Protein AF-0000000067830741 (afdb_homodimer)

Nearest PDB structures (foldseek):
  4xsu-assembly1_B  TM=7.182E-01  e=9.480E-18  Nostoc sp. PCC 7120 = FACHB-418
  4xsu-assembly1_A  TM=7.164E-01  e=3.977E-17  Nostoc sp. PCC 7120 = FACHB-418
  4n9w-assembly1_A  TM=6.947E-01  e=3.136E-16  Mycolicibacterium smegmatis MC2 155
  4nc9-assembly5_A  TM=6.246E-01  e=2.452E-14  Mycolicibacterium smegmatis MC2 155
  4nc9-assembly6_D  TM=6.320E-01  e=2.750E-14  Mycolicibacterium smegmatis MC2 155

pLDDT: mean 93.04, std 8.58, range [45.75, 98.88]

Structure (mmCIF, N/CA/C/O backbone):
data_AF-0000000067830741-model_v1
#
loop_
_entity.id
_entity.type
_entity.pdbx_description
1 polymer 'Glycosyl transferase'
#
loop_
_atom_site.group_PDB
_atom_site.id
_atom_site.type_symbol
_atom_site.label_atom_id
_atom_site.label_alt_id
_atom_site.label_comp_id
_atom_site.label_asym_id
_atom_site.label_entity_id
_atom_site.label_seq_id
_atom_site.pdbx_PDB_ins_code
_atom_site.Cartn_x
_atom_site.Cartn_y
_atom_site.Cartn_z
_atom_site.occupancy
_atom_site.B_iso_or_equiv
_atom_site.auth_seq_id
_atom_site.auth_comp_id
_atom_site.auth_asym_id
_atom_site.auth_atom_id
_atom_site.pdbx_PDB_model_num
ATOM 1 N N . MET A 1 1 ? 17.953 15.766 -2.246 1 97.19 1 MET A N 1
ATOM 2 C CA . MET A 1 1 ? 16.781 15.031 -1.8 1 97.19 1 MET A CA 1
ATOM 3 C C . MET A 1 1 ? 15.539 15.477 -2.564 1 97.19 1 MET A C 1
ATOM 5 O O . MET A 1 1 ? 15.352 16.672 -2.807 1 97.19 1 MET A O 1
ATOM 9 N N . ARG A 1 2 ? 14.703 14.609 -3.111 1 98.44 2 ARG A N 1
ATOM 10 C CA . ARG A 1 2 ? 13.484 14.906 -3.852 1 98.44 2 ARG A CA 1
ATOM 11 C C . ARG A 1 2 ? 12.25 14.727 -2.971 1 98.44 2 ARG A C 1
ATOM 13 O O . ARG A 1 2 ? 12.023 13.641 -2.438 1 98.44 2 ARG A O 1
ATOM 20 N N . VAL A 1 3 ? 11.469 15.812 -2.801 1 98.75 3 VAL A N 1
ATOM 21 C CA . VAL A 1 3 ? 10.336 15.805 -1.879 1 98.75 3 VAL A CA 1
ATOM 22 C C . VAL A 1 3 ? 9.047 16.109 -2.641 1 98.75 3 VAL A C 1
ATOM 24 O O . VAL A 1 3 ? 8.93 17.141 -3.299 1 98.75 3 VAL A O 1
ATOM 27 N N . LEU A 1 4 ? 8.094 15.148 -2.633 1 98.75 4 LEU A N 1
ATOM 28 C CA . LEU A 1 4 ? 6.746 15.383 -3.148 1 98.75 4 LEU A CA 1
ATOM 29 C C . LEU A 1 4 ? 5.793 15.766 -2.025 1 98.75 4 LEU A C 1
ATOM 31 O O . LEU A 1 4 ? 5.566 14.984 -1.102 1 98.75 4 LEU A O 1
ATOM 35 N N . ILE A 1 5 ? 5.258 16.953 -2.082 1 98.62 5 ILE A N 1
ATOM 36 C CA . ILE A 1 5 ? 4.297 17.422 -1.091 1 98.62 5 ILE A CA 1
ATOM 37 C C . ILE A 1 5 ? 2.875 17.156 -1.583 1 98.62 5 ILE A C 1
ATOM 39 O O . ILE A 1 5 ? 2.531 17.5 -2.717 1 98.62 5 ILE A O 1
ATOM 43 N N . VAL A 1 6 ? 2.07 16.469 -0.781 1 97.69 6 VAL A N 1
ATOM 44 C CA . VAL A 1 6 ? 0.674 16.188 -1.095 1 97.69 6 VAL A CA 1
ATOM 45 C C . VAL A 1 6 ? -0.236 17.016 -0.188 1 97.69 6 VAL A C 1
ATOM 47 O O . VAL A 1 6 ? -0.125 16.938 1.039 1 97.69 6 VAL A O 1
ATOM 50 N N . HIS A 1 7 ? -1.131 17.766 -0.813 1 95.56 7 HIS A N 1
ATOM 51 C CA . HIS A 1 7 ? -1.962 18.672 -0.025 1 95.56 7 HIS A CA 1
ATOM 52 C C . HIS A 1 7 ? -3.334 18.859 -0.666 1 95.56 7 HIS A C 1
ATOM 54 O O . HIS A 1 7 ? -3.432 19.266 -1.826 1 95.56 7 HIS A O 1
ATOM 60 N N . ASN A 1 8 ? -4.336 18.516 0.114 1 90.62 8 ASN A N 1
ATOM 61 C CA . ASN A 1 8 ? -5.707 18.844 -0.256 1 90.62 8 ASN A CA 1
ATOM 62 C C . ASN A 1 8 ? -6.113 20.219 0.255 1 90.62 8 ASN A C 1
ATOM 64 O O . ASN A 1 8 ? -6.316 20.406 1.456 1 90.62 8 ASN A O 1
ATOM 68 N N . HIS A 1 9 ? -6.289 21.125 -0.65 1 86.25 9 HIS A N 1
ATOM 69 C CA . HIS A 1 9 ? -6.605 22.5 -0.288 1 86.25 9 HIS A CA 1
ATOM 70 C C . HIS A 1 9 ? -8.008 22.609 0.301 1 86.25 9 HIS A C 1
ATOM 72 O O . HIS A 1 9 ? -8.906 21.859 -0.085 1 86.25 9 HIS A O 1
ATOM 78 N N . TYR A 1 10 ? -8.086 23.5 1.146 1 75.44 10 TYR A N 1
ATOM 79 C CA . TYR A 1 10 ? -9.391 23.812 1.719 1 75.44 10 TYR A CA 1
ATOM 80 C C . TYR A 1 10 ? -10.18 24.734 0.8 1 75.44 10 TYR A C 1
ATOM 82 O O . TYR A 1 10 ? -9.609 25.375 -0.086 1 75.44 10 TYR A O 1
ATOM 90 N N . GLN A 1 11 ? -11.438 24.703 0.893 1 67.69 11 GLN A N 1
ATOM 91 C CA . GLN A 1 11 ? -12.273 25.578 0.087 1 67.69 11 GLN A CA 1
ATOM 92 C C . GLN A 1 11 ? -11.945 27.047 0.351 1 67.69 11 GLN A C 1
ATOM 94 O O . GLN A 1 11 ? -11.844 27.844 -0.584 1 67.69 11 GLN A O 1
ATOM 99 N N . ILE A 1 12 ? -11.742 27.359 1.613 1 61.41 12 ILE A N 1
ATOM 100 C CA . ILE A 1 12 ? -11.305 28.688 2.023 1 61.41 12 ILE A CA 1
ATOM 101 C C . ILE A 1 12 ? -9.852 28.625 2.488 1 61.41 12 ILE A C 1
ATOM 103 O O . ILE A 1 12 ? -9.523 27.906 3.438 1 61.41 12 ILE A O 1
ATOM 107 N N . ARG A 1 13 ? -9.07 29.359 1.607 1 68.69 13 ARG A N 1
ATOM 108 C CA . ARG A 1 13 ? -7.648 29.391 1.935 1 68.69 13 ARG A CA 1
ATOM 109 C C . ARG A 1 13 ? -7.43 29.75 3.398 1 68.69 13 ARG A C 1
ATOM 111 O O . ARG A 1 13 ? -8 30.719 3.893 1 68.69 13 ARG A O 1
ATOM 118 N N . GLY A 1 14 ? -6.719 28.891 4.035 1 71.56 14 GLY A N 1
ATOM 119 C CA . GLY A 1 14 ? -6.418 29.156 5.434 1 71.56 14 GLY A CA 1
ATOM 120 C C . GLY A 1 14 ? -4.938 29.078 5.75 1 71.56 14 GLY A C 1
ATOM 121 O O . GLY A 1 14 ? -4.102 29.219 4.859 1 71.56 14 GLY A O 1
ATOM 122 N N . GLY A 1 15 ? -4.648 29.156 6.984 1 77.94 15 GLY A N 1
ATOM 123 C CA . GLY A 1 15 ? -3.289 29.141 7.496 1 77.94 15 GLY A CA 1
ATOM 124 C C . GLY A 1 15 ? -2.494 27.938 7.055 1 77.94 15 GLY A C 1
ATOM 125 O O . GLY A 1 15 ? -1.302 28.031 6.758 1 77.94 15 GLY A O 1
ATOM 126 N N . GLU A 1 16 ? -3.209 26.828 6.82 1 84.75 16 GLU A N 1
ATOM 127 C CA . GLU A 1 16 ? -2.539 25.578 6.434 1 84.75 16 GLU A CA 1
ATOM 128 C C . GLU A 1 16 ? -2.01 25.672 5.004 1 84.75 16 GLU A C 1
ATOM 130 O O . GLU A 1 16 ? -0.914 25.188 4.715 1 84.75 16 GLU A O 1
ATOM 135 N N . ASP A 1 17 ? -2.711 26.266 4.105 1 88.06 17 ASP A N 1
ATOM 136 C CA . ASP A 1 17 ? -2.281 26.406 2.719 1 88.06 17 ASP A CA 1
ATOM 137 C C . ASP A 1 17 ? -1.026 27.281 2.623 1 88.06 17 ASP A C 1
ATOM 139 O O . ASP A 1 17 ? -0.1 26.953 1.875 1 88.06 17 ASP A O 1
ATOM 143 N N . ALA A 1 18 ? -1.051 28.375 3.443 1 86.62 18 ALA A N 1
ATOM 144 C CA . ALA A 1 18 ? 0.121 29.234 3.475 1 86.62 18 ALA A CA 1
ATOM 145 C C . ALA A 1 18 ? 1.342 28.5 4.012 1 86.62 18 ALA A C 1
ATOM 147 O O . ALA A 1 18 ? 2.453 28.672 3.508 1 86.62 18 ALA A O 1
ATOM 148 N N . VAL A 1 19 ? 1.108 27.703 4.973 1 91.94 19 VAL A N 1
ATOM 149 C CA . VAL A 1 19 ? 2.184 26.922 5.582 1 91.94 19 VAL A CA 1
ATOM 150 C C . VAL A 1 19 ? 2.803 25.984 4.539 1 91.94 19 VAL A C 1
ATOM 152 O O . VAL A 1 19 ? 4.027 25.891 4.434 1 91.94 19 VAL A O 1
ATOM 155 N N . VAL A 1 20 ? 1.99 25.312 3.76 1 94.69 20 VAL A N 1
ATOM 156 C CA . VAL A 1 20 ? 2.453 24.375 2.748 1 94.69 20 VAL A CA 1
ATOM 157 C C . VAL A 1 20 ? 3.291 25.109 1.702 1 94.69 20 VAL A C 1
ATOM 159 O O . VAL A 1 20 ? 4.359 24.625 1.311 1 94.69 20 VAL A O 1
ATOM 162 N N . GLU A 1 21 ? 2.832 26.266 1.314 1 91.94 21 GLU A N 1
ATOM 163 C CA . GLU A 1 21 ? 3.551 27.062 0.32 1 91.94 21 GLU A CA 1
ATOM 164 C C . GLU A 1 21 ? 4.91 27.5 0.846 1 91.94 21 GLU A C 1
ATOM 166 O O . GLU A 1 21 ? 5.922 27.375 0.152 1 91.94 21 GLU A O 1
ATOM 171 N N . HIS A 1 22 ? 4.922 27.984 2.027 1 91.81 22 HIS A N 1
ATOM 172 C CA . HIS A 1 22 ? 6.164 28.453 2.635 1 91.81 22 HIS A CA 1
ATOM 173 C C . HIS A 1 22 ? 7.141 27.297 2.838 1 91.81 22 HIS A C 1
ATOM 175 O O . HIS A 1 22 ? 8.344 27.453 2.619 1 91.81 22 HIS A O 1
ATOM 181 N N . GLU A 1 23 ? 6.594 26.234 3.238 1 96.25 23 GLU A N 1
ATOM 182 C CA . GLU A 1 23 ? 7.441 25.078 3.494 1 96.25 23 GLU A CA 1
ATOM 183 C C . GLU A 1 23 ? 8.055 24.547 2.201 1 96.25 23 GLU A C 1
ATOM 185 O O . GLU A 1 23 ? 9.227 24.188 2.17 1 96.25 23 GLU A O 1
ATOM 190 N N . ALA A 1 24 ? 7.254 24.469 1.151 1 96.88 24 ALA A N 1
ATOM 191 C CA . ALA A 1 24 ? 7.766 24.047 -0.149 1 96.88 24 ALA A CA 1
ATOM 192 C C . ALA A 1 24 ? 8.906 24.953 -0.611 1 96.88 24 ALA A C 1
ATOM 194 O O . ALA A 1 24 ? 9.953 24.469 -1.053 1 96.88 24 ALA A O 1
ATOM 195 N N . ALA A 1 25 ? 8.703 26.25 -0.475 1 95.94 25 ALA A N 1
ATOM 196 C CA . ALA A 1 25 ? 9.711 27.219 -0.885 1 95.94 25 ALA A CA 1
ATOM 197 C C . ALA A 1 25 ? 10.969 27.094 -0.036 1 95.94 25 ALA A C 1
ATOM 199 O O . ALA A 1 25 ? 12.086 27.172 -0.556 1 95.94 25 ALA A O 1
ATOM 200 N N . ALA A 1 26 ? 10.805 26.938 1.239 1 96.62 26 ALA A N 1
ATOM 201 C CA . ALA A 1 26 ? 11.938 26.828 2.156 1 96.62 26 ALA A CA 1
ATOM 202 C C . ALA A 1 26 ? 12.758 25.562 1.868 1 96.62 26 ALA A C 1
ATOM 204 O O . ALA A 1 26 ? 13.984 25.609 1.92 1 96.62 26 ALA A O 1
ATOM 205 N N . LEU A 1 27 ? 12.094 24.469 1.613 1 97.94 27 LEU A N 1
ATOM 206 C CA . LEU A 1 27 ? 12.781 23.219 1.269 1 97.94 27 LEU A CA 1
ATOM 207 C C . LEU A 1 27 ? 13.586 23.391 -0.013 1 97.94 27 LEU A C 1
ATOM 209 O O . LEU A 1 27 ? 14.727 22.922 -0.095 1 97.94 27 LEU A O 1
ATOM 213 N N . ALA A 1 28 ? 12.969 24.031 -1 1 97.62 28 ALA A N 1
ATOM 214 C CA . ALA A 1 28 ? 13.68 24.297 -2.248 1 97.62 28 ALA A CA 1
ATOM 215 C C . ALA A 1 28 ? 14.922 25.156 -2.008 1 97.62 28 ALA A C 1
ATOM 217 O O . ALA A 1 28 ? 15.992 24.875 -2.545 1 97.62 28 ALA A O 1
ATOM 218 N N . ALA A 1 29 ? 14.758 26.156 -1.202 1 96.38 29 ALA A N 1
ATOM 219 C CA . ALA A 1 29 ? 15.867 27.047 -0.875 1 96.38 29 ALA A CA 1
ATOM 220 C C . ALA A 1 29 ? 16.984 26.297 -0.148 1 96.38 29 ALA A C 1
ATOM 222 O O . ALA A 1 29 ? 18.156 26.656 -0.261 1 96.38 29 ALA A O 1
ATOM 223 N N . ALA A 1 30 ? 16.609 25.328 0.539 1 97.25 30 ALA A N 1
ATOM 224 C CA . ALA A 1 30 ? 17.578 24.531 1.297 1 97.25 30 ALA A CA 1
ATOM 225 C C . ALA A 1 30 ? 18.234 23.484 0.415 1 97.25 30 ALA A C 1
ATOM 227 O O . ALA A 1 30 ? 19.031 22.656 0.898 1 97.25 30 ALA A O 1
ATOM 228 N N . GLY A 1 31 ? 17.844 23.344 -0.854 1 97.69 31 GLY A N 1
ATOM 229 C CA . GLY A 1 31 ? 18.562 22.5 -1.789 1 97.69 31 GLY A CA 1
ATOM 230 C C . GLY A 1 31 ? 17.766 21.266 -2.205 1 97.69 31 GLY A C 1
ATOM 231 O O . GLY A 1 31 ? 18.266 20.422 -2.959 1 97.69 31 GLY A O 1
ATOM 232 N N . CYS A 1 32 ? 16.547 21.156 -1.765 1 98.31 32 CYS A N 1
ATOM 233 C CA . CYS A 1 32 ? 15.727 20.016 -2.168 1 98.31 32 CYS A CA 1
ATOM 234 C C . CYS A 1 32 ? 15.078 20.281 -3.521 1 98.31 32 CYS A C 1
ATOM 236 O O . CYS A 1 32 ? 14.828 21.422 -3.891 1 98.31 32 CYS A O 1
ATOM 238 N N . THR A 1 33 ? 14.867 19.203 -4.32 1 98.5 33 THR A N 1
ATOM 239 C CA . THR A 1 33 ? 13.953 19.25 -5.457 1 98.5 33 THR A CA 1
ATOM 240 C C . THR A 1 33 ? 12.516 18.984 -5.008 1 98.5 33 THR A C 1
ATOM 242 O O . THR A 1 33 ? 12.211 17.906 -4.512 1 98.5 33 THR A O 1
ATOM 245 N N . VAL A 1 34 ? 11.664 20.047 -5.18 1 98.5 34 VAL A N 1
ATOM 246 C CA . VAL A 1 34 ? 10.352 19.953 -4.551 1 98.5 34 VAL A CA 1
ATOM 247 C C . VAL A 1 34 ? 9.258 20.031 -5.613 1 98.5 34 VAL A C 1
ATOM 249 O O . VAL A 1 34 ? 9.344 20.844 -6.535 1 98.5 34 VAL A O 1
ATOM 252 N N . GLU A 1 35 ? 8.273 19.156 -5.59 1 98.06 35 GLU A N 1
ATOM 253 C CA . GLU A 1 35 ? 7.023 19.234 -6.332 1 98.06 35 GLU A CA 1
ATOM 254 C C . GLU A 1 35 ? 5.82 19.141 -5.398 1 98.06 35 GLU A C 1
ATOM 256 O O . GLU A 1 35 ? 5.871 18.453 -4.379 1 98.06 35 GLU A O 1
ATOM 261 N N . THR A 1 36 ? 4.777 19.906 -5.738 1 96.88 36 THR A N 1
ATOM 262 C CA . THR A 1 36 ? 3.553 19.859 -4.949 1 96.88 36 THR A CA 1
ATOM 263 C C . THR A 1 36 ? 2.41 19.25 -5.762 1 96.88 36 THR A C 1
ATOM 265 O O . THR A 1 36 ? 2.141 19.688 -6.883 1 96.88 36 THR A O 1
ATOM 268 N N . LEU A 1 37 ? 1.803 18.188 -5.25 1 96.12 37 LEU A N 1
ATOM 269 C CA . LEU A 1 37 ? 0.56 17.625 -5.777 1 96.12 37 LEU A CA 1
ATOM 270 C C . LEU A 1 37 ? -0.643 18.172 -5.008 1 96.12 37 LEU A C 1
ATOM 272 O O . LEU A 1 37 ? -0.917 17.719 -3.891 1 96.12 37 LEU A O 1
ATOM 276 N N . ALA A 1 38 ? -1.343 19.109 -5.605 1 93 38 ALA A N 1
ATOM 277 C CA . ALA A 1 38 ? -2.455 19.797 -4.953 1 93 38 ALA A CA 1
ATOM 278 C C . ALA A 1 38 ? -3.795 19.219 -5.414 1 93 38 ALA A C 1
ATOM 280 O O . ALA A 1 38 ? -3.967 18.906 -6.59 1 93 38 ALA A O 1
ATOM 281 N N . PHE A 1 39 ? -4.648 19.031 -4.434 1 88.56 39 PHE A N 1
ATOM 282 C CA . PHE A 1 39 ? -6.035 18.656 -4.695 1 88.56 39 PHE A CA 1
ATOM 283 C C . PHE A 1 39 ? -6.98 19.781 -4.297 1 88.56 39 PHE A C 1
ATOM 285 O O . PHE A 1 39 ? -6.73 20.5 -3.322 1 88.56 39 PHE A O 1
ATOM 292 N N . HIS A 1 40 ? -7.996 20.031 -5.035 1 82.69 40 HIS A N 1
ATOM 293 C CA . HIS A 1 40 ? -8.938 21.109 -4.758 1 82.69 40 HIS A CA 1
ATOM 294 C C . HIS A 1 40 ? -10.359 20.578 -4.621 1 82.69 40 HIS A C 1
ATOM 296 O O . HIS A 1 40 ? -10.828 19.828 -5.48 1 82.69 40 HIS A O 1
ATOM 302 N N . ASN A 1 41 ? -10.914 20.891 -3.568 1 68.69 41 ASN A N 1
ATOM 303 C CA . ASN A 1 41 ? -12.266 20.438 -3.24 1 68.69 41 ASN A CA 1
ATOM 304 C C . ASN A 1 41 ? -13.281 20.938 -4.266 1 68.69 41 ASN A C 1
ATOM 306 O O . ASN A 1 41 ? -14.414 20.438 -4.309 1 68.69 41 ASN A O 1
ATOM 310 N N . ASP A 1 42 ? -12.914 21.922 -4.922 1 61.97 42 ASP A N 1
ATOM 311 C CA . ASP A 1 42 ? -13.852 22.422 -5.922 1 61.97 42 ASP A CA 1
ATOM 312 C C . ASP A 1 42 ? -14.281 21.312 -6.879 1 61.97 42 ASP A C 1
ATOM 314 O O . ASP A 1 42 ? -15.266 21.453 -7.598 1 61.97 42 ASP A O 1
ATOM 318 N N . GLU A 1 43 ? -13.758 20.219 -6.688 1 60.03 43 GLU A N 1
ATOM 319 C CA . GLU A 1 43 ? -14.117 19.078 -7.531 1 60.03 43 GLU A CA 1
ATOM 320 C C . GLU A 1 43 ? -15.375 18.391 -7.023 1 60.03 43 GLU A C 1
ATOM 322 O O . GLU A 1 43 ? -16 17.625 -7.754 1 60.03 43 GLU A O 1
ATOM 327 N N . ILE A 1 44 ? -15.742 18.797 -5.711 1 66.88 44 ILE A N 1
ATOM 328 C CA . ILE A 1 44 ? -16.953 18.266 -5.105 1 66.88 44 ILE A CA 1
ATOM 329 C C . ILE A 1 44 ? -18.094 19.266 -5.258 1 66.88 44 ILE A C 1
ATOM 331 O O . ILE A 1 44 ? -18.203 20.219 -4.48 1 66.88 44 ILE A O 1
ATOM 335 N N . ARG A 1 45 ? -18.969 19.297 -6.273 1 64.12 45 ARG A N 1
ATOM 336 C CA . ARG A 1 45 ? -19.906 20.359 -6.633 1 64.12 45 ARG A CA 1
ATOM 337 C C . ARG A 1 45 ? -21.344 19.969 -6.336 1 64.12 45 ARG A C 1
ATOM 339 O O . ARG A 1 45 ? -22.156 20.812 -5.977 1 64.12 45 ARG A O 1
ATOM 346 N N . THR A 1 46 ? -21.547 18.75 -6.379 1 65.88 46 THR A N 1
ATOM 347 C CA . THR A 1 46 ? -22.938 18.312 -6.293 1 65.88 46 THR A CA 1
ATOM 348 C C . THR A 1 46 ? -23.156 17.453 -5.055 1 65.88 46 THR A C 1
ATOM 350 O O . THR A 1 46 ? -22.203 16.922 -4.484 1 65.88 46 THR A O 1
ATOM 353 N N . PRO A 1 47 ? -24.375 17.469 -4.613 1 68.12 47 PRO A N 1
ATOM 354 C CA . PRO A 1 47 ? -24.688 16.562 -3.514 1 68.12 47 PRO A CA 1
ATOM 355 C C . PRO A 1 47 ? -24.266 15.125 -3.801 1 68.12 47 PRO A C 1
ATOM 357 O O . PRO A 1 47 ? -23.844 14.406 -2.887 1 68.12 47 PRO A O 1
ATOM 360 N N . LEU A 1 48 ? -24.406 14.797 -4.988 1 65.69 48 LEU A N 1
ATOM 361 C CA . LEU A 1 48 ? -23.984 13.453 -5.363 1 65.69 48 LEU A CA 1
ATOM 362 C C . LEU A 1 48 ? -22.469 13.297 -5.223 1 65.69 48 LEU A C 1
ATOM 364 O O . LEU A 1 48 ? -21.984 12.234 -4.812 1 65.69 48 LEU A O 1
ATOM 368 N N . ASP A 1 49 ? -21.75 14.383 -5.527 1 67.88 49 ASP A N 1
ATOM 369 C CA . ASP A 1 49 ? -20.297 14.359 -5.355 1 67.88 49 ASP A CA 1
ATOM 370 C C . ASP A 1 49 ? -19.922 14.203 -3.881 1 67.88 49 ASP A C 1
ATOM 372 O O . ASP A 1 49 ? -19 13.469 -3.545 1 67.88 49 ASP A O 1
ATOM 376 N N . ARG A 1 50 ? -20.734 14.859 -3.162 1 71.38 50 ARG A N 1
ATOM 377 C CA . ARG A 1 50 ? -20.469 14.836 -1.726 1 71.38 50 ARG A CA 1
ATOM 378 C C . ARG A 1 50 ? -20.703 13.438 -1.156 1 71.38 50 ARG A C 1
ATOM 380 O O . ARG A 1 50 ? -19.906 12.945 -0.358 1 71.38 50 ARG A O 1
ATOM 387 N N . LEU A 1 51 ? -21.781 12.898 -1.622 1 67.62 51 LEU A N 1
ATOM 388 C CA . LEU A 1 51 ? -22.109 11.539 -1.181 1 67.62 51 LEU A CA 1
ATOM 389 C C . LEU A 1 51 ? -21.047 10.555 -1.64 1 67.62 51 LEU A C 1
ATOM 391 O O . LEU A 1 51 ? -20.609 9.703 -0.863 1 67.62 51 LEU A O 1
ATOM 395 N N . ARG A 1 52 ? -20.641 10.719 -2.822 1 70.31 52 ARG A N 1
ATOM 396 C CA . ARG A 1 52 ? -19.609 9.836 -3.375 1 70.31 52 ARG A CA 1
ATOM 397 C C . ARG A 1 52 ? -18.297 9.984 -2.631 1 70.31 52 ARG A C 1
ATOM 399 O O . ARG A 1 52 ? -17.656 8.992 -2.273 1 70.31 52 ARG A O 1
ATOM 406 N N . THR A 1 53 ? -17.969 11.195 -2.465 1 71.38 53 THR A N 1
ATOM 407 C CA . THR A 1 53 ? -16.719 11.461 -1.774 1 71.38 53 THR A CA 1
ATOM 408 C C . THR A 1 53 ? -16.75 10.891 -0.358 1 71.38 53 THR A C 1
ATOM 410 O O . THR A 1 53 ? -15.766 10.305 0.101 1 71.38 53 THR A O 1
ATOM 413 N N . ALA A 1 54 ? -17.891 11.031 0.21 1 72.19 54 ALA A N 1
ATOM 414 C CA . ALA A 1 54 ? -18.047 10.539 1.576 1 72.19 54 ALA A CA 1
ATOM 415 C C . ALA A 1 54 ? -17.844 9.023 1.639 1 72.19 54 ALA A C 1
ATOM 417 O O . ALA A 1 54 ? -17.203 8.523 2.564 1 72.19 54 ALA A O 1
ATOM 418 N N . PHE A 1 55 ? -18.281 8.383 0.611 1 72.31 55 PHE A N 1
ATOM 419 C CA . PHE A 1 55 ? -18.203 6.926 0.622 1 72.31 55 PHE A CA 1
ATOM 420 C C . PHE A 1 55 ? -16.844 6.453 0.143 1 72.31 55 PHE A C 1
ATOM 422 O O . PHE A 1 55 ? -16.375 5.375 0.527 1 72.31 55 PHE A O 1
ATOM 429 N N . GLU A 1 56 ? -16.234 7.363 -0.574 1 75.12 56 GLU A N 1
ATOM 430 C CA . GLU A 1 56 ? -14.945 6.965 -1.137 1 75.12 56 GLU A CA 1
ATOM 431 C C . GLU A 1 56 ? -13.789 7.477 -0.284 1 75.12 56 GLU A C 1
ATOM 433 O O . GLU A 1 56 ? -12.648 7.066 -0.473 1 75.12 56 GLU A O 1
ATOM 438 N N . ALA A 1 57 ? -14.133 8.234 0.676 1 72.56 57 ALA A N 1
ATOM 439 C CA . ALA A 1 57 ? -13.141 8.984 1.443 1 72.56 57 ALA A CA 1
ATOM 440 C C . ALA A 1 57 ? -12.102 8.055 2.049 1 72.56 57 ALA A C 1
ATOM 442 O O . ALA A 1 57 ? -10.906 8.352 2.027 1 72.56 57 ALA A O 1
ATOM 443 N N . PRO A 1 58 ? -12.484 6.84 2.459 1 74.75 58 PRO A N 1
ATOM 444 C CA . PRO A 1 58 ? -11.461 6.031 3.129 1 74.75 58 PRO A CA 1
ATOM 445 C C . PRO A 1 58 ? -10.336 5.602 2.186 1 74.75 58 PRO A C 1
ATOM 447 O O . PRO A 1 58 ? -9.195 5.422 2.619 1 74.75 58 PRO A O 1
ATOM 450 N N . HIS A 1 59 ? -10.625 5.523 0.935 1 81.62 59 HIS A N 1
ATOM 451 C CA . HIS A 1 59 ? -9.602 5 0.038 1 81.62 59 HIS A CA 1
ATOM 452 C C . HIS A 1 59 ? -9.352 5.945 -1.132 1 81.62 59 HIS A C 1
ATOM 454 O O . HIS A 1 59 ? -8.281 5.934 -1.731 1 81.62 59 HIS A O 1
ATOM 460 N N . ALA A 1 60 ? -10.367 6.805 -1.482 1 83.88 60 ALA A N 1
ATOM 461 C CA . ALA A 1 60 ? -10.281 7.836 -2.514 1 83.88 60 ALA A CA 1
ATOM 462 C C . ALA A 1 60 ? -9.438 7.363 -3.695 1 83.88 60 ALA A C 1
ATOM 464 O O . ALA A 1 60 ? -8.406 7.961 -4.004 1 83.88 60 ALA A O 1
ATOM 465 N N . PRO A 1 61 ? -9.883 6.324 -4.43 1 83.19 61 PRO A N 1
ATOM 466 C CA . PRO A 1 61 ? -9.047 5.688 -5.453 1 83.19 61 PRO A CA 1
ATOM 467 C C . PRO A 1 61 ? -8.578 6.672 -6.523 1 83.19 61 PRO A C 1
ATOM 469 O O . PRO A 1 61 ? -7.465 6.535 -7.039 1 83.19 61 PRO A O 1
ATOM 472 N N . ARG A 1 62 ? -9.398 7.668 -6.914 1 85.31 62 ARG A N 1
ATOM 473 C CA . ARG A 1 62 ? -8.969 8.656 -7.898 1 85.31 62 ARG A CA 1
ATOM 474 C C . ARG A 1 62 ? -7.793 9.477 -7.375 1 85.31 62 ARG A C 1
ATOM 476 O O . ARG A 1 62 ? -6.824 9.719 -8.102 1 85.31 62 ARG A O 1
ATOM 483 N N . GLY A 1 63 ? -7.945 9.953 -6.105 1 91.56 63 GLY A N 1
ATOM 484 C CA . GLY A 1 63 ? -6.836 10.664 -5.492 1 91.56 63 GLY A CA 1
ATOM 485 C C . GLY A 1 63 ? -5.578 9.82 -5.379 1 91.56 63 GLY A C 1
ATOM 486 O O . GLY A 1 63 ? -4.473 10.305 -5.637 1 91.56 63 GLY A O 1
ATOM 487 N N . ILE A 1 64 ? -5.777 8.555 -5.07 1 92.81 64 ILE A N 1
ATOM 488 C CA . ILE A 1 64 ? -4.656 7.637 -4.922 1 92.81 64 ILE A CA 1
ATOM 489 C C . ILE A 1 64 ? -3.98 7.422 -6.273 1 92.81 64 ILE A C 1
ATOM 491 O O . ILE A 1 64 ? -2.752 7.383 -6.363 1 92.81 64 ILE A O 1
ATOM 495 N N . ALA A 1 65 ? -4.746 7.266 -7.324 1 89.38 65 ALA A N 1
ATOM 496 C CA . ALA A 1 65 ? -4.191 7.094 -8.664 1 89.38 65 ALA A CA 1
ATOM 497 C C . ALA A 1 65 ? -3.309 8.281 -9.047 1 89.38 65 ALA A C 1
ATOM 499 O O . ALA A 1 65 ? -2.26 8.102 -9.672 1 89.38 65 ALA A O 1
ATOM 500 N N . ARG A 1 66 ? -3.742 9.453 -8.719 1 92.06 66 ARG A N 1
ATOM 501 C CA . ARG A 1 66 ? -2.951 10.648 -9 1 92.06 66 ARG A CA 1
ATOM 502 C C . ARG A 1 66 ? -1.645 10.641 -8.211 1 92.06 66 ARG A C 1
ATOM 504 O O . ARG A 1 66 ? -0.606 11.07 -8.711 1 92.06 66 ARG A O 1
ATOM 511 N N . VAL A 1 67 ? -1.711 10.18 -6.973 1 95.44 67 VAL A N 1
ATOM 512 C CA . VAL A 1 67 ? -0.505 10.078 -6.16 1 95.44 67 VAL A CA 1
ATOM 513 C C . VAL A 1 67 ? 0.466 9.086 -6.797 1 95.44 67 VAL A C 1
ATOM 515 O O . VAL A 1 67 ? 1.662 9.367 -6.914 1 95.44 67 VAL A O 1
ATOM 518 N N . VAL A 1 68 ? -0.047 7.93 -7.25 1 93.12 68 VAL A N 1
ATOM 519 C CA . VAL A 1 68 ? 0.776 6.906 -7.883 1 93.12 68 VAL A CA 1
ATOM 520 C C . VAL A 1 68 ? 1.457 7.488 -9.125 1 93.12 68 VAL A C 1
ATOM 522 O O . VAL A 1 68 ? 2.66 7.301 -9.32 1 93.12 68 VAL A O 1
ATOM 525 N N . ALA A 1 69 ? 0.688 8.203 -9.906 1 90.81 69 ALA A N 1
ATOM 526 C CA . ALA A 1 69 ? 1.228 8.812 -11.125 1 90.81 69 ALA A CA 1
ATOM 527 C C . ALA A 1 69 ? 2.32 9.82 -10.789 1 90.81 69 ALA A C 1
ATOM 529 O O . ALA A 1 69 ? 3.342 9.891 -11.477 1 90.81 69 ALA A O 1
ATOM 530 N N . ALA A 1 70 ? 2.119 10.617 -9.82 1 94.94 70 ALA A N 1
ATOM 531 C CA . ALA A 1 70 ? 3.094 11.625 -9.414 1 94.94 70 ALA A CA 1
ATOM 532 C C . ALA A 1 70 ? 4.379 10.977 -8.906 1 94.94 70 ALA A C 1
ATOM 534 O O . ALA A 1 70 ? 5.48 11.453 -9.203 1 94.94 70 ALA A O 1
ATOM 535 N N . VAL A 1 71 ? 4.254 9.93 -8.102 1 94.75 71 VAL A N 1
ATOM 536 C CA . VAL A 1 71 ? 5.414 9.219 -7.566 1 94.75 71 VAL A CA 1
ATOM 537 C C . VAL A 1 71 ? 6.223 8.617 -8.719 1 94.75 71 VAL A C 1
ATOM 539 O O . VAL A 1 71 ? 7.453 8.656 -8.703 1 94.75 71 VAL A O 1
ATOM 542 N N . GLU A 1 72 ? 5.531 8.109 -9.68 1 87.94 72 GLU A N 1
ATOM 543 C CA . GLU A 1 72 ? 6.188 7.523 -10.844 1 87.94 72 GLU A CA 1
ATOM 544 C C . GLU A 1 72 ? 6.98 8.578 -11.617 1 87.94 72 GLU A C 1
ATOM 546 O O . GLU A 1 72 ? 8.133 8.336 -11.992 1 87.94 72 GLU A O 1
ATOM 551 N N . ARG A 1 73 ? 6.359 9.695 -11.852 1 90.62 73 ARG A N 1
ATOM 552 C CA . ARG A 1 73 ? 6.941 10.75 -12.672 1 90.62 73 ARG A CA 1
ATOM 553 C C . ARG A 1 73 ? 8.078 11.461 -11.938 1 90.62 73 ARG A C 1
ATOM 555 O O . ARG A 1 73 ? 9.148 11.672 -12.5 1 90.62 73 ARG A O 1
ATOM 562 N N . PHE A 1 74 ? 7.91 11.734 -10.68 1 96 74 PHE A N 1
ATOM 563 C CA . PHE A 1 74 ? 8.805 12.617 -9.938 1 96 74 PHE A CA 1
ATOM 564 C C . PHE A 1 74 ? 9.891 11.812 -9.234 1 96 74 PHE A C 1
ATOM 566 O O . PHE A 1 74 ? 10.969 12.336 -8.938 1 96 74 PHE A O 1
ATOM 573 N N . ARG A 1 75 ? 9.594 10.531 -8.891 1 92.94 75 ARG A N 1
ATOM 574 C CA . ARG A 1 75 ? 10.5 9.617 -8.195 1 92.94 75 ARG A CA 1
ATOM 575 C C . ARG A 1 75 ? 11.031 10.242 -6.914 1 92.94 75 ARG A C 1
ATOM 577 O O . ARG A 1 75 ? 12.25 10.352 -6.727 1 92.94 75 ARG A O 1
ATOM 584 N N . PRO A 1 76 ? 10.164 10.586 -6.004 1 97.69 76 PRO A N 1
ATOM 585 C CA . PRO A 1 76 ? 10.578 11.242 -4.762 1 97.69 76 PRO A CA 1
ATOM 586 C C . PRO A 1 76 ? 11.273 10.281 -3.793 1 97.69 76 PRO A C 1
ATOM 588 O O . PRO A 1 76 ? 11.031 9.07 -3.84 1 97.69 76 PRO A O 1
ATOM 591 N N . ASP A 1 77 ? 12.148 10.859 -2.934 1 97.19 77 ASP A N 1
ATOM 592 C CA . ASP A 1 77 ? 12.656 10.141 -1.768 1 97.19 77 ASP A CA 1
ATOM 593 C C . ASP A 1 77 ? 11.633 10.148 -0.631 1 97.19 77 ASP A C 1
ATOM 595 O O . ASP A 1 77 ? 11.5 9.156 0.093 1 97.19 77 ASP A O 1
ATOM 599 N N . VAL A 1 78 ? 10.984 11.305 -0.524 1 98.5 78 VAL A N 1
ATOM 600 C CA . VAL A 1 78 ? 10.039 11.539 0.56 1 98.5 78 VAL A CA 1
ATOM 601 C C . VAL A 1 78 ? 8.719 12.055 -0.01 1 98.5 78 VAL A C 1
ATOM 603 O O . VAL A 1 78 ? 8.711 12.945 -0.868 1 98.5 78 VAL A O 1
ATOM 606 N N . VAL A 1 79 ? 7.637 11.445 0.335 1 98.62 79 VAL A N 1
ATOM 607 C CA . VAL A 1 79 ? 6.312 12.016 0.127 1 98.62 79 VAL A CA 1
ATOM 608 C C . VAL A 1 79 ? 5.785 12.594 1.439 1 98.62 79 VAL A C 1
ATOM 610 O O . VAL A 1 79 ? 5.605 11.859 2.418 1 98.62 79 VAL A O 1
ATOM 613 N N . HIS A 1 80 ? 5.594 13.906 1.468 1 98.75 80 HIS A N 1
ATOM 614 C CA . HIS A 1 80 ? 5.156 14.617 2.666 1 98.75 80 HIS A CA 1
ATOM 615 C C . HIS A 1 80 ? 3.711 15.078 2.535 1 98.75 80 HIS A C 1
ATOM 617 O O . HIS A 1 80 ? 3.414 15.992 1.761 1 98.75 80 HIS A O 1
ATOM 623 N N . ALA A 1 81 ? 2.863 14.453 3.344 1 98 81 ALA A N 1
ATOM 624 C CA . ALA A 1 81 ? 1.439 14.773 3.309 1 98 81 ALA A CA 1
ATOM 625 C C . ALA A 1 81 ? 1.083 15.812 4.367 1 98 81 ALA A C 1
ATOM 627 O O . ALA A 1 81 ? 1.534 15.719 5.512 1 98 81 ALA A O 1
ATOM 628 N N . HIS A 1 82 ? 0.325 16.797 4 1 96.5 82 HIS A N 1
ATOM 629 C CA . HIS A 1 82 ? -0.249 17.75 4.934 1 96.5 82 HIS A CA 1
ATOM 630 C C . HIS A 1 82 ? -1.728 17.469 5.176 1 96.5 82 HIS A C 1
ATOM 632 O O . HIS A 1 82 ? -2.092 16.875 6.191 1 96.5 82 HIS A O 1
ATOM 638 N N . ASN A 1 83 ? -2.533 17.797 4.281 1 92.44 83 ASN A N 1
ATOM 639 C CA . ASN A 1 83 ? -3.955 17.469 4.316 1 92.44 83 ASN A CA 1
ATOM 640 C C . ASN A 1 83 ? -4.328 16.469 3.227 1 92.44 83 ASN A C 1
ATOM 642 O O . ASN A 1 83 ? -4.145 16.734 2.039 1 92.44 83 ASN A O 1
ATOM 646 N N . THR A 1 84 ? -4.902 15.273 3.666 1 91.38 84 THR A N 1
ATOM 647 C CA . THR A 1 84 ? -5.25 14.258 2.682 1 91.38 84 THR A CA 1
ATOM 648 C C . THR A 1 84 ? -6.762 14.086 2.586 1 91.38 84 THR A C 1
ATOM 650 O O . THR A 1 84 ? -7.246 13.148 1.945 1 91.38 84 THR A O 1
ATOM 653 N N . PHE A 1 85 ? -7.461 14.867 3.283 1 89.88 85 PHE A N 1
ATOM 654 C CA . PHE A 1 85 ? -8.914 14.781 3.355 1 89.88 85 PHE A CA 1
ATOM 655 C C . PHE A 1 85 ? -9.562 15.914 2.574 1 89.88 85 PHE A C 1
ATOM 657 O O . PHE A 1 85 ? -9.148 17.078 2.689 1 89.88 85 PHE A O 1
ATOM 664 N N . PRO A 1 86 ? -10.5 15.625 1.752 1 86.94 86 PRO A N 1
ATOM 665 C CA . PRO A 1 86 ? -11.188 14.344 1.551 1 86.94 86 PRO A CA 1
ATOM 666 C C . PRO A 1 86 ? -10.773 13.648 0.253 1 86.94 86 PRO A C 1
ATOM 668 O O . PRO A 1 86 ? -11.164 12.508 0.011 1 86.94 86 PRO A O 1
ATOM 671 N N . LEU A 1 87 ? -9.961 14.211 -0.556 1 87.44 87 LEU A N 1
ATOM 672 C CA . LEU A 1 87 ? -9.867 13.758 -1.939 1 87.44 87 LEU A CA 1
ATOM 673 C C . LEU A 1 87 ? -8.734 12.75 -2.109 1 87.44 87 LEU A C 1
ATOM 675 O O . LEU A 1 87 ? -8.641 12.078 -3.139 1 87.44 87 LEU A O 1
ATOM 679 N N . VAL A 1 88 ? -7.855 12.547 -1.245 1 90.88 88 VAL A N 1
ATOM 680 C CA . VAL A 1 88 ? -6.719 11.641 -1.396 1 90.88 88 VAL A CA 1
ATOM 681 C C . VAL A 1 88 ? -6.945 10.383 -0.558 1 90.88 88 VAL A C 1
ATOM 683 O O . VAL A 1 88 ? -7.016 9.281 -1.096 1 90.88 88 VAL A O 1
ATOM 686 N N . SER A 1 89 ? -7.156 10.484 0.831 1 92.38 89 SER A N 1
ATOM 687 C CA . SER A 1 89 ? -7.359 9.406 1.795 1 92.38 89 SER A CA 1
ATOM 688 C C . SER A 1 89 ? -6.07 9.078 2.537 1 92.38 89 SER A C 1
ATOM 690 O O . SER A 1 89 ? -4.977 9.211 1.979 1 92.38 89 SER A O 1
ATOM 692 N N . PRO A 1 90 ? -6.207 8.656 3.771 1 95 90 PRO A N 1
ATOM 693 C CA . PRO A 1 90 ? -5.031 8.18 4.5 1 95 90 PRO A CA 1
ATOM 694 C C . PRO A 1 90 ? -4.395 6.949 3.857 1 95 90 PRO A C 1
ATOM 696 O O . PRO A 1 90 ? -3.232 6.641 4.125 1 95 90 PRO A O 1
ATOM 699 N N . ALA A 1 91 ? -5.086 6.25 2.953 1 94 91 ALA A N 1
ATOM 700 C CA . ALA A 1 91 ? -4.574 5.055 2.287 1 94 91 ALA A CA 1
ATOM 701 C C . ALA A 1 91 ? -3.334 5.379 1.457 1 94 91 ALA A C 1
ATOM 703 O O . ALA A 1 91 ? -2.562 4.484 1.107 1 94 91 ALA A O 1
ATOM 704 N N . MET A 1 92 ? -3.172 6.664 1.147 1 94.56 92 MET A N 1
ATOM 705 C CA . MET A 1 92 ? -2.035 7.07 0.327 1 94.56 92 MET A CA 1
ATOM 706 C C . MET A 1 92 ? -0.718 6.684 0.99 1 94.56 92 MET A C 1
ATOM 708 O O . MET A 1 92 ? 0.262 6.383 0.305 1 94.56 92 MET A O 1
ATOM 712 N N . HIS A 1 93 ? -0.706 6.617 2.318 1 96.62 93 HIS A N 1
ATOM 713 C CA . HIS A 1 93 ? 0.526 6.293 3.027 1 96.62 93 HIS A CA 1
ATOM 714 C C . HIS A 1 93 ? 0.977 4.867 2.723 1 96.62 93 HIS A C 1
ATOM 716 O O . HIS A 1 93 ? 2.154 4.629 2.447 1 96.62 93 HIS A O 1
ATOM 722 N N . GLY A 1 94 ? 0.007 3.934 2.807 1 94.06 94 GLY A N 1
ATOM 723 C CA . GLY A 1 94 ? 0.331 2.559 2.461 1 94.06 94 GLY A CA 1
ATOM 724 C C . GLY A 1 94 ? 0.736 2.389 1.009 1 94.06 94 GLY A C 1
ATOM 725 O O . GLY A 1 94 ? 1.636 1.604 0.697 1 94.06 94 GLY A O 1
ATOM 726 N N . VAL A 1 95 ? 0.083 3.1 0.12 1 94 95 VAL A N 1
ATOM 727 C CA . VAL A 1 95 ? 0.365 3.037 -1.31 1 94 95 VAL A CA 1
ATOM 728 C C . VAL A 1 95 ? 1.772 3.562 -1.583 1 94 95 VAL A C 1
ATOM 730 O O . VAL A 1 95 ? 2.559 2.916 -2.279 1 94 95 VAL A O 1
ATOM 733 N N . VAL A 1 96 ? 2.092 4.691 -1.022 1 95.12 96 VAL A N 1
ATOM 734 C CA . VAL A 1 96 ? 3.4 5.312 -1.211 1 95.12 96 VAL A CA 1
ATOM 735 C C . VAL A 1 96 ? 4.492 4.387 -0.674 1 95.12 96 VAL A C 1
ATOM 737 O O . VAL A 1 96 ? 5.508 4.168 -1.337 1 95.12 96 VAL A O 1
ATOM 740 N N . ARG A 1 97 ? 4.262 3.877 0.457 1 93.19 97 ARG A N 1
ATOM 741 C CA . ARG A 1 97 ? 5.227 2.955 1.054 1 93.19 97 ARG A CA 1
ATOM 742 C C . ARG A 1 97 ? 5.492 1.769 0.133 1 93.19 97 ARG A C 1
ATOM 744 O O . ARG A 1 97 ? 6.641 1.373 -0.062 1 93.19 97 ARG A O 1
ATOM 751 N N . ALA A 1 98 ? 4.438 1.236 -0.369 1 91.06 98 ALA A N 1
ATOM 752 C CA . ALA A 1 98 ? 4.559 0.08 -1.254 1 91.06 98 ALA A CA 1
ATOM 753 C C . ALA A 1 98 ? 5.371 0.425 -2.5 1 91.06 98 ALA A C 1
ATOM 755 O O . ALA A 1 98 ? 6.031 -0.441 -3.076 1 91.06 98 ALA A O 1
ATOM 756 N N . LEU A 1 99 ? 5.379 1.674 -2.895 1 91.81 99 LEU A N 1
ATOM 757 C CA . LEU A 1 99 ? 6.066 2.119 -4.102 1 91.81 99 LEU A CA 1
ATOM 758 C C . LEU A 1 99 ? 7.523 2.463 -3.803 1 91.81 99 LEU A C 1
ATOM 760 O O . LEU A 1 99 ? 8.312 2.699 -4.723 1 91.81 99 LEU A O 1
ATOM 764 N N . GLY A 1 100 ? 7.895 2.621 -2.451 1 89.44 100 GLY A N 1
ATOM 765 C CA . GLY A 1 100 ? 9.312 2.748 -2.146 1 89.44 100 GLY A CA 1
ATOM 766 C C . GLY A 1 100 ? 9.633 3.975 -1.314 1 89.44 100 GLY A C 1
ATOM 767 O O . GLY A 1 100 ? 10.367 3.883 -0.326 1 89.44 100 GLY A O 1
ATOM 768 N N . PRO A 1 101 ? 9.062 5.137 -1.608 1 94.38 101 PRO A N 1
ATOM 769 C CA . PRO A 1 101 ? 9.398 6.34 -0.843 1 94.38 101 PRO A CA 1
ATOM 770 C C . PRO A 1 101 ? 8.969 6.246 0.62 1 94.38 101 PRO A C 1
ATOM 772 O O . PRO A 1 101 ? 8.094 5.453 0.961 1 94.38 101 PRO A O 1
ATOM 775 N N . VAL A 1 102 ? 9.656 7.059 1.467 1 96.31 102 VAL A N 1
ATOM 776 C CA . VAL A 1 102 ? 9.148 7.199 2.828 1 96.31 102 VAL A CA 1
ATOM 777 C C . VAL A 1 102 ? 8 8.203 2.854 1 96.31 102 VAL A C 1
ATOM 779 O O . VAL A 1 102 ? 7.953 9.117 2.033 1 96.31 102 VAL A O 1
ATOM 782 N N . THR A 1 103 ? 7.078 8.008 3.701 1 97.31 103 THR A N 1
ATOM 783 C CA . THR A 1 103 ? 5.93 8.906 3.814 1 97.31 103 THR A CA 1
ATOM 784 C C . THR A 1 103 ? 5.934 9.617 5.164 1 97.31 103 THR A C 1
ATOM 786 O O . THR A 1 103 ? 6.148 8.992 6.203 1 97.31 103 THR A O 1
ATOM 789 N N . VAL A 1 104 ? 5.82 10.93 5.184 1 98.62 104 VAL A N 1
ATOM 790 C CA . VAL A 1 104 ? 5.758 11.805 6.352 1 98.62 104 VAL A CA 1
ATOM 791 C C . VAL A 1 104 ? 4.438 12.57 6.352 1 98.62 104 VAL A C 1
ATOM 793 O O . VAL A 1 104 ? 3.941 12.969 5.293 1 98.62 104 VAL A O 1
ATOM 796 N N . GLN A 1 105 ? 3.85 12.75 7.52 1 98.62 105 GLN A N 1
ATOM 797 C CA . GLN A 1 105 ? 2.615 13.516 7.613 1 98.62 105 GLN A CA 1
ATOM 798 C C . GLN A 1 105 ? 2.721 14.602 8.688 1 98.62 105 GLN A C 1
ATOM 800 O O . GLN A 1 105 ? 3.08 14.312 9.828 1 98.62 105 GLN A O 1
ATOM 805 N N . THR A 1 106 ? 2.498 15.812 8.234 1 98.31 106 THR A N 1
ATOM 806 C CA . THR A 1 106 ? 2.307 16.859 9.227 1 98.31 106 THR A CA 1
ATOM 807 C C . THR A 1 106 ? 0.875 16.859 9.758 1 98.31 106 THR A C 1
ATOM 809 O O . THR A 1 106 ? -0.078 16.812 8.977 1 98.31 106 THR A O 1
ATOM 812 N N . LEU A 1 107 ? 0.757 16.906 11.031 1 97.69 107 LEU A N 1
ATOM 813 C CA . LEU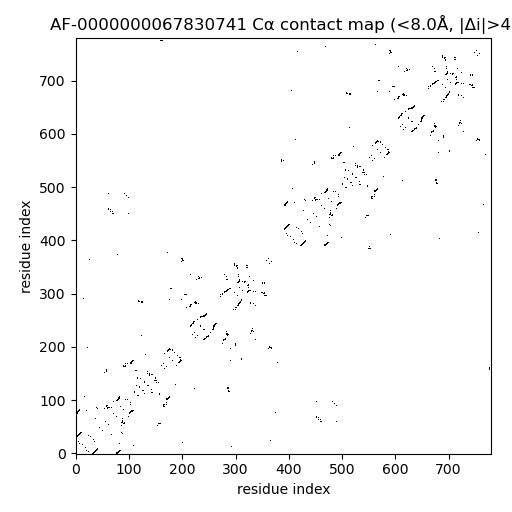 A 1 107 ? -0.535 16.844 11.703 1 97.69 107 LEU A CA 1
ATOM 814 C C . LEU A 1 107 ? -1.032 18.25 12.055 1 97.69 107 LEU A C 1
ATOM 816 O O . LEU A 1 107 ? -0.758 18.766 13.141 1 97.69 107 LEU A O 1
ATOM 820 N N . HIS A 1 108 ? -1.837 18.812 11.125 1 95.56 108 HIS A N 1
ATOM 821 C CA . HIS A 1 108 ? -2.293 20.188 11.266 1 95.56 108 HIS A CA 1
ATOM 822 C C . HIS A 1 108 ? -3.525 20.266 12.156 1 95.56 108 HIS A C 1
ATOM 824 O O . HIS A 1 108 ? -3.84 21.344 12.688 1 95.56 108 HIS A O 1
ATOM 830 N N . ASN A 1 109 ? -4.262 19.25 12.227 1 94.12 109 ASN A N 1
ATOM 831 C CA . ASN A 1 109 ? -5.469 19.141 13.039 1 94.12 109 ASN A CA 1
ATOM 832 C C . ASN A 1 109 ? -5.672 17.719 13.57 1 94.12 109 ASN A C 1
ATOM 834 O O . ASN A 1 109 ? -4.77 16.891 13.477 1 94.12 109 ASN A O 1
ATOM 838 N N . PHE A 1 110 ? -6.809 17.453 14.164 1 96.81 110 PHE A N 1
ATOM 839 C CA . PHE A 1 110 ? -6.984 16.188 14.859 1 96.81 110 PHE A CA 1
ATOM 840 C C . PHE A 1 110 ? -7.941 15.281 14.094 1 96.81 110 PHE A C 1
ATOM 842 O O . PHE A 1 110 ? -8.633 14.453 14.695 1 96.81 110 PHE A O 1
ATOM 849 N N . ARG A 1 111 ? -7.98 15.461 12.812 1 94.5 111 ARG A N 1
ATOM 850 C CA . ARG A 1 111 ? -8.914 14.727 11.969 1 94.5 111 ARG A CA 1
ATOM 851 C C . ARG A 1 111 ? -8.695 13.227 12.086 1 94.5 111 ARG A C 1
ATOM 853 O O . ARG A 1 111 ? -9.641 12.445 11.961 1 94.5 111 ARG A O 1
ATOM 860 N N . LEU A 1 112 ? -7.527 12.797 12.391 1 94.88 112 LEU A N 1
ATOM 861 C CA . LEU A 1 112 ? -7.203 11.383 12.445 1 94.88 112 LEU A CA 1
ATOM 862 C C . LEU A 1 112 ? -7.93 10.695 13.602 1 94.88 112 LEU A C 1
ATOM 864 O O . LEU A 1 112 ? -8.008 9.469 13.648 1 94.88 112 LEU A O 1
ATOM 868 N N . ALA A 1 113 ? -8.461 11.547 14.562 1 96.25 113 ALA A N 1
ATOM 869 C CA . ALA A 1 113 ? -9.062 10.945 15.75 1 96.25 113 ALA A CA 1
ATOM 870 C C . ALA A 1 113 ? -10.422 11.57 16.047 1 96.25 113 ALA A C 1
ATOM 872 O O . ALA A 1 113 ? -11.148 11.109 16.938 1 96.25 113 ALA A O 1
ATOM 873 N N . CYS A 1 114 ? -10.688 12.602 15.328 1 97 114 CYS A N 1
ATOM 874 C CA . CYS A 1 114 ? -11.891 13.391 15.602 1 97 114 CYS A CA 1
ATOM 875 C C . CYS A 1 114 ? -12.578 13.797 14.305 1 97 114 CYS A C 1
ATOM 877 O O . CYS A 1 114 ? -12 14.523 13.492 1 97 114 CYS A O 1
ATOM 879 N N . ALA A 1 115 ? -13.836 13.414 14.203 1 95.31 115 ALA A N 1
ATOM 880 C CA . ALA A 1 115 ? -14.57 13.734 12.977 1 95.31 115 ALA A CA 1
ATOM 881 C C . ALA A 1 115 ? -14.648 15.242 12.766 1 95.31 115 ALA A C 1
ATOM 883 O O . ALA A 1 115 ? -14.633 15.719 11.625 1 95.31 115 ALA A O 1
ATOM 884 N N . GLY A 1 116 ? -14.641 15.969 13.812 1 94.19 116 GLY A N 1
ATOM 885 C CA . GLY A 1 116 ? -14.688 17.422 13.727 1 94.19 116 GLY A CA 1
ATOM 886 C C . GLY A 1 116 ? -13.32 18.047 13.555 1 94.19 116 GLY A C 1
ATOM 887 O O . GLY A 1 116 ? -13.211 19.25 13.281 1 94.19 116 GLY A O 1
ATOM 888 N N . ALA A 1 117 ? -12.281 17.359 13.805 1 95 117 ALA A N 1
ATOM 889 C CA . ALA A 1 117 ? -10.883 17.703 13.562 1 95 117 ALA A CA 1
ATOM 890 C C . ALA A 1 117 ? -10.367 18.703 14.602 1 95 117 ALA A C 1
ATOM 892 O O . ALA A 1 117 ? -9.203 19.094 14.57 1 95 117 ALA A O 1
ATOM 893 N N . MET A 1 118 ? -11.188 19.125 15.562 1 95.31 118 MET A N 1
ATOM 894 C CA . MET A 1 118 ? -10.812 20.234 16.438 1 95.31 118 MET A CA 1
ATOM 895 C C . MET A 1 118 ? -10.75 19.797 17.891 1 95.31 118 MET A C 1
ATOM 897 O O . MET A 1 118 ? -10.391 20.578 18.766 1 95.31 118 MET A O 1
ATOM 901 N N . LEU A 1 119 ? -11.18 18.531 18.188 1 96.88 119 LEU A N 1
ATOM 902 C CA . LEU A 1 119 ? -11.344 18.078 19.562 1 96.88 119 LEU A CA 1
ATOM 903 C C . LEU A 1 119 ? -12.141 19.094 20.375 1 96.88 119 LEU A C 1
ATOM 905 O O . LEU A 1 119 ? -11.703 19.5 21.453 1 96.88 119 LEU A O 1
ATOM 909 N N . MET A 1 120 ? -13.219 19.438 19.797 1 96.31 120 MET A N 1
ATOM 910 C CA . MET A 1 120 ? -14.109 20.422 20.422 1 96.31 120 MET A CA 1
ATOM 911 C C . MET A 1 120 ? -15.57 20.062 20.156 1 96.31 120 MET A C 1
ATOM 913 O O . MET A 1 120 ? -15.922 19.656 19.047 1 96.31 120 MET A O 1
ATOM 917 N N . ARG A 1 121 ? -16.328 20.125 21.188 1 94.5 121 ARG A N 1
ATOM 918 C CA . ARG A 1 121 ? -17.781 19.953 21.078 1 94.5 121 ARG A CA 1
ATOM 919 C C . ARG A 1 121 ? -18.516 20.906 22.016 1 94.5 121 ARG A C 1
ATOM 921 O O . ARG A 1 121 ? -18.141 21.031 23.188 1 94.5 121 ARG A O 1
ATOM 928 N N . ASP A 1 122 ? -19.484 21.516 21.547 1 91.69 122 ASP A N 1
ATOM 929 C CA . ASP A 1 122 ? -20.344 22.406 22.344 1 91.69 122 ASP A CA 1
ATOM 930 C C . ASP A 1 122 ? -19.516 23.484 23.031 1 91.69 122 ASP A C 1
ATOM 932 O O . ASP A 1 122 ? -19.688 23.734 24.234 1 91.69 122 ASP A O 1
ATOM 936 N N . GLY A 1 123 ? -18.547 24 22.344 1 90.44 123 GLY A N 1
ATOM 937 C CA . GLY A 1 123 ? -17.797 25.172 22.781 1 90.44 123 GLY A CA 1
ATOM 938 C C . GLY A 1 123 ? -16.703 24.844 23.766 1 90.44 123 GLY A C 1
ATOM 939 O O . GLY A 1 123 ? -16.109 25.75 24.375 1 90.44 123 GLY A O 1
ATOM 940 N N . ALA A 1 124 ? -16.469 23.609 23.953 1 93.06 124 ALA A N 1
ATOM 941 C CA . ALA A 1 124 ? -15.453 23.172 24.906 1 93.06 124 ALA A CA 1
ATOM 942 C C . ALA A 1 124 ? -14.625 22.031 24.344 1 93.06 124 ALA A C 1
ATOM 944 O O . ALA A 1 124 ? -15.07 21.328 23.422 1 93.06 124 ALA A O 1
ATOM 945 N N . PRO A 1 125 ? -13.422 21.875 24.891 1 95.69 125 PRO A N 1
ATOM 946 C CA . PRO A 1 125 ? -12.617 20.734 24.453 1 95.69 125 PRO A CA 1
ATOM 947 C C . PRO A 1 125 ? -13.328 19.406 24.656 1 95.69 125 PRO A C 1
ATOM 949 O O . PRO A 1 125 ? -14.047 19.219 25.641 1 95.69 125 PRO A O 1
ATOM 952 N N . CYS A 1 126 ? -13.164 18.516 23.703 1 97 126 CYS A N 1
ATOM 953 C CA . CYS A 1 126 ? -13.758 17.188 23.75 1 97 126 CYS A CA 1
ATOM 954 C C . CYS A 1 126 ? -12.766 16.125 23.297 1 97 126 CYS A C 1
ATOM 956 O O . CYS A 1 126 ? -12.133 16.25 22.25 1 97 126 CYS A O 1
ATOM 958 N N . GLU A 1 127 ? -12.555 15.078 24.078 1 96.94 127 GLU A N 1
ATOM 959 C CA . GLU A 1 127 ? -11.602 14.031 23.734 1 96.94 127 GLU A CA 1
ATOM 960 C C . GLU A 1 127 ? -12.273 12.656 23.719 1 96.94 127 GLU A C 1
ATOM 962 O O . GLU A 1 127 ? -11.602 11.641 23.891 1 96.94 127 GLU A O 1
ATOM 967 N N . THR A 1 128 ? -13.594 12.641 23.547 1 96.5 128 THR A N 1
ATOM 968 C CA . THR A 1 128 ? -14.383 11.414 23.594 1 96.5 128 THR A CA 1
ATOM 969 C C . THR A 1 128 ? -13.883 10.406 22.562 1 96.5 128 THR A C 1
ATOM 971 O O . THR A 1 128 ? -13.664 9.234 22.891 1 96.5 128 THR A O 1
ATOM 974 N N . CYS A 1 129 ? -13.648 10.875 21.359 1 96.69 129 CYS A N 1
ATOM 975 C CA . CYS A 1 129 ? -13.297 9.961 20.281 1 96.69 129 CYS A CA 1
ATOM 976 C C . CYS A 1 129 ? -11.797 9.711 20.234 1 96.69 129 CYS A C 1
ATOM 978 O O . CYS A 1 129 ? -11.336 8.797 19.547 1 96.69 129 CYS A O 1
ATOM 980 N N . LEU A 1 130 ? -11.047 10.508 20.969 1 95 130 LEU A N 1
ATOM 981 C CA . LEU A 1 130 ? -9.594 10.375 20.969 1 95 130 LEU A CA 1
ATOM 982 C C . LEU A 1 130 ? -9.172 9 21.469 1 95 130 LEU A C 1
ATOM 984 O O . LEU A 1 130 ? -8.273 8.375 20.891 1 95 130 LEU A O 1
ATOM 988 N N . THR A 1 131 ? -9.789 8.578 22.547 1 89.5 131 THR A N 1
ATOM 989 C CA . THR A 1 131 ? -9.438 7.281 23.109 1 89.5 131 THR A CA 1
ATOM 990 C C . THR A 1 131 ? -10.578 6.289 22.938 1 89.5 131 THR A C 1
ATOM 992 O O . THR A 1 131 ? -10.5 5.152 23.406 1 89.5 131 THR A O 1
ATOM 995 N N . GLY A 1 132 ? -11.641 6.742 22.359 1 93.38 132 GLY A N 1
ATOM 996 C CA . GLY A 1 132 ? -12.805 5.895 22.188 1 93.38 132 GLY A CA 1
ATOM 997 C C . GLY A 1 132 ? -13.18 5.68 20.734 1 93.38 132 GLY A C 1
ATOM 998 O O . GLY A 1 132 ? -12.336 5.844 19.844 1 93.38 132 GLY A O 1
ATOM 999 N N . SER A 1 133 ? -14.414 5.277 20.594 1 95.81 133 SER A N 1
ATOM 1000 C CA . SER A 1 133 ? -14.906 4.988 19.25 1 95.81 133 SER A CA 1
ATOM 1001 C C . SER A 1 133 ? -15.18 6.273 18.484 1 95.81 133 SER A C 1
ATOM 1003 O O . SER A 1 133 ? -15.789 7.203 19 1 95.81 133 SER A O 1
ATOM 1005 N N . SER A 1 134 ? -14.688 6.324 17.25 1 96.25 134 SER A N 1
ATOM 1006 C CA . SER A 1 134 ? -14.953 7.477 16.406 1 96.25 134 SER A CA 1
ATOM 1007 C C . SER A 1 134 ? -16.453 7.641 16.141 1 96.25 134 SER A C 1
ATOM 1009 O O . SER A 1 134 ? -16.906 8.727 15.789 1 96.25 134 SER A O 1
ATOM 1011 N N . TYR A 1 135 ? -17.203 6.566 16.328 1 97 135 TYR A N 1
ATOM 1012 C CA . TYR A 1 135 ? -18.625 6.59 16.016 1 97 135 TYR A CA 1
ATOM 1013 C C . TYR A 1 135 ? -19.406 7.391 17.062 1 97 135 TYR A C 1
ATOM 1015 O O . TYR A 1 135 ? -20.562 7.746 16.844 1 97 135 TYR A O 1
ATOM 1023 N N . ALA A 1 136 ? -18.781 7.629 18.172 1 97.25 136 ALA A N 1
ATOM 1024 C CA . ALA A 1 136 ? -19.422 8.484 19.172 1 97.25 136 ALA A CA 1
ATOM 1025 C C . ALA A 1 136 ? -19.75 9.859 18.578 1 97.25 136 ALA A C 1
ATOM 1027 O O . ALA A 1 136 ? -20.703 10.508 19 1 97.25 136 ALA A O 1
ATOM 1028 N N . ALA A 1 137 ? -19.078 10.289 17.578 1 97.12 137 ALA A N 1
ATOM 1029 C CA . ALA A 1 137 ? -19.234 11.594 16.938 1 97.12 137 ALA A CA 1
ATOM 1030 C C . ALA A 1 137 ? -20.562 11.664 16.172 1 97.12 137 ALA A C 1
ATOM 1032 O O . ALA A 1 137 ? -21.078 12.758 15.914 1 97.12 137 ALA A O 1
ATOM 1033 N N . VAL A 1 138 ? -21.078 10.484 15.797 1 97.06 138 VAL A N 1
ATOM 1034 C CA . VAL A 1 138 ? -22.219 10.438 14.891 1 97.06 138 VAL A CA 1
ATOM 1035 C C . VAL A 1 138 ? -23.438 11.047 15.562 1 97.06 138 VAL A C 1
ATOM 1037 O O . VAL A 1 138 ? -24.156 11.836 14.953 1 97.06 138 VAL A O 1
ATOM 1040 N N . ARG A 1 139 ? -23.562 10.727 16.797 1 96.12 139 ARG A N 1
ATOM 1041 C CA . ARG A 1 139 ? -24.719 11.211 17.547 1 96.12 139 ARG A CA 1
ATOM 1042 C C . ARG A 1 139 ? -24.75 12.734 17.562 1 96.12 139 ARG A C 1
ATOM 1044 O O . ARG A 1 139 ? -25.828 13.336 17.625 1 96.12 139 ARG A O 1
ATOM 1051 N N . HIS A 1 140 ? -23.656 13.383 17.484 1 95.94 140 HIS A N 1
ATOM 1052 C CA . HIS A 1 140 ? -23.562 14.82 17.688 1 95.94 140 HIS A CA 1
ATOM 1053 C C . HIS A 1 140 ? -23.375 15.555 16.375 1 95.94 140 HIS A C 1
ATOM 1055 O O . HIS A 1 140 ? -23.312 16.781 16.344 1 95.94 140 HIS A O 1
ATOM 1061 N N . GLY A 1 141 ? -23.25 14.836 15.258 1 96.38 141 GLY A N 1
ATOM 1062 C CA . GLY A 1 141 ? -23.031 15.461 13.969 1 96.38 141 GLY A CA 1
ATOM 1063 C C . GLY A 1 141 ? -21.766 16.312 13.922 1 96.38 141 GLY A C 1
ATOM 1064 O O . GLY A 1 141 ? -21.797 17.438 13.438 1 96.38 141 GLY A O 1
ATOM 1065 N N . CYS A 1 142 ? -20.688 15.781 14.398 1 96.12 142 CYS A N 1
ATOM 1066 C CA . CYS A 1 142 ? -19.469 16.547 14.664 1 96.12 142 CYS A CA 1
ATOM 1067 C C . CYS A 1 142 ? -18.828 17.031 13.367 1 96.12 142 CYS A C 1
ATOM 1069 O O . CYS A 1 142 ? -18 17.938 13.383 1 96.12 142 CYS A O 1
ATOM 1071 N N . TYR A 1 143 ? -19.156 16.406 12.305 1 93.31 143 TYR A N 1
ATOM 1072 C CA . TYR A 1 143 ? -18.656 16.875 11.016 1 93.31 143 TYR A CA 1
ATOM 1073 C C . TYR A 1 143 ? -19.703 17.75 10.312 1 93.31 143 TYR A C 1
ATOM 1075 O O . TYR A 1 143 ? -20.609 17.234 9.664 1 93.31 143 TYR A O 1
ATOM 1083 N N . ARG A 1 144 ? -19.578 18.969 10.367 1 88.31 144 ARG A N 1
ATOM 1084 C CA . ARG A 1 144 ? -20.375 19.984 9.672 1 88.31 144 ARG A CA 1
ATOM 1085 C C . ARG A 1 144 ? -21.844 19.875 10.07 1 88.31 144 ARG A C 1
ATOM 1087 O O . ARG A 1 144 ? -22.719 20.156 9.258 1 88.31 144 ARG A O 1
ATOM 1094 N N . GLY A 1 145 ? -22.094 19.281 11.172 1 91 145 GLY A N 1
ATOM 1095 C CA . GLY A 1 145 ? -23.438 19.219 11.695 1 91 145 GLY A CA 1
ATOM 1096 C C . GLY A 1 145 ? -24.281 18.141 11.047 1 91 145 GLY A C 1
ATOM 1097 O O . GLY A 1 145 ? -25.5 18.078 11.25 1 91 145 GLY A O 1
ATOM 1098 N N . SER A 1 146 ? -23.656 17.25 10.258 1 91.94 146 SER A N 1
ATOM 1099 C CA . SER A 1 146 ? -24.359 16.203 9.523 1 91.94 146 SER A CA 1
ATOM 1100 C C . SER A 1 146 ? -24.078 14.828 10.117 1 91.94 146 SER A C 1
ATOM 1102 O O . SER A 1 146 ? -22.922 14.391 10.164 1 91.94 146 SER A O 1
ATOM 1104 N N . ARG A 1 147 ? -25.125 14.188 10.523 1 93.81 147 ARG A N 1
ATOM 1105 C CA . ARG A 1 147 ? -24.938 12.852 11.086 1 93.81 147 ARG A CA 1
ATOM 1106 C C . ARG A 1 147 ? -24.406 11.883 10.047 1 93.81 147 ARG A C 1
ATOM 1108 O O . ARG A 1 147 ? -23.531 11.055 10.344 1 93.81 147 ARG A O 1
ATOM 1115 N N . LEU A 1 148 ? -24.938 12.016 8.844 1 90.94 148 LEU A N 1
ATOM 1116 C CA . LEU A 1 148 ? -24.484 11.133 7.777 1 90.94 148 LEU A CA 1
ATOM 1117 C C . LEU A 1 148 ? -23.031 11.422 7.41 1 90.94 148 LEU A C 1
ATOM 1119 O O . LEU A 1 148 ? -22.234 10.5 7.215 1 90.94 148 LEU A O 1
ATOM 1123 N N . GLY A 1 149 ? -22.734 12.734 7.25 1 91.62 149 GLY A N 1
ATOM 1124 C CA . GLY A 1 149 ? -21.359 13.109 6.984 1 91.62 149 GLY A CA 1
ATOM 1125 C C . GLY A 1 149 ? -20.406 12.672 8.078 1 91.62 149 GLY A C 1
ATOM 1126 O O . GLY A 1 149 ? -19.297 12.203 7.797 1 91.62 149 GLY A O 1
ATOM 1127 N N . THR A 1 150 ? -20.953 12.789 9.305 1 94.81 150 THR A N 1
ATOM 1128 C CA . THR A 1 150 ? -20.141 12.375 10.445 1 94.81 150 THR A CA 1
ATOM 1129 C C . THR A 1 150 ? -19.906 10.867 10.422 1 94.81 150 THR A C 1
ATOM 1131 O O . THR A 1 150 ? -18.812 10.398 10.742 1 94.81 150 THR A O 1
ATOM 1134 N N . PHE A 1 151 ? -20.906 10.102 10.047 1 94.62 151 PHE A N 1
ATOM 1135 C CA . PHE A 1 151 ? -20.781 8.648 9.961 1 94.62 151 PHE A CA 1
ATOM 1136 C C . PHE A 1 151 ? -19.688 8.266 8.953 1 94.62 151 PHE A C 1
ATOM 1138 O O . PHE A 1 151 ? -18.875 7.395 9.227 1 94.62 151 PHE A O 1
ATOM 1145 N N . ALA A 1 152 ? -19.703 8.984 7.855 1 92.19 152 ALA A N 1
ATOM 1146 C CA . ALA A 1 152 ? -18.719 8.695 6.809 1 92.19 152 ALA A CA 1
ATOM 1147 C C . ALA A 1 152 ? -17.297 8.945 7.305 1 92.19 152 ALA A C 1
ATOM 1149 O O . ALA A 1 152 ? -16.406 8.133 7.086 1 92.19 152 ALA A O 1
ATOM 1150 N N . VAL A 1 153 ? -17.078 10.055 7.996 1 94.38 153 VAL A N 1
ATOM 1151 C CA . VAL A 1 153 ? -15.758 10.398 8.492 1 94.38 153 VAL A CA 1
ATOM 1152 C C . VAL A 1 153 ? -15.359 9.453 9.617 1 94.38 153 VAL A C 1
ATOM 1154 O O . VAL A 1 153 ? -14.211 9 9.68 1 94.38 153 VAL A O 1
ATOM 1157 N N . ALA A 1 154 ? -16.328 9.148 10.484 1 95.94 154 ALA A N 1
ATOM 1158 C CA . ALA A 1 154 ? -16.078 8.211 11.578 1 95.94 154 ALA A CA 1
ATOM 1159 C C . ALA A 1 154 ? -15.672 6.84 11.047 1 95.94 154 ALA A C 1
ATOM 1161 O O . ALA A 1 154 ? -14.766 6.199 11.586 1 95.94 154 ALA A O 1
ATOM 1162 N N . ARG A 1 155 ? -16.344 6.422 10.047 1 93.62 155 ARG A N 1
ATOM 1163 C CA . ARG A 1 155 ? -16.031 5.145 9.422 1 93.62 155 ARG A CA 1
ATOM 1164 C C . ARG A 1 155 ? -14.617 5.148 8.852 1 93.62 155 ARG A C 1
ATOM 1166 O O . ARG A 1 155 ? -13.891 4.16 8.969 1 93.62 155 ARG A O 1
ATOM 1173 N N . MET A 1 156 ? -14.273 6.199 8.172 1 93.44 156 MET A N 1
ATOM 1174 C CA . MET A 1 156 ? -12.922 6.336 7.633 1 93.44 156 MET A CA 1
ATOM 1175 C C . MET A 1 156 ? -11.883 6.227 8.742 1 93.44 156 MET A C 1
ATOM 1177 O O . MET A 1 156 ? -10.914 5.465 8.625 1 93.44 156 MET A O 1
ATOM 1181 N N . ILE A 1 157 ? -12.109 6.961 9.852 1 95.56 157 ILE A N 1
ATOM 1182 C CA . ILE A 1 157 ? -11.188 6.953 10.977 1 95.56 157 ILE A CA 1
ATOM 1183 C C . ILE A 1 157 ? -11.07 5.543 11.547 1 95.56 157 ILE A C 1
ATOM 1185 O O . ILE A 1 157 ? -9.969 5.027 11.742 1 95.56 157 ILE A O 1
ATOM 1189 N N . ASP A 1 158 ? -12.18 4.941 11.781 1 93.75 158 ASP A N 1
ATOM 1190 C CA . ASP A 1 158 ? -12.219 3.598 12.352 1 93.75 158 ASP A CA 1
ATOM 1191 C C . ASP A 1 158 ? -11.484 2.602 11.461 1 93.75 158 ASP A C 1
ATOM 1193 O O . ASP A 1 158 ? -10.68 1.804 11.953 1 93.75 158 ASP A O 1
ATOM 1197 N N . ARG A 1 159 ? -11.781 2.686 10.211 1 90.5 159 ARG A N 1
ATOM 1198 C CA . ARG A 1 159 ? -11.164 1.766 9.266 1 90.5 159 ARG A CA 1
ATOM 1199 C C . ARG A 1 159 ? -9.641 1.896 9.281 1 90.5 159 ARG A C 1
ATOM 1201 O O . ARG A 1 159 ? -8.93 0.894 9.352 1 90.5 159 ARG A O 1
ATOM 1208 N N . HIS A 1 160 ? -9.094 3.043 9.203 1 93.62 160 HIS A N 1
ATOM 1209 C CA . HIS A 1 160 ? -7.656 3.258 9.109 1 93.62 160 HIS A CA 1
ATOM 1210 C C . HIS A 1 160 ? -6.977 2.994 10.453 1 93.62 160 HIS A C 1
ATOM 1212 O O . HIS A 1 160 ? -5.812 2.59 10.492 1 93.62 160 HIS A O 1
ATOM 1218 N N . ARG A 1 161 ? -7.734 3.18 11.539 1 92.56 161 ARG A N 1
ATOM 1219 C CA . ARG A 1 161 ? -7.219 2.734 12.828 1 92.56 161 ARG A CA 1
ATOM 1220 C C . ARG A 1 161 ? -7.074 1.216 12.867 1 92.56 161 ARG A C 1
ATOM 1222 O O . ARG A 1 161 ? -6.023 0.694 13.234 1 92.56 161 ARG A O 1
ATOM 1229 N N . ARG A 1 162 ? -8.078 0.562 12.414 1 87.75 162 ARG A N 1
ATOM 1230 C CA . ARG A 1 162 ? -8.125 -0.895 12.492 1 87.75 162 ARG A CA 1
ATOM 1231 C C . ARG A 1 162 ? -7.105 -1.523 11.539 1 87.75 162 ARG A C 1
ATOM 1233 O O . ARG A 1 162 ? -6.527 -2.568 11.844 1 87.75 162 ARG A O 1
ATOM 1240 N N . THR A 1 163 ? -6.938 -0.886 10.383 1 86.19 163 THR A N 1
ATOM 1241 C CA . THR A 1 163 ? -6.031 -1.448 9.383 1 86.19 163 THR A CA 1
ATOM 1242 C C . THR A 1 163 ? -4.586 -1.075 9.695 1 86.19 163 THR A C 1
ATOM 1244 O O . THR A 1 163 ? -3.656 -1.595 9.078 1 86.19 163 THR A O 1
ATOM 1247 N N . GLY A 1 164 ? -4.402 -0.149 10.594 1 89.81 164 GLY A N 1
ATOM 1248 C CA . GLY A 1 164 ? -3.061 0.235 11.008 1 89.81 164 GLY A CA 1
ATOM 1249 C C . GLY A 1 164 ? -2.406 1.221 10.055 1 89.81 164 GLY A C 1
ATOM 1250 O O . GLY A 1 164 ? -1.178 1.307 9.992 1 89.81 164 GLY A O 1
ATOM 1251 N N . THR A 1 165 ? -3.15 1.922 9.281 1 92.69 165 THR A N 1
ATOM 1252 C CA . THR A 1 165 ? -2.631 2.881 8.312 1 92.69 165 THR A CA 1
ATOM 1253 C C . THR A 1 165 ? -1.638 3.834 8.977 1 92.69 165 THR A C 1
ATOM 1255 O O . THR A 1 165 ? -0.509 3.988 8.5 1 92.69 165 THR A O 1
ATOM 1258 N N . TRP A 1 166 ? -1.994 4.379 10.078 1 95.56 166 TRP A N 1
ATOM 1259 C CA . TRP A 1 166 ? -1.181 5.41 10.711 1 95.56 166 TRP A CA 1
ATOM 1260 C C . TRP A 1 166 ? -0.09 4.793 11.578 1 95.56 166 TRP A C 1
ATOM 1262 O O . TRP A 1 166 ? 0.981 5.375 11.75 1 95.56 166 TRP A O 1
ATOM 1272 N N . THR A 1 167 ? -0.271 3.582 12.055 1 93.81 167 THR A N 1
ATOM 1273 C CA . THR A 1 167 ? 0.706 2.973 12.953 1 93.81 167 THR A CA 1
ATOM 1274 C C . THR A 1 167 ? 1.706 2.129 12.164 1 93.81 167 THR A C 1
ATOM 1276 O O . THR A 1 167 ? 2.84 1.93 12.602 1 93.81 167 THR A O 1
ATOM 1279 N N . ARG A 1 168 ? 1.319 1.741 11.008 1 90.94 168 ARG A N 1
ATOM 1280 C CA . ARG A 1 168 ? 2.174 0.821 10.266 1 90.94 168 ARG A CA 1
ATOM 1281 C C . ARG A 1 168 ? 2.793 1.509 9.055 1 90.94 168 ARG A C 1
ATOM 1283 O O . ARG A 1 168 ? 3.955 1.264 8.719 1 90.94 168 ARG A O 1
ATOM 1290 N N . ASP A 1 169 ? 2.035 2.369 8.414 1 94.19 169 ASP A N 1
ATOM 1291 C CA . ASP A 1 169 ? 2.416 2.764 7.059 1 94.19 169 ASP A CA 1
ATOM 1292 C C . ASP A 1 169 ? 3.121 4.117 7.059 1 94.19 169 ASP A C 1
ATOM 1294 O O . ASP A 1 169 ? 3.877 4.43 6.137 1 94.19 169 ASP A O 1
ATOM 1298 N N . VAL A 1 170 ? 2.922 4.949 8.07 1 97.56 170 VAL A N 1
ATOM 1299 C CA . VAL A 1 170 ? 3.535 6.273 8.117 1 97.56 170 VAL A CA 1
ATOM 1300 C C . VAL A 1 170 ? 4.914 6.18 8.766 1 97.56 170 VAL A C 1
ATOM 1302 O O . VAL A 1 170 ? 5.059 5.637 9.867 1 97.56 170 VAL A O 1
ATOM 1305 N N . ASP A 1 171 ? 5.938 6.723 8.109 1 97.44 171 ASP A N 1
ATOM 1306 C CA . ASP A 1 171 ? 7.309 6.602 8.602 1 97.44 171 ASP A CA 1
ATOM 1307 C C . ASP A 1 171 ? 7.598 7.637 9.688 1 97.44 171 ASP A C 1
ATOM 1309 O O . ASP A 1 171 ? 8.414 7.395 10.578 1 97.44 171 ASP A O 1
ATOM 1313 N N . ALA A 1 172 ? 6.973 8.789 9.578 1 98.69 172 ALA A N 1
ATOM 1314 C CA . ALA A 1 172 ? 7.156 9.828 10.586 1 98.69 172 ALA A CA 1
ATOM 1315 C C . ALA A 1 172 ? 5.988 10.812 10.586 1 98.69 172 ALA A C 1
ATOM 1317 O O . ALA A 1 172 ? 5.391 11.07 9.531 1 98.69 172 ALA A O 1
ATOM 1318 N N . PHE A 1 173 ? 5.711 11.32 11.719 1 98.75 173 PHE A N 1
ATOM 1319 C CA . PHE A 1 173 ? 4.734 12.383 11.906 1 98.75 173 PHE A CA 1
ATOM 1320 C C . PHE A 1 173 ? 5.41 13.656 12.398 1 98.75 173 PHE A C 1
ATOM 1322 O O . PHE A 1 173 ? 6.402 13.602 13.125 1 98.75 173 PHE A O 1
ATOM 1329 N N . VAL A 1 174 ? 4.863 14.773 11.938 1 98.75 174 VAL A N 1
ATOM 1330 C CA . VAL A 1 174 ? 5.262 16.078 12.461 1 98.75 174 VAL A CA 1
ATOM 1331 C C . VAL A 1 174 ? 4.098 16.703 13.234 1 98.75 174 VAL A C 1
ATOM 1333 O O . VAL A 1 174 ? 3.07 17.047 12.648 1 98.75 174 VAL A O 1
ATOM 1336 N N . ALA A 1 175 ? 4.238 16.781 14.531 1 98.44 175 ALA A N 1
ATOM 1337 C CA . ALA A 1 175 ? 3.318 17.562 15.352 1 98.44 175 ALA A CA 1
ATOM 1338 C C . ALA A 1 175 ? 3.816 19 15.516 1 98.44 175 ALA A C 1
ATOM 1340 O O . ALA A 1 175 ? 5.02 19.234 15.656 1 98.44 175 ALA A O 1
ATOM 1341 N N . LEU A 1 176 ? 2.932 19.906 15.602 1 97.44 176 LEU A N 1
ATOM 1342 C CA . LEU A 1 176 ? 3.32 21.312 15.625 1 97.44 176 LEU A CA 1
ATOM 1343 C C . LEU A 1 176 ? 3.68 21.75 17.031 1 97.44 176 LEU A C 1
ATOM 1345 O O . LEU A 1 176 ? 4.379 22.75 17.219 1 97.44 176 LEU A O 1
ATOM 1349 N N . THR A 1 177 ? 3.15 21.078 18.078 1 97.25 177 THR A N 1
ATOM 1350 C CA . THR A 1 177 ? 3.408 21.406 19.469 1 97.25 177 THR A CA 1
ATOM 1351 C C . THR A 1 177 ? 3.551 20.141 20.297 1 97.25 177 THR A C 1
ATOM 1353 O O . THR A 1 177 ? 3.119 19.062 19.891 1 97.25 177 THR A O 1
ATOM 1356 N N . GLU A 1 178 ? 4.172 20.312 21.469 1 97.25 178 GLU A N 1
ATOM 1357 C CA . GLU A 1 178 ? 4.273 19.188 22.406 1 97.25 178 GLU A CA 1
ATOM 1358 C C . GLU A 1 178 ? 2.896 18.734 22.875 1 97.25 178 GLU A C 1
ATOM 1360 O O . GLU A 1 178 ? 2.66 17.547 23.078 1 97.25 178 GLU A O 1
ATOM 1365 N N . PHE A 1 179 ? 2.043 19.656 23.094 1 97.81 179 PHE A N 1
ATOM 1366 C CA . PHE A 1 179 ? 0.683 19.312 23.5 1 97.81 179 PHE A CA 1
ATOM 1367 C C . PHE A 1 179 ? 0.027 18.406 22.469 1 97.81 179 PHE A C 1
ATOM 1369 O O . PHE A 1 179 ? -0.523 17.359 22.812 1 97.81 179 PHE A O 1
ATOM 1376 N N . ALA A 1 180 ? 0.053 18.828 21.188 1 97.94 180 ALA A N 1
ATOM 1377 C CA . ALA A 1 180 ? -0.544 18.031 20.109 1 97.94 180 ALA A CA 1
ATOM 1378 C C . ALA A 1 180 ? 0.088 16.641 20.047 1 97.94 180 ALA A C 1
ATOM 1380 O O . ALA A 1 180 ? -0.611 15.641 19.859 1 97.94 180 ALA A O 1
ATOM 1381 N N . ARG A 1 181 ? 1.423 16.609 20.172 1 98.31 181 ARG A N 1
ATOM 1382 C CA . ARG A 1 181 ? 2.1 15.312 20.219 1 98.31 181 ARG A CA 1
ATOM 1383 C C . ARG A 1 181 ? 1.479 14.398 21.266 1 98.31 181 ARG A C 1
ATOM 1385 O O . ARG A 1 181 ? 1.191 13.227 20.984 1 98.31 181 ARG A O 1
ATOM 1392 N N . GLY A 1 182 ? 1.302 14.977 22.422 1 98 182 GLY A N 1
ATOM 1393 C CA . GLY A 1 182 ? 0.7 14.195 23.484 1 98 182 GLY A CA 1
ATOM 1394 C C . GLY A 1 182 ? -0.672 13.656 23.125 1 98 182 GLY A C 1
ATOM 1395 O O . GLY A 1 182 ? -0.989 12.5 23.438 1 98 182 GLY A O 1
ATOM 1396 N N . ARG A 1 183 ? -1.526 14.445 22.5 1 97.69 183 ARG A N 1
ATOM 1397 C CA . ARG A 1 183 ? -2.871 14.016 22.125 1 97.69 183 ARG A CA 1
ATOM 1398 C C . ARG A 1 183 ? -2.822 12.938 21.047 1 97.69 183 ARG A C 1
ATOM 1400 O O . ARG A 1 183 ? -3.615 11.992 21.078 1 97.69 183 ARG A O 1
ATOM 1407 N N . PHE A 1 184 ? -1.892 13.047 20.141 1 98.06 184 PHE A N 1
ATOM 1408 C CA . PHE A 1 184 ? -1.795 12.062 19.062 1 98.06 184 PHE A CA 1
ATOM 1409 C C . PHE A 1 184 ? -1.277 10.734 19.609 1 98.06 184 PHE A C 1
ATOM 1411 O O . PHE A 1 184 ? -1.69 9.664 19.156 1 98.06 184 PHE A O 1
ATOM 1418 N N . ILE A 1 185 ? -0.356 10.805 20.609 1 98 185 ILE A N 1
ATOM 1419 C CA . ILE A 1 185 ? 0.083 9.586 21.266 1 98 185 ILE A CA 1
ATOM 1420 C C . ILE A 1 185 ? -1.104 8.93 21.969 1 98 185 ILE A C 1
ATOM 1422 O O . ILE A 1 185 ? -1.297 7.711 21.859 1 98 185 ILE A O 1
ATOM 1426 N N . ALA A 1 186 ? -1.883 9.766 22.594 1 97 186 ALA A N 1
ATOM 1427 C CA . ALA A 1 186 ? -3.078 9.258 23.266 1 97 186 ALA A CA 1
ATOM 1428 C C . ALA A 1 186 ? -4.031 8.609 22.266 1 97 186 ALA A C 1
ATOM 1430 O O . ALA A 1 186 ? -4.742 7.664 22.594 1 97 186 ALA A O 1
ATOM 1431 N N . ALA A 1 187 ? -4.039 9.125 21.062 1 96.5 187 ALA A N 1
ATOM 1432 C CA . ALA A 1 187 ? -4.91 8.609 20.016 1 96.5 187 ALA A CA 1
ATOM 1433 C C . ALA A 1 187 ? -4.363 7.305 19.438 1 96.5 187 ALA A C 1
ATOM 1435 O O . ALA A 1 187 ? -5 6.684 18.594 1 96.5 187 ALA A O 1
ATOM 1436 N N . GLY A 1 188 ? -3.166 6.918 19.828 1 95.56 188 GLY A N 1
ATOM 1437 C CA . GLY A 1 188 ? -2.656 5.613 19.453 1 95.56 188 GLY A CA 1
ATOM 1438 C C . GLY A 1 188 ? -1.514 5.684 18.453 1 95.56 188 GLY A C 1
ATOM 1439 O O . GLY A 1 188 ? -1.016 4.652 18 1 95.56 188 GLY A O 1
ATOM 1440 N N . LEU A 1 189 ? -1.057 6.863 18.078 1 97.31 189 LEU A N 1
ATOM 1441 C CA . LEU A 1 189 ? 0.078 6.961 17.156 1 97.31 189 LEU A CA 1
ATOM 1442 C C . LEU A 1 189 ? 1.375 6.574 17.859 1 97.31 189 LEU A C 1
ATOM 1444 O O . LEU A 1 189 ? 1.519 6.785 19.062 1 97.31 189 LEU A O 1
ATOM 1448 N N . PRO A 1 190 ? 2.297 6.012 17.188 1 97.5 190 PRO A N 1
ATOM 1449 C CA . PRO A 1 190 ? 3.562 5.605 17.797 1 97.5 190 PRO A CA 1
ATOM 1450 C C . PRO A 1 190 ? 4.418 6.797 18.234 1 97.5 190 PRO A C 1
ATOM 1452 O O . PRO A 1 190 ? 4.91 7.543 17.375 1 97.5 190 PRO A O 1
ATOM 1455 N N . ALA A 1 191 ? 4.73 6.883 19.469 1 98.06 191 ALA A N 1
ATOM 1456 C CA . ALA A 1 191 ? 5.414 8.023 20.078 1 98.06 191 ALA A CA 1
ATOM 1457 C C . ALA A 1 191 ? 6.777 8.25 19.422 1 98.06 191 ALA A C 1
ATOM 1459 O O . ALA A 1 191 ? 7.168 9.391 19.172 1 98.06 191 ALA A O 1
ATOM 1460 N N . GLN A 1 192 ? 7.449 7.227 19.062 1 97.25 192 GLN A N 1
ATOM 1461 C CA . GLN A 1 192 ? 8.828 7.312 18.594 1 97.25 192 GLN A CA 1
ATOM 1462 C C . GLN A 1 192 ? 8.891 7.879 17.188 1 97.25 192 GLN A C 1
ATOM 1464 O O . GLN A 1 192 ? 9.969 8.242 16.703 1 97.25 192 GLN A O 1
ATOM 1469 N N . ARG A 1 193 ? 7.746 7.98 16.531 1 98.06 193 ARG A N 1
ATOM 1470 C CA . ARG A 1 193 ? 7.742 8.469 15.156 1 98.06 193 ARG A CA 1
ATOM 1471 C C . ARG A 1 193 ? 7.117 9.859 15.062 1 98.06 193 ARG A C 1
ATOM 1473 O O . ARG A 1 193 ? 6.895 10.375 13.969 1 98.06 193 ARG A O 1
ATOM 1480 N N . ILE A 1 194 ? 6.77 10.484 16.219 1 98.69 194 ILE A N 1
ATOM 1481 C CA . ILE A 1 194 ? 6.203 11.828 16.219 1 98.69 194 ILE A CA 1
ATOM 1482 C C . ILE A 1 194 ? 7.27 12.844 16.609 1 98.69 194 ILE A C 1
ATOM 1484 O O . ILE A 1 194 ? 7.781 12.805 17.734 1 98.69 194 ILE A O 1
ATOM 1488 N N . PHE A 1 195 ? 7.602 13.664 15.719 1 98.69 195 PHE A N 1
ATOM 1489 C CA . PHE A 1 195 ? 8.555 14.742 15.938 1 98.69 195 PHE A CA 1
ATOM 1490 C C . PHE A 1 195 ? 7.844 16.078 16.062 1 98.69 195 PHE A C 1
ATOM 1492 O O . PHE A 1 195 ? 6.887 16.359 15.328 1 98.69 195 PHE A O 1
ATOM 1499 N N . VAL A 1 196 ? 8.328 16.906 16.938 1 98.12 196 VAL A N 1
ATOM 1500 C CA . VAL A 1 196 ? 7.723 18.219 17.094 1 98.12 196 VAL A CA 1
ATOM 1501 C C . VAL A 1 196 ? 8.484 19.25 16.25 1 98.12 196 VAL A C 1
ATOM 1503 O O . VAL A 1 196 ? 9.703 19.375 16.375 1 98.12 196 VAL A O 1
ATOM 1506 N N . LYS A 1 197 ? 7.824 19.859 15.406 1 97.62 197 LYS A N 1
ATOM 1507 C CA . LYS A 1 197 ? 8.328 20.938 14.562 1 97.62 197 LYS A CA 1
ATOM 1508 C C . LYS A 1 197 ? 7.258 21.984 14.312 1 97.62 197 LYS A C 1
ATOM 1510 O O . LYS A 1 197 ? 6.277 21.734 13.617 1 97.62 197 LYS A O 1
ATOM 1515 N N . PRO A 1 198 ? 7.449 23.156 14.828 1 96.12 198 PRO A N 1
ATOM 1516 C CA . PRO A 1 198 ? 6.484 24.219 14.531 1 96.12 198 PRO A CA 1
ATOM 1517 C C . PRO A 1 198 ? 6.496 24.641 13.062 1 96.12 198 PRO A C 1
ATOM 1519 O O . PRO A 1 198 ? 7.387 24.234 12.312 1 96.12 198 PRO A O 1
ATOM 1522 N N . ASN A 1 199 ? 5.414 25.375 12.703 1 94.62 199 ASN A N 1
ATOM 1523 C CA . ASN A 1 199 ? 5.414 25.969 11.367 1 94.62 199 ASN A CA 1
ATOM 1524 C C . ASN A 1 199 ? 6.41 27.125 11.273 1 94.62 199 ASN A C 1
ATOM 1526 O O . ASN A 1 199 ? 6.551 27.906 12.219 1 94.62 199 ASN A O 1
ATOM 1530 N N . GLY A 1 200 ? 7.086 27.172 10.156 1 93.19 200 GLY A N 1
ATOM 1531 C CA . GLY A 1 200 ? 8.023 28.25 9.945 1 93.19 200 GLY A CA 1
ATOM 1532 C C . GLY A 1 200 ? 7.379 29.5 9.367 1 93.19 200 GLY A C 1
ATOM 1533 O O . GLY A 1 200 ? 6.363 29.422 8.68 1 93.19 200 GLY A O 1
ATOM 1534 N N . LEU A 1 201 ? 7.949 30.562 9.719 1 93.06 201 LEU A N 1
ATOM 1535 C CA . LEU A 1 201 ? 7.543 31.859 9.203 1 93.06 201 LEU A CA 1
ATOM 1536 C C . LEU A 1 201 ? 8.758 32.688 8.758 1 93.06 201 LEU A C 1
ATOM 1538 O O . LEU A 1 201 ? 9.742 32.781 9.492 1 93.06 201 LEU A O 1
ATOM 1542 N N . PRO A 1 202 ? 8.656 33.219 7.555 1 91.56 202 PRO A N 1
ATOM 1543 C CA . PRO A 1 202 ? 9.758 34.094 7.152 1 91.56 202 PRO A CA 1
ATOM 1544 C C . PRO A 1 202 ? 9.938 35.281 8.086 1 91.56 202 PRO A C 1
ATOM 1546 O O . PRO A 1 202 ? 8.945 35.844 8.562 1 91.56 202 PRO A O 1
ATOM 1549 N N . ASP A 1 203 ? 11.148 35.625 8.32 1 93.62 203 ASP A N 1
ATOM 1550 C CA . ASP A 1 203 ? 11.438 36.75 9.172 1 93.62 203 ASP A CA 1
ATOM 1551 C C . ASP A 1 203 ? 11.031 38.062 8.484 1 93.62 203 ASP A C 1
ATOM 1553 O O . ASP A 1 203 ? 11.57 38.406 7.438 1 93.62 203 ASP A O 1
ATOM 1557 N N . PRO A 1 204 ? 10.133 38.781 9.078 1 92.06 204 PRO A N 1
ATOM 1558 C CA . PRO A 1 204 ? 9.703 40.031 8.461 1 92.06 204 PRO A CA 1
ATOM 1559 C C . PRO A 1 204 ? 10.695 41.156 8.68 1 92.06 204 PRO A C 1
ATOM 1561 O O . PRO A 1 204 ? 10.508 42.281 8.156 1 92.06 204 PRO A O 1
ATOM 1564 N N . GLY A 1 205 ? 11.711 40.906 9.352 1 91.44 205 GLY A N 1
ATOM 1565 C CA . GLY A 1 205 ? 12.656 41.969 9.727 1 91.44 205 GLY A CA 1
ATOM 1566 C C . GLY A 1 205 ? 12.523 42.406 11.172 1 91.44 205 GLY A C 1
ATOM 1567 O O . GLY A 1 205 ? 11.633 41.938 11.883 1 91.44 205 GLY A O 1
ATOM 1568 N N . PRO A 1 206 ? 13.414 43.281 11.617 1 92.06 206 PRO A N 1
ATOM 1569 C CA . PRO A 1 206 ? 13.398 43.719 13.016 1 92.06 206 PRO A CA 1
ATOM 1570 C C . PRO A 1 206 ? 12.117 44.469 13.383 1 92.06 206 PRO A C 1
ATOM 1572 O O . PRO A 1 206 ? 11.586 45.219 12.57 1 92.06 206 PRO A O 1
ATOM 1575 N N . PRO A 1 207 ? 11.695 44.188 14.617 1 91.5 207 PRO A N 1
ATOM 1576 C CA . PRO A 1 207 ? 10.5 44.906 15.07 1 91.5 207 PRO A CA 1
ATOM 1577 C C . PRO A 1 207 ? 10.695 46.438 15.125 1 91.5 207 PRO A C 1
ATOM 1579 O O . PRO A 1 207 ? 11.82 46.906 15.289 1 91.5 207 PRO A O 1
ATOM 1582 N N . SER A 1 208 ? 9.578 47.062 14.992 1 83.38 208 SER A N 1
ATOM 1583 C CA . SER A 1 208 ? 9.617 48.531 15.086 1 83.38 208 SER A CA 1
ATOM 1584 C C . SER A 1 208 ? 9.953 48.969 16.5 1 83.38 208 SER A C 1
ATOM 1586 O O . SER A 1 208 ? 9.531 48.344 17.484 1 83.38 208 SER A O 1
ATOM 1588 N N . GLU A 1 209 ? 10.781 50.062 16.625 1 80.75 209 GLU A N 1
ATOM 1589 C CA . GLU A 1 209 ? 11.172 50.625 17.922 1 80.75 209 GLU A CA 1
ATOM 1590 C C . GLU A 1 209 ? 10.195 51.688 18.391 1 80.75 209 GLU A C 1
ATOM 1592 O O . GLU A 1 209 ? 10.289 52.188 19.516 1 80.75 209 GLU A O 1
ATOM 1597 N N . GLY A 1 210 ? 9.281 52 17.672 1 81.44 210 GLY A N 1
ATOM 1598 C CA . GLY A 1 210 ? 8.352 53.062 18.016 1 81.44 210 GLY A CA 1
ATOM 1599 C C . GLY A 1 210 ? 7.352 52.656 19.094 1 81.44 210 GLY A C 1
ATOM 1600 O O . GLY A 1 210 ? 7.34 51.5 19.531 1 81.44 210 GLY A O 1
ATOM 1601 N N . PRO A 1 211 ? 6.691 53.688 19.625 1 87.06 211 PRO A N 1
ATOM 1602 C CA . PRO A 1 211 ? 5.664 53.406 20.625 1 87.06 211 PRO A CA 1
ATOM 1603 C C . PRO A 1 211 ? 4.562 52.5 20.094 1 87.06 211 PRO A C 1
ATOM 1605 O O . PRO A 1 211 ? 4.176 52.594 18.922 1 87.06 211 PRO A O 1
ATOM 1608 N N . ARG A 1 212 ? 4.188 51.531 20.891 1 92.75 212 ARG A N 1
ATOM 1609 C CA . ARG A 1 212 ? 3.107 50.625 20.547 1 92.75 212 ARG A CA 1
ATOM 1610 C C . ARG A 1 212 ? 1.781 51.094 21.141 1 92.75 212 ARG A C 1
ATOM 1612 O O . ARG A 1 212 ? 1.75 51.688 22.219 1 92.75 212 ARG A O 1
ATOM 1619 N N . GLU A 1 213 ? 0.788 50.938 20.328 1 92 213 GLU A N 1
ATOM 1620 C CA . GLU A 1 213 ? -0.539 51.344 20.781 1 92 213 GLU A CA 1
ATOM 1621 C C . GLU A 1 213 ? -1.613 50.375 20.266 1 92 213 GLU A C 1
ATOM 1623 O O . GLU A 1 213 ? -1.511 49.875 19.156 1 92 213 GLU A O 1
ATOM 1628 N N . GLY A 1 214 ? -2.531 50.188 21.172 1 95 214 GLY A N 1
ATOM 1629 C CA . GLY A 1 214 ? -3.699 49.438 20.766 1 95 214 GLY A CA 1
ATOM 1630 C C . GLY A 1 214 ? -3.564 47.938 21.031 1 95 214 GLY A C 1
ATOM 1631 O O . GLY A 1 214 ? -2.477 47.469 21.359 1 95 214 GLY A O 1
ATOM 1632 N N . ILE A 1 215 ? -4.691 47.281 21.031 1 98 215 ILE A N 1
ATOM 1633 C CA . ILE A 1 215 ? -4.832 45.844 21.172 1 98 215 ILE A CA 1
ATOM 1634 C C . ILE A 1 215 ? -5.453 45.25 19.922 1 98 215 ILE A C 1
ATOM 1636 O O . ILE A 1 215 ? -6.395 45.844 19.359 1 98 215 ILE A O 1
ATOM 1640 N N . LEU A 1 216 ? -4.844 44.125 19.469 1 98.44 216 LEU A N 1
ATOM 1641 C CA . LEU A 1 216 ? -5.266 43.562 18.172 1 98.44 216 LEU A CA 1
ATOM 1642 C C . LEU A 1 216 ? -5.746 42.125 18.328 1 98.44 216 LEU A C 1
ATOM 1644 O O . LEU A 1 216 ? -5.129 41.344 19.031 1 98.44 216 LEU A O 1
ATOM 1648 N N . PHE A 1 217 ? -6.91 41.844 17.812 1 98.44 217 PHE A N 1
ATOM 1649 C CA . PHE A 1 217 ? -7.324 40.5 17.469 1 98.44 217 PHE A CA 1
ATOM 1650 C C . PHE A 1 217 ? -7.227 40.25 15.969 1 98.44 217 PHE A C 1
ATOM 1652 O O . PHE A 1 217 ? -7.629 41.094 15.172 1 98.44 217 PHE A O 1
ATOM 1659 N N . ALA A 1 218 ? -6.66 39.125 15.578 1 97.12 218 ALA A N 1
ATOM 1660 C CA . ALA A 1 218 ? -6.547 38.75 14.164 1 97.12 218 ALA A CA 1
ATOM 1661 C C . ALA A 1 218 ? -6.91 37.281 13.945 1 97.12 218 ALA A C 1
ATOM 1663 O O . ALA A 1 218 ? -6.27 36.406 14.508 1 97.12 218 ALA A O 1
ATOM 1664 N N . GLY A 1 219 ? -7.926 37.031 13.156 1 94.31 219 GLY A N 1
ATOM 1665 C CA . GLY A 1 219 ? -8.32 35.656 12.852 1 94.31 219 GLY A CA 1
ATOM 1666 C C . GLY A 1 219 ? -9.766 35.562 12.406 1 94.31 219 GLY A C 1
ATOM 1667 O O . GLY A 1 219 ? -10.453 36.562 12.25 1 94.31 219 GLY A O 1
ATOM 1668 N N . ARG A 1 220 ? -10.133 34.312 12.102 1 93.25 220 ARG A N 1
ATOM 1669 C CA . ARG A 1 220 ? -11.516 34.031 11.719 1 93.25 220 ARG A CA 1
ATOM 1670 C C . ARG A 1 220 ? -12.477 34.344 12.859 1 93.25 220 ARG A C 1
ATOM 1672 O O . ARG A 1 220 ? -12.188 34.062 14.023 1 93.25 220 ARG A O 1
ATOM 1679 N N . LEU A 1 221 ? -13.578 35 12.469 1 96.5 221 LEU A N 1
ATOM 1680 C CA . LEU A 1 221 ? -14.594 35.344 13.461 1 96.5 221 LEU A CA 1
ATOM 1681 C C . LEU A 1 221 ? -15.562 34.156 13.656 1 96.5 221 LEU A C 1
ATOM 1683 O O . LEU A 1 221 ? -16.703 34.219 13.18 1 96.5 221 LEU A O 1
ATOM 1687 N N . SER A 1 222 ? -15.109 33.188 14.375 1 94.81 222 SER A N 1
ATOM 1688 C CA . SER A 1 222 ? -15.828 31.938 14.617 1 94.81 222 SER A CA 1
ATOM 1689 C C . SER A 1 222 ? -15.828 31.578 16.094 1 94.81 222 SER A C 1
ATOM 1691 O O . SER A 1 222 ? -15.023 32.094 16.875 1 94.81 222 SER A O 1
ATOM 1693 N N . PRO A 1 223 ? -16.734 30.75 16.516 1 94.56 223 PRO A N 1
ATOM 1694 C CA . PRO A 1 223 ? -16.906 30.453 17.938 1 94.56 223 PRO A CA 1
ATOM 1695 C C . PRO A 1 223 ? -15.633 29.922 18.594 1 94.56 223 PRO A C 1
ATOM 1697 O O . PRO A 1 223 ? -15.273 30.344 19.703 1 94.56 223 PRO A O 1
ATOM 1700 N N . GLU A 1 224 ? -14.914 29.047 17.875 1 95.12 224 GLU A N 1
ATOM 1701 C CA . GLU A 1 224 ? -13.758 28.391 18.484 1 95.12 224 GLU A CA 1
ATOM 1702 C C . GLU A 1 224 ? -12.617 29.375 18.703 1 95.12 224 GLU A C 1
ATOM 1704 O O . GLU A 1 224 ? -11.75 29.141 19.547 1 95.12 224 GLU A O 1
ATOM 1709 N N . LYS A 1 225 ? -12.656 30.516 18.016 1 96.5 225 LYS A N 1
ATOM 1710 C CA . LYS A 1 225 ? -11.609 31.516 18.156 1 96.5 225 LYS A CA 1
ATOM 1711 C C . LYS A 1 225 ? -11.906 32.469 19.312 1 96.5 225 LYS A C 1
ATOM 1713 O O . LYS A 1 225 ? -11.102 33.344 19.625 1 96.5 225 LYS A O 1
ATOM 1718 N N . GLY A 1 226 ? -13.031 32.344 19.953 1 97.12 226 GLY A N 1
ATOM 1719 C CA . GLY A 1 226 ? -13.328 33 21.203 1 97.12 226 GLY A CA 1
ATOM 1720 C C . GLY A 1 226 ? -13.766 34.438 21.016 1 97.12 226 GLY A C 1
ATOM 1721 O O . GLY A 1 226 ? -13.578 35.281 21.922 1 97.12 226 GLY A O 1
ATOM 1722 N N . VAL A 1 227 ? -14.383 34.719 19.922 1 97.19 227 VAL A N 1
ATOM 1723 C CA . VAL A 1 227 ? -14.734 36.125 19.641 1 97.19 227 VAL A CA 1
ATOM 1724 C C . VAL A 1 227 ? -15.883 36.562 20.531 1 97.19 227 VAL A C 1
ATOM 1726 O O . VAL A 1 227 ? -16.031 37.75 20.828 1 97.19 227 VAL A O 1
ATOM 1729 N N . GLU A 1 228 ? -16.703 35.656 21.016 1 97 228 GLU A N 1
ATOM 1730 C CA . GLU A 1 228 ? -17.75 36 21.969 1 97 228 GLU A CA 1
ATOM 1731 C C . GLU A 1 228 ? -17.141 36.406 23.312 1 97 228 GLU A C 1
ATOM 1733 O O . GLU A 1 228 ? -17.656 37.312 23.984 1 97 228 GLU A O 1
ATOM 1738 N N . ILE A 1 229 ? -16.125 35.75 23.688 1 97.62 229 ILE A N 1
ATOM 1739 C CA . ILE A 1 229 ? -15.398 36.094 24.906 1 97.62 229 ILE A CA 1
ATOM 1740 C C . ILE A 1 229 ? -14.781 37.5 24.734 1 97.62 229 ILE A C 1
ATOM 1742 O O . ILE A 1 229 ? -14.836 38.312 25.656 1 97.62 229 ILE A O 1
ATOM 1746 N N . LEU A 1 230 ? -14.211 37.75 23.562 1 98.31 230 LEU A N 1
ATOM 1747 C CA . LEU A 1 230 ? -13.641 39.031 23.234 1 98.31 230 LEU A CA 1
ATOM 1748 C C . LEU A 1 230 ? -14.703 40.125 23.328 1 98.31 230 LEU A C 1
ATOM 1750 O O . LEU A 1 230 ? -14.438 41.219 23.828 1 98.31 230 LEU A O 1
ATOM 1754 N N . LYS A 1 231 ? -15.852 39.844 22.797 1 98.25 231 LYS A N 1
ATOM 1755 C CA . LYS A 1 231 ? -16.969 40.781 22.875 1 98.25 231 LYS A CA 1
ATOM 1756 C C . LYS A 1 231 ? -17.297 41.094 24.328 1 98.25 231 LYS A C 1
ATOM 1758 O O . LYS A 1 231 ? -17.469 42.281 24.672 1 98.25 231 LYS A O 1
ATOM 1763 N N . GLY A 1 232 ? -17.438 40.094 25.125 1 98.19 232 GLY A N 1
ATOM 1764 C CA . GLY A 1 232 ? -17.688 40.312 26.547 1 98.19 232 GLY A CA 1
ATOM 1765 C C . GLY A 1 232 ? -16.609 41.125 27.203 1 98.19 232 GLY A C 1
ATOM 1766 O O . GLY A 1 232 ? -16.906 42 28.031 1 98.19 232 GLY A O 1
ATOM 1767 N N . ALA A 1 233 ? -15.352 40.875 26.906 1 98.56 233 ALA A N 1
ATOM 1768 C CA . ALA A 1 233 ? -14.234 41.625 27.469 1 98.56 233 ALA A CA 1
ATOM 1769 C C . ALA A 1 233 ? -14.273 43.094 27 1 98.56 233 ALA A C 1
ATOM 1771 O O . ALA A 1 233 ? -13.961 44 27.766 1 98.56 233 ALA A O 1
ATOM 1772 N N . GLY A 1 234 ? -14.594 43.281 25.719 1 98 234 GLY A N 1
ATOM 1773 C CA . GLY A 1 234 ? -14.664 44.625 25.141 1 98 234 GLY A CA 1
ATOM 1774 C C . GLY A 1 234 ? -15.523 45.594 25.938 1 98 234 GLY A C 1
ATOM 1775 O O . GLY A 1 234 ? -15.18 46.75 26.078 1 98 234 GLY A O 1
ATOM 1776 N N . ALA A 1 235 ? -16.562 45.094 26.469 1 97.19 235 ALA A N 1
ATOM 1777 C CA . ALA A 1 235 ? -17.516 45.906 27.219 1 97.19 235 ALA A CA 1
ATOM 1778 C C . ALA A 1 235 ? -16.891 46.406 28.516 1 97.19 235 ALA A C 1
ATOM 1780 O O . ALA A 1 235 ? -17.391 47.344 29.125 1 97.19 235 ALA A O 1
ATOM 1781 N N . LEU A 1 236 ? -15.844 45.844 28.906 1 97.88 236 LEU A N 1
ATOM 1782 C CA . LEU A 1 236 ? -15.227 46.156 30.188 1 97.88 236 LEU A CA 1
ATOM 1783 C C . LEU A 1 236 ? -13.977 47.031 29.984 1 97.88 236 LEU A C 1
ATOM 1785 O O . LEU A 1 236 ? -13.352 47.438 30.953 1 97.88 236 LEU A O 1
ATOM 1789 N N . LEU A 1 237 ? -13.633 47.312 28.766 1 97.81 237 LEU A N 1
ATOM 1790 C CA . LEU A 1 237 ? -12.359 47.938 28.453 1 97.81 237 LEU A CA 1
ATOM 1791 C C . LEU A 1 237 ? -12.508 49.438 28.391 1 97.81 237 LEU A C 1
ATOM 1793 O O . LEU A 1 237 ? -13.586 49.969 28.078 1 97.81 237 LEU A O 1
ATOM 1797 N N . THR A 1 238 ? -11.438 50.125 28.609 1 95.56 238 THR A N 1
ATOM 1798 C CA . THR A 1 238 ? -11.414 51.594 28.562 1 95.56 238 THR A CA 1
ATOM 1799 C C . THR A 1 238 ? -11.211 52.094 27.141 1 95.56 238 THR A C 1
ATOM 1801 O O . THR A 1 238 ? -11.523 53.25 26.828 1 95.56 238 THR A O 1
ATOM 1804 N N . ALA A 1 239 ? -10.617 51.281 26.297 1 95.62 239 ALA A N 1
ATOM 1805 C CA . ALA A 1 239 ? -10.406 51.594 24.875 1 95.62 239 ALA A CA 1
ATOM 1806 C C . ALA A 1 239 ? -10.695 50.375 24.016 1 95.62 239 ALA A C 1
ATOM 1808 O O . ALA A 1 239 ? -10.562 49.219 24.469 1 95.62 239 ALA A O 1
ATOM 1809 N N . PRO A 1 240 ? -10.953 50.594 22.828 1 96.62 240 PRO A N 1
ATOM 1810 C CA . PRO A 1 240 ? -11.406 49.469 21.984 1 96.62 240 PRO A CA 1
ATOM 1811 C C . PRO A 1 240 ? -10.266 48.562 21.547 1 96.62 240 PRO A C 1
ATOM 1813 O O . PRO A 1 240 ? -9.102 48.969 21.562 1 96.62 240 PRO A O 1
ATOM 1816 N N . VAL A 1 241 ? -10.633 47.344 21.281 1 98.06 241 VAL A N 1
ATOM 1817 C CA . VAL A 1 241 ? -9.766 46.375 20.641 1 98.06 241 VAL A CA 1
ATOM 1818 C C . VAL A 1 241 ? -10.016 46.344 19.141 1 98.06 241 VAL A C 1
ATOM 1820 O O . VAL A 1 241 ? -11.164 46.344 18.688 1 98.06 241 VAL A O 1
ATOM 1823 N N . ASP A 1 242 ? -8.938 46.438 18.328 1 98.25 242 ASP A N 1
ATOM 1824 C CA . ASP A 1 242 ? -9.055 46.281 16.891 1 98.25 242 ASP A CA 1
ATOM 1825 C C . ASP A 1 242 ? -9.242 44.812 16.531 1 98.25 242 ASP A C 1
ATOM 1827 O O . ASP A 1 242 ? -8.445 43.938 16.938 1 98.25 242 ASP A O 1
ATOM 1831 N N . VAL A 1 243 ? -10.32 44.5 15.82 1 98.44 243 VAL A N 1
ATOM 1832 C CA . VAL A 1 243 ? -10.648 43.125 15.445 1 98.44 243 VAL A CA 1
ATOM 1833 C C . VAL A 1 243 ? -10.531 42.969 13.93 1 98.44 243 VAL A C 1
ATOM 1835 O O . VAL A 1 243 ? -11.391 43.438 13.18 1 98.44 243 VAL A O 1
ATOM 1838 N N . ALA A 1 244 ? -9.492 42.281 13.531 1 97.81 244 ALA A N 1
ATOM 1839 C CA . ALA A 1 244 ? -9.266 42.062 12.109 1 97.81 244 ALA A CA 1
ATOM 1840 C C . ALA A 1 244 ? -9.672 40.625 11.719 1 97.81 244 ALA A C 1
ATOM 1842 O O . ALA A 1 244 ? -9.164 39.656 12.289 1 97.81 244 ALA A O 1
ATOM 1843 N N . GLY A 1 245 ? -10.578 40.469 10.797 1 95.38 245 GLY A N 1
ATOM 1844 C CA . GLY A 1 245 ? -11 39.188 10.32 1 95.38 245 GLY A CA 1
ATOM 1845 C C . GLY A 1 245 ? -12.453 39.156 9.883 1 95.38 245 GLY A C 1
ATOM 1846 O O . GLY A 1 245 ? -13.18 40.125 10.047 1 95.38 245 GLY A O 1
ATOM 1847 N N . GLU A 1 246 ? -12.766 38.094 9.258 1 94.69 246 GLU A N 1
ATOM 1848 C CA . GLU A 1 246 ? -14.133 37.781 8.844 1 94.69 246 GLU A CA 1
ATOM 1849 C C . GLU A 1 246 ? -14.578 36.438 9.344 1 94.69 246 GLU A C 1
ATOM 1851 O O . GLU A 1 246 ? -13.758 35.625 9.812 1 94.69 246 GLU A O 1
ATOM 1856 N N . GLY A 1 247 ? -15.898 36.156 9.273 1 94.06 247 GLY A N 1
ATOM 1857 C CA . GLY A 1 247 ? -16.406 34.844 9.703 1 94.06 247 GLY A CA 1
ATOM 1858 C C . GLY A 1 247 ? -17.891 34.875 10.062 1 94.06 247 GLY A C 1
ATOM 1859 O O . GLY A 1 247 ? -18.531 35.938 9.93 1 94.06 247 GLY A O 1
ATOM 1860 N N . PRO A 1 248 ? -18.344 33.781 10.461 1 93.56 248 PRO A N 1
ATOM 1861 C CA . PRO A 1 248 ? -19.797 33.625 10.672 1 93.56 248 PRO A CA 1
ATOM 1862 C C . PRO A 1 248 ? -20.312 34.5 11.82 1 93.56 248 PRO A C 1
ATOM 1864 O O . PRO A 1 248 ? -21.5 34.812 11.859 1 93.56 248 PRO A O 1
ATOM 1867 N N . LEU A 1 249 ? -19.453 34.969 12.719 1 96.06 249 LEU A N 1
ATOM 1868 C CA . LEU A 1 249 ? -19.938 35.688 13.883 1 96.06 249 LEU A CA 1
ATOM 1869 C C . LEU A 1 249 ? -19.734 37.188 13.711 1 96.06 249 LEU A C 1
ATOM 1871 O O . LEU A 1 249 ? -19.891 37.969 14.664 1 96.06 249 LEU A O 1
ATOM 1875 N N . ARG A 1 250 ? -19.391 37.594 12.5 1 96.5 250 ARG A N 1
ATOM 1876 C CA . ARG A 1 250 ? -19.141 39 12.242 1 96.5 250 ARG A CA 1
ATOM 1877 C C . ARG A 1 250 ? -20.344 39.844 12.641 1 96.5 250 ARG A C 1
ATOM 1879 O O . ARG A 1 250 ? -20.188 40.875 13.312 1 96.5 250 ARG A O 1
ATOM 1886 N N . GLU A 1 251 ? -21.531 39.5 12.258 1 96 251 GLU A N 1
ATOM 1887 C CA . GLU A 1 251 ? -22.75 40.25 12.516 1 96 251 GLU A CA 1
ATOM 1888 C C . GLU A 1 251 ? -22.984 40.438 14.008 1 96 251 GLU A C 1
ATOM 1890 O O . GLU A 1 251 ? -23.422 41.5 14.453 1 96 251 GLU A O 1
ATOM 1895 N N . MET A 1 252 ? -22.672 39.375 14.672 1 94.94 252 MET A N 1
ATOM 1896 C CA . MET A 1 252 ? -22.906 39.406 16.109 1 94.94 252 MET A CA 1
ATOM 1897 C C . MET A 1 252 ? -21.953 40.406 16.797 1 94.94 252 MET A C 1
ATOM 1899 O O . MET A 1 252 ? -22.266 40.906 17.875 1 94.94 252 MET A O 1
ATOM 1903 N N . LEU A 1 253 ? -20.859 40.688 16.234 1 96.88 253 LEU A N 1
ATOM 1904 C CA . LEU A 1 253 ? -19.844 41.562 16.812 1 96.88 253 LEU A CA 1
ATOM 1905 C C . LEU A 1 253 ? -20.094 43.031 16.438 1 96.88 253 LEU A C 1
ATOM 1907 O O . LEU A 1 253 ? -19.516 43.938 17.031 1 96.88 253 LEU A O 1
ATOM 1911 N N . GLU A 1 254 ? -20.891 43.219 15.43 1 95.5 254 GLU A N 1
ATOM 1912 C CA . GLU A 1 254 ? -21.172 44.562 14.969 1 95.5 254 GLU A CA 1
ATOM 1913 C C . GLU A 1 254 ? -21.781 45.406 16.078 1 95.5 254 GLU A C 1
ATOM 1915 O O . GLU A 1 254 ? -22.766 45 16.703 1 95.5 254 GLU A O 1
ATOM 1920 N N . GLY A 1 255 ? -21.188 46.594 16.297 1 93.06 255 GLY A N 1
ATOM 1921 C CA . GLY A 1 255 ? -21.719 47.531 17.281 1 93.06 255 GLY A CA 1
ATOM 1922 C C . GLY A 1 255 ? -21.391 47.125 18.703 1 93.06 255 GLY A C 1
ATOM 1923 O O . GLY A 1 255 ? -21.766 47.844 19.641 1 93.06 255 GLY A O 1
ATOM 1924 N N . ALA A 1 256 ? -20.719 46.062 18.875 1 95.5 256 ALA A N 1
ATOM 1925 C CA . ALA A 1 256 ? -20.344 45.656 20.219 1 95.5 256 ALA A CA 1
ATOM 1926 C C . ALA A 1 256 ? -19.422 46.688 20.859 1 95.5 256 ALA A C 1
ATOM 1928 O O . ALA A 1 256 ? -18.469 47.156 20.234 1 95.5 256 ALA A O 1
ATOM 1929 N N . PRO A 1 257 ? -19.766 47.062 22.094 1 96.5 257 PRO A N 1
ATOM 1930 C CA . PRO A 1 257 ? -18.891 48.031 22.75 1 96.5 257 PRO A CA 1
ATOM 1931 C C . PRO A 1 257 ? -17.453 47.562 22.891 1 96.5 257 PRO A C 1
ATOM 1933 O O . PRO A 1 257 ? -17.219 46.375 23.156 1 96.5 257 PRO A O 1
ATOM 1936 N N . GLY A 1 258 ? -16.547 48.5 22.672 1 97.06 258 GLY A N 1
ATOM 1937 C CA . GLY A 1 258 ? -15.148 48.219 22.922 1 97.06 258 GLY A CA 1
ATOM 1938 C C . GLY A 1 258 ? -14.477 47.438 21.812 1 97.06 258 GLY A C 1
ATOM 1939 O O . GLY A 1 258 ? -13.344 46.969 21.953 1 97.06 258 GLY A O 1
ATOM 1940 N N . LEU A 1 259 ? -15.141 47.188 20.734 1 98 259 LEU A N 1
ATOM 1941 C CA . LEU A 1 259 ? -14.547 46.5 19.594 1 98 259 LEU A CA 1
ATOM 1942 C C . LEU A 1 259 ? -14.57 47.406 18.359 1 98 259 LEU A C 1
ATOM 1944 O O . LEU A 1 259 ? -15.555 48.125 18.125 1 98 259 LEU A O 1
ATOM 1948 N N . ASN A 1 260 ? -13.516 47.531 17.688 1 97.81 260 ASN A N 1
ATOM 1949 C CA . ASN A 1 260 ? -13.422 48.156 16.359 1 97.81 260 ASN A CA 1
ATOM 1950 C C . ASN A 1 260 ? -13.211 47.125 15.266 1 97.81 260 ASN A C 1
ATOM 1952 O O . ASN A 1 260 ? -12.117 46.594 15.117 1 97.81 260 ASN A O 1
ATOM 1956 N N . LEU A 1 261 ? -14.227 46.844 14.5 1 98 261 LEU A N 1
ATOM 1957 C CA . LEU A 1 261 ? -14.164 45.812 13.461 1 98 261 LEU A CA 1
ATOM 1958 C C . LEU A 1 261 ? -13.492 46.375 12.203 1 98 261 LEU A C 1
ATOM 1960 O O . LEU A 1 261 ? -13.977 47.344 11.609 1 98 261 LEU A O 1
ATOM 1964 N N . LEU A 1 262 ? -12.414 45.688 11.797 1 97.25 262 LEU A N 1
ATOM 1965 C CA . LEU A 1 262 ? -11.617 46.188 10.688 1 97.25 262 LEU A CA 1
ATOM 1966 C C . LEU A 1 262 ? -11.914 45.406 9.406 1 97.25 262 LEU A C 1
ATOM 1968 O O . LEU A 1 262 ? -11.555 45.844 8.312 1 97.25 262 LEU A O 1
ATOM 1972 N N . GLY A 1 263 ? -12.625 44.25 9.578 1 95.94 263 GLY A N 1
ATOM 1973 C CA . GLY A 1 263 ? -12.805 43.375 8.43 1 95.94 263 GLY A CA 1
ATOM 1974 C C . GLY A 1 263 ? -11.531 42.656 8.047 1 95.94 263 GLY A C 1
ATOM 1975 O O . GLY A 1 263 ? -10.617 42.5 8.859 1 95.94 263 GLY A O 1
ATOM 1976 N N . ALA A 1 264 ? -11.578 42.062 6.867 1 94.06 264 ALA A N 1
ATOM 1977 C CA . ALA A 1 264 ? -10.383 41.375 6.348 1 94.06 264 ALA A CA 1
ATOM 1978 C C . ALA A 1 264 ? -9.328 42.406 5.922 1 94.06 264 ALA A C 1
ATOM 1980 O O . ALA A 1 264 ? -9.633 43.375 5.266 1 94.06 264 ALA A O 1
ATOM 1981 N N . LEU A 1 265 ? -8.141 42.156 6.34 1 95.06 265 LEU A N 1
ATOM 1982 C CA . LEU A 1 265 ? -7.039 43.062 5.984 1 95.06 265 LEU A CA 1
ATOM 1983 C C . LEU A 1 265 ? -6.035 42.344 5.082 1 95.06 265 LEU A C 1
ATOM 1985 O O . LEU A 1 265 ? -5.789 41.156 5.242 1 95.06 265 LEU A O 1
ATOM 1989 N N . PRO A 1 266 ? -5.488 43.125 4.219 1 92.62 266 PRO A N 1
ATOM 1990 C CA . PRO A 1 266 ? -4.367 42.562 3.479 1 92.62 266 PRO A CA 1
ATOM 1991 C C . PRO A 1 266 ? -3.193 42.188 4.383 1 92.62 266 PRO A C 1
ATOM 1993 O O . PRO A 1 266 ? -3.025 42.75 5.453 1 92.62 266 PRO A O 1
ATOM 1996 N N . ARG A 1 267 ? -2.438 41.219 3.949 1 86.94 267 ARG A N 1
ATOM 1997 C CA . ARG A 1 267 ? -1.333 40.656 4.723 1 86.94 267 ARG A CA 1
ATOM 1998 C C . ARG A 1 267 ? -0.39 41.75 5.199 1 86.94 267 ARG A C 1
ATOM 2000 O O . ARG A 1 267 ? 0.039 41.75 6.355 1 86.94 267 ARG A O 1
ATOM 2007 N N . ALA A 1 268 ? -0.087 42.719 4.328 1 90.88 268 ALA A N 1
ATOM 2008 C CA . ALA A 1 268 ? 0.843 43.781 4.656 1 90.88 268 ALA A CA 1
ATOM 2009 C C . ALA A 1 268 ? 0.274 44.688 5.746 1 90.88 268 ALA A C 1
ATOM 2011 O O . ALA A 1 268 ? 1 45.125 6.641 1 90.88 268 ALA A O 1
ATOM 2012 N N . GLU A 1 269 ? -0.921 44.969 5.625 1 93.94 269 GLU A N 1
ATOM 2013 C CA . GLU A 1 269 ? -1.576 45.812 6.625 1 93.94 269 GLU A CA 1
ATOM 2014 C C . GLU A 1 269 ? -1.673 45.094 7.969 1 93.94 269 GLU A C 1
ATOM 2016 O O . GLU A 1 269 ? -1.492 45.719 9.023 1 93.94 269 GLU A O 1
ATOM 2021 N N . MET A 1 270 ? -1.958 43.875 7.918 1 93.88 270 MET A N 1
ATOM 2022 C CA . MET A 1 270 ? -2.014 43.094 9.141 1 93.88 270 MET A CA 1
ATOM 2023 C C . MET A 1 270 ? -0.666 43.094 9.852 1 93.88 270 MET A C 1
ATOM 2025 O O . MET A 1 270 ? -0.601 43.281 11.07 1 93.88 270 MET A O 1
ATOM 2029 N N . ARG A 1 271 ? 0.356 42.906 9.102 1 92.38 271 ARG A N 1
ATOM 2030 C CA . ARG A 1 271 ? 1.704 42.906 9.664 1 92.38 271 ARG A CA 1
ATOM 2031 C C . ARG A 1 271 ? 2.043 44.25 10.32 1 92.38 271 ARG A C 1
ATOM 2033 O O . ARG A 1 271 ? 2.619 44.281 11.414 1 92.38 271 ARG A O 1
ATOM 2040 N N . ALA A 1 272 ? 1.686 45.25 9.625 1 92.69 272 ALA A N 1
ATOM 2041 C CA . ALA A 1 272 ? 1.962 46.594 10.148 1 92.69 272 ALA A CA 1
ATOM 2042 C C . ALA A 1 272 ? 1.204 46.812 11.445 1 92.69 272 ALA A C 1
ATOM 2044 O O . ALA A 1 272 ? 1.762 47.375 12.406 1 92.69 272 ALA A O 1
ATOM 2045 N N . ARG A 1 273 ? -0.019 46.438 11.453 1 94.44 273 ARG A N 1
ATOM 2046 C CA . ARG A 1 273 ? -0.841 46.625 12.641 1 94.44 273 ARG A CA 1
ATOM 2047 C C . ARG A 1 273 ? -0.328 45.781 13.797 1 94.44 273 ARG A C 1
ATOM 2049 O O . ARG A 1 273 ? -0.303 46.25 14.945 1 94.44 273 ARG A O 1
ATOM 2056 N N . MET A 1 274 ? 0.043 44.656 13.508 1 95.44 274 MET A N 1
ATOM 2057 C CA . MET A 1 274 ? 0.582 43.75 14.523 1 95.44 274 MET A CA 1
ATOM 2058 C C . MET A 1 274 ? 1.867 44.312 15.117 1 95.44 274 MET A C 1
ATOM 2060 O O . MET A 1 274 ? 2.078 44.25 16.328 1 95.44 274 MET A O 1
ATOM 2064 N N . GLY A 1 275 ? 2.676 44.875 14.289 1 94.81 275 GLY A N 1
ATOM 2065 C CA . GLY A 1 275 ? 3.939 45.469 14.727 1 94.81 275 GLY A CA 1
ATOM 2066 C C . GLY A 1 275 ? 3.768 46.688 15.594 1 94.81 275 GLY A C 1
ATOM 2067 O O . GLY A 1 275 ? 4.676 47.062 16.344 1 94.81 275 GLY A O 1
ATOM 2068 N N . ARG A 1 276 ? 2.607 47.281 15.531 1 93.94 276 ARG A N 1
ATOM 2069 C CA . ARG A 1 276 ? 2.367 48.5 16.281 1 93.94 276 ARG A CA 1
ATOM 2070 C C . ARG A 1 276 ? 1.482 48.25 17.5 1 93.94 276 ARG A C 1
ATOM 2072 O O . ARG A 1 276 ? 1.336 49.094 18.375 1 93.94 276 ARG A O 1
ATOM 2079 N N . ALA A 1 277 ? 0.999 47.094 17.625 1 96.62 277 ALA A N 1
ATOM 2080 C CA . ALA A 1 277 ? 0.066 46.781 18.703 1 96.62 277 ALA A CA 1
ATOM 2081 C C . ALA A 1 277 ? 0.808 46.531 20 1 96.62 277 ALA A C 1
ATOM 2083 O O . ALA A 1 277 ? 1.93 46 20 1 96.62 277 ALA A O 1
ATOM 2084 N N . VAL A 1 278 ? 0.138 46.875 21.078 1 97.25 278 VAL A N 1
ATOM 2085 C CA . VAL A 1 278 ? 0.655 46.562 22.406 1 97.25 278 VAL A CA 1
ATOM 2086 C C . VAL A 1 278 ? 0.63 45.062 22.641 1 97.25 278 VAL A C 1
ATOM 2088 O O . VAL A 1 278 ? 1.541 44.5 23.266 1 97.25 278 VAL A O 1
ATOM 2091 N N . ALA A 1 279 ? -0.341 44.469 22.172 1 98.31 279 ALA A N 1
ATOM 2092 C CA . ALA A 1 279 ? -0.49 43 22.328 1 98.31 279 ALA A CA 1
ATOM 2093 C C . ALA A 1 279 ? -1.476 42.438 21.297 1 98.31 279 ALA A C 1
ATOM 2095 O O . ALA A 1 279 ? -2.314 43.188 20.766 1 98.31 279 ALA A O 1
ATOM 2096 N N . LEU A 1 280 ? -1.295 41.219 20.969 1 98.69 280 LEU A N 1
ATOM 2097 C CA . LEU A 1 280 ? -2.27 40.438 20.219 1 98.69 280 LEU A CA 1
ATOM 2098 C C . LEU A 1 280 ? -3.105 39.562 21.172 1 98.69 280 LEU A C 1
ATOM 2100 O O . LEU A 1 280 ? -2.574 38.969 22.109 1 98.69 280 LEU A O 1
ATOM 2104 N N . VAL A 1 281 ? -4.402 39.531 20.922 1 98.75 281 VAL A N 1
ATOM 2105 C CA . VAL A 1 281 ? -5.273 38.719 21.766 1 98.75 281 VAL A CA 1
ATOM 2106 C C . VAL A 1 281 ? -5.699 37.438 21.016 1 98.75 281 VAL A C 1
ATOM 2108 O O . VAL A 1 281 ? -6.121 37.531 19.859 1 98.75 281 VAL A O 1
ATOM 2111 N N . VAL A 1 282 ? -5.547 36.281 21.641 1 98.62 282 VAL A N 1
ATOM 2112 C CA . VAL A 1 282 ? -5.941 34.969 21.109 1 98.62 282 VAL A CA 1
ATOM 2113 C C . VAL A 1 282 ? -6.793 34.219 22.125 1 98.62 282 VAL A C 1
ATOM 2115 O O . VAL A 1 282 ? -6.34 33.25 22.734 1 98.62 282 VAL A O 1
ATOM 2118 N N . PRO A 1 283 ? -8.008 34.562 22.234 1 98.31 283 PRO A N 1
ATOM 2119 C CA . PRO A 1 283 ? -8.875 34 23.266 1 98.31 283 PRO A CA 1
ATOM 2120 C C . PRO A 1 283 ? -9.562 32.719 22.812 1 98.31 283 PRO A C 1
ATOM 2122 O O . PRO A 1 283 ? -10.742 32.5 23.125 1 98.31 283 PRO A O 1
ATOM 2125 N N . SER A 1 284 ? -8.852 31.891 22.062 1 97.81 284 SER A N 1
ATOM 2126 C CA . SER A 1 284 ? -9.383 30.656 21.484 1 97.81 284 SER A CA 1
ATOM 2127 C C . SER A 1 284 ? -9.977 29.75 22.562 1 97.81 284 SER A C 1
ATOM 2129 O O . SER A 1 284 ? -9.508 29.75 23.703 1 97.81 284 SER A O 1
ATOM 2131 N N . LEU A 1 285 ? -11 29 22.234 1 97 285 LEU A N 1
ATOM 2132 C CA . LEU A 1 285 ? -11.695 28.125 23.172 1 97 285 LEU A CA 1
ATOM 2133 C C . LEU A 1 285 ? -11.414 26.656 22.828 1 97 285 LEU A C 1
ATOM 2135 O O . LEU A 1 285 ? -11.969 25.75 23.469 1 97 285 LEU A O 1
ATOM 2139 N N . TRP A 1 286 ? -10.617 26.328 21.812 1 94.88 286 TRP A N 1
ATOM 2140 C CA . TRP A 1 286 ? -10.297 24.969 21.359 1 94.88 286 TRP A CA 1
ATOM 2141 C C . TRP A 1 286 ? -8.789 24.734 21.375 1 94.88 286 TRP A C 1
ATOM 2143 O O . TRP A 1 286 ? -8.016 25.641 21.672 1 94.88 286 TRP A O 1
ATOM 2153 N N . TYR A 1 287 ? -8.406 23.5 21.172 1 95.62 287 TYR A N 1
ATOM 2154 C CA . TYR A 1 287 ? -6.992 23.156 21.062 1 95.62 287 TYR A CA 1
ATOM 2155 C C . TYR A 1 287 ? -6.426 23.609 19.719 1 95.62 287 TYR A C 1
ATOM 2157 O O . TYR A 1 287 ? -6.422 22.844 18.75 1 95.62 287 TYR A O 1
ATOM 2165 N N . GLU A 1 288 ? -5.949 24.812 19.75 1 92.75 288 GLU A N 1
ATOM 2166 C CA . GLU A 1 288 ? -5.262 25.266 18.547 1 92.75 288 GLU A CA 1
ATOM 2167 C C . GLU A 1 288 ? -4.105 24.344 18.188 1 92.75 288 GLU A C 1
ATOM 2169 O O . GLU A 1 288 ? -3.543 23.672 19.062 1 92.75 288 GLU A O 1
ATOM 2174 N N . GLY A 1 289 ? -3.824 24.203 16.922 1 91.38 289 GLY A N 1
ATOM 2175 C CA . GLY A 1 289 ? -2.521 23.672 16.562 1 91.38 289 GLY A CA 1
ATOM 2176 C C . GLY A 1 289 ? -1.38 24.609 16.859 1 91.38 289 GLY A C 1
ATOM 2177 O O . GLY A 1 289 ? -0.975 24.75 18.016 1 91.38 289 GLY A O 1
ATOM 2178 N N . LEU A 1 290 ? -0.93 25.25 15.938 1 91.69 290 LEU A N 1
ATOM 2179 C CA . LEU A 1 290 ? -0.057 26.422 16.031 1 91.69 290 LEU A CA 1
ATOM 2180 C C . LEU A 1 290 ? -0.611 27.578 15.203 1 91.69 290 LEU A C 1
ATOM 2182 O O . LEU A 1 290 ? -0.328 27.688 14.008 1 91.69 290 LEU A O 1
ATOM 2186 N N . PRO A 1 291 ? -1.4 28.297 15.883 1 91.56 291 PRO A N 1
ATOM 2187 C CA . PRO A 1 291 ? -1.947 29.422 15.117 1 91.56 291 PRO A CA 1
ATOM 2188 C C . PRO A 1 291 ? -0.863 30.344 14.57 1 91.56 291 PRO A C 1
ATOM 2190 O O . PRO A 1 291 ? -0.075 30.891 15.344 1 91.56 291 PRO A O 1
ATOM 2193 N N . MET A 1 292 ? -0.912 30.562 13.344 1 93.12 292 MET A N 1
ATOM 2194 C CA . MET A 1 292 ? 0.14 31.344 12.688 1 93.12 292 MET A CA 1
ATOM 2195 C C . MET A 1 292 ? 0.143 32.781 13.188 1 93.12 292 MET A C 1
ATOM 2197 O O . MET A 1 292 ? 1.186 33.438 13.195 1 93.12 292 MET A O 1
ATOM 2201 N N . VAL A 1 293 ? -0.96 33.281 13.664 1 94.94 293 VAL A N 1
ATOM 2202 C CA . VAL A 1 293 ? -1.043 34.656 14.156 1 94.94 293 VAL A CA 1
ATOM 2203 C C . VAL A 1 293 ? -0.131 34.844 15.367 1 94.94 293 VAL A C 1
ATOM 2205 O O . VAL A 1 293 ? 0.416 35.906 15.594 1 94.94 293 VAL A O 1
ATOM 2208 N N . VAL A 1 294 ? 0.001 33.781 16.125 1 96.5 294 VAL A N 1
ATOM 2209 C CA . VAL A 1 294 ? 0.918 33.844 17.266 1 96.5 294 VAL A CA 1
ATOM 2210 C C . VAL A 1 294 ? 2.355 33.969 16.766 1 96.5 294 VAL A C 1
ATOM 2212 O O . VAL A 1 294 ? 3.127 34.781 17.266 1 96.5 294 VAL A O 1
ATOM 2215 N N . ALA A 1 295 ? 2.672 33.156 15.766 1 95.12 295 ALA A N 1
ATOM 2216 C CA . ALA A 1 295 ? 4 33.25 15.164 1 95.12 295 ALA A CA 1
ATOM 2217 C C . ALA A 1 295 ? 4.246 34.625 14.578 1 95.12 295 ALA A C 1
ATOM 2219 O O . ALA A 1 295 ? 5.34 35.188 14.719 1 95.12 295 ALA A O 1
ATOM 2220 N N . GLU A 1 296 ? 3.303 35.125 13.953 1 95.62 296 GLU A N 1
ATOM 2221 C CA . GLU A 1 296 ? 3.4 36.469 13.359 1 95.62 296 GLU A CA 1
ATOM 2222 C C . GLU A 1 296 ? 3.6 37.531 14.422 1 95.62 296 GLU A C 1
ATOM 2224 O O . GLU A 1 296 ? 4.41 38.438 14.25 1 95.62 296 GLU A O 1
ATOM 2229 N N . ALA A 1 297 ? 2.871 37.438 15.453 1 97.44 297 ALA A N 1
ATOM 2230 C CA . ALA A 1 297 ? 3.012 38.375 16.562 1 97.44 297 ALA A CA 1
ATOM 2231 C C . ALA A 1 297 ? 4.414 38.312 17.156 1 97.44 297 ALA A C 1
ATOM 2233 O O . ALA A 1 297 ? 5.055 39.344 17.375 1 97.44 297 ALA A O 1
ATOM 2234 N N . TYR A 1 298 ? 4.867 37.094 17.422 1 97.5 298 TYR A N 1
ATOM 2235 C CA . TYR A 1 298 ? 6.207 36.906 17.969 1 97.5 298 TYR A CA 1
ATOM 2236 C C . TYR A 1 298 ? 7.262 37.5 17.031 1 97.5 298 TYR A C 1
ATOM 2238 O O . TYR A 1 298 ? 8.188 38.156 17.469 1 97.5 298 TYR A O 1
ATOM 2246 N N . ALA A 1 299 ? 7.07 37.25 15.758 1 96.88 299 ALA A N 1
ATOM 2247 C CA . ALA A 1 299 ? 8.008 37.781 14.773 1 96.88 299 ALA A CA 1
ATOM 2248 C C . ALA A 1 299 ? 8.047 39.281 14.812 1 96.88 299 ALA A C 1
ATOM 2250 O O . ALA A 1 299 ? 9.102 39.906 14.609 1 96.88 299 ALA A O 1
ATOM 2251 N N . ALA A 1 300 ? 6.969 39.875 15.062 1 96.56 300 ALA A N 1
ATOM 2252 C CA . ALA A 1 300 ? 6.84 41.344 15.078 1 96.56 300 ALA A CA 1
ATOM 2253 C C . ALA A 1 300 ? 7.234 41.906 16.438 1 96.56 300 ALA A C 1
ATOM 2255 O O . ALA A 1 300 ? 7.242 43.125 16.625 1 96.56 300 ALA A O 1
ATOM 2256 N N . GLY A 1 301 ? 7.527 41.031 17.359 1 97.12 301 GLY A N 1
ATOM 2257 C CA . GLY A 1 301 ? 7.852 41.469 18.703 1 97.12 301 GLY A CA 1
ATOM 2258 C C . GLY A 1 301 ? 6.633 41.938 19.484 1 97.12 301 GLY A C 1
ATOM 2259 O O . GLY A 1 301 ? 6.719 42.875 20.297 1 97.12 301 GLY A O 1
ATOM 2260 N N . THR A 1 302 ? 5.559 41.406 19.219 1 97.81 302 THR A N 1
ATOM 2261 C CA . THR A 1 302 ? 4.312 41.719 19.906 1 97.81 302 THR A CA 1
ATOM 2262 C C . THR A 1 302 ? 3.922 40.625 20.859 1 97.81 302 THR A C 1
ATOM 2264 O O . THR A 1 302 ? 3.787 39.469 20.453 1 97.81 302 THR A O 1
ATOM 2267 N N . PRO A 1 303 ? 3.791 40.906 22.188 1 98.19 303 PRO A N 1
ATOM 2268 C CA . PRO A 1 303 ? 3.348 39.875 23.109 1 98.19 303 PRO A CA 1
ATOM 2269 C C . PRO A 1 303 ? 1.921 39.406 22.844 1 98.19 303 PRO A C 1
ATOM 2271 O O . PRO A 1 303 ? 1.146 40.125 22.203 1 98.19 303 PRO A O 1
ATOM 2274 N N . VAL A 1 304 ? 1.588 38.219 23.359 1 98.81 304 VAL A N 1
ATOM 2275 C CA . VAL A 1 304 ? 0.294 37.594 23.062 1 98.81 304 VAL A CA 1
ATOM 2276 C C . VAL A 1 304 ? -0.466 37.375 24.359 1 98.81 304 VAL A C 1
ATOM 2278 O O . VAL A 1 304 ? 0.102 36.875 25.344 1 98.81 304 VAL A O 1
ATOM 2281 N N . ILE A 1 305 ? -1.667 37.844 24.406 1 98.88 305 ILE A N 1
ATOM 2282 C CA . ILE A 1 305 ? -2.598 37.438 25.469 1 98.88 305 ILE A CA 1
ATOM 2283 C C . ILE A 1 305 ? -3.477 36.281 24.984 1 98.88 305 ILE A C 1
ATOM 2285 O O . ILE A 1 305 ? -4.324 36.469 24.094 1 98.88 305 ILE A O 1
ATOM 2289 N N . ALA A 1 306 ? -3.279 35.125 25.547 1 98.81 306 ALA A N 1
ATOM 2290 C CA . ALA A 1 306 ? -3.936 33.938 25 1 98.81 306 ALA A CA 1
ATOM 2291 C C . ALA A 1 306 ? -4.652 33.188 26.094 1 98.81 306 ALA A C 1
ATOM 2293 O O . ALA A 1 306 ? -4.332 33.312 27.281 1 98.81 306 ALA A O 1
ATOM 2294 N N . SER A 1 307 ? -5.66 32.406 25.656 1 98.44 307 SER A N 1
ATOM 2295 C CA . SER A 1 307 ? -6.309 31.469 26.562 1 98.44 307 SER A CA 1
ATOM 2296 C C . SER A 1 307 ? -5.332 30.406 27.047 1 98.44 307 SER A C 1
ATOM 2298 O O . SER A 1 307 ? -4.523 29.891 26.266 1 98.44 307 SER A O 1
ATOM 2300 N N . ARG A 1 308 ? -5.352 30.094 28.359 1 98.12 308 ARG A N 1
ATOM 2301 C CA . ARG A 1 308 ? -4.586 28.984 28.906 1 98.12 308 ARG A CA 1
ATOM 2302 C C . ARG A 1 308 ? -5.211 27.641 28.531 1 98.12 308 ARG A C 1
ATOM 2304 O O . ARG A 1 308 ? -5.781 26.953 29.391 1 98.12 308 ARG A O 1
ATOM 2311 N N . ILE A 1 309 ? -4.973 27.234 27.297 1 97.44 309 ILE A N 1
ATOM 2312 C CA . ILE A 1 309 ? -5.652 26.047 26.797 1 97.44 309 ILE A CA 1
ATOM 2313 C C . ILE A 1 309 ? -4.773 25.344 25.75 1 97.44 309 ILE A C 1
ATOM 2315 O O . ILE A 1 309 ? -4.156 26 24.922 1 97.44 309 ILE A O 1
ATOM 2319 N N . GLY A 1 310 ? -4.68 24.062 25.906 1 96.62 310 GLY A N 1
ATOM 2320 C CA . GLY A 1 310 ? -4.012 23.266 24.891 1 96.62 310 GLY A CA 1
ATOM 2321 C C . GLY A 1 310 ? -2.623 23.766 24.547 1 96.62 310 GLY A C 1
ATOM 2322 O O . GLY A 1 310 ? -1.804 24 25.438 1 96.62 310 GLY A O 1
ATOM 2323 N N . ALA A 1 311 ? -2.35 23.891 23.25 1 96.62 311 ALA A N 1
ATOM 2324 C CA . ALA A 1 311 ? -1.047 24.297 22.734 1 96.62 311 ALA A CA 1
ATOM 2325 C C . ALA A 1 311 ? -0.706 25.719 23.156 1 96.62 311 ALA A C 1
ATOM 2327 O O . ALA A 1 311 ? 0.461 26.047 23.391 1 96.62 311 ALA A O 1
ATOM 2328 N N . LEU A 1 312 ? -1.701 26.562 23.25 1 97.62 312 LEU A N 1
ATOM 2329 C CA . LEU A 1 312 ? -1.476 27.969 23.609 1 97.62 312 LEU A CA 1
ATOM 2330 C C . LEU A 1 312 ? -0.802 28.078 24.969 1 97.62 312 LEU A C 1
ATOM 2332 O O . LEU A 1 312 ? 0.017 28.969 25.203 1 97.62 312 LEU A O 1
ATOM 2336 N N . ALA A 1 313 ? -1.14 27.141 25.859 1 97.06 313 ALA A N 1
ATOM 2337 C CA . ALA A 1 313 ? -0.585 27.156 27.203 1 97.06 313 ALA A CA 1
ATOM 2338 C C . ALA A 1 313 ? 0.921 26.906 27.188 1 97.06 313 ALA A C 1
ATOM 2340 O O . ALA A 1 313 ? 1.633 27.297 28.109 1 97.06 313 ALA A O 1
ATOM 2341 N N . GLY A 1 314 ? 1.35 26.266 26.141 1 95.56 314 GLY A N 1
ATOM 2342 C CA . GLY A 1 314 ? 2.773 26.016 26 1 95.56 314 GLY A CA 1
ATOM 2343 C C . GLY A 1 314 ? 3.465 27.016 25.078 1 95.56 314 GLY A C 1
ATOM 2344 O O . GLY A 1 314 ? 4.664 27.266 25.234 1 95.56 314 GLY A O 1
ATOM 2345 N N . LEU A 1 315 ? 2.744 27.578 24.156 1 96.5 315 LEU A N 1
ATOM 2346 C CA . LEU A 1 315 ? 3.309 28.484 23.172 1 96.5 315 LEU A CA 1
ATOM 2347 C C . LEU A 1 315 ? 3.578 29.859 23.781 1 96.5 315 LEU A C 1
ATOM 2349 O O . LEU A 1 315 ? 4.516 30.547 23.375 1 96.5 315 LEU A O 1
ATOM 2353 N N . VAL A 1 316 ? 2.701 30.266 24.688 1 98.12 316 VAL A N 1
ATOM 2354 C CA . VAL A 1 316 ? 2.85 31.547 25.375 1 98.12 316 VAL A CA 1
ATOM 2355 C C . VAL A 1 316 ? 3.389 31.312 26.781 1 98.12 316 VAL A C 1
ATOM 2357 O O . VAL A 1 316 ? 2.771 30.609 27.594 1 98.12 316 VAL A O 1
ATOM 2360 N N . GLU A 1 317 ? 4.574 31.828 27.047 1 98.06 317 GLU A N 1
ATOM 2361 C CA . GLU A 1 317 ? 5.105 31.797 28.391 1 98.06 317 GLU A CA 1
ATOM 2362 C C . GLU A 1 317 ? 4.543 32.938 29.234 1 98.06 317 GLU A C 1
ATOM 2364 O O . GLU A 1 317 ? 4.883 34.094 29.016 1 98.06 317 GLU A O 1
ATOM 2369 N N . ASP A 1 318 ? 3.777 32.531 30.203 1 98.5 318 ASP A N 1
ATOM 2370 C CA . ASP A 1 318 ? 3.027 33.5 31 1 98.5 318 ASP A CA 1
ATOM 2371 C C . ASP A 1 318 ? 3.963 34.5 31.703 1 98.5 318 ASP A C 1
ATOM 2373 O O . ASP A 1 318 ? 4.852 34.062 32.438 1 98.5 318 ASP A O 1
ATOM 2377 N N . GLY A 1 319 ? 3.801 35.719 31.422 1 98.19 319 GLY A N 1
ATOM 2378 C CA . GLY A 1 319 ? 4.605 36.75 32.031 1 98.19 319 GLY A CA 1
ATOM 2379 C C . GLY A 1 319 ? 5.934 36.969 31.328 1 98.19 319 GLY A C 1
ATOM 2380 O O . GLY A 1 319 ? 6.695 37.875 31.703 1 98.19 319 GLY A O 1
ATOM 2381 N N . VAL A 1 320 ? 6.176 36.281 30.328 1 98.44 320 VAL A N 1
ATOM 2382 C CA . VAL A 1 320 ? 7.469 36.344 29.672 1 98.44 320 VAL A CA 1
ATOM 2383 C C . VAL A 1 320 ? 7.273 36.75 28.203 1 98.44 320 VAL A C 1
ATOM 2385 O O . VAL A 1 320 ? 7.754 37.781 27.75 1 98.44 320 VAL A O 1
ATOM 2388 N N . THR A 1 321 ? 6.52 36.031 27.453 1 98.69 321 THR A N 1
ATOM 2389 C CA . THR A 1 321 ? 6.273 36.344 26.047 1 98.69 321 THR A CA 1
ATOM 2390 C C . THR A 1 321 ? 4.848 36.844 25.844 1 98.69 321 THR A C 1
ATOM 2392 O O . THR A 1 321 ? 4.465 37.219 24.734 1 98.69 321 THR A O 1
ATOM 2395 N N . GLY A 1 322 ? 4.105 36.812 26.859 1 98.62 322 GLY A N 1
ATOM 2396 C CA . GLY A 1 322 ? 2.715 37.25 26.875 1 98.62 322 GLY A CA 1
ATOM 2397 C C . GLY A 1 322 ? 2.01 36.906 28.172 1 98.62 322 GLY A C 1
ATOM 2398 O O . GLY A 1 322 ? 2.652 36.719 29.219 1 98.62 322 GLY A O 1
AT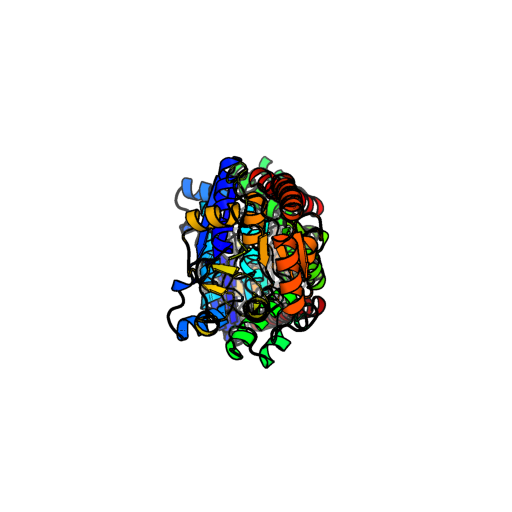OM 2399 N N . LEU A 1 323 ? 0.707 36.906 28.109 1 98.81 323 LEU A N 1
ATOM 2400 C CA . LEU A 1 323 ? -0.108 36.594 29.266 1 98.81 323 LEU A CA 1
ATOM 2401 C C . LEU A 1 323 ? -1.098 35.469 28.938 1 98.81 323 LEU A C 1
ATOM 2403 O O . LEU A 1 323 ? -1.632 35.438 27.828 1 98.81 323 LEU A O 1
ATOM 2407 N N . LEU A 1 324 ? -1.268 34.594 29.922 1 98.75 324 LEU A N 1
ATOM 2408 C CA . LEU A 1 324 ? -2.291 33.562 29.797 1 98.75 324 LEU A CA 1
ATOM 2409 C C . LEU A 1 324 ? -3.5 33.875 30.672 1 98.75 324 LEU A C 1
ATOM 2411 O O . LEU A 1 324 ? -3.348 34.375 31.797 1 98.75 324 LEU A O 1
ATOM 2415 N N . VAL A 1 325 ? -4.664 33.719 30.094 1 98.81 325 VAL A N 1
ATOM 2416 C CA . VAL A 1 325 ? -5.902 34 30.797 1 98.81 325 VAL A CA 1
ATOM 2417 C C . VAL A 1 325 ? -6.781 32.75 30.859 1 98.81 325 VAL A C 1
ATOM 2419 O O . VAL A 1 325 ? -6.555 31.797 30.109 1 98.81 325 VAL A O 1
ATOM 2422 N N . THR A 1 326 ? -7.75 32.75 31.797 1 98.31 326 THR A N 1
ATOM 2423 C CA . THR A 1 326 ? -8.695 31.656 31.906 1 98.31 326 THR A CA 1
ATOM 2424 C C . THR A 1 326 ? -9.562 31.547 30.641 1 98.31 326 THR A C 1
ATOM 2426 O O . THR A 1 326 ? -10.227 32.531 30.266 1 98.31 326 THR A O 1
ATOM 2429 N N . PRO A 1 327 ? -9.539 30.375 29.984 1 97.81 327 PRO A N 1
ATOM 2430 C CA . PRO A 1 327 ? -10.375 30.25 28.797 1 97.81 327 PRO A CA 1
ATOM 2431 C C . PRO A 1 327 ? -11.844 30.531 29.062 1 97.81 327 PRO A C 1
ATOM 2433 O O . PRO A 1 327 ? -12.398 30.062 30.062 1 97.81 327 PRO A O 1
ATOM 2436 N N . GLY A 1 328 ? -12.414 31.344 28.25 1 97.12 328 GLY A N 1
ATOM 2437 C CA . GLY A 1 328 ? -13.844 31.609 28.344 1 97.12 328 GLY A CA 1
ATOM 2438 C C . GLY A 1 328 ? -14.203 32.656 29.375 1 97.12 328 GLY A C 1
ATOM 2439 O O . GLY A 1 328 ? -15.375 32.844 29.688 1 97.12 328 GLY A O 1
ATOM 2440 N N . ASP A 1 329 ? -13.258 33.344 29.922 1 98.19 329 ASP A N 1
ATOM 2441 C CA . ASP A 1 329 ? -13.5 34.344 30.969 1 98.19 329 ASP A CA 1
ATOM 2442 C C . ASP A 1 329 ? -13.25 35.75 30.453 1 98.19 329 ASP A C 1
ATOM 2444 O O . ASP A 1 329 ? -12.125 36.25 30.484 1 98.19 329 ASP A O 1
ATOM 2448 N N . PRO A 1 330 ? -14.383 36.469 30.094 1 98.5 330 PRO A N 1
ATOM 2449 C CA . PRO A 1 330 ? -14.219 37.812 29.547 1 98.5 330 PRO A CA 1
ATOM 2450 C C . PRO A 1 330 ? -13.555 38.781 30.531 1 98.5 330 PRO A C 1
ATOM 2452 O O . PRO A 1 330 ? -12.773 39.656 30.141 1 98.5 330 PRO A O 1
ATOM 2455 N N . ALA A 1 331 ? -13.852 38.656 31.781 1 98.69 331 ALA A N 1
ATOM 2456 C CA . ALA A 1 331 ? -13.305 39.562 32.781 1 98.69 331 ALA A CA 1
ATOM 2457 C C . ALA A 1 331 ? -11.797 39.375 32.906 1 98.69 331 ALA A C 1
ATOM 2459 O O . ALA A 1 331 ? -11.055 40.344 33 1 98.69 331 ALA A O 1
ATOM 2460 N N . ASP A 1 332 ? -11.406 38.125 32.969 1 98.75 332 ASP A N 1
ATOM 2461 C CA . ASP A 1 332 ? -9.977 37.844 33.031 1 98.75 332 ASP A CA 1
ATOM 2462 C C . ASP A 1 332 ? -9.242 38.375 31.812 1 98.75 332 ASP A C 1
ATOM 2464 O O . ASP A 1 332 ? -8.148 38.938 31.922 1 98.75 332 ASP A O 1
ATOM 2468 N N . LEU A 1 333 ? -9.828 38.219 30.656 1 98.75 333 LEU A N 1
ATOM 2469 C CA . LEU A 1 333 ? -9.25 38.719 29.406 1 98.75 333 LEU A CA 1
ATOM 2470 C C . LEU A 1 333 ? -9.141 40.25 29.453 1 98.75 333 LEU A C 1
ATOM 2472 O O . LEU A 1 333 ? -8.102 40.812 29.094 1 98.75 333 LEU A O 1
ATOM 2476 N N . ALA A 1 334 ? -10.211 40.906 29.891 1 98.75 334 ALA A N 1
ATOM 2477 C CA . ALA A 1 334 ? -10.211 42.344 30 1 98.75 334 ALA A CA 1
ATOM 2478 C C . ALA A 1 334 ? -9.117 42.844 30.953 1 98.75 334 ALA A C 1
ATOM 2480 O O . ALA A 1 334 ? -8.43 43.812 30.656 1 98.75 334 ALA A O 1
ATOM 2481 N N . GLN A 1 335 ? -9.016 42.156 32.062 1 98.69 335 GLN A N 1
ATOM 2482 C CA . GLN A 1 335 ? -8 42.531 33.031 1 98.69 335 GLN A CA 1
ATOM 2483 C C . GLN A 1 335 ? -6.598 42.438 32.438 1 98.69 335 GLN A C 1
ATOM 2485 O O . GLN A 1 335 ? -5.758 43.281 32.656 1 98.69 335 GLN A O 1
ATOM 2490 N N . ALA A 1 336 ? -6.309 41.375 31.766 1 98.69 336 ALA A N 1
ATOM 2491 C CA . ALA A 1 336 ? -5.004 41.188 31.141 1 98.69 336 ALA A CA 1
ATOM 2492 C C . ALA A 1 336 ? -4.727 42.281 30.094 1 98.69 336 ALA A C 1
ATOM 2494 O O . ALA A 1 336 ? -3.609 42.781 30 1 98.69 336 ALA A O 1
ATOM 2495 N N . ILE A 1 337 ? -5.727 42.594 29.281 1 98.56 337 ILE A N 1
ATOM 2496 C CA . ILE A 1 337 ? -5.598 43.625 28.266 1 98.56 337 ILE A CA 1
ATOM 2497 C C . ILE A 1 337 ? -5.27 44.969 28.938 1 98.56 337 ILE A C 1
ATOM 2499 O O . ILE A 1 337 ? -4.32 45.656 28.547 1 98.56 337 ILE A O 1
ATOM 2503 N N . GLU A 1 338 ? -6.031 45.312 29.953 1 98.31 338 GLU A N 1
ATOM 2504 C CA . GLU A 1 338 ? -5.824 46.594 30.641 1 98.31 338 GLU A CA 1
ATOM 2505 C C . GLU A 1 338 ? -4.465 46.656 31.328 1 98.31 338 GLU A C 1
ATOM 2507 O O . GLU A 1 338 ? -3.838 47.688 31.406 1 98.31 338 GLU A O 1
ATOM 2512 N N . ARG A 1 339 ? -4.074 45.5 31.812 1 97.94 339 ARG A N 1
ATOM 2513 C CA . ARG A 1 339 ? -2.756 45.406 32.438 1 97.94 339 ARG A CA 1
ATOM 2514 C C . ARG A 1 339 ? -1.663 45.844 31.453 1 97.94 339 ARG A C 1
ATOM 2516 O O . ARG A 1 339 ? -0.835 46.688 31.766 1 97.94 339 ARG A O 1
ATOM 2523 N N . LEU A 1 340 ? -1.634 45.312 30.281 1 97.38 340 LEU A N 1
ATOM 2524 C CA . LEU A 1 340 ? -0.572 45.594 29.312 1 97.38 340 LEU A CA 1
ATOM 2525 C C . LEU A 1 340 ? -0.732 47 28.734 1 97.38 340 LEU A C 1
ATOM 2527 O O . LEU A 1 340 ? 0.258 47.656 28.406 1 97.38 340 LEU A O 1
ATOM 2531 N N . ARG A 1 341 ? -1.959 47.469 28.656 1 95.62 341 ARG A N 1
ATOM 2532 C CA . ARG A 1 341 ? -2.186 48.844 28.234 1 95.62 341 ARG A CA 1
ATOM 2533 C C . ARG A 1 341 ? -1.588 49.812 29.219 1 95.62 341 ARG A C 1
ATOM 2535 O O . ARG A 1 341 ? -1.039 50.844 28.828 1 95.62 341 ARG A O 1
ATOM 2542 N N . ALA A 1 342 ? -1.723 49.5 30.422 1 95.38 342 ALA A N 1
ATOM 2543 C CA . ALA A 1 342 ? -1.32 50.406 31.5 1 95.38 342 ALA A CA 1
ATOM 2544 C C . ALA A 1 342 ? 0.177 50.281 31.766 1 95.38 342 ALA A C 1
ATOM 2546 O O . ALA A 1 342 ? 0.759 51.156 32.406 1 95.38 342 ALA A O 1
ATOM 2547 N N . ARG A 1 343 ? 0.767 49.219 31.328 1 94.94 343 ARG A N 1
ATOM 2548 C CA . ARG A 1 343 ? 2.182 49 31.594 1 94.94 343 ARG A CA 1
ATOM 2549 C C . ARG A 1 343 ? 2.953 48.75 30.312 1 94.94 343 ARG A C 1
ATOM 2551 O O . ARG A 1 343 ? 3.451 47.656 30.078 1 94.94 343 ARG A O 1
ATOM 2558 N N . PRO A 1 344 ? 3.17 49.781 29.578 1 91.19 344 PRO A N 1
ATOM 2559 C CA . PRO A 1 344 ? 3.803 49.656 28.266 1 91.19 344 PRO A CA 1
ATOM 2560 C C . PRO A 1 344 ? 5.191 49.031 28.344 1 91.19 344 PRO A C 1
ATOM 2562 O O . PRO A 1 344 ? 5.609 48.312 27.422 1 91.19 344 PRO A O 1
ATOM 2565 N N . GLU A 1 345 ? 5.879 49.281 29.422 1 93.94 345 GLU A N 1
ATOM 2566 C CA . GLU A 1 345 ? 7.211 48.719 29.578 1 93.94 345 GLU A CA 1
ATOM 2567 C C . GLU A 1 345 ? 7.145 47.188 29.734 1 93.94 345 GLU A C 1
ATOM 2569 O O . GLU A 1 345 ? 8.016 46.469 29.234 1 93.94 345 GLU A O 1
ATOM 2574 N N . GLU A 1 346 ? 6.16 46.781 30.453 1 96.5 346 GLU A N 1
ATOM 2575 C CA . GLU A 1 346 ? 5.945 45.344 30.594 1 96.5 346 GLU A CA 1
ATOM 2576 C C . GLU A 1 346 ? 5.629 44.688 29.25 1 96.5 346 GLU A C 1
ATOM 2578 O O . GLU A 1 346 ? 6.164 43.625 28.922 1 96.5 346 GLU A O 1
ATOM 2583 N N . ALA A 1 347 ? 4.82 45.281 28.5 1 96.69 347 ALA A N 1
ATOM 2584 C CA . ALA A 1 347 ? 4.473 44.812 27.172 1 96.69 347 ALA A CA 1
ATOM 2585 C C . ALA A 1 347 ? 5.703 44.75 26.266 1 96.69 347 ALA A C 1
ATOM 2587 O O . ALA A 1 347 ? 5.887 43.781 25.5 1 96.69 347 ALA A O 1
ATOM 2588 N N . GLN A 1 348 ? 6.477 45.781 26.359 1 95.56 348 GLN A N 1
ATOM 2589 C CA . GLN A 1 348 ? 7.684 45.844 25.547 1 95.56 348 GLN A CA 1
ATOM 2590 C C . GLN A 1 348 ? 8.656 44.719 25.906 1 95.56 348 GLN A C 1
ATOM 2592 O O . GLN A 1 348 ? 9.25 44.094 25.031 1 95.56 348 GLN A O 1
ATOM 2597 N N . ARG A 1 349 ? 8.836 44.5 27.188 1 96.69 349 ARG A N 1
ATOM 2598 C CA . ARG A 1 349 ? 9.695 43.406 27.641 1 96.69 349 ARG A CA 1
ATOM 2599 C C . ARG A 1 349 ? 9.203 42.062 27.125 1 96.69 349 ARG A C 1
ATOM 2601 O O . ARG A 1 349 ? 10 41.25 26.672 1 96.69 349 ARG A O 1
ATOM 2608 N N . MET A 1 350 ? 7.965 41.875 27.219 1 98 350 MET A N 1
ATOM 2609 C CA . MET A 1 350 ? 7.383 40.625 26.719 1 98 350 MET A CA 1
ATOM 2610 C C . MET A 1 350 ? 7.551 40.5 25.203 1 98 350 MET A C 1
ATOM 2612 O O . MET A 1 350 ? 7.746 39.406 24.688 1 98 350 MET A O 1
ATOM 2616 N N . GLY A 1 351 ? 7.406 41.625 24.516 1 97.38 351 GLY A N 1
ATOM 2617 C CA . GLY A 1 351 ? 7.621 41.625 23.078 1 97.38 351 GLY A CA 1
ATOM 2618 C C . GLY A 1 351 ? 9.031 41.219 22.688 1 97.38 351 GLY A C 1
ATOM 2619 O O . GLY A 1 351 ? 9.219 40.5 21.719 1 97.38 351 GLY A O 1
ATOM 2620 N N . VAL A 1 352 ? 9.977 41.656 23.422 1 97.12 352 VAL A N 1
ATOM 2621 C CA . VAL A 1 352 ? 11.375 41.312 23.188 1 97.12 352 VAL A CA 1
ATOM 2622 C C . VAL A 1 352 ? 11.562 39.812 23.375 1 97.12 352 VAL A C 1
ATOM 2624 O O . VAL A 1 352 ? 12.234 39.156 22.578 1 97.12 352 VAL A O 1
ATOM 2627 N N . ALA A 1 353 ? 11 39.344 24.422 1 98.25 353 ALA A N 1
ATOM 2628 C CA . ALA A 1 353 ? 11.086 37.906 24.688 1 98.25 353 ALA A CA 1
ATOM 2629 C C . ALA A 1 353 ? 10.383 37.094 23.609 1 98.25 353 ALA A C 1
ATOM 2631 O O . ALA A 1 353 ? 10.867 36.031 23.203 1 98.25 353 ALA A O 1
ATOM 2632 N N . ALA A 1 354 ? 9.25 37.594 23.156 1 98.12 354 ALA A N 1
ATOM 2633 C CA . ALA A 1 354 ? 8.516 36.938 22.078 1 98.12 354 ALA A CA 1
ATOM 2634 C C . ALA A 1 354 ? 9.352 36.875 20.812 1 98.12 354 ALA A C 1
ATOM 2636 O O . ALA A 1 354 ? 9.43 35.844 20.156 1 98.12 354 ALA A O 1
ATOM 2637 N N . ARG A 1 355 ? 9.93 37.938 20.453 1 98.12 355 ARG A N 1
ATOM 2638 C CA . ARG A 1 355 ? 10.789 38 19.266 1 98.12 355 ARG A CA 1
ATOM 2639 C C . ARG A 1 355 ? 11.953 37.031 19.391 1 98.12 355 ARG A C 1
ATOM 2641 O O . ARG A 1 355 ? 12.305 36.375 18.422 1 98.12 355 ARG A O 1
ATOM 2648 N N . ALA A 1 356 ? 12.531 36.969 20.547 1 97.88 356 ALA A N 1
ATOM 2649 C CA . ALA A 1 356 ? 13.633 36.031 20.797 1 97.88 356 ALA A CA 1
ATOM 2650 C C . ALA A 1 356 ? 13.188 34.594 20.609 1 97.88 356 ALA A C 1
ATOM 2652 O O . ALA A 1 356 ? 13.922 33.781 20.047 1 97.88 356 ALA A O 1
ATOM 2653 N N . ALA A 1 357 ? 12.047 34.281 21.094 1 97.25 357 ALA A N 1
ATOM 2654 C CA . ALA A 1 357 ? 11.5 32.938 20.938 1 97.25 357 ALA A CA 1
ATOM 2655 C C . ALA A 1 357 ? 11.289 32.625 19.453 1 97.25 357 ALA A C 1
ATOM 2657 O O . ALA A 1 357 ? 11.578 31.516 19.016 1 97.25 357 ALA A O 1
ATOM 2658 N N . TYR A 1 358 ? 10.734 33.562 18.688 1 97.12 358 TYR A N 1
ATOM 2659 C CA . TYR A 1 358 ? 10.562 33.406 17.25 1 97.12 358 TYR A CA 1
ATOM 2660 C C . TYR A 1 358 ? 11.898 33.094 16.578 1 97.12 358 TYR A C 1
ATOM 2662 O O . TYR A 1 358 ? 12.008 32.156 15.805 1 97.12 358 TYR A O 1
ATOM 2670 N N . LEU A 1 359 ? 12.867 33.906 16.844 1 97.5 359 LEU A N 1
ATOM 2671 C CA . LEU A 1 359 ? 14.164 33.75 16.203 1 97.5 359 LEU A CA 1
ATOM 2672 C C . LEU A 1 359 ? 14.789 32.406 16.531 1 97.5 359 LEU A C 1
ATOM 2674 O O . LEU A 1 359 ? 15.5 31.828 15.695 1 97.5 359 LEU A O 1
ATOM 2678 N N . ARG A 1 360 ? 14.469 31.906 17.625 1 95.75 360 ARG A N 1
ATOM 2679 C CA . ARG A 1 360 ? 15.047 30.641 18.078 1 95.75 360 ARG A CA 1
ATOM 2680 C C . ARG A 1 360 ? 14.352 29.453 17.422 1 95.75 360 ARG A C 1
ATOM 2682 O O . ARG A 1 360 ? 15 28.516 16.969 1 95.75 360 ARG A O 1
ATOM 2689 N N . ASP A 1 361 ? 13.047 29.547 17.312 1 94.62 361 ASP A N 1
ATOM 2690 C CA . ASP A 1 361 ? 12.336 28.297 17.109 1 94.62 361 ASP A CA 1
ATOM 2691 C C . ASP A 1 361 ? 11.477 28.344 15.859 1 94.62 361 ASP A C 1
ATOM 2693 O O . ASP A 1 361 ? 11.086 27.312 15.32 1 94.62 361 ASP A O 1
ATOM 2697 N N . TRP A 1 362 ? 11.133 29.547 15.305 1 95.88 362 TRP A N 1
ATOM 2698 C CA . TRP A 1 362 ? 10.016 29.578 14.359 1 95.88 362 TRP A CA 1
ATOM 2699 C C . TRP A 1 362 ? 10.445 30.188 13.031 1 95.88 362 TRP A C 1
ATOM 2701 O O . TRP A 1 362 ? 9.625 30.375 12.133 1 95.88 362 TRP A O 1
ATOM 2711 N N . THR A 1 363 ? 11.742 30.453 12.891 1 96.38 363 THR A N 1
ATOM 2712 C CA . THR A 1 363 ? 12.211 30.922 11.594 1 96.38 363 THR A CA 1
ATOM 2713 C C . THR A 1 363 ? 12.141 29.812 10.555 1 96.38 363 THR A C 1
ATOM 2715 O O . THR A 1 363 ? 12.203 28.625 10.898 1 96.38 363 THR A O 1
ATOM 2718 N N . GLU A 1 364 ? 12.039 30.203 9.32 1 95.06 364 GLU A N 1
ATOM 2719 C CA . GLU A 1 364 ? 12.023 29.203 8.25 1 95.06 364 GLU A CA 1
ATOM 2720 C C . GLU A 1 364 ? 13.297 28.359 8.258 1 95.06 364 GLU A C 1
ATOM 2722 O O . GLU A 1 364 ? 13.25 27.156 8 1 95.06 364 GLU A O 1
ATOM 2727 N N . THR A 1 365 ? 14.375 29 8.531 1 95.44 365 THR A N 1
ATOM 2728 C CA . THR A 1 365 ? 15.656 28.297 8.57 1 95.44 365 THR A CA 1
ATOM 2729 C C . THR A 1 365 ? 15.648 27.234 9.648 1 95.44 365 THR A C 1
ATOM 2731 O O . THR A 1 365 ? 16 26.078 9.391 1 95.44 365 THR A O 1
ATOM 2734 N N . ALA A 1 366 ? 15.258 27.609 10.828 1 96.19 366 ALA A N 1
ATOM 2735 C CA . ALA A 1 366 ? 15.258 26.672 11.953 1 96.19 366 ALA A CA 1
ATOM 2736 C C . ALA A 1 366 ? 14.289 25.531 11.719 1 96.19 366 ALA A C 1
ATOM 2738 O O . ALA A 1 366 ? 14.617 24.359 11.953 1 96.19 366 ALA A O 1
ATOM 2739 N N . THR A 1 367 ? 13.133 25.828 11.273 1 97.56 367 THR A N 1
ATOM 2740 C CA . THR A 1 367 ? 12.109 24.797 11.117 1 97.56 367 THR A CA 1
ATOM 2741 C C . THR A 1 367 ? 12.43 23.891 9.938 1 97.56 367 THR A C 1
ATOM 2743 O O . THR A 1 367 ? 12.133 22.703 9.961 1 97.56 367 THR A O 1
ATOM 2746 N N . THR A 1 368 ? 13.039 24.469 8.859 1 98 368 THR A N 1
ATOM 2747 C CA . THR A 1 368 ? 13.445 23.656 7.719 1 98 368 THR A CA 1
ATOM 2748 C C . THR A 1 368 ? 14.547 22.672 8.125 1 98 368 THR A C 1
ATOM 2750 O O . THR A 1 368 ? 14.523 21.516 7.715 1 98 368 THR A O 1
ATOM 2753 N N . ALA A 1 369 ? 15.469 23.141 8.906 1 97.94 369 ALA A N 1
ATOM 2754 C CA . ALA A 1 369 ? 16.516 22.266 9.406 1 97.94 369 ALA A CA 1
ATOM 2755 C C . ALA A 1 369 ? 15.93 21.094 10.195 1 97.94 369 ALA A C 1
ATOM 2757 O O . ALA A 1 369 ? 16.359 19.953 10.039 1 97.94 369 ALA A O 1
ATOM 2758 N N . THR A 1 370 ? 14.984 21.422 11.023 1 98.25 370 THR A N 1
ATOM 2759 C CA . THR A 1 370 ? 14.312 20.391 11.805 1 98.25 370 THR A CA 1
ATOM 2760 C C . THR A 1 370 ? 13.578 19.406 10.898 1 98.25 370 THR A C 1
ATOM 2762 O O . THR A 1 370 ? 13.625 18.188 11.117 1 98.25 370 THR A O 1
ATOM 2765 N N . LEU A 1 371 ? 12.914 19.891 9.891 1 98.69 371 LEU A N 1
ATOM 2766 C CA . LEU A 1 371 ? 12.164 19.047 8.969 1 98.69 371 LEU A CA 1
ATOM 2767 C C . LEU A 1 371 ? 13.102 18.109 8.203 1 98.69 371 LEU A C 1
ATOM 2769 O O . LEU A 1 371 ? 12.797 16.922 8.031 1 98.69 371 LEU A O 1
ATOM 2773 N N . LEU A 1 372 ? 14.219 18.656 7.762 1 98.69 372 LEU A N 1
ATOM 2774 C CA . LEU A 1 372 ? 15.195 17.828 7.051 1 98.69 372 LEU A CA 1
ATOM 2775 C C . LEU A 1 372 ? 15.734 16.719 7.945 1 98.69 372 LEU A C 1
ATOM 2777 O O . LEU A 1 372 ? 16 15.617 7.477 1 98.69 372 LEU A O 1
ATOM 2781 N N . THR A 1 373 ? 15.875 17.062 9.234 1 98.56 373 THR A N 1
ATOM 2782 C CA . THR A 1 373 ? 16.281 16.031 10.188 1 98.56 373 THR A CA 1
ATOM 2783 C C . THR A 1 373 ? 15.234 14.93 10.289 1 98.56 373 THR A C 1
ATOM 2785 O O . THR A 1 373 ? 15.578 13.742 10.359 1 98.56 373 THR A O 1
ATOM 2788 N N . VAL A 1 374 ? 13.984 15.297 10.281 1 98.69 374 VAL A N 1
ATOM 2789 C CA . VAL A 1 374 ? 12.898 14.328 10.312 1 98.69 374 VAL A CA 1
ATOM 2790 C C . VAL A 1 374 ? 12.953 13.43 9.078 1 98.69 374 VAL A C 1
ATOM 2792 O O . VAL A 1 374 ? 12.836 12.211 9.18 1 98.69 374 VAL A O 1
ATOM 2795 N N . TYR A 1 375 ? 13.133 14.055 7.875 1 98.62 375 TYR A N 1
ATOM 2796 C CA . TYR A 1 375 ? 13.227 13.297 6.633 1 98.62 375 TYR A CA 1
ATOM 2797 C C . TYR A 1 375 ? 14.375 12.289 6.695 1 98.62 375 TYR A C 1
ATOM 2799 O O . TYR A 1 375 ? 14.188 11.109 6.367 1 98.62 375 TYR A O 1
ATOM 2807 N N . ARG A 1 376 ? 15.516 12.719 7.164 1 98.25 376 ARG A N 1
ATOM 2808 C CA . ARG A 1 376 ? 16.688 11.852 7.223 1 98.25 376 ARG A CA 1
ATOM 2809 C C . ARG A 1 376 ? 16.469 10.703 8.195 1 98.25 376 ARG A C 1
ATOM 2811 O O . ARG A 1 376 ? 16.891 9.57 7.941 1 98.25 376 ARG A O 1
ATOM 2818 N N . SER A 1 377 ? 15.836 11.047 9.305 1 97.69 377 SER A N 1
ATOM 2819 C CA . SER A 1 377 ? 15.531 10.016 10.289 1 97.69 377 SER A CA 1
ATOM 2820 C C . SER A 1 377 ? 14.602 8.953 9.695 1 97.69 377 SER A C 1
ATOM 2822 O O . SER A 1 377 ? 14.805 7.758 9.914 1 97.69 377 SER A O 1
ATOM 2824 N N . ALA A 1 378 ? 13.594 9.375 8.992 1 97.38 378 ALA A N 1
ATOM 2825 C CA . ALA A 1 378 ? 12.648 8.445 8.359 1 97.38 378 ALA A CA 1
ATOM 2826 C C . ALA A 1 378 ? 13.344 7.582 7.312 1 97.38 378 ALA A C 1
ATOM 2828 O O . ALA A 1 378 ? 13.117 6.375 7.25 1 97.38 378 ALA A O 1
ATOM 2829 N N . LEU A 1 379 ? 14.172 8.172 6.504 1 96.25 379 LEU A N 1
ATOM 2830 C CA . LEU A 1 379 ? 14.914 7.457 5.469 1 96.25 379 LEU A CA 1
ATOM 2831 C C . LEU A 1 379 ? 15.852 6.434 6.086 1 96.25 379 LEU A C 1
ATOM 2833 O O . LEU A 1 379 ? 15.945 5.297 5.613 1 96.25 379 LEU A O 1
ATOM 2837 N N . ALA A 1 380 ? 16.516 6.816 7.188 1 95.25 380 ALA A N 1
ATOM 2838 C CA . ALA A 1 380 ? 17.453 5.918 7.867 1 95.25 380 ALA A CA 1
ATOM 2839 C C . ALA A 1 380 ? 16.719 4.73 8.484 1 95.25 380 ALA A C 1
ATOM 2841 O O . ALA A 1 380 ? 17.203 3.6 8.438 1 95.25 380 ALA A O 1
ATOM 2842 N N . ALA A 1 381 ? 15.602 5.02 9.07 1 93.31 381 ALA A N 1
ATOM 2843 C CA . ALA A 1 381 ? 14.82 3.951 9.688 1 93.31 381 ALA A CA 1
ATOM 2844 C C . ALA A 1 381 ? 14.359 2.934 8.648 1 93.31 381 ALA A C 1
ATOM 2846 O O . ALA A 1 381 ? 14.375 1.728 8.906 1 93.31 381 ALA A O 1
ATOM 2847 N N . ARG A 1 382 ? 13.938 3.369 7.52 1 89.31 382 ARG A N 1
ATOM 2848 C CA . ARG A 1 382 ? 13.5 2.486 6.441 1 89.31 382 ARG A CA 1
ATOM 2849 C C . ARG A 1 382 ? 14.641 1.599 5.961 1 89.31 382 ARG A C 1
ATOM 2851 O O . ARG A 1 382 ? 14.438 0.422 5.656 1 89.31 382 ARG A O 1
ATOM 2858 N N . MET A 1 383 ? 15.758 2.119 5.848 1 84.25 383 MET A N 1
ATOM 2859 C CA . MET A 1 383 ? 16.938 1.364 5.414 1 84.25 383 MET A CA 1
ATOM 2860 C C . MET A 1 383 ? 17.281 0.279 6.43 1 84.25 383 MET A C 1
ATOM 2862 O O . MET A 1 383 ? 17.672 -0.827 6.051 1 84.25 383 MET A O 1
ATOM 2866 N N . ARG A 1 384 ? 17.078 0.575 7.668 1 82.56 384 ARG A N 1
ATOM 2867 C CA . ARG A 1 384 ? 17.359 -0.397 8.719 1 82.56 384 ARG A CA 1
ATOM 2868 C C . ARG A 1 384 ? 16.359 -1.544 8.695 1 82.56 384 ARG A C 1
ATOM 2870 O O . ARG A 1 384 ? 16.734 -2.701 8.906 1 82.56 384 ARG A O 1
ATOM 2877 N N . ASP A 1 385 ? 15.125 -1.229 8.484 1 76.75 385 ASP A N 1
ATOM 2878 C CA . ASP A 1 385 ? 14.078 -2.248 8.422 1 76.75 385 ASP A CA 1
ATOM 2879 C C . ASP A 1 385 ? 14.328 -3.221 7.27 1 76.75 385 ASP A C 1
ATOM 2881 O O . ASP A 1 385 ? 14.094 -4.422 7.402 1 76.75 385 ASP A O 1
ATOM 2885 N N . GLY A 1 386 ? 14.789 -2.742 6.215 1 64.88 386 GLY A N 1
ATOM 2886 C CA . GLY A 1 386 ? 15.117 -3.598 5.086 1 64.88 386 GLY A CA 1
ATOM 2887 C C . GLY A 1 386 ? 16.281 -4.523 5.355 1 64.88 386 GLY A C 1
ATOM 2888 O O . GLY A 1 386 ? 16.281 -5.676 4.914 1 64.88 386 GLY A O 1
ATOM 2889 N N . ARG A 1 387 ? 17.25 -4.062 6.207 1 55.16 387 ARG A N 1
ATOM 2890 C CA . ARG A 1 387 ? 18.422 -4.859 6.531 1 55.16 387 ARG A CA 1
ATOM 2891 C C . ARG A 1 387 ? 18.078 -5.949 7.543 1 55.16 387 ARG A C 1
ATOM 2893 O O . ARG A 1 387 ? 18.656 -7.047 7.496 1 55.16 387 ARG A O 1
ATOM 2900 N N . ALA A 1 388 ? 17.141 -5.75 8.406 1 52.53 388 ALA A N 1
ATOM 2901 C CA . ALA A 1 388 ? 16.781 -6.703 9.453 1 52.53 388 ALA A CA 1
ATOM 2902 C C . ALA A 1 388 ? 16.062 -7.914 8.867 1 52.53 388 ALA A C 1
ATOM 2904 O O . ALA A 1 388 ? 16.125 -9.008 9.438 1 52.53 388 ALA A O 1
ATOM 2905 N N . ILE A 1 389 ? 15.438 -7.727 7.82 1 45.75 389 ILE A N 1
ATOM 2906 C CA . ILE A 1 389 ? 14.68 -8.805 7.195 1 45.75 389 ILE A CA 1
ATOM 2907 C C . ILE A 1 389 ? 15.586 -9.602 6.262 1 45.75 389 ILE A C 1
ATOM 2909 O O . ILE A 1 389 ? 15.352 -10.781 6.02 1 45.75 389 ILE A O 1
ATOM 2913 N N . ALA A 1 390 ? 16.625 -8.938 5.766 1 47.94 390 ALA A N 1
ATOM 2914 C CA . ALA A 1 390 ? 17.578 -9.586 4.867 1 47.94 390 ALA A CA 1
ATOM 2915 C C . ALA A 1 390 ? 18.547 -10.461 5.641 1 47.94 390 ALA A C 1
ATOM 2917 O O . ALA A 1 390 ? 19.016 -10.086 6.719 1 47.94 390 ALA A O 1
ATOM 2918 N N . MET B 1 1 ? -19.234 -13.133 -2.957 1 97.25 1 MET B N 1
ATOM 2919 C CA . MET B 1 1 ? -17.859 -12.664 -2.836 1 97.25 1 MET B CA 1
ATOM 2920 C C . MET B 1 1 ? -17.359 -12.117 -4.164 1 97.25 1 MET B C 1
ATOM 2922 O O . MET B 1 1 ? -17.609 -12.695 -5.219 1 97.25 1 MET B O 1
ATOM 2926 N N . ARG B 1 2 ? -16.75 -10.945 -4.25 1 98.38 2 ARG B N 1
ATOM 2927 C CA . ARG B 1 2 ? -16.203 -10.32 -5.453 1 98.38 2 ARG B CA 1
ATOM 2928 C C . ARG B 1 2 ? -14.703 -10.516 -5.535 1 98.38 2 ARG B C 1
ATOM 2930 O O . ARG B 1 2 ? -13.969 -10.109 -4.633 1 98.38 2 ARG B O 1
ATOM 2937 N N . VAL B 1 3 ? -14.227 -11.164 -6.625 1 98.75 3 VAL B N 1
ATOM 2938 C CA . VAL B 1 3 ? -12.82 -11.523 -6.758 1 98.75 3 VAL B CA 1
ATOM 2939 C C . VAL B 1 3 ? -12.227 -10.867 -8 1 98.75 3 VAL B C 1
ATOM 2941 O O . VAL B 1 3 ? -12.734 -11.062 -9.109 1 98.75 3 VAL B O 1
ATOM 2944 N N . LEU B 1 4 ? -11.211 -10.008 -7.824 1 98.75 4 LEU B N 1
ATOM 2945 C CA . LEU B 1 4 ? -10.43 -9.461 -8.93 1 98.75 4 LEU B CA 1
ATOM 2946 C C . LEU B 1 4 ? -9.164 -10.281 -9.156 1 98.75 4 LEU B C 1
ATOM 2948 O O . LEU B 1 4 ? -8.305 -10.352 -8.273 1 98.75 4 LEU B O 1
ATOM 2952 N N . ILE B 1 5 ? -9.039 -10.891 -10.289 1 98.62 5 ILE B N 1
ATOM 2953 C CA . ILE B 1 5 ? -7.859 -11.664 -10.641 1 98.62 5 ILE B CA 1
ATOM 2954 C C . ILE B 1 5 ? -6.887 -10.797 -11.438 1 98.62 5 ILE B C 1
ATOM 2956 O O . ILE B 1 5 ? -7.277 -10.141 -12.406 1 98.62 5 ILE B O 1
ATOM 2960 N N . VAL B 1 6 ? -5.645 -10.695 -10.969 1 97.69 6 VAL B N 1
ATOM 2961 C CA . VAL B 1 6 ? -4.598 -9.945 -11.648 1 97.69 6 VAL B CA 1
ATOM 2962 C C . VAL B 1 6 ? -3.584 -10.906 -12.266 1 97.69 6 VAL B C 1
ATOM 2964 O O . VAL B 1 6 ? -3.021 -11.758 -11.57 1 97.69 6 VAL B O 1
ATOM 2967 N N . HIS B 1 7 ? -3.369 -10.75 -13.562 1 95.44 7 HIS B N 1
ATOM 2968 C CA . HIS B 1 7 ? -2.504 -11.703 -14.25 1 95.44 7 HIS B CA 1
ATOM 2969 C C . HIS B 1 7 ? -1.757 -11.039 -15.398 1 95.44 7 HIS B C 1
ATOM 2971 O O . HIS B 1 7 ? -2.377 -10.461 -16.297 1 95.44 7 HIS B O 1
ATOM 2977 N N . ASN B 1 8 ? -0.442 -11.109 -15.297 1 90.56 8 ASN B N 1
ATOM 2978 C CA . ASN B 1 8 ? 0.413 -10.727 -16.406 1 90.56 8 ASN B CA 1
ATOM 2979 C C . ASN B 1 8 ? 0.674 -11.906 -17.344 1 90.56 8 ASN B C 1
ATOM 2981 O O . ASN B 1 8 ? 1.413 -12.828 -17 1 90.56 8 ASN B O 1
ATOM 2985 N N . HIS B 1 9 ? 0.125 -11.82 -18.516 1 86.06 9 HIS B N 1
ATOM 2986 C CA . HIS B 1 9 ? 0.239 -12.906 -19.484 1 86.06 9 HIS B CA 1
ATOM 2987 C C . HIS B 1 9 ? 1.668 -13.039 -20 1 86.06 9 HIS B C 1
ATOM 2989 O O . HIS B 1 9 ? 2.379 -12.039 -20.141 1 86.06 9 HIS B O 1
ATOM 2995 N N . TYR B 1 10 ? 1.948 -14.219 -20.25 1 75.12 10 TYR B N 1
ATOM 2996 C CA . TYR B 1 10 ? 3.238 -14.5 -20.875 1 75.12 10 TYR B CA 1
ATOM 2997 C C . TYR B 1 10 ? 3.182 -14.266 -22.375 1 75.12 10 TYR B C 1
ATOM 2999 O O . TYR B 1 10 ? 2.098 -14.219 -22.969 1 75.12 10 TYR B O 1
ATOM 3007 N N . GLN B 1 11 ? 4.266 -14 -22.953 1 67.06 11 GLN B N 1
ATOM 3008 C CA . GLN B 1 11 ? 4.312 -13.812 -24.406 1 67.06 11 GLN B CA 1
ATOM 3009 C C . GLN B 1 11 ? 3.822 -15.062 -25.141 1 67.06 11 GLN B C 1
ATOM 3011 O O . GLN B 1 11 ? 3.059 -14.961 -26.109 1 67.06 11 GLN B O 1
ATOM 3016 N N . ILE B 1 12 ? 4.23 -16.203 -24.625 1 60.88 12 ILE B N 1
ATOM 3017 C CA . ILE B 1 12 ? 3.756 -17.484 -25.141 1 60.88 12 ILE B CA 1
ATOM 3018 C C . ILE B 1 12 ? 2.816 -18.125 -24.125 1 60.88 12 ILE B C 1
ATOM 3020 O O . ILE B 1 12 ? 3.213 -18.391 -22.984 1 60.88 12 ILE B O 1
ATOM 3024 N N . ARG B 1 13 ? 1.548 -18.203 -24.688 1 68.5 13 ARG B N 1
ATOM 3025 C CA . ARG B 1 13 ? 0.542 -18.797 -23.812 1 68.5 13 ARG B CA 1
ATOM 3026 C C . ARG B 1 13 ? 1.028 -20.125 -23.234 1 68.5 13 ARG B C 1
ATOM 3028 O O . ARG B 1 13 ? 1.523 -20.969 -23.984 1 68.5 13 ARG B O 1
ATOM 3035 N N . GLY B 1 14 ? 0.985 -20.188 -21.953 1 71.69 14 GLY B N 1
ATOM 3036 C CA . GLY B 1 14 ? 1.397 -21.422 -21.297 1 71.69 14 GLY B CA 1
ATOM 3037 C C . GLY B 1 14 ? 0.362 -21.969 -20.344 1 71.69 14 GLY B C 1
ATOM 3038 O O . GLY B 1 14 ? -0.822 -21.641 -20.438 1 71.69 14 GLY B O 1
ATOM 3039 N N . GLY B 1 15 ? 0.748 -22.969 -19.641 1 78.06 15 GLY B N 1
ATOM 3040 C CA . GLY B 1 15 ? -0.098 -23.656 -18.688 1 78.06 15 GLY B CA 1
ATOM 3041 C C . GLY B 1 15 ? -0.678 -22.734 -17.625 1 78.06 15 GLY B C 1
ATOM 3042 O O . GLY B 1 15 ? -1.833 -22.891 -17.219 1 78.06 15 GLY B O 1
ATOM 3043 N N . GLU B 1 16 ? 0.061 -21.656 -17.328 1 84.81 16 GLU B N 1
ATOM 3044 C CA . GLU B 1 16 ? -0.384 -20.719 -16.297 1 84.81 16 GLU B CA 1
ATOM 3045 C C . GLU B 1 16 ? -1.581 -19.906 -16.781 1 84.81 16 GLU B C 1
ATOM 3047 O O . GLU B 1 16 ? -2.508 -19.641 -16 1 84.81 16 GLU B O 1
ATOM 3052 N N . ASP B 1 17 ? -1.616 -19.484 -18 1 87.81 17 ASP B N 1
ATOM 3053 C CA . ASP B 1 17 ? -2.727 -18.719 -18.547 1 87.81 17 ASP B CA 1
ATOM 3054 C C . ASP B 1 17 ? -4.016 -19.547 -18.547 1 87.81 17 ASP B C 1
ATOM 3056 O O . ASP B 1 17 ? -5.082 -19.031 -18.203 1 87.81 17 ASP B O 1
ATOM 3060 N N . ALA B 1 18 ? -3.842 -20.828 -18.938 1 86.62 18 ALA B N 1
ATOM 3061 C CA . ALA B 1 18 ? -5 -21.734 -18.922 1 86.62 18 ALA B CA 1
ATOM 3062 C C . ALA B 1 18 ? -5.535 -21.906 -17.516 1 86.62 18 ALA B C 1
ATOM 3064 O O . ALA B 1 18 ? -6.75 -21.938 -17.297 1 86.62 18 ALA B O 1
ATOM 3065 N N . VAL B 1 19 ? -4.648 -22 -16.609 1 92 19 VAL B N 1
ATOM 3066 C CA . VAL B 1 19 ? -5.02 -22.172 -15.203 1 92 19 VAL B CA 1
ATOM 3067 C C . VAL B 1 19 ? -5.836 -20.969 -14.734 1 92 19 VAL B C 1
ATOM 3069 O O . VAL B 1 19 ? -6.871 -21.125 -14.086 1 92 19 VAL B O 1
ATOM 3072 N N . VAL B 1 20 ? -5.406 -19.766 -15.047 1 94.75 20 VAL B N 1
ATOM 3073 C CA . VAL B 1 20 ? -6.078 -18.547 -14.633 1 94.75 20 VAL B CA 1
ATOM 3074 C C . VAL B 1 20 ? -7.488 -18.5 -15.219 1 94.75 20 VAL B C 1
ATOM 3076 O O . VAL B 1 20 ? -8.453 -18.188 -14.516 1 94.75 20 VAL B O 1
ATOM 3079 N N . GLU B 1 21 ? -7.598 -18.891 -16.453 1 91.94 21 GLU B N 1
ATOM 3080 C CA . GLU B 1 21 ? -8.898 -18.891 -17.125 1 91.94 21 GLU B CA 1
ATOM 3081 C C . GLU B 1 21 ? -9.852 -19.891 -16.484 1 91.94 21 GLU B C 1
ATOM 3083 O O . GLU B 1 21 ? -11 -19.562 -16.203 1 91.94 21 GLU B O 1
ATOM 3088 N N . HIS B 1 22 ? -9.359 -21.047 -16.266 1 91.75 22 HIS B N 1
ATOM 3089 C CA . HIS B 1 22 ? -10.18 -22.094 -15.648 1 91.75 22 HIS B CA 1
ATOM 3090 C C . HIS B 1 22 ? -10.586 -21.703 -14.227 1 91.75 22 HIS B C 1
ATOM 3092 O O . HIS B 1 22 ? -11.727 -21.953 -13.82 1 91.75 22 HIS B O 1
ATOM 3098 N N . GLU B 1 23 ? -9.672 -21.156 -13.562 1 96.25 23 GLU B N 1
ATOM 3099 C CA . GLU B 1 23 ? -9.953 -20.766 -12.18 1 96.25 23 GLU B CA 1
ATOM 3100 C C . GLU B 1 23 ? -10.992 -19.656 -12.117 1 96.25 23 GLU B C 1
ATOM 3102 O O . GLU B 1 23 ? -11.883 -19.672 -11.266 1 96.25 23 GLU B O 1
ATOM 3107 N N . ALA B 1 24 ? -10.859 -18.672 -12.984 1 96.88 24 ALA B N 1
ATOM 3108 C CA . ALA B 1 24 ? -11.852 -17.594 -13.055 1 96.88 24 ALA B CA 1
ATOM 3109 C C . ALA B 1 24 ? -13.242 -18.156 -13.328 1 96.88 24 ALA B C 1
ATOM 3111 O O . ALA B 1 24 ? -14.211 -17.781 -12.648 1 96.88 24 ALA B O 1
ATOM 3112 N N . ALA B 1 25 ? -13.328 -19.062 -14.281 1 96 25 ALA B N 1
ATOM 3113 C CA . ALA B 1 25 ? -14.609 -19.672 -14.641 1 96 25 ALA B CA 1
ATOM 3114 C C . ALA B 1 25 ? -15.172 -20.5 -13.492 1 96 25 ALA B C 1
ATOM 3116 O O . ALA B 1 25 ? -16.375 -20.453 -13.219 1 96 25 ALA B O 1
ATOM 3117 N N . ALA B 1 26 ? -14.328 -21.25 -12.852 1 96.69 26 ALA B N 1
ATOM 3118 C CA . ALA B 1 26 ? -14.758 -22.094 -11.742 1 96.69 26 ALA B CA 1
ATOM 3119 C C . ALA B 1 26 ? -15.266 -21.266 -10.57 1 96.69 26 ALA B C 1
ATOM 3121 O O . ALA B 1 26 ? -16.25 -21.625 -9.93 1 96.69 26 ALA B O 1
ATOM 3122 N N . LEU B 1 27 ? -14.578 -20.188 -10.25 1 98 27 LEU B N 1
ATOM 3123 C CA . LEU B 1 27 ? -15.016 -19.297 -9.188 1 98 27 LEU B CA 1
ATOM 3124 C C . LEU B 1 27 ? -16.375 -18.688 -9.5 1 98 27 LEU B C 1
ATOM 3126 O O . LEU B 1 27 ? -17.25 -18.609 -8.625 1 98 27 LEU B O 1
ATOM 3130 N N . ALA B 1 28 ? -16.547 -18.281 -10.75 1 97.69 28 ALA B N 1
ATOM 3131 C CA . ALA B 1 28 ? -17.844 -17.734 -11.172 1 97.69 28 ALA B CA 1
ATOM 3132 C C . ALA B 1 28 ? -18.953 -18.781 -11.016 1 97.69 28 ALA B C 1
ATOM 3134 O O . ALA B 1 28 ? -20.031 -18.484 -10.508 1 97.69 28 ALA B O 1
ATOM 3135 N N . ALA B 1 29 ? -18.641 -19.969 -11.43 1 96.38 29 ALA B N 1
ATOM 3136 C CA . ALA B 1 29 ? -19.609 -21.062 -11.328 1 96.38 29 ALA B CA 1
ATOM 3137 C C . ALA B 1 29 ? -19.953 -21.359 -9.867 1 96.38 29 ALA B C 1
ATOM 3139 O O . ALA B 1 29 ? -21.062 -21.797 -9.562 1 96.38 29 ALA B O 1
ATOM 3140 N N . ALA B 1 30 ? -19.047 -21.109 -9.031 1 97.25 30 ALA B N 1
ATOM 3141 C CA . ALA B 1 30 ? -19.25 -21.359 -7.609 1 97.25 30 ALA B CA 1
ATOM 3142 C C . ALA B 1 30 ? -19.984 -20.203 -6.949 1 97.25 30 ALA B C 1
ATOM 3144 O O . ALA B 1 30 ? -20.188 -20.188 -5.73 1 97.25 30 ALA B O 1
ATOM 3145 N N . GLY B 1 31 ? -20.281 -19.125 -7.672 1 97.69 31 GLY B N 1
ATOM 3146 C CA . GLY B 1 31 ? -21.141 -18.078 -7.152 1 97.69 31 GLY B CA 1
ATOM 3147 C C . GLY B 1 31 ? -20.406 -16.766 -6.902 1 97.69 31 GLY B C 1
ATOM 3148 O O . GLY B 1 31 ? -21 -15.805 -6.418 1 97.69 31 GLY B O 1
ATOM 3149 N N . CYS B 1 32 ? -19.172 -16.688 -7.246 1 98.31 32 CYS B N 1
ATOM 3150 C CA . CYS B 1 32 ? -18.422 -15.453 -7.07 1 98.31 32 CYS B CA 1
ATOM 3151 C C . CYS B 1 32 ? -18.656 -14.508 -8.242 1 98.31 32 CYS B C 1
ATOM 3153 O O . CYS B 1 32 ? -18.922 -14.953 -9.359 1 98.31 32 CYS B O 1
ATOM 3155 N N . THR B 1 33 ? -18.641 -13.188 -7.996 1 98.5 33 THR B N 1
ATOM 3156 C CA . THR B 1 33 ? -18.484 -12.195 -9.055 1 98.5 33 THR B CA 1
ATOM 3157 C C . THR B 1 33 ? -17.016 -11.977 -9.391 1 98.5 33 THR B C 1
ATOM 3159 O O . THR B 1 33 ? -16.234 -11.516 -8.547 1 98.5 33 THR B O 1
ATOM 3162 N N . VAL B 1 34 ? -16.656 -12.352 -10.664 1 98.56 34 VAL B N 1
ATOM 3163 C CA . VAL B 1 34 ? -15.234 -12.406 -10.961 1 98.56 34 VAL B CA 1
ATOM 3164 C C . VAL B 1 34 ? -14.914 -11.445 -12.102 1 98.56 34 VAL B C 1
ATOM 3166 O O . VAL B 1 34 ? -15.656 -11.359 -13.086 1 98.56 34 VAL B O 1
ATOM 3169 N N . GLU B 1 35 ? -13.875 -10.625 -11.977 1 98.06 35 GLU B N 1
ATOM 3170 C CA . GLU B 1 35 ? -13.25 -9.844 -13.047 1 98.06 35 GLU B CA 1
ATOM 3171 C C . GLU B 1 35 ? -11.758 -10.141 -13.156 1 98.06 35 GLU B C 1
ATOM 3173 O O . GLU B 1 35 ? -11.102 -10.406 -12.148 1 98.06 35 GLU B O 1
ATOM 3178 N N . THR B 1 36 ? -11.273 -10.164 -14.398 1 96.81 36 THR B N 1
ATOM 3179 C CA . THR B 1 36 ? -9.852 -10.383 -14.617 1 96.81 36 THR B CA 1
ATOM 3180 C C . THR B 1 36 ? -9.188 -9.133 -15.18 1 96.81 36 THR B C 1
ATOM 3182 O O . THR B 1 36 ? -9.656 -8.562 -16.172 1 96.81 36 THR B O 1
ATOM 3185 N N . LEU B 1 37 ? -8.172 -8.617 -14.492 1 96.06 37 LEU B N 1
ATOM 3186 C CA . LEU B 1 37 ? -7.289 -7.574 -15 1 96.06 37 LEU B CA 1
ATOM 3187 C C . LEU B 1 37 ? -6.035 -8.172 -15.625 1 96.06 37 LEU B C 1
ATOM 3189 O O . LEU B 1 37 ? -5.121 -8.594 -14.914 1 96.06 37 LEU B O 1
ATOM 3193 N N . ALA B 1 38 ? -6.004 -8.219 -16.938 1 92.81 38 ALA B N 1
ATOM 3194 C CA . ALA B 1 38 ? -4.922 -8.859 -17.688 1 92.81 38 ALA B CA 1
ATOM 3195 C C . ALA B 1 38 ? -3.926 -7.824 -18.203 1 92.81 38 ALA B C 1
ATOM 3197 O O . ALA B 1 38 ? -4.32 -6.738 -18.641 1 92.81 38 ALA B O 1
ATOM 3198 N N . PHE B 1 39 ? -2.678 -8.18 -18.031 1 88.44 39 PHE B N 1
ATOM 3199 C CA . PHE B 1 39 ? -1.589 -7.402 -18.609 1 88.44 39 PHE B CA 1
ATOM 3200 C C . PHE B 1 39 ? -0.881 -8.203 -19.703 1 88.44 39 PHE B C 1
ATOM 3202 O O . PHE B 1 39 ? -0.763 -9.422 -19.609 1 88.44 39 PHE B O 1
ATOM 3209 N N . HIS B 1 40 ? -0.498 -7.594 -20.75 1 82.44 40 HIS B N 1
ATOM 3210 C CA . HIS B 1 40 ? 0.153 -8.281 -21.859 1 82.44 40 HIS B CA 1
ATOM 3211 C C . HIS B 1 40 ? 1.521 -7.676 -22.156 1 82.44 40 HIS B C 1
ATOM 3213 O O . HIS B 1 40 ? 1.65 -6.457 -22.297 1 82.44 40 HIS B O 1
ATOM 3219 N N . ASN B 1 41 ? 2.449 -8.492 -22.156 1 68.69 41 ASN B N 1
ATOM 3220 C CA . ASN B 1 41 ? 3.834 -8.094 -22.375 1 68.69 41 ASN B CA 1
ATOM 3221 C C . ASN B 1 41 ? 4.012 -7.449 -23.75 1 68.69 41 ASN B C 1
ATOM 3223 O O . ASN B 1 41 ? 5.031 -6.809 -24.016 1 68.69 41 ASN B O 1
ATOM 3227 N N . ASP B 1 42 ? 3.123 -7.742 -24.562 1 62.09 42 ASP B N 1
ATOM 3228 C CA . ASP B 1 42 ? 3.24 -7.145 -25.891 1 62.09 42 ASP B CA 1
ATOM 3229 C C . ASP B 1 42 ? 3.357 -5.625 -25.797 1 62.09 42 ASP B C 1
ATOM 3231 O O . ASP B 1 42 ? 3.754 -4.969 -26.766 1 62.09 42 ASP B O 1
ATOM 3235 N N . GLU B 1 43 ? 3.285 -5.148 -24.672 1 60.09 43 GLU B N 1
ATOM 3236 C CA . GLU B 1 43 ? 3.412 -3.709 -24.453 1 60.09 43 GLU B CA 1
ATOM 3237 C C . GLU B 1 43 ? 4.875 -3.287 -24.375 1 60.09 43 GLU B C 1
ATOM 3239 O O . GLU B 1 43 ? 5.195 -2.105 -24.516 1 60.09 43 GLU B O 1
ATOM 3244 N N . ILE B 1 44 ? 5.758 -4.406 -24.219 1 66.81 44 ILE B N 1
ATOM 3245 C CA . ILE B 1 44 ? 7.199 -4.172 -24.188 1 66.81 44 ILE B CA 1
ATOM 3246 C C . ILE B 1 44 ? 7.797 -4.445 -25.562 1 66.81 44 ILE B C 1
ATOM 3248 O O . ILE B 1 44 ? 8.078 -5.594 -25.906 1 66.81 44 ILE B O 1
ATOM 3252 N N . ARG B 1 45 ? 7.973 -3.521 -26.531 1 64.56 45 ARG B N 1
ATOM 3253 C CA . ARG B 1 45 ? 8.266 -3.738 -27.938 1 64.56 45 ARG B CA 1
ATOM 3254 C C . ARG B 1 45 ? 9.688 -3.312 -28.281 1 64.56 45 ARG B C 1
ATOM 3256 O O . ARG B 1 45 ? 10.336 -3.914 -29.141 1 64.56 45 ARG B O 1
ATOM 3263 N N . THR B 1 46 ? 10.133 -2.408 -27.578 1 66 46 THR B N 1
ATOM 3264 C CA . THR B 1 46 ? 11.414 -1.821 -27.953 1 66 46 THR B CA 1
ATOM 3265 C C . THR B 1 46 ? 12.461 -2.057 -26.859 1 66 46 THR B C 1
ATOM 3267 O O . THR B 1 46 ? 12.117 -2.354 -25.719 1 66 46 THR B O 1
ATOM 3270 N N . PRO B 1 47 ? 13.688 -2.078 -27.297 1 68.5 47 PRO B N 1
ATOM 3271 C CA . PRO B 1 47 ? 14.75 -2.152 -26.297 1 68.5 47 PRO B CA 1
ATOM 3272 C C . PRO B 1 47 ? 14.602 -1.104 -25.203 1 68.5 47 PRO B C 1
ATOM 3274 O O . PRO B 1 47 ? 14.922 -1.367 -24.031 1 68.5 47 PRO B O 1
ATOM 3277 N N . LEU B 1 48 ? 14.148 -0.013 -25.609 1 66.88 48 LEU B N 1
ATOM 3278 C CA . LEU B 1 48 ? 13.93 1.039 -24.625 1 66.88 48 LEU B CA 1
ATOM 3279 C C . LEU B 1 48 ? 12.82 0.654 -23.656 1 66.88 48 LEU B C 1
ATOM 3281 O O . LEU B 1 48 ? 12.898 0.947 -22.453 1 66.88 48 LEU B O 1
ATOM 3285 N N . ASP B 1 49 ? 11.805 -0.045 -24.188 1 68 49 ASP B N 1
ATOM 3286 C CA . ASP B 1 49 ? 10.734 -0.53 -23.328 1 68 49 ASP B CA 1
ATOM 3287 C C . ASP B 1 49 ? 11.258 -1.548 -22.312 1 68 49 ASP B C 1
ATOM 3289 O O . ASP B 1 49 ? 10.859 -1.537 -21.156 1 68 49 ASP B O 1
ATOM 3293 N N . ARG B 1 50 ? 12.133 -2.303 -22.875 1 72.44 50 ARG B N 1
ATOM 3294 C CA . ARG B 1 50 ? 12.703 -3.346 -22.016 1 72.44 50 ARG B CA 1
ATOM 3295 C C . ARG B 1 50 ? 13.531 -2.744 -20.891 1 72.44 50 ARG B C 1
ATOM 3297 O O . ARG B 1 50 ? 13.43 -3.176 -19.734 1 72.44 50 ARG B O 1
ATOM 3304 N N . LEU B 1 51 ? 14.289 -1.773 -21.281 1 67.56 51 LEU B N 1
ATOM 3305 C CA . LEU B 1 51 ? 15.117 -1.088 -20.297 1 67.56 51 LEU B CA 1
ATOM 3306 C C . LEU B 1 51 ? 14.242 -0.386 -19.25 1 67.56 51 LEU B C 1
ATOM 3308 O O . LEU B 1 51 ? 14.516 -0.469 -18.062 1 67.56 51 LEU B O 1
ATOM 3312 N N . ARG B 1 52 ? 13.234 0.218 -19.719 1 70.38 52 ARG B N 1
ATOM 3313 C CA . ARG B 1 52 ? 12.336 0.929 -18.828 1 70.38 52 ARG B CA 1
ATOM 3314 C C . ARG B 1 52 ? 11.633 -0.037 -17.875 1 70.38 52 ARG B C 1
ATOM 3316 O O . ARG B 1 52 ? 11.555 0.212 -16.672 1 70.38 52 ARG B O 1
ATOM 3323 N N . THR B 1 53 ? 11.164 -1.038 -18.484 1 71.81 53 THR B N 1
ATOM 3324 C CA . THR B 1 53 ? 10.453 -2.027 -17.672 1 71.81 53 THR B CA 1
ATOM 3325 C C . THR B 1 53 ? 11.383 -2.623 -16.609 1 71.81 53 THR B C 1
ATOM 3327 O O . THR B 1 53 ? 10.977 -2.809 -15.461 1 71.81 53 THR B O 1
ATOM 3330 N N . ALA B 1 54 ? 12.586 -2.816 -17.047 1 72.5 54 ALA B N 1
ATOM 3331 C CA . ALA B 1 54 ? 13.562 -3.387 -16.125 1 72.5 54 ALA B CA 1
ATOM 3332 C C . ALA B 1 54 ? 13.789 -2.469 -14.93 1 72.5 54 ALA B C 1
ATOM 3334 O O . ALA B 1 54 ? 13.906 -2.936 -13.797 1 72.5 54 ALA B O 1
ATOM 3335 N N . PHE B 1 55 ? 13.742 -1.204 -15.211 1 72.69 55 PHE B N 1
ATOM 3336 C CA . PHE B 1 55 ? 14.023 -0.244 -14.148 1 72.69 55 PHE B CA 1
ATOM 3337 C C . PHE B 1 55 ? 12.773 0.01 -13.312 1 72.69 55 PHE B C 1
ATOM 3339 O O . PHE B 1 55 ? 12.875 0.327 -12.125 1 72.69 55 PHE B O 1
ATOM 3346 N N . GLU B 1 56 ? 11.68 -0.248 -13.977 1 75.25 56 GLU B N 1
ATOM 3347 C CA . GLU B 1 56 ? 10.438 0.064 -13.281 1 75.25 56 GLU B CA 1
ATOM 3348 C C . GLU B 1 56 ? 9.844 -1.182 -12.625 1 75.25 56 GLU B C 1
ATOM 3350 O O . GLU B 1 56 ? 8.898 -1.087 -11.844 1 75.25 56 GLU B O 1
ATOM 3355 N N . ALA B 1 57 ? 10.461 -2.248 -12.883 1 73.06 57 ALA B N 1
ATOM 3356 C CA . ALA B 1 57 ? 9.898 -3.549 -12.531 1 73.06 57 ALA B CA 1
ATOM 3357 C C . ALA B 1 57 ? 9.578 -3.623 -11.039 1 73.06 57 ALA B C 1
ATOM 3359 O O . ALA B 1 57 ? 8.523 -4.129 -10.641 1 73.06 57 ALA B O 1
ATOM 3360 N N . PRO B 1 58 ? 10.383 -2.996 -10.18 1 75.06 58 PRO B N 1
ATOM 3361 C CA . PRO B 1 58 ? 10.086 -3.195 -8.758 1 75.06 58 PRO B CA 1
ATOM 3362 C C . PRO B 1 58 ? 8.781 -2.535 -8.328 1 75.06 58 PRO B C 1
ATOM 3364 O O . PRO B 1 58 ? 8.109 -3.025 -7.418 1 75.06 58 PRO B O 1
ATOM 3367 N N . HIS B 1 59 ? 8.383 -1.529 -9.023 1 81.44 59 HIS B N 1
ATOM 3368 C CA . HIS B 1 59 ? 7.211 -0.805 -8.539 1 81.44 59 HIS B CA 1
ATOM 3369 C C . HIS B 1 59 ? 6.152 -0.676 -9.633 1 81.44 59 HIS B C 1
ATOM 3371 O O . HIS B 1 59 ? 4.961 -0.554 -9.336 1 81.44 59 HIS B O 1
ATOM 3377 N N . ALA B 1 60 ? 6.559 -0.714 -10.898 1 84.19 60 ALA B N 1
ATOM 3378 C CA . ALA B 1 60 ? 5.691 -0.698 -12.078 1 84.19 60 ALA B CA 1
ATOM 3379 C C . ALA B 1 60 ? 4.508 0.245 -11.867 1 84.19 60 ALA B C 1
ATOM 3381 O O . ALA B 1 60 ? 3.352 -0.181 -11.914 1 84.19 60 ALA B O 1
ATOM 3382 N N . PRO B 1 61 ? 4.742 1.557 -11.734 1 83.12 61 PRO B N 1
ATOM 3383 C CA . PRO B 1 61 ? 3.684 2.496 -11.352 1 83.12 61 PRO B CA 1
ATOM 3384 C C . PRO B 1 61 ? 2.508 2.488 -12.32 1 83.12 61 PRO B C 1
ATOM 3386 O O . PRO B 1 61 ? 1.359 2.674 -11.914 1 83.12 61 PRO B O 1
ATOM 3389 N N . ARG B 1 62 ? 2.742 2.295 -13.641 1 85.44 62 ARG B N 1
ATOM 3390 C CA . ARG B 1 62 ? 1.639 2.234 -14.602 1 85.44 62 ARG B CA 1
ATOM 3391 C C . ARG B 1 62 ? 0.743 1.031 -14.328 1 85.44 62 ARG B C 1
ATOM 3393 O O . ARG B 1 62 ? -0.485 1.147 -14.352 1 85.44 62 ARG B O 1
ATOM 3400 N N . GLY B 1 63 ? 1.402 -0.132 -14.133 1 91.62 63 GLY B N 1
ATOM 3401 C CA . GLY B 1 63 ? 0.633 -1.311 -13.766 1 91.62 63 GLY B CA 1
ATOM 3402 C C . GLY B 1 63 ? -0.136 -1.141 -12.469 1 91.62 63 GLY B C 1
ATOM 3403 O O . GLY B 1 63 ? -1.294 -1.553 -12.367 1 91.62 63 GLY B O 1
ATOM 3404 N N . ILE B 1 64 ? 0.494 -0.478 -11.531 1 92.81 64 ILE B N 1
ATOM 3405 C CA . ILE B 1 64 ? -0.122 -0.251 -10.227 1 92.81 64 ILE B CA 1
ATOM 3406 C C . ILE B 1 64 ? -1.322 0.681 -10.383 1 92.81 64 ILE B C 1
ATOM 3408 O O . ILE B 1 64 ? -2.367 0.465 -9.758 1 92.81 64 ILE B O 1
ATOM 3412 N N . ALA B 1 65 ? -1.195 1.72 -11.18 1 89.44 65 ALA B N 1
ATOM 3413 C CA . ALA B 1 65 ? -2.303 2.641 -11.414 1 89.44 65 ALA B CA 1
ATOM 3414 C C . ALA B 1 65 ? -3.516 1.905 -11.984 1 89.44 65 ALA B C 1
ATOM 3416 O O . ALA B 1 65 ? -4.656 2.203 -11.617 1 89.44 65 ALA B O 1
ATOM 3417 N N . ARG B 1 66 ? -3.285 0.993 -12.883 1 92.06 66 ARG B N 1
ATOM 3418 C CA . ARG B 1 66 ? -4.371 0.202 -13.445 1 92.06 66 ARG B CA 1
ATOM 3419 C C . ARG B 1 66 ? -5.031 -0.669 -12.383 1 92.06 66 ARG B C 1
ATOM 3421 O O . ARG B 1 66 ? -6.25 -0.858 -12.391 1 92.06 66 ARG B O 1
ATOM 3428 N N . VAL B 1 67 ? -4.227 -1.221 -11.5 1 95.44 67 VAL B N 1
ATOM 3429 C CA . VAL B 1 67 ? -4.766 -2.023 -10.406 1 95.44 67 VAL B CA 1
ATOM 3430 C C . VAL B 1 67 ? -5.648 -1.154 -9.516 1 95.44 67 VAL B C 1
ATOM 3432 O O . VAL B 1 67 ? -6.758 -1.556 -9.148 1 95.44 67 VAL B O 1
ATOM 3435 N N . VAL B 1 68 ? -5.176 0.055 -9.18 1 93.06 68 VAL B N 1
ATOM 3436 C CA . VAL B 1 68 ? -5.93 0.98 -8.344 1 93.06 68 VAL B CA 1
ATOM 3437 C C . VAL B 1 68 ? -7.27 1.298 -8.992 1 93.06 68 VAL B C 1
ATOM 3439 O O . VAL B 1 68 ? -8.312 1.263 -8.336 1 93.06 68 VAL B O 1
ATOM 3442 N N . ALA B 1 69 ? -7.223 1.57 -10.281 1 90.62 69 ALA B N 1
ATOM 3443 C CA . ALA B 1 69 ? -8.445 1.887 -11.016 1 90.62 69 ALA B CA 1
ATOM 3444 C C . ALA B 1 69 ? -9.414 0.709 -11.008 1 90.62 69 ALA B C 1
ATOM 3446 O O . ALA B 1 69 ? -10.625 0.895 -10.852 1 90.62 69 ALA B O 1
ATOM 3447 N N . ALA B 1 70 ? -8.938 -0.457 -11.195 1 94.81 70 ALA B N 1
ATOM 3448 C CA . ALA B 1 70 ? -9.773 -1.655 -11.203 1 94.81 70 ALA B CA 1
ATOM 3449 C C . ALA B 1 70 ? -10.406 -1.896 -9.836 1 94.81 70 ALA B C 1
ATOM 3451 O O . ALA B 1 70 ? -11.578 -2.273 -9.742 1 94.81 70 ALA B O 1
ATOM 3452 N N . VAL B 1 71 ? -9.625 -1.739 -8.773 1 94.62 71 VAL B N 1
ATOM 3453 C CA . VAL B 1 71 ? -10.125 -1.926 -7.418 1 94.62 71 VAL B CA 1
ATOM 3454 C C . VAL B 1 71 ? -11.242 -0.917 -7.133 1 94.62 71 VAL B C 1
ATOM 3456 O O . VAL B 1 71 ? -12.25 -1.258 -6.516 1 94.62 71 VAL B O 1
ATOM 3459 N N . GLU B 1 72 ? -11.047 0.273 -7.594 1 87.75 72 GLU B N 1
ATOM 3460 C CA . GLU B 1 72 ? -12.047 1.32 -7.402 1 87.75 72 GLU B CA 1
ATOM 3461 C C . GLU B 1 72 ? -13.352 0.967 -8.102 1 87.75 72 GLU B C 1
ATOM 3463 O O . GLU B 1 72 ? -14.43 1.108 -7.52 1 87.75 72 GLU B O 1
ATOM 3468 N N . ARG B 1 73 ? -13.25 0.544 -9.328 1 90.38 73 ARG B N 1
ATOM 3469 C CA . ARG B 1 73 ? -14.414 0.279 -10.164 1 90.38 73 ARG B CA 1
ATOM 3470 C C . ARG B 1 73 ? -15.133 -0.99 -9.719 1 90.38 73 ARG B C 1
ATOM 3472 O O . ARG B 1 73 ? -16.359 -1.001 -9.586 1 90.38 73 ARG B O 1
ATOM 3479 N N . PHE B 1 74 ? -14.414 -2.014 -9.391 1 95.94 74 PHE B N 1
ATOM 3480 C CA . PHE B 1 74 ? -14.977 -3.344 -9.195 1 95.94 74 PHE B CA 1
ATOM 3481 C C . PHE B 1 74 ? -15.289 -3.58 -7.723 1 95.94 74 PHE B C 1
ATOM 3483 O O . PHE B 1 74 ? -16.141 -4.402 -7.391 1 95.94 74 PHE B O 1
ATOM 3490 N N . ARG B 1 75 ? -14.547 -2.896 -6.809 1 92.75 75 ARG B N 1
ATOM 3491 C CA . ARG B 1 75 ? -14.711 -2.998 -5.359 1 92.75 75 ARG B CA 1
ATOM 3492 C C . ARG B 1 75 ? -14.633 -4.449 -4.902 1 92.75 75 ARG B C 1
ATOM 3494 O O . ARG B 1 75 ? -15.555 -4.949 -4.254 1 92.75 75 ARG B O 1
ATOM 3501 N N . PRO B 1 76 ? -13.539 -5.109 -5.16 1 97.62 76 PRO B N 1
ATOM 3502 C CA . PRO B 1 76 ? -13.406 -6.52 -4.805 1 97.62 76 PRO B CA 1
ATOM 3503 C C . PRO B 1 76 ? -13.227 -6.738 -3.303 1 97.62 76 PRO B C 1
ATOM 3505 O O . PRO B 1 76 ? -12.758 -5.84 -2.598 1 97.62 76 PRO B O 1
ATOM 3508 N N . ASP B 1 77 ? -13.633 -7.941 -2.842 1 97.19 77 ASP B N 1
ATOM 3509 C CA . ASP B 1 77 ? -13.273 -8.414 -1.509 1 97.19 77 ASP B CA 1
ATOM 3510 C C . ASP B 1 77 ? -11.852 -8.969 -1.491 1 97.19 77 ASP B C 1
ATOM 3512 O O . ASP B 1 77 ? -11.117 -8.789 -0.513 1 97.19 77 ASP B O 1
ATOM 3516 N N . VAL B 1 78 ? -11.547 -9.648 -2.588 1 98.5 78 VAL B N 1
ATOM 3517 C CA . VAL B 1 78 ? -10.266 -10.336 -2.719 1 98.5 78 VAL B CA 1
ATOM 3518 C C . VAL B 1 78 ? -9.609 -9.953 -4.047 1 98.5 78 VAL B C 1
ATOM 3520 O O . VAL B 1 78 ? -10.266 -9.938 -5.086 1 98.5 78 VAL B O 1
ATOM 3523 N N . VAL B 1 79 ? -8.398 -9.523 -4.012 1 98.62 79 VAL B N 1
ATOM 3524 C CA . VAL B 1 79 ? -7.559 -9.43 -5.203 1 98.62 79 VAL B CA 1
ATOM 3525 C C . VAL B 1 79 ? -6.594 -10.617 -5.25 1 98.62 79 VAL B C 1
ATOM 3527 O O . VAL B 1 79 ? -5.762 -10.781 -4.355 1 98.62 79 VAL B O 1
ATOM 3530 N N . HIS B 1 80 ? -6.734 -11.461 -6.254 1 98.75 80 HIS B N 1
ATOM 3531 C CA . HIS B 1 80 ? -5.93 -12.664 -6.398 1 98.75 80 HIS B CA 1
ATOM 3532 C C . HIS B 1 80 ? -4.926 -12.523 -7.539 1 98.75 80 HIS B C 1
ATOM 3534 O O . HIS B 1 80 ? -5.309 -12.516 -8.711 1 98.75 80 HIS B O 1
ATOM 3540 N N . ALA B 1 81 ? -3.67 -12.469 -7.145 1 98 81 ALA B N 1
ATOM 3541 C CA . ALA B 1 81 ? -2.6 -12.305 -8.125 1 98 81 ALA B CA 1
ATOM 3542 C C . ALA B 1 81 ? -2.018 -13.656 -8.531 1 98 81 ALA B C 1
ATOM 3544 O O . ALA B 1 81 ? -1.774 -14.516 -7.68 1 98 81 ALA B O 1
ATOM 3545 N N . HIS B 1 82 ? -1.828 -13.859 -9.789 1 96.44 82 HIS B N 1
ATOM 3546 C CA . HIS B 1 82 ? -1.104 -15.016 -10.312 1 96.44 82 HIS B CA 1
ATOM 3547 C C . HIS B 1 82 ? 0.302 -14.625 -10.766 1 96.44 82 HIS B C 1
ATOM 3549 O O . HIS B 1 82 ? 1.269 -14.812 -10.016 1 96.44 82 HIS B O 1
ATOM 3555 N N . ASN B 1 83 ? 0.425 -14.031 -11.844 1 92.38 83 ASN B N 1
ATOM 3556 C CA . ASN B 1 83 ? 1.686 -13.484 -12.336 1 92.38 83 ASN B CA 1
ATOM 3557 C C . ASN B 1 83 ? 1.665 -11.953 -12.352 1 92.38 83 ASN B C 1
ATOM 3559 O O . ASN B 1 83 ? 0.82 -11.352 -13.008 1 92.38 83 ASN B O 1
ATOM 3563 N N . THR B 1 84 ? 2.654 -11.328 -11.602 1 91.19 84 THR B N 1
ATOM 3564 C CA . THR B 1 84 ? 2.672 -9.875 -11.547 1 91.19 84 THR B CA 1
ATOM 3565 C C . THR B 1 84 ? 3.896 -9.32 -12.273 1 91.19 84 THR B C 1
ATOM 3567 O O . THR B 1 84 ? 4.152 -8.109 -12.234 1 91.19 84 THR B O 1
ATOM 3570 N N . PHE B 1 85 ? 4.672 -10.172 -12.789 1 89.75 85 PHE B N 1
ATOM 3571 C CA . PHE B 1 85 ? 5.918 -9.805 -13.453 1 89.75 85 PHE B CA 1
ATOM 3572 C C . PHE B 1 85 ? 5.762 -9.828 -14.969 1 89.75 85 PHE B C 1
ATOM 3574 O O . PHE B 1 85 ? 5.195 -10.773 -15.523 1 89.75 85 PHE B O 1
ATOM 3581 N N . PRO B 1 86 ? 6.168 -8.82 -15.633 1 86.88 86 PRO B N 1
ATOM 3582 C CA . PRO B 1 86 ? 6.941 -7.656 -15.188 1 86.88 86 PRO B CA 1
ATOM 3583 C C . PRO B 1 86 ? 6.102 -6.383 -15.109 1 86.88 86 PRO B C 1
ATOM 3585 O O . PRO B 1 86 ? 6.574 -5.355 -14.617 1 86.88 86 PRO B O 1
ATOM 3588 N N . LEU B 1 87 ? 4.867 -6.379 -15.469 1 87.5 87 LEU B N 1
ATOM 3589 C CA . LEU B 1 87 ? 4.188 -5.125 -15.766 1 87.5 87 LEU B CA 1
ATOM 3590 C C . LEU B 1 87 ? 3.416 -4.617 -14.555 1 87.5 87 LEU B C 1
ATOM 3592 O O . LEU B 1 87 ? 2.971 -3.469 -14.531 1 87.5 87 LEU B O 1
ATOM 3596 N N . VAL B 1 88 ? 3.215 -5.312 -13.531 1 90.69 88 VAL B N 1
ATOM 3597 C CA . VAL B 1 88 ? 2.424 -4.883 -12.391 1 90.69 88 VAL B CA 1
ATOM 3598 C C . VAL B 1 88 ? 3.344 -4.602 -11.203 1 90.69 88 VAL B C 1
ATOM 3600 O O . VAL B 1 88 ? 3.334 -3.496 -10.648 1 90.69 88 VAL B O 1
ATOM 3603 N N . SER B 1 89 ? 4.266 -5.586 -10.773 1 92.25 89 SER B N 1
ATOM 3604 C CA . SER B 1 89 ? 5.191 -5.512 -9.656 1 92.25 89 SER B CA 1
ATOM 3605 C C . SER B 1 89 ? 4.59 -6.133 -8.398 1 92.25 89 SER B C 1
ATOM 3607 O O . SER B 1 89 ? 3.373 -6.094 -8.203 1 92.25 89 SER B O 1
ATOM 3609 N N . PRO B 1 90 ? 5.434 -6.684 -7.559 1 95 90 PRO B N 1
ATOM 3610 C CA . PRO B 1 90 ? 4.961 -7.168 -6.258 1 95 90 PRO B CA 1
ATOM 3611 C C . PRO B 1 90 ? 4.406 -6.051 -5.379 1 95 90 PRO B C 1
ATOM 3613 O O . PRO B 1 90 ? 3.662 -6.316 -4.43 1 95 90 PRO B O 1
ATOM 3616 N N . ALA B 1 91 ? 4.668 -4.781 -5.684 1 94 91 ALA B N 1
ATOM 3617 C CA . ALA B 1 91 ? 4.203 -3.643 -4.898 1 94 91 ALA B CA 1
ATOM 3618 C C . ALA B 1 91 ? 2.678 -3.574 -4.883 1 94 91 ALA B C 1
ATOM 3620 O O . ALA B 1 91 ? 2.086 -2.916 -4.027 1 94 91 ALA B O 1
ATOM 3621 N N . MET B 1 92 ? 2.064 -4.258 -5.859 1 94.56 92 MET B N 1
ATOM 3622 C CA . MET B 1 92 ? 0.608 -4.23 -5.953 1 94.56 92 MET B CA 1
ATOM 3623 C C . MET B 1 92 ? -0.031 -4.758 -4.676 1 94.56 92 MET B C 1
ATOM 3625 O O . MET B 1 92 ? -1.112 -4.312 -4.285 1 94.56 92 MET B O 1
ATOM 3629 N N . HIS B 1 93 ? 0.67 -5.648 -3.98 1 96.62 93 HIS B N 1
ATOM 3630 C CA . HIS B 1 93 ? 0.108 -6.234 -2.77 1 96.62 93 HIS B CA 1
ATOM 3631 C C . HIS B 1 93 ? -0.066 -5.184 -1.678 1 96.62 93 HIS B C 1
ATOM 3633 O O . HIS B 1 93 ? -1.113 -5.121 -1.03 1 96.62 93 HIS B O 1
ATOM 3639 N N . GLY B 1 94 ? 1.003 -4.383 -1.479 1 94.06 94 GLY B N 1
ATOM 3640 C CA . GLY B 1 94 ? 0.898 -3.303 -0.511 1 94.06 94 GLY B CA 1
ATOM 3641 C C . GLY B 1 94 ? -0.146 -2.268 -0.882 1 94.06 94 GLY B C 1
ATOM 3642 O O . GLY B 1 94 ? -0.848 -1.746 -0.013 1 94.06 94 GLY B O 1
ATOM 3643 N N . VAL B 1 95 ? -0.255 -1.954 -2.15 1 94 95 VAL B N 1
ATOM 3644 C CA . VAL B 1 95 ? -1.214 -0.976 -2.65 1 94 95 VAL B CA 1
ATOM 3645 C C . VAL B 1 95 ? -2.637 -1.481 -2.422 1 94 95 VAL B C 1
ATOM 3647 O O . VAL B 1 95 ? -3.482 -0.757 -1.892 1 94 95 VAL B O 1
ATOM 3650 N N . VAL B 1 96 ? -2.885 -2.709 -2.789 1 95.12 96 VAL B N 1
ATOM 3651 C CA . VAL B 1 96 ? -4.203 -3.312 -2.639 1 95.12 96 VAL B CA 1
ATOM 3652 C C . VAL B 1 96 ? -4.594 -3.346 -1.161 1 95.12 96 VAL B C 1
ATOM 3654 O O . VAL B 1 96 ? -5.715 -2.982 -0.798 1 95.12 96 VAL B O 1
ATOM 3657 N N . ARG B 1 97 ? -3.684 -3.752 -0.366 1 93.19 97 ARG B N 1
ATOM 3658 C CA . ARG B 1 97 ? -3.934 -3.797 1.071 1 93.19 97 ARG B CA 1
ATOM 3659 C C . ARG B 1 97 ? -4.34 -2.424 1.599 1 93.19 97 ARG B C 1
ATOM 3661 O O . ARG B 1 97 ? -5.285 -2.309 2.383 1 93.19 97 ARG B O 1
ATOM 3668 N N . ALA B 1 98 ? -3.617 -1.447 1.183 1 91 98 ALA B N 1
ATOM 3669 C CA . ALA B 1 98 ? -3.893 -0.084 1.63 1 91 98 ALA B CA 1
ATOM 3670 C C . ALA B 1 98 ? -5.289 0.361 1.205 1 91 98 ALA B C 1
ATOM 3672 O O . ALA B 1 98 ? -5.918 1.181 1.878 1 91 98 ALA B O 1
ATOM 3673 N N . LEU B 1 99 ? -5.812 -0.195 0.139 1 91.81 99 LEU B N 1
ATOM 3674 C CA . LEU B 1 99 ? -7.109 0.19 -0.403 1 91.81 99 LEU B CA 1
ATOM 3675 C C . LEU B 1 99 ? -8.234 -0.604 0.258 1 91.81 99 LEU B C 1
ATOM 3677 O O . LEU B 1 99 ? -9.414 -0.3 0.065 1 91.81 99 LEU B O 1
ATOM 3681 N N . GLY B 1 100 ? -7.871 -1.755 0.99 1 89.38 100 GLY B N 1
ATOM 3682 C CA . GLY B 1 100 ? -8.906 -2.402 1.785 1 89.38 100 GLY B CA 1
ATOM 3683 C C . GLY B 1 100 ? -9.039 -3.885 1.494 1 89.38 100 GLY B C 1
ATOM 3684 O O . GLY B 1 100 ? -9.102 -4.699 2.416 1 89.38 100 GLY B O 1
ATOM 3685 N N . PRO B 1 101 ? -9.008 -4.309 0.236 1 94.31 101 PRO B N 1
ATOM 3686 C CA . PRO B 1 101 ? -9.188 -5.73 -0.067 1 94.31 101 PRO B CA 1
ATOM 3687 C C . PRO B 1 101 ? -8.055 -6.594 0.487 1 94.31 101 PRO B C 1
ATOM 3689 O O . PRO B 1 101 ? -6.961 -6.09 0.752 1 94.31 101 PRO B O 1
ATOM 3692 N N . VAL B 1 102 ? -8.375 -7.898 0.684 1 96.31 102 VAL B N 1
ATOM 3693 C CA . VAL B 1 102 ? -7.285 -8.828 0.978 1 96.31 102 VAL B CA 1
ATOM 3694 C C . VAL B 1 102 ? -6.582 -9.227 -0.318 1 96.31 102 VAL B C 1
ATOM 3696 O O . VAL B 1 102 ? -7.199 -9.242 -1.386 1 96.31 102 VAL B O 1
ATOM 3699 N N . THR B 1 103 ? -5.352 -9.469 -0.257 1 97.38 103 THR B N 1
ATOM 3700 C CA . THR B 1 103 ? -4.574 -9.859 -1.43 1 97.38 103 THR B CA 1
ATOM 3701 C C . THR B 1 103 ? -4.047 -11.281 -1.278 1 97.38 103 THR B C 1
ATOM 3703 O O . THR B 1 103 ? -3.523 -11.648 -0.223 1 97.38 103 THR B O 1
ATOM 3706 N N . VAL B 1 104 ? -4.262 -12.141 -2.258 1 98.62 104 VAL B N 1
ATOM 3707 C CA . VAL B 1 104 ? -3.82 -13.531 -2.336 1 98.62 104 VAL B CA 1
ATOM 3708 C C . VAL B 1 104 ? -2.934 -13.719 -3.564 1 98.62 104 VAL B C 1
ATOM 3710 O O . VAL B 1 104 ? -3.178 -13.117 -4.613 1 98.62 104 VAL B O 1
ATOM 3713 N N . GLN B 1 105 ? -1.896 -14.516 -3.426 1 98.62 105 GLN B N 1
ATOM 3714 C CA . GLN B 1 105 ? -1.027 -14.789 -4.562 1 98.62 105 GLN B CA 1
ATOM 3715 C C . GLN B 1 105 ? -0.825 -16.297 -4.75 1 98.62 105 GLN B C 1
ATOM 3717 O O . GLN B 1 105 ? -0.455 -17 -3.805 1 98.62 105 GLN B O 1
ATOM 3722 N N . THR B 1 106 ? -1.167 -16.734 -5.93 1 98.31 106 THR B N 1
ATOM 3723 C CA . THR B 1 106 ? -0.754 -18.078 -6.285 1 98.31 106 THR B CA 1
ATOM 3724 C C . THR B 1 106 ? 0.693 -18.094 -6.77 1 98.31 106 THR B C 1
ATOM 3726 O O . THR B 1 106 ? 1.081 -17.281 -7.609 1 98.31 106 THR B O 1
ATOM 3729 N N . LEU B 1 107 ? 1.435 -19 -6.25 1 97.69 107 LEU B N 1
ATOM 3730 C CA . LEU B 1 107 ? 2.857 -19.125 -6.555 1 97.69 107 LEU B CA 1
ATOM 3731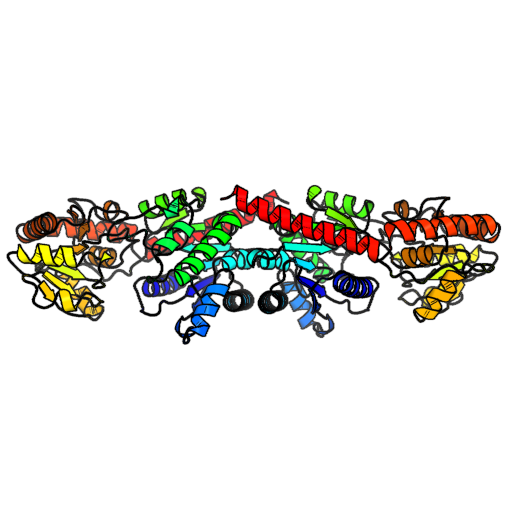 C C . LEU B 1 107 ? 3.098 -20.172 -7.629 1 97.69 107 LEU B C 1
ATOM 3733 O O . LEU B 1 107 ? 3.303 -21.344 -7.316 1 97.69 107 LEU B O 1
ATOM 3737 N N . HIS B 1 108 ? 3.146 -19.688 -8.883 1 95.5 108 HIS B N 1
ATOM 3738 C CA . HIS B 1 108 ? 3.25 -20.594 -10.023 1 95.5 108 HIS B CA 1
ATOM 3739 C C . HIS B 1 108 ? 4.699 -20.984 -10.289 1 95.5 108 HIS B C 1
ATOM 3741 O O . HIS B 1 108 ? 4.965 -22 -10.945 1 95.5 108 HIS B O 1
ATOM 3747 N N . ASN B 1 109 ? 5.598 -20.172 -9.922 1 94.06 109 ASN B N 1
ATOM 3748 C CA . ASN B 1 109 ? 7.035 -20.375 -10.078 1 94.06 109 ASN B CA 1
ATOM 3749 C C . ASN B 1 109 ? 7.82 -19.75 -8.93 1 94.06 109 ASN B C 1
ATOM 3751 O O . ASN B 1 109 ? 7.238 -19.359 -7.914 1 94.06 109 ASN B O 1
ATOM 3755 N N . PHE B 1 110 ? 9.117 -19.719 -9.039 1 96.75 110 PHE B N 1
ATOM 3756 C CA . PHE B 1 110 ? 9.938 -19.328 -7.902 1 96.75 110 PHE B CA 1
ATOM 3757 C C . PHE B 1 110 ? 10.555 -17.953 -8.133 1 96.75 110 PHE B C 1
ATOM 3759 O O . PHE B 1 110 ? 11.633 -17.656 -7.617 1 96.75 110 PHE B O 1
ATOM 3766 N N . ARG B 1 111 ? 9.883 -17.156 -8.898 1 94.38 111 ARG B N 1
ATOM 3767 C CA . ARG B 1 111 ? 10.391 -15.836 -9.281 1 94.38 111 ARG B CA 1
ATOM 3768 C C . ARG B 1 111 ? 10.641 -14.969 -8.055 1 94.38 111 ARG B C 1
ATOM 3770 O O . ARG B 1 111 ? 11.539 -14.125 -8.055 1 94.38 111 ARG B O 1
ATOM 3777 N N . LEU B 1 112 ? 9.945 -15.203 -7.004 1 94.75 112 LEU B N 1
ATOM 3778 C CA . LEU B 1 112 ? 10.055 -14.383 -5.805 1 94.75 112 LEU B CA 1
ATOM 3779 C C . LEU B 1 112 ? 11.422 -14.562 -5.148 1 94.75 112 LEU B C 1
ATOM 3781 O O . LEU B 1 112 ? 11.812 -13.766 -4.293 1 94.75 112 LEU B O 1
ATOM 3785 N N . ALA B 1 113 ? 12.148 -15.664 -5.555 1 96.25 113 ALA B N 1
ATOM 3786 C CA . ALA B 1 113 ? 13.406 -15.938 -4.875 1 96.25 113 ALA B CA 1
ATOM 3787 C C . ALA B 1 113 ? 14.516 -16.25 -5.875 1 96.25 113 ALA B C 1
ATOM 3789 O O . ALA B 1 113 ? 15.68 -16.391 -5.496 1 96.25 113 ALA B O 1
ATOM 3790 N N . CYS B 1 114 ? 14.109 -16.359 -7.082 1 96.94 114 CYS B N 1
ATOM 3791 C CA . CYS B 1 114 ? 15.039 -16.797 -8.125 1 96.94 114 CYS B CA 1
ATOM 3792 C C . CYS B 1 114 ? 14.828 -15.984 -9.398 1 96.94 114 CYS B C 1
ATOM 3794 O O . CYS B 1 114 ? 13.758 -16.031 -10.008 1 96.94 114 CYS B O 1
ATOM 3796 N N . ALA B 1 115 ? 15.906 -15.344 -9.836 1 95.31 115 ALA B N 1
ATOM 3797 C CA . ALA B 1 115 ? 15.797 -14.516 -11.031 1 95.31 115 ALA B CA 1
ATOM 3798 C C . ALA B 1 115 ? 15.375 -15.344 -12.242 1 95.31 115 ALA B C 1
ATOM 3800 O O . ALA B 1 115 ? 14.664 -14.859 -13.125 1 95.31 115 ALA B O 1
ATOM 3801 N N . GLY B 1 116 ? 15.727 -16.562 -12.242 1 94.12 116 GLY B N 1
ATOM 3802 C CA . GLY B 1 116 ? 15.367 -17.469 -13.328 1 94.12 116 GLY B CA 1
ATOM 3803 C C . GLY B 1 116 ? 14 -18.094 -13.148 1 94.12 116 GLY B C 1
ATOM 3804 O O . GLY B 1 116 ? 13.477 -18.719 -14.07 1 94.12 116 GLY B O 1
ATOM 3805 N N . ALA B 1 117 ? 13.438 -18.062 -12 1 94.94 117 ALA B N 1
ATOM 3806 C CA . ALA B 1 117 ? 12.078 -18.453 -11.633 1 94.94 117 ALA B CA 1
ATOM 3807 C C . ALA B 1 117 ? 11.953 -19.969 -11.562 1 94.94 117 ALA B C 1
ATOM 3809 O O . ALA B 1 117 ? 10.883 -20.5 -11.258 1 94.94 117 ALA B O 1
ATOM 3810 N N . MET B 1 118 ? 13.008 -20.734 -11.805 1 95.31 118 MET B N 1
ATOM 3811 C CA . MET B 1 118 ? 12.875 -22.188 -11.969 1 95.31 118 MET B CA 1
ATOM 3812 C C . MET B 1 118 ? 13.688 -22.938 -10.922 1 95.31 118 MET B C 1
ATOM 3814 O O . MET B 1 118 ? 13.648 -24.172 -10.867 1 95.31 118 MET B O 1
ATOM 3818 N N . LEU B 1 119 ? 14.508 -22.203 -10.117 1 96.88 119 LEU B N 1
ATOM 3819 C CA . LEU B 1 119 ? 15.469 -22.828 -9.219 1 96.88 119 LEU B CA 1
ATOM 3820 C C . LEU B 1 119 ? 16.297 -23.875 -9.945 1 96.88 119 LEU B C 1
ATOM 3822 O O . LEU B 1 119 ? 16.391 -25.016 -9.484 1 96.88 119 LEU B O 1
ATOM 3826 N N . MET B 1 120 ? 16.781 -23.438 -11.039 1 96.31 120 MET B N 1
ATOM 3827 C CA . MET B 1 120 ? 17.594 -24.312 -11.875 1 96.31 120 MET B CA 1
ATOM 3828 C C . MET B 1 120 ? 18.75 -23.531 -12.516 1 96.31 120 MET B C 1
ATOM 3830 O O . MET B 1 120 ? 18.562 -22.391 -12.945 1 96.31 120 MET B O 1
ATOM 3834 N N . ARG B 1 121 ? 19.891 -24.109 -12.453 1 94.44 121 ARG B N 1
ATOM 3835 C CA . ARG B 1 121 ? 21.047 -23.562 -13.133 1 94.44 121 ARG B CA 1
ATOM 3836 C C . ARG B 1 121 ? 21.906 -24.688 -13.727 1 94.44 121 ARG B C 1
ATOM 3838 O O . ARG B 1 121 ? 22.172 -25.688 -13.062 1 94.44 121 ARG B O 1
ATOM 3845 N N . ASP B 1 122 ? 22.328 -24.516 -14.906 1 91.62 122 ASP B N 1
ATOM 3846 C CA . ASP B 1 122 ? 23.203 -25.453 -15.594 1 91.62 122 ASP B CA 1
ATOM 3847 C C . ASP B 1 122 ? 22.625 -26.859 -15.594 1 91.62 122 ASP B C 1
ATOM 3849 O O . ASP B 1 122 ? 23.312 -27.828 -15.266 1 91.62 122 ASP B O 1
ATOM 3853 N N . GLY B 1 123 ? 21.344 -26.938 -15.781 1 90.62 123 GLY B N 1
ATOM 3854 C CA . GLY B 1 123 ? 20.672 -28.203 -16.016 1 90.62 123 GLY B CA 1
ATOM 3855 C C . GLY B 1 123 ? 20.375 -28.969 -14.734 1 90.62 123 GLY B C 1
ATOM 3856 O O . GLY B 1 123 ? 19.984 -30.141 -14.781 1 90.62 123 GLY B O 1
ATOM 3857 N N . ALA B 1 124 ? 20.594 -28.328 -13.648 1 93.06 124 ALA B N 1
ATOM 3858 C CA . ALA B 1 124 ? 20.359 -28.969 -12.359 1 93.06 124 ALA B CA 1
ATOM 3859 C C . ALA B 1 124 ? 19.656 -28 -11.391 1 93.06 124 ALA B C 1
ATOM 3861 O O . ALA B 1 124 ? 19.719 -26.781 -11.578 1 93.06 124 ALA B O 1
ATOM 3862 N N . PRO B 1 125 ? 19 -28.594 -10.398 1 95.69 125 PRO B N 1
ATOM 3863 C CA . PRO B 1 125 ? 18.391 -27.734 -9.391 1 95.69 125 PRO B CA 1
ATOM 3864 C C . PRO B 1 125 ? 19.406 -26.812 -8.719 1 95.69 125 PRO B C 1
ATOM 3866 O O . PRO B 1 125 ? 20.547 -27.203 -8.484 1 95.69 125 PRO B O 1
ATOM 3869 N N . CYS B 1 126 ? 19.016 -25.578 -8.469 1 97 126 CYS B N 1
ATOM 3870 C CA . CYS B 1 126 ? 19.859 -24.594 -7.816 1 97 126 CYS B 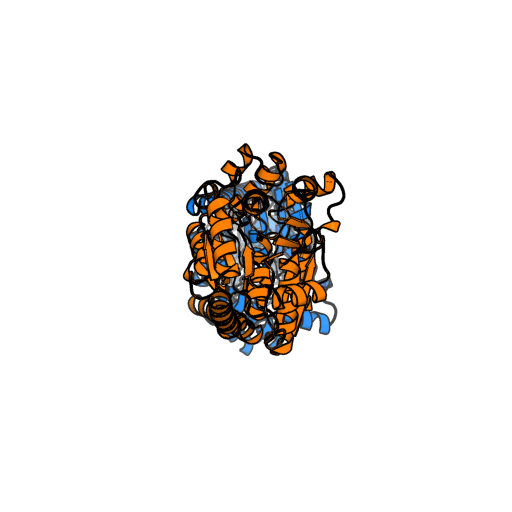CA 1
ATOM 3871 C C . CYS B 1 126 ? 19.078 -23.812 -6.77 1 97 126 CYS B C 1
ATOM 3873 O O . CYS B 1 126 ? 17.984 -23.297 -7.051 1 97 126 CYS B O 1
ATOM 3875 N N . GLU B 1 127 ? 19.547 -23.734 -5.551 1 96.94 127 GLU B N 1
ATOM 3876 C CA . GLU B 1 127 ? 18.844 -23.016 -4.488 1 96.94 127 GLU B CA 1
ATOM 3877 C C . GLU B 1 127 ? 19.734 -21.938 -3.871 1 96.94 127 GLU B C 1
ATOM 3879 O O . GLU B 1 127 ? 19.516 -21.531 -2.727 1 96.94 127 GLU B O 1
ATOM 3884 N N . THR B 1 128 ? 20.734 -21.469 -4.633 1 96.5 128 THR B N 1
ATOM 3885 C CA . THR B 1 128 ? 21.719 -20.5 -4.152 1 96.5 128 THR B CA 1
ATOM 3886 C C . THR B 1 128 ? 21.016 -19.219 -3.68 1 96.5 128 THR B C 1
ATOM 3888 O O . THR B 1 128 ? 21.297 -18.734 -2.582 1 96.5 128 THR B O 1
ATOM 3891 N N . CYS B 1 129 ? 20.078 -18.75 -4.48 1 96.62 129 CYS B N 1
ATOM 3892 C CA . CYS B 1 129 ? 19.469 -17.469 -4.188 1 96.62 129 CYS B CA 1
ATOM 3893 C C . CYS B 1 129 ? 18.266 -17.625 -3.254 1 96.62 129 CYS B C 1
ATOM 3895 O O . CYS B 1 129 ? 17.75 -16.656 -2.721 1 96.62 129 CYS B O 1
ATOM 3897 N N . LEU B 1 130 ? 17.828 -18.875 -3.057 1 95 130 LEU B N 1
ATOM 3898 C CA . LEU B 1 130 ? 16.672 -19.141 -2.209 1 95 130 LEU B CA 1
ATOM 3899 C C . LEU B 1 130 ? 16.922 -18.672 -0.78 1 95 130 LEU B C 1
ATOM 3901 O O . LEU B 1 130 ? 16.047 -18.062 -0.158 1 95 130 LEU B O 1
ATOM 3905 N N . THR B 1 131 ? 18.078 -19 -0.28 1 89.56 131 THR B N 1
ATOM 3906 C CA . THR B 1 131 ? 18.406 -18.625 1.09 1 89.56 131 THR B CA 1
ATOM 3907 C C . THR B 1 131 ? 19.516 -17.562 1.11 1 89.56 131 THR B C 1
ATOM 3909 O O . THR B 1 131 ? 19.969 -17.156 2.18 1 89.56 131 THR B O 1
ATOM 3912 N N . GLY B 1 132 ? 19.969 -17.203 -0.047 1 93.31 132 GLY B N 1
ATOM 3913 C CA . GLY B 1 132 ? 21.047 -16.234 -0.142 1 93.31 132 GLY B CA 1
ATOM 3914 C C . GLY B 1 132 ? 20.656 -14.969 -0.881 1 93.31 132 GLY B C 1
ATOM 3915 O O . GLY B 1 132 ? 19.469 -14.656 -0.991 1 93.31 132 GLY B O 1
ATOM 3916 N N . SER B 1 133 ? 21.688 -14.297 -1.304 1 95.81 133 SER B N 1
ATOM 3917 C CA . SER B 1 133 ? 21.469 -13.031 -2.004 1 95.81 133 SER B CA 1
ATOM 3918 C C . SER B 1 133 ? 20.969 -13.273 -3.428 1 95.81 133 SER B C 1
ATOM 3920 O O . SER B 1 133 ? 21.531 -14.094 -4.152 1 95.81 133 SER B O 1
ATOM 3922 N N . SER B 1 134 ? 19.922 -12.57 -3.805 1 96.19 134 SER B N 1
ATOM 3923 C CA . SER B 1 134 ? 19.422 -12.672 -5.168 1 96.19 134 SER B CA 1
ATOM 3924 C C . SER B 1 134 ? 20.469 -12.227 -6.18 1 96.19 134 SER B C 1
ATOM 3926 O O . SER B 1 134 ? 20.406 -12.586 -7.359 1 96.19 134 SER B O 1
ATOM 3928 N N . TYR B 1 135 ? 21.453 -11.453 -5.73 1 97 135 TYR B N 1
ATOM 3929 C CA . TYR B 1 135 ? 22.453 -10.898 -6.633 1 97 135 TYR B CA 1
ATOM 3930 C C . TYR B 1 135 ? 23.422 -11.969 -7.094 1 97 135 TYR B C 1
ATOM 3932 O O . TYR B 1 135 ? 24.172 -11.773 -8.055 1 97 135 TYR B O 1
ATOM 3940 N N . ALA B 1 136 ? 23.453 -13.062 -6.41 1 97.19 136 ALA B N 1
ATOM 3941 C CA . ALA B 1 136 ? 24.266 -14.172 -6.863 1 97.19 136 ALA B CA 1
ATOM 3942 C C . ALA B 1 136 ? 23.906 -14.594 -8.281 1 97.19 136 ALA B C 1
ATOM 3944 O O . ALA B 1 136 ? 24.734 -15.094 -9.031 1 97.19 136 ALA B O 1
ATOM 3945 N N . ALA B 1 137 ? 22.719 -14.336 -8.711 1 97 137 ALA B N 1
ATOM 3946 C CA . ALA B 1 137 ? 22.203 -14.719 -10.023 1 97 137 ALA B CA 1
ATOM 3947 C C . ALA B 1 137 ? 22.859 -13.906 -11.133 1 97 137 ALA B C 1
ATOM 3949 O O . ALA B 1 137 ? 22.875 -14.328 -12.297 1 97 137 ALA B O 1
ATOM 3950 N N . VAL B 1 138 ? 23.359 -12.734 -10.742 1 97 138 VAL B N 1
ATOM 3951 C CA . VAL B 1 138 ? 23.844 -11.781 -11.742 1 97 138 VAL B CA 1
ATOM 3952 C C . VAL B 1 138 ? 25.047 -12.367 -12.484 1 97 138 VAL B C 1
ATOM 3954 O O . VAL B 1 138 ? 25.125 -12.289 -13.711 1 97 138 VAL B O 1
ATOM 3957 N N . ARG B 1 139 ? 25.859 -12.992 -11.727 1 96.06 139 ARG B N 1
ATOM 3958 C CA . ARG B 1 139 ? 27.078 -13.562 -12.305 1 96.06 139 ARG B CA 1
ATOM 3959 C C . ARG B 1 139 ? 26.734 -14.586 -13.383 1 96.06 139 ARG B C 1
ATOM 3961 O O . ARG B 1 139 ? 27.5 -14.758 -14.336 1 96.06 139 ARG B O 1
ATOM 3968 N N . HIS B 1 140 ? 25.656 -15.211 -13.32 1 95.81 140 HIS B N 1
ATOM 3969 C CA . HIS B 1 140 ? 25.328 -16.344 -14.188 1 95.81 140 HIS B CA 1
ATOM 3970 C C . HIS B 1 140 ? 24.297 -15.938 -15.242 1 95.81 140 HIS B C 1
ATOM 3972 O O . HIS B 1 140 ? 23.922 -16.75 -16.094 1 95.81 140 HIS B O 1
ATOM 3978 N N . GLY B 1 141 ? 23.797 -14.711 -15.203 1 96.31 141 GLY B N 1
ATOM 3979 C CA . GLY B 1 141 ? 22.797 -14.273 -16.156 1 96.31 141 GLY B CA 1
ATOM 3980 C C . GLY B 1 141 ? 21.531 -15.117 -16.125 1 96.31 141 GLY B C 1
ATOM 3981 O O . GLY B 1 141 ? 21.031 -15.523 -17.172 1 96.31 141 GLY B O 1
ATOM 3982 N N . CYS B 1 142 ? 21.016 -15.367 -14.961 1 96.06 142 CYS B N 1
ATOM 3983 C CA . CYS B 1 142 ? 19.984 -16.375 -14.75 1 96.06 142 CYS B CA 1
ATOM 3984 C C . CYS B 1 142 ? 18.672 -15.93 -15.383 1 96.06 142 CYS B C 1
ATOM 3986 O O . CYS B 1 142 ? 17.766 -16.75 -15.578 1 96.06 142 CYS B O 1
ATOM 3988 N N . TYR B 1 143 ? 18.531 -14.695 -15.625 1 93.25 143 TYR B N 1
ATOM 3989 C CA . TYR B 1 143 ? 17.344 -14.219 -16.328 1 93.25 143 TYR B CA 1
ATOM 3990 C C . TYR B 1 143 ? 17.625 -14.039 -17.812 1 93.25 143 TYR B C 1
ATOM 3992 O O . TYR B 1 143 ? 18.156 -13.016 -18.234 1 93.25 143 TYR B O 1
ATOM 4000 N N . ARG B 1 144 ? 17.234 -14.922 -18.594 1 88.25 144 ARG B N 1
ATOM 4001 C CA . ARG B 1 144 ? 17.281 -14.906 -20.047 1 88.25 144 ARG B CA 1
ATOM 4002 C C . ARG B 1 144 ? 18.719 -14.758 -20.547 1 88.25 144 ARG B C 1
ATOM 4004 O O . ARG B 1 144 ? 18.953 -14.133 -21.594 1 88.25 144 ARG B O 1
ATOM 4011 N N . GLY B 1 145 ? 19.641 -15.086 -19.719 1 91 145 GLY B N 1
ATOM 4012 C CA . GLY B 1 145 ? 21.031 -15.078 -20.125 1 91 145 GLY B CA 1
ATOM 4013 C C . GLY B 1 145 ? 21.656 -13.688 -20.109 1 91 145 GLY B C 1
ATOM 4014 O O . GLY B 1 145 ? 22.766 -13.492 -20.609 1 91 145 GLY B O 1
ATOM 4015 N N . SER B 1 146 ? 20.953 -12.695 -19.547 1 92 146 SER B N 1
ATOM 4016 C CA . SER B 1 146 ? 21.406 -11.305 -19.516 1 92 146 SER B CA 1
ATOM 4017 C C . SER B 1 146 ? 21.828 -10.883 -18.109 1 92 146 SER B C 1
ATOM 4019 O O . SER B 1 146 ? 21.016 -10.906 -17.188 1 92 146 SER B O 1
ATOM 4021 N N . ARG B 1 147 ? 23.031 -10.477 -18 1 93.81 147 ARG B N 1
ATOM 4022 C CA . ARG B 1 147 ? 23.5 -10.039 -16.688 1 93.81 147 ARG B CA 1
ATOM 4023 C C . ARG B 1 147 ? 22.766 -8.781 -16.234 1 93.81 147 ARG B C 1
ATOM 4025 O O . ARG B 1 147 ? 22.406 -8.656 -15.062 1 93.81 147 ARG B O 1
ATOM 4032 N N . LEU B 1 148 ? 22.562 -7.887 -17.188 1 90.94 148 LEU B N 1
ATOM 4033 C CA . LEU B 1 148 ? 21.859 -6.66 -16.844 1 90.94 148 LEU B CA 1
ATOM 4034 C C . LEU B 1 148 ? 20.406 -6.953 -16.484 1 90.94 148 LEU B C 1
ATOM 4036 O O . LEU B 1 148 ? 19.875 -6.402 -15.516 1 90.94 148 LEU B O 1
ATOM 4040 N N . GLY B 1 149 ? 19.766 -7.785 -17.328 1 91.69 149 GLY B N 1
ATOM 4041 C CA . GLY B 1 149 ? 18.406 -8.195 -17.016 1 91.69 149 GLY B CA 1
ATOM 4042 C C . GLY B 1 149 ? 18.297 -8.906 -15.68 1 91.69 149 GLY B C 1
ATOM 4043 O O . GLY B 1 149 ? 17.359 -8.672 -14.914 1 91.69 149 GLY B O 1
ATOM 4044 N N . THR B 1 150 ? 19.344 -9.719 -15.445 1 94.88 150 THR B N 1
ATOM 4045 C CA . THR B 1 150 ? 19.359 -10.445 -14.18 1 94.88 150 THR B CA 1
ATOM 4046 C C . THR B 1 150 ? 19.531 -9.484 -13.008 1 94.88 150 THR B C 1
ATOM 4048 O O . THR B 1 150 ? 18.906 -9.656 -11.961 1 94.88 150 THR B O 1
ATOM 4051 N N . PHE B 1 151 ? 20.359 -8.461 -13.18 1 94.69 151 PHE B N 1
ATOM 4052 C CA . PHE B 1 151 ? 20.547 -7.465 -12.133 1 94.69 151 PHE B CA 1
ATOM 4053 C C . PHE B 1 151 ? 19.234 -6.77 -11.789 1 94.69 151 PHE B C 1
ATOM 4055 O O . PHE B 1 151 ? 18.922 -6.582 -10.609 1 94.69 151 PHE B O 1
ATOM 4062 N N . ALA B 1 152 ? 18.484 -6.469 -12.828 1 92.19 152 ALA B N 1
ATOM 4063 C CA . ALA B 1 152 ? 17.219 -5.785 -12.617 1 92.19 152 ALA B CA 1
ATOM 4064 C C . ALA B 1 152 ? 16.25 -6.652 -11.82 1 92.19 152 ALA B C 1
ATOM 4066 O O . ALA B 1 152 ? 15.602 -6.176 -10.883 1 92.19 152 ALA B O 1
ATOM 4067 N N . VAL B 1 153 ? 16.156 -7.926 -12.148 1 94.5 153 VAL B N 1
ATOM 4068 C CA . VAL B 1 153 ? 15.242 -8.836 -11.469 1 94.5 153 VAL B CA 1
ATOM 4069 C C . VAL B 1 153 ? 15.734 -9.094 -10.047 1 94.5 153 VAL B C 1
ATOM 4071 O O . VAL B 1 153 ? 14.945 -9.109 -9.102 1 94.5 153 VAL B O 1
ATOM 4074 N N . ALA B 1 154 ? 17.062 -9.266 -9.914 1 95.88 154 ALA B N 1
ATOM 4075 C CA . ALA B 1 154 ? 17.656 -9.469 -8.602 1 95.88 154 ALA B CA 1
ATOM 4076 C C . ALA B 1 154 ? 17.375 -8.289 -7.68 1 95.88 154 ALA B C 1
ATOM 4078 O O . ALA B 1 154 ? 17.078 -8.469 -6.496 1 95.88 154 ALA B O 1
ATOM 4079 N N . ARG B 1 155 ? 17.516 -7.137 -8.211 1 93.56 155 ARG B N 1
ATOM 4080 C CA . ARG B 1 155 ? 17.25 -5.922 -7.449 1 93.56 155 ARG B CA 1
ATOM 4081 C C . ARG B 1 155 ? 15.797 -5.867 -7 1 93.56 155 ARG B C 1
ATOM 4083 O O . ARG B 1 155 ? 15.508 -5.477 -5.867 1 93.56 155 ARG B O 1
ATOM 4090 N N . MET B 1 156 ? 14.898 -6.172 -7.895 1 93.44 156 MET B N 1
ATOM 4091 C CA . MET B 1 156 ? 13.484 -6.219 -7.547 1 93.44 156 MET B CA 1
ATOM 4092 C C . MET B 1 156 ? 13.234 -7.184 -6.391 1 93.44 156 MET B C 1
ATOM 4094 O O . MET B 1 156 ? 12.578 -6.828 -5.41 1 93.44 156 MET B O 1
ATOM 4098 N N . ILE B 1 157 ? 13.82 -8.398 -6.492 1 95.56 157 ILE B N 1
ATOM 4099 C CA . ILE B 1 157 ? 13.656 -9.414 -5.461 1 95.56 157 ILE B CA 1
ATOM 4100 C C . ILE B 1 157 ? 14.203 -8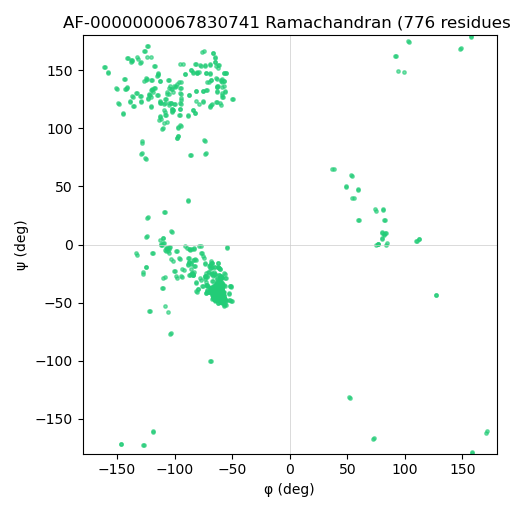.898 -4.133 1 95.56 157 ILE B C 1
ATOM 4102 O O . ILE B 1 157 ? 13.523 -8.969 -3.105 1 95.56 157 ILE B O 1
ATOM 4106 N N . ASP B 1 158 ? 15.375 -8.391 -4.172 1 93.69 158 ASP B N 1
ATOM 4107 C CA . ASP B 1 158 ? 16.031 -7.887 -2.971 1 93.69 158 ASP B CA 1
ATOM 4108 C C . ASP B 1 158 ? 15.219 -6.777 -2.316 1 93.69 158 ASP B C 1
ATOM 4110 O O . ASP B 1 158 ? 15 -6.789 -1.103 1 93.69 158 ASP B O 1
ATOM 4114 N N . ARG B 1 159 ? 14.797 -5.879 -3.135 1 90.5 159 ARG B N 1
ATOM 4115 C CA . ARG B 1 159 ? 14.023 -4.75 -2.625 1 90.5 159 ARG B CA 1
ATOM 4116 C C . ARG B 1 159 ? 12.758 -5.227 -1.917 1 90.5 159 ARG B C 1
ATOM 4118 O O . ARG B 1 159 ? 12.461 -4.781 -0.808 1 90.5 159 ARG B O 1
ATOM 4125 N N . HIS B 1 160 ? 11.984 -6.07 -2.475 1 93.62 160 HIS B N 1
ATOM 4126 C CA . HIS B 1 160 ? 10.703 -6.504 -1.921 1 93.62 160 HIS B CA 1
ATOM 4127 C C . HIS B 1 160 ? 10.906 -7.445 -0.739 1 93.62 160 HIS B C 1
ATOM 4129 O O . HIS B 1 160 ? 10.078 -7.492 0.171 1 93.62 160 HIS B O 1
ATOM 4135 N N . ARG B 1 161 ? 12.039 -8.141 -0.745 1 92.5 161 ARG B N 1
ATOM 4136 C CA . ARG B 1 161 ? 12.398 -8.891 0.459 1 92.5 161 ARG B CA 1
ATOM 4137 C C . ARG B 1 161 ? 12.68 -7.941 1.623 1 92.5 161 ARG B C 1
ATOM 4139 O O . ARG B 1 161 ? 12.141 -8.117 2.717 1 92.5 161 ARG B O 1
ATOM 4146 N N . ARG B 1 162 ? 13.43 -6.949 1.35 1 87.62 162 ARG B N 1
ATOM 4147 C CA . ARG B 1 162 ? 13.867 -6.027 2.391 1 87.62 162 ARG B CA 1
ATOM 4148 C C . ARG B 1 162 ? 12.695 -5.191 2.906 1 87.62 162 ARG B C 1
ATOM 4150 O O . ARG B 1 162 ? 12.633 -4.867 4.094 1 87.62 162 ARG B O 1
ATOM 4157 N N . THR B 1 163 ? 11.805 -4.82 1.982 1 86.25 163 THR B N 1
ATOM 4158 C CA . THR B 1 163 ? 10.688 -3.969 2.371 1 86.25 163 THR B CA 1
ATOM 4159 C C . THR B 1 163 ? 9.57 -4.793 3.012 1 86.25 163 THR B C 1
ATOM 4161 O O . THR B 1 163 ? 8.625 -4.238 3.564 1 86.25 163 THR B O 1
ATOM 4164 N N . GLY B 1 164 ? 9.648 -6.082 2.871 1 89.75 164 GLY B N 1
ATOM 4165 C CA . GLY B 1 164 ? 8.672 -6.961 3.492 1 89.75 164 GLY B CA 1
ATOM 4166 C C . GLY B 1 164 ? 7.398 -7.102 2.678 1 89.75 164 GLY B C 1
ATOM 4167 O O . GLY B 1 164 ? 6.336 -7.41 3.223 1 89.75 164 GLY B O 1
ATOM 4168 N N . THR B 1 165 ? 7.438 -6.832 1.43 1 92.62 165 THR B N 1
ATOM 4169 C CA . THR B 1 165 ? 6.27 -6.91 0.558 1 92.62 165 THR B CA 1
ATOM 4170 C C . THR B 1 165 ? 5.559 -8.25 0.718 1 92.62 165 THR B C 1
ATOM 4172 O O . THR B 1 165 ? 4.355 -8.297 0.975 1 92.62 165 THR B O 1
ATOM 4175 N N . TRP B 1 166 ? 6.289 -9.305 0.67 1 95.56 166 TRP B N 1
ATOM 4176 C CA . TRP B 1 166 ? 5.688 -10.633 0.671 1 95.56 166 TRP B CA 1
ATOM 4177 C C . TRP B 1 166 ? 5.391 -11.094 2.094 1 95.56 166 TRP B C 1
ATOM 4179 O O . TRP B 1 166 ? 4.441 -11.852 2.322 1 95.56 166 TRP B O 1
ATOM 4189 N N . THR B 1 167 ? 6.102 -10.609 3.08 1 93.88 167 THR B N 1
ATOM 4190 C CA . THR B 1 167 ? 5.91 -11.07 4.449 1 93.88 167 THR B CA 1
ATOM 4191 C C . THR B 1 167 ? 4.891 -10.203 5.18 1 93.88 167 THR B C 1
ATOM 4193 O O . THR B 1 167 ? 4.227 -10.664 6.109 1 93.88 167 THR B O 1
ATOM 4196 N N . ARG B 1 168 ? 4.711 -9.023 4.703 1 91 168 ARG B N 1
ATOM 4197 C CA . ARG B 1 168 ? 3.854 -8.102 5.434 1 91 168 ARG B CA 1
ATOM 4198 C C . ARG B 1 168 ? 2.547 -7.859 4.688 1 91 168 ARG B C 1
ATOM 4200 O O . ARG B 1 168 ? 1.483 -7.758 5.305 1 91 168 ARG B O 1
ATOM 4207 N N . ASP B 1 169 ? 2.617 -7.793 3.377 1 94.19 169 ASP B N 1
ATOM 4208 C CA . ASP B 1 169 ? 1.504 -7.199 2.645 1 94.19 169 ASP B CA 1
ATOM 4209 C C . ASP B 1 169 ? 0.596 -8.273 2.055 1 94.19 169 ASP B C 1
ATOM 4211 O O . ASP B 1 169 ? -0.581 -8.023 1.786 1 94.19 169 ASP B O 1
ATOM 4215 N N . VAL B 1 170 ? 1.083 -9.492 1.846 1 97.56 170 VAL B N 1
ATOM 4216 C CA . VAL B 1 170 ? 0.282 -10.555 1.256 1 97.56 170 VAL B CA 1
ATOM 4217 C C . VAL B 1 170 ? -0.487 -11.289 2.352 1 97.56 170 VAL B C 1
ATOM 4219 O O . VAL B 1 170 ? 0.103 -11.742 3.334 1 97.56 170 VAL B O 1
ATOM 4222 N N . ASP B 1 171 ? -1.801 -11.438 2.188 1 97.5 171 ASP B N 1
ATOM 4223 C CA . ASP B 1 171 ? -2.637 -12.039 3.223 1 97.5 171 ASP B CA 1
ATOM 4224 C C . ASP B 1 171 ? -2.566 -13.562 3.17 1 97.5 171 ASP B C 1
ATOM 4226 O O . ASP B 1 171 ? -2.707 -14.234 4.195 1 97.5 171 ASP B O 1
ATOM 4230 N N . ALA B 1 172 ? -2.406 -14.102 1.986 1 98.69 172 ALA B N 1
ATOM 4231 C CA . ALA B 1 172 ? -2.289 -15.555 1.838 1 98.69 172 ALA B CA 1
ATOM 4232 C C . ALA B 1 172 ? -1.58 -15.914 0.535 1 98.69 172 ALA B C 1
ATOM 4234 O O . ALA B 1 172 ? -1.704 -15.203 -0.464 1 98.69 172 ALA B O 1
ATOM 4235 N N . PHE B 1 173 ? -0.879 -16.984 0.592 1 98.75 173 PHE B N 1
ATOM 4236 C CA . PHE B 1 173 ? -0.249 -17.578 -0.578 1 98.75 173 PHE B CA 1
ATOM 4237 C C . PHE B 1 173 ? -0.865 -18.938 -0.888 1 98.75 173 PHE B C 1
ATOM 4239 O O . PHE B 1 173 ? -1.279 -19.672 0.022 1 98.75 173 PHE B O 1
ATOM 4246 N N . VAL B 1 174 ? -0.923 -19.219 -2.176 1 98.75 174 VAL B N 1
ATOM 4247 C CA . VAL B 1 174 ? -1.3 -20.562 -2.635 1 98.75 174 VAL B CA 1
ATOM 4248 C C . VAL B 1 174 ? -0.103 -21.234 -3.301 1 98.75 174 VAL B C 1
ATOM 4250 O O . VAL B 1 174 ? 0.355 -20.797 -4.359 1 98.75 174 VAL B O 1
ATOM 4253 N N . ALA B 1 175 ? 0.434 -22.234 -2.668 1 98.44 175 ALA B N 1
ATOM 4254 C CA . ALA B 1 175 ? 1.417 -23.109 -3.299 1 98.44 175 ALA B CA 1
ATOM 4255 C C . ALA B 1 175 ? 0.739 -24.312 -3.969 1 98.44 175 ALA B C 1
ATOM 4257 O O . ALA B 1 175 ? -0.234 -24.844 -3.441 1 98.44 175 ALA B O 1
ATOM 4258 N N . LEU B 1 176 ? 1.287 -24.75 -5.023 1 97.44 176 LEU B N 1
ATOM 4259 C CA . LEU B 1 176 ? 0.632 -25.797 -5.801 1 97.44 176 LEU B CA 1
ATOM 4260 C C . LEU B 1 176 ? 0.958 -27.172 -5.238 1 97.44 176 LEU B C 1
ATOM 4262 O O . LEU B 1 176 ? 0.23 -28.141 -5.484 1 97.44 176 LEU B O 1
ATOM 4266 N N . THR B 1 177 ? 2.094 -27.328 -4.543 1 97.25 177 THR B N 1
ATOM 4267 C CA . THR B 1 177 ? 2.521 -28.594 -3.963 1 97.25 177 THR B CA 1
ATOM 4268 C C . THR B 1 177 ? 3.152 -28.375 -2.59 1 97.25 177 THR B C 1
ATOM 4270 O O . THR B 1 177 ? 3.561 -27.266 -2.262 1 97.25 177 THR B O 1
ATOM 4273 N N . GLU B 1 178 ? 3.203 -29.469 -1.815 1 97.19 178 GLU B N 1
ATOM 4274 C CA . GLU B 1 178 ? 3.877 -29.391 -0.521 1 97.19 178 GLU B CA 1
ATOM 4275 C C . GLU B 1 178 ? 5.363 -29.094 -0.688 1 97.19 178 GLU B C 1
ATOM 4277 O O . GLU B 1 178 ? 5.953 -28.391 0.124 1 97.19 178 GLU B O 1
ATOM 4282 N N . PHE B 1 179 ? 5.953 -29.656 -1.677 1 97.75 179 PHE B N 1
ATOM 4283 C CA . PHE B 1 179 ? 7.359 -29.375 -1.946 1 97.75 179 PHE B CA 1
ATOM 4284 C C . PHE B 1 179 ? 7.59 -27.875 -2.141 1 97.75 179 PHE B C 1
ATOM 4286 O O . PHE B 1 179 ? 8.477 -27.297 -1.517 1 97.75 179 PHE B O 1
ATOM 4293 N N . ALA B 1 180 ? 6.793 -27.266 -3.059 1 97.88 180 ALA B N 1
ATOM 4294 C CA . ALA B 1 180 ? 6.926 -25.844 -3.32 1 97.88 180 ALA B CA 1
ATOM 4295 C C . ALA B 1 180 ? 6.719 -25.016 -2.047 1 97.88 180 ALA B C 1
ATOM 4297 O O . ALA B 1 180 ? 7.441 -24.062 -1.795 1 97.88 180 ALA B O 1
ATOM 4298 N N . ARG B 1 181 ? 5.703 -25.422 -1.267 1 98.31 181 ARG B N 1
ATOM 4299 C CA . ARG B 1 181 ? 5.484 -24.75 0.01 1 98.31 181 ARG B CA 1
ATOM 4300 C C . ARG B 1 181 ? 6.762 -24.719 0.843 1 98.31 181 ARG B C 1
ATOM 4302 O O . ARG B 1 181 ? 7.137 -23.672 1.38 1 98.31 181 ARG B O 1
ATOM 4309 N N . GLY B 1 182 ? 7.367 -25.875 0.904 1 98 182 GLY B N 1
ATOM 4310 C CA . GLY B 1 182 ? 8.609 -25.953 1.66 1 98 182 GLY B CA 1
ATOM 4311 C C . GLY B 1 182 ? 9.68 -25.016 1.155 1 98 182 GLY B C 1
ATOM 4312 O O . GLY B 1 182 ? 10.383 -24.375 1.948 1 98 182 GLY B O 1
ATOM 4313 N N . ARG B 1 183 ? 9.852 -24.891 -0.147 1 97.69 183 ARG B N 1
ATOM 4314 C CA . ARG B 1 183 ? 10.867 -24.016 -0.725 1 97.69 183 ARG B CA 1
ATOM 4315 C C . ARG B 1 183 ? 10.531 -22.547 -0.463 1 97.69 183 ARG B C 1
ATOM 4317 O O . ARG B 1 183 ? 11.43 -21.734 -0.196 1 97.69 183 ARG B O 1
ATOM 4324 N N . PHE B 1 184 ? 9.266 -22.203 -0.506 1 98.06 184 PHE B N 1
ATOM 4325 C CA . PHE B 1 184 ? 8.883 -20.812 -0.276 1 98.06 184 PHE B CA 1
ATOM 4326 C C . PHE B 1 184 ? 9.062 -20.438 1.189 1 98.06 184 PHE B C 1
ATOM 4328 O O . PHE B 1 184 ? 9.422 -19.312 1.504 1 98.06 184 PHE B O 1
ATOM 4335 N N . ILE B 1 185 ? 8.805 -21.422 2.104 1 98 185 ILE B N 1
ATOM 4336 C CA . ILE B 1 185 ? 9.094 -21.188 3.516 1 98 185 ILE B CA 1
ATOM 4337 C C . ILE B 1 185 ? 10.586 -20.938 3.703 1 98 185 ILE B C 1
ATOM 4339 O O . ILE B 1 185 ? 10.984 -20.016 4.41 1 98 185 ILE B O 1
ATOM 4343 N N . ALA B 1 186 ? 11.344 -21.75 3.01 1 96.94 186 ALA B N 1
ATOM 4344 C CA . ALA B 1 186 ? 12.797 -21.594 3.072 1 96.94 186 ALA B CA 1
ATOM 4345 C C . ALA B 1 186 ? 13.211 -20.219 2.547 1 96.94 186 ALA B C 1
ATOM 4347 O O . ALA B 1 186 ? 14.203 -19.641 3.008 1 96.94 186 ALA B O 1
ATOM 4348 N N . ALA B 1 187 ? 12.477 -19.719 1.599 1 96.44 187 ALA B N 1
ATOM 4349 C CA . ALA B 1 187 ? 12.766 -18.422 1 1 96.44 187 ALA B CA 1
ATOM 4350 C C . ALA B 1 187 ? 12.344 -17.281 1.924 1 96.44 187 ALA B C 1
ATOM 4352 O O . ALA B 1 187 ? 12.57 -16.109 1.618 1 96.44 187 ALA B O 1
ATOM 4353 N N . GLY B 1 188 ? 11.672 -17.594 3.008 1 95.5 188 GLY B N 1
ATOM 4354 C CA . GLY B 1 188 ? 11.375 -16.578 4.012 1 95.5 188 GLY B CA 1
ATOM 4355 C C . GLY B 1 188 ? 9.906 -16.203 4.066 1 95.5 188 GLY B C 1
ATOM 4356 O O . GLY B 1 188 ? 9.516 -15.312 4.828 1 95.5 188 GLY B O 1
ATOM 4357 N N . LEU B 1 189 ? 9.047 -16.828 3.291 1 97.31 189 LEU B N 1
ATOM 4358 C CA . LEU B 1 189 ? 7.617 -16.531 3.365 1 97.31 189 LEU B CA 1
ATOM 4359 C C . LEU B 1 189 ? 7.012 -17.094 4.648 1 97.31 189 LEU B C 1
ATOM 4361 O O . LEU B 1 189 ? 7.473 -18.109 5.16 1 97.31 189 LEU B O 1
ATOM 4365 N N . PRO B 1 190 ? 6.043 -16.469 5.195 1 97.44 190 PRO B N 1
ATOM 4366 C CA . PRO B 1 190 ? 5.422 -16.938 6.434 1 97.44 190 PRO B CA 1
ATOM 4367 C C . PRO B 1 190 ? 4.652 -18.25 6.25 1 97.44 190 PRO B C 1
ATOM 4369 O O . PRO B 1 190 ? 3.621 -18.266 5.57 1 97.44 190 PRO B O 1
ATOM 4372 N N . ALA B 1 191 ? 5.023 -19.25 6.949 1 98.06 191 ALA B N 1
ATOM 4373 C CA . ALA B 1 191 ? 4.496 -20.609 6.797 1 98.06 191 ALA B CA 1
ATOM 4374 C C . ALA B 1 191 ? 2.99 -20.641 7.035 1 98.06 191 ALA B C 1
ATOM 4376 O O . ALA B 1 191 ? 2.256 -21.312 6.309 1 98.06 191 ALA B O 1
ATOM 4377 N N . GLN B 1 192 ? 2.508 -19.859 7.926 1 97.25 192 GLN B N 1
ATOM 4378 C CA . GLN B 1 192 ? 1.113 -19.938 8.352 1 97.25 192 GLN B CA 1
ATOM 4379 C C . GLN B 1 192 ? 0.188 -19.328 7.305 1 97.25 192 GLN B C 1
ATOM 4381 O O . GLN B 1 192 ? -1.031 -19.484 7.375 1 97.25 192 GLN B O 1
ATOM 4386 N N . ARG B 1 193 ? 0.759 -18.656 6.32 1 98.12 193 ARG B N 1
ATOM 4387 C CA . ARG B 1 193 ? -0.069 -18.016 5.305 1 98.12 193 ARG B CA 1
ATOM 4388 C C . ARG B 1 193 ? 0.056 -18.719 3.961 1 98.12 193 ARG B C 1
ATOM 4390 O O . ARG B 1 193 ? -0.458 -18.234 2.949 1 98.12 193 ARG B O 1
ATOM 4397 N N . ILE B 1 194 ? 0.785 -19.859 3.896 1 98.75 194 ILE B N 1
ATOM 4398 C CA . ILE B 1 194 ? 0.916 -20.609 2.654 1 98.75 194 ILE B CA 1
ATOM 4399 C C . ILE B 1 194 ? -0.002 -21.828 2.689 1 98.75 194 ILE B C 1
ATOM 4401 O O . ILE B 1 194 ? 0.172 -22.719 3.523 1 98.75 194 ILE B O 1
ATOM 4405 N N . PHE B 1 195 ? -0.934 -21.828 1.848 1 98.69 195 PHE B N 1
ATOM 4406 C CA . PHE B 1 195 ? -1.867 -22.938 1.692 1 98.69 195 PHE B CA 1
ATOM 4407 C C . PHE B 1 195 ? -1.555 -23.734 0.433 1 98.69 195 PHE B C 1
ATOM 4409 O O . PHE B 1 195 ? -1.229 -23.156 -0.607 1 98.69 195 PHE B O 1
ATOM 4416 N N . VAL B 1 196 ? -1.698 -25.016 0.534 1 98.12 196 VAL B N 1
ATOM 4417 C CA . VAL B 1 196 ? -1.446 -25.875 -0.627 1 98.12 196 VAL B CA 1
ATOM 4418 C C . VAL B 1 196 ? -2.756 -26.141 -1.365 1 98.12 196 VAL B C 1
ATOM 4420 O O . VAL B 1 196 ? -3.725 -26.609 -0.769 1 98.12 196 VAL B O 1
ATOM 4423 N N . LYS B 1 197 ? -2.803 -25.781 -2.545 1 97.69 197 LYS B N 1
ATOM 4424 C CA . LYS B 1 197 ? -3.924 -26.016 -3.447 1 97.69 197 LYS B CA 1
ATOM 4425 C C . LYS B 1 197 ? -3.439 -26.281 -4.871 1 97.69 197 LYS B C 1
ATOM 4427 O O . LYS B 1 197 ? -2.938 -25.375 -5.539 1 97.69 197 LYS B O 1
ATOM 4432 N N . PRO B 1 198 ? -3.607 -27.484 -5.352 1 96.12 198 PRO B N 1
ATOM 4433 C CA . PRO B 1 198 ? -3.236 -27.734 -6.742 1 96.12 198 PRO B CA 1
ATOM 4434 C C . PRO B 1 198 ? -4.109 -26.984 -7.738 1 96.12 198 PRO B C 1
ATOM 4436 O O . PRO B 1 198 ? -5.133 -26.406 -7.359 1 96.12 198 PRO B O 1
ATOM 4439 N N . ASN B 1 199 ? -3.588 -26.938 -8.992 1 94.69 199 ASN B N 1
ATOM 4440 C CA . ASN B 1 199 ? -4.426 -26.406 -10.055 1 94.69 199 ASN B CA 1
ATOM 4441 C C . ASN B 1 199 ? -5.578 -27.344 -10.391 1 94.69 199 ASN B C 1
ATOM 4443 O O . ASN B 1 199 ? -5.402 -28.562 -10.414 1 94.69 199 ASN B O 1
ATOM 4447 N N . GLY B 1 200 ? -6.715 -26.75 -10.617 1 93.31 200 GLY B N 1
ATOM 4448 C CA . GLY B 1 200 ? -7.863 -27.562 -11 1 93.31 200 GLY B CA 1
ATOM 4449 C C . GLY B 1 200 ? -7.941 -27.828 -12.492 1 93.31 200 GLY B C 1
ATOM 4450 O O . GLY B 1 200 ? -7.453 -27.031 -13.297 1 93.31 200 GLY B O 1
ATOM 4451 N N . LEU B 1 201 ? -8.484 -28.922 -12.773 1 93.12 201 LEU B N 1
ATOM 4452 C CA . LEU B 1 201 ? -8.742 -29.328 -14.148 1 93.12 201 LEU B CA 1
ATOM 4453 C C . LEU B 1 201 ? -10.164 -29.859 -14.312 1 93.12 201 LEU B C 1
ATOM 4455 O O . LEU B 1 201 ? -10.617 -30.672 -13.508 1 93.12 201 LEU B O 1
ATOM 4459 N N . PRO B 1 202 ? -10.836 -29.328 -15.32 1 91.62 202 PRO B N 1
ATOM 4460 C CA . PRO B 1 202 ? -12.164 -29.906 -15.562 1 91.62 202 PRO B CA 1
ATOM 4461 C C . PRO B 1 202 ? -12.109 -31.406 -15.859 1 91.62 202 PRO B C 1
ATOM 4463 O O . PRO B 1 202 ? -11.195 -31.875 -16.531 1 91.62 202 PRO B O 1
ATOM 4466 N N . ASP B 1 203 ? -13.086 -32.094 -15.352 1 93.69 203 ASP B N 1
ATOM 4467 C CA . ASP B 1 203 ? -13.164 -33.531 -15.602 1 93.69 203 ASP B CA 1
ATOM 4468 C C . ASP B 1 203 ? -13.5 -33.812 -17.062 1 93.69 203 ASP B C 1
ATOM 4470 O O . ASP B 1 203 ? -14.578 -33.438 -17.547 1 93.69 203 ASP B O 1
ATOM 4474 N N . PRO B 1 204 ? -12.617 -34.469 -17.734 1 92.06 204 PRO B N 1
ATOM 4475 C CA . PRO B 1 204 ? -12.898 -34.781 -19.141 1 92.06 204 PRO B CA 1
ATOM 4476 C C . PRO B 1 204 ? -13.875 -35.938 -19.312 1 92.06 204 PRO B C 1
ATOM 4478 O O . PRO B 1 204 ? -14.258 -36.25 -20.438 1 92.06 204 PRO B O 1
ATOM 4481 N N . GLY B 1 205 ? -14.312 -36.5 -18.297 1 91.44 205 GLY B N 1
ATOM 4482 C CA . GLY B 1 205 ? -15.148 -37.688 -18.359 1 91.44 205 GLY B CA 1
ATOM 4483 C C . GLY B 1 205 ? -14.398 -38.938 -18.047 1 91.44 205 GLY B C 1
ATOM 4484 O O . GLY B 1 205 ? -13.18 -38.938 -17.828 1 91.44 205 GLY B O 1
ATOM 4485 N N . PRO B 1 206 ? -15.125 -40.062 -17.984 1 91.94 206 PRO B N 1
ATOM 4486 C CA . PRO B 1 206 ? -14.484 -41.344 -17.609 1 91.94 206 PRO B CA 1
ATOM 4487 C C . PRO B 1 206 ? -13.438 -41.781 -18.625 1 91.94 206 PRO B C 1
ATOM 4489 O O . PRO B 1 206 ? -13.609 -41.594 -19.828 1 91.94 206 PRO B O 1
ATOM 4492 N N . PRO B 1 207 ? -12.375 -42.375 -18.062 1 91.56 207 PRO B N 1
ATOM 4493 C CA . PRO B 1 207 ? -11.336 -42.875 -18.969 1 91.56 207 PRO B CA 1
ATOM 4494 C C . PRO B 1 207 ? -11.852 -43.969 -19.906 1 91.56 207 PRO B C 1
ATOM 4496 O O . PRO B 1 207 ? -12.805 -44.688 -19.578 1 91.56 207 PRO B O 1
ATOM 4499 N N . SER B 1 208 ? -11.164 -44.031 -21 1 83.25 208 SER B N 1
ATOM 4500 C CA . SER B 1 208 ? -11.516 -45.062 -21.969 1 83.25 208 SER B CA 1
ATOM 4501 C C . SER B 1 208 ? -11.172 -46.438 -21.422 1 83.25 208 SER B C 1
ATOM 4503 O O . SER B 1 208 ? -10.156 -46.625 -20.734 1 83.25 208 SER B O 1
ATOM 4505 N N . GLU B 1 209 ? -12.062 -47.469 -21.703 1 80.69 209 GLU B N 1
ATOM 4506 C CA . GLU B 1 209 ? -11.844 -48.844 -21.25 1 80.69 209 GLU B CA 1
ATOM 4507 C C . GLU B 1 209 ? -11.07 -49.656 -22.297 1 80.69 209 GLU B C 1
ATOM 4509 O O . GLU B 1 209 ? -10.68 -50.781 -22.047 1 80.69 209 GLU B O 1
ATOM 4514 N N . GLY B 1 210 ? -10.758 -49.125 -23.328 1 81.44 210 GLY B N 1
ATOM 4515 C CA . GLY B 1 210 ? -10.086 -49.844 -24.391 1 81.44 210 GLY B CA 1
ATOM 4516 C C . GLY B 1 210 ? -8.609 -50.094 -24.109 1 81.44 210 GLY B C 1
ATOM 4517 O O . GLY B 1 210 ? -8.086 -49.625 -23.094 1 81.44 210 GLY B O 1
ATOM 4518 N N . PRO B 1 211 ? -8.047 -51 -24.922 1 87.12 211 PRO B N 1
ATOM 4519 C CA . PRO B 1 211 ? -6.613 -51.25 -24.781 1 87.12 211 PRO B CA 1
ATOM 4520 C C . PRO B 1 211 ? -5.766 -50 -24.953 1 87.12 211 PRO B C 1
ATOM 4522 O O . PRO B 1 211 ? -6.082 -49.125 -25.781 1 87.12 211 PRO B O 1
ATOM 4525 N N . ARG B 1 212 ? -4.812 -49.844 -24.094 1 92.81 212 ARG B N 1
ATOM 4526 C CA . ARG B 1 212 ? -3.881 -48.719 -24.172 1 92.81 212 ARG B CA 1
ATO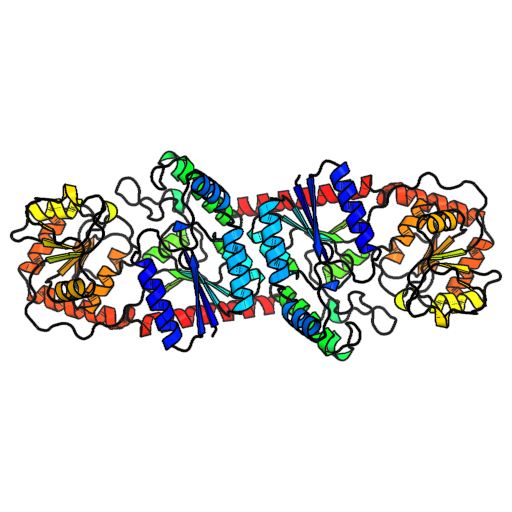M 4527 C C . ARG B 1 212 ? -2.6 -49.125 -24.891 1 92.81 212 ARG B C 1
ATOM 4529 O O . ARG B 1 212 ? -2.152 -50.25 -24.797 1 92.81 212 ARG B O 1
ATOM 4536 N N . GLU B 1 213 ? -2.166 -48.188 -25.688 1 91.94 213 GLU B N 1
ATOM 4537 C CA . GLU B 1 213 ? -0.944 -48.469 -26.438 1 91.94 213 GLU B CA 1
ATOM 4538 C C . GLU B 1 213 ? -0.093 -47.188 -26.578 1 91.94 213 GLU B C 1
ATOM 4540 O O . GLU B 1 213 ? -0.625 -46.094 -26.672 1 91.94 213 GLU B O 1
ATOM 4545 N N . GLY B 1 214 ? 1.175 -47.469 -26.484 1 95.06 214 GLY B N 1
ATOM 4546 C CA . GLY B 1 214 ? 2.104 -46.375 -26.75 1 95.06 214 GLY B CA 1
ATOM 4547 C C . GLY B 1 214 ? 2.504 -45.625 -25.516 1 95.06 214 GLY B C 1
ATOM 4548 O O . GLY B 1 214 ? 1.9 -45.781 -24.453 1 95.06 214 GLY B O 1
ATOM 4549 N N . ILE B 1 215 ? 3.586 -44.906 -25.641 1 98 215 ILE B N 1
ATOM 4550 C CA . ILE B 1 215 ? 4.137 -44.031 -24.625 1 98 215 ILE B CA 1
ATOM 4551 C C . ILE B 1 215 ? 4.137 -42.594 -25.141 1 98 215 ILE B C 1
ATOM 4553 O O . ILE B 1 215 ? 4.477 -42.344 -26.312 1 98 215 ILE B O 1
ATOM 4557 N N . LEU B 1 216 ? 3.689 -41.656 -24.25 1 98.44 216 LEU B N 1
ATOM 4558 C CA . LEU B 1 216 ? 3.498 -40.281 -24.703 1 98.44 216 LEU B CA 1
ATOM 4559 C C . LEU B 1 216 ? 4.328 -39.312 -23.875 1 98.44 216 LEU B C 1
ATOM 4561 O O . LEU B 1 216 ? 4.383 -39.438 -22.641 1 98.44 216 LEU B O 1
ATOM 4565 N N . PHE B 1 217 ? 5.078 -38.469 -24.516 1 98.44 217 PHE B N 1
ATOM 4566 C CA . PHE B 1 217 ? 5.578 -37.25 -23.938 1 98.44 217 PHE B CA 1
ATOM 4567 C C . PHE B 1 217 ? 4.777 -36.031 -24.453 1 98.44 217 PHE B C 1
ATOM 4569 O O . PHE B 1 217 ? 4.484 -35.938 -25.641 1 98.44 217 PHE B O 1
ATOM 4576 N N . ALA B 1 218 ? 4.383 -35.156 -23.547 1 97.12 218 ALA B N 1
ATOM 4577 C CA . ALA B 1 218 ? 3.646 -33.938 -23.906 1 97.12 218 ALA B CA 1
ATOM 4578 C C . ALA B 1 218 ? 4.191 -32.719 -23.172 1 97.12 218 ALA B C 1
ATOM 4580 O O . ALA B 1 218 ? 4.184 -32.688 -21.938 1 97.12 218 ALA B O 1
ATOM 4581 N N . GLY B 1 219 ? 4.672 -31.75 -23.906 1 94.25 219 GLY B N 1
ATOM 4582 C CA . GLY B 1 219 ? 5.176 -30.531 -23.297 1 94.25 219 GLY B CA 1
ATOM 4583 C C . GLY B 1 219 ? 6.156 -29.781 -24.172 1 94.25 219 GLY B C 1
ATOM 4584 O O . GLY B 1 219 ? 6.387 -30.172 -25.328 1 94.25 219 GLY B O 1
ATOM 4585 N N . ARG B 1 220 ? 6.602 -28.656 -23.625 1 93.25 220 ARG B N 1
ATOM 4586 C CA . ARG B 1 220 ? 7.605 -27.859 -24.328 1 93.25 220 ARG B CA 1
ATOM 4587 C C . ARG B 1 220 ? 8.898 -28.641 -24.516 1 93.25 220 ARG B C 1
ATOM 4589 O O . ARG B 1 220 ? 9.344 -29.328 -23.594 1 93.25 220 ARG B O 1
ATOM 4596 N N . LEU B 1 221 ? 9.445 -28.516 -25.734 1 96.44 221 LEU B N 1
ATOM 4597 C CA . LEU B 1 221 ? 10.711 -29.188 -26.016 1 96.44 221 LEU B CA 1
ATOM 4598 C C . LEU B 1 221 ? 11.891 -28.312 -25.609 1 96.44 221 LEU B C 1
ATOM 4600 O O . LEU B 1 221 ? 12.547 -27.703 -26.453 1 96.44 221 LEU B O 1
ATOM 4604 N N . SER B 1 222 ? 12.141 -28.281 -24.328 1 94.81 222 SER B N 1
ATOM 4605 C CA . SER B 1 222 ? 13.164 -27.453 -23.719 1 94.81 222 SER B CA 1
ATOM 4606 C C . SER B 1 222 ? 14.023 -28.25 -22.734 1 94.81 222 SER B C 1
ATOM 4608 O O . SER B 1 222 ? 13.633 -29.344 -22.312 1 94.81 222 SER B O 1
ATOM 4610 N N . PRO B 1 223 ? 15.172 -27.766 -22.406 1 94.56 223 PRO B N 1
ATOM 4611 C CA . PRO B 1 223 ? 16.125 -28.531 -21.609 1 94.56 223 PRO B CA 1
ATOM 4612 C C . PRO B 1 223 ? 15.555 -28.953 -20.25 1 94.56 223 PRO B C 1
ATOM 4614 O O . PRO B 1 223 ? 15.727 -30.094 -19.828 1 94.56 223 PRO B O 1
ATOM 4617 N N . GLU B 1 224 ? 14.812 -28.031 -19.609 1 95.12 224 GLU B N 1
ATOM 4618 C CA . GLU B 1 224 ? 14.344 -28.312 -18.266 1 95.12 224 GLU B CA 1
ATOM 4619 C C . GLU B 1 224 ? 13.289 -29.406 -18.25 1 95.12 224 GLU B C 1
ATOM 4621 O O . GLU B 1 224 ? 13.062 -30.062 -17.234 1 95.12 224 GLU B O 1
ATOM 4626 N N . LYS B 1 225 ? 12.688 -29.672 -19.422 1 96.5 225 LYS B N 1
ATOM 4627 C CA . LYS B 1 225 ? 11.648 -30.703 -19.516 1 96.5 225 LYS B CA 1
ATOM 4628 C C . LYS B 1 225 ? 12.266 -32.062 -19.766 1 96.5 225 LYS B C 1
ATOM 4630 O O . LYS B 1 225 ? 11.547 -33.062 -19.828 1 96.5 225 LYS B O 1
ATOM 4635 N N . GLY B 1 226 ? 13.539 -32.156 -19.953 1 97.12 226 GLY B N 1
ATOM 4636 C CA . GLY B 1 226 ? 14.266 -33.406 -19.969 1 97.12 226 GLY B CA 1
ATOM 4637 C C . GLY B 1 226 ? 14.172 -34.125 -21.297 1 97.12 226 GLY B C 1
ATOM 4638 O O . GLY B 1 226 ? 14.281 -35.375 -21.344 1 97.12 226 GLY B O 1
ATOM 4639 N N . VAL B 1 227 ? 14.031 -33.406 -22.344 1 97.19 227 VAL B N 1
ATOM 4640 C CA . VAL B 1 227 ? 13.828 -34.031 -23.641 1 97.19 227 VAL B CA 1
ATOM 4641 C C . VAL B 1 227 ? 15.125 -34.688 -24.109 1 97.19 227 VAL B C 1
ATOM 4643 O O . VAL B 1 227 ? 15.102 -35.625 -24.891 1 97.19 227 VAL B O 1
ATOM 4646 N N . GLU B 1 228 ? 16.281 -34.188 -23.688 1 97 228 GLU B N 1
ATOM 4647 C CA . GLU B 1 228 ? 17.547 -34.844 -24 1 97 228 GLU B CA 1
ATOM 4648 C C . GLU B 1 228 ? 17.641 -36.219 -23.328 1 97 228 GLU B C 1
ATOM 4650 O O . GLU B 1 228 ? 18.188 -37.156 -23.906 1 97 228 GLU B O 1
ATOM 4655 N N . ILE B 1 229 ? 17.172 -36.281 -22.141 1 97.69 229 ILE B N 1
ATOM 4656 C CA . ILE B 1 229 ? 17.109 -37.562 -21.438 1 97.69 229 ILE B CA 1
ATOM 4657 C C . ILE B 1 229 ? 16.188 -38.531 -22.188 1 97.69 229 ILE B C 1
ATOM 4659 O O . ILE B 1 229 ? 16.5 -39.688 -22.344 1 97.69 229 ILE B O 1
ATOM 4663 N N . LEU B 1 230 ? 15.047 -38 -22.625 1 98.31 230 LEU B N 1
ATOM 4664 C CA . LEU B 1 230 ? 14.094 -38.781 -23.406 1 98.31 230 LEU B CA 1
ATOM 4665 C C . LEU B 1 230 ? 14.734 -39.312 -24.688 1 98.31 230 LEU B C 1
ATOM 4667 O O . LEU B 1 230 ? 14.508 -40.469 -25.062 1 98.31 230 LEU B O 1
ATOM 4671 N N . LYS B 1 231 ? 15.484 -38.438 -25.328 1 98.25 231 LYS B N 1
ATOM 4672 C CA . LYS B 1 231 ? 16.203 -38.844 -26.531 1 98.25 231 LYS B CA 1
ATOM 4673 C C . LYS B 1 231 ? 17.141 -40 -26.234 1 98.25 231 LYS B C 1
ATOM 4675 O O . LYS B 1 231 ? 17.188 -40.969 -26.984 1 98.25 231 LYS B O 1
ATOM 4680 N N . GLY B 1 232 ? 17.922 -39.844 -25.203 1 98.19 232 GLY B N 1
ATOM 4681 C CA . GLY B 1 232 ? 18.812 -40.938 -24.797 1 98.19 232 GLY B CA 1
ATOM 4682 C C . GLY B 1 232 ? 18.062 -42.219 -24.516 1 98.19 232 GLY B C 1
ATOM 4683 O O . GLY B 1 232 ? 18.516 -43.312 -24.891 1 98.19 232 GLY B O 1
ATOM 4684 N N . ALA B 1 233 ? 16.969 -42.156 -23.812 1 98.56 233 ALA B N 1
ATOM 4685 C CA . ALA B 1 233 ? 16.141 -43.344 -23.5 1 98.56 233 ALA B CA 1
ATOM 4686 C C . ALA B 1 233 ? 15.578 -43.969 -24.766 1 98.56 233 ALA B C 1
ATOM 4688 O O . ALA B 1 233 ? 15.492 -45.188 -24.875 1 98.56 233 ALA B O 1
ATOM 4689 N N . GLY B 1 234 ? 15.117 -43.094 -25.703 1 98 234 GLY B N 1
ATOM 4690 C CA . GLY B 1 234 ? 14.539 -43.562 -26.953 1 98 234 GLY B CA 1
ATOM 4691 C C . GLY B 1 234 ? 15.422 -44.562 -27.703 1 98 234 GLY B C 1
ATOM 4692 O O . GLY B 1 234 ? 14.93 -45.531 -28.281 1 98 234 GLY B O 1
ATOM 4693 N N . ALA B 1 235 ? 16.688 -44.344 -27.625 1 97.12 235 ALA B N 1
ATOM 4694 C CA . ALA B 1 235 ? 17.641 -45.188 -28.328 1 97.12 235 ALA B CA 1
ATOM 4695 C C . ALA B 1 235 ? 17.688 -46.594 -27.734 1 97.12 235 ALA B C 1
ATOM 4697 O O . ALA B 1 235 ? 18.188 -47.531 -28.375 1 97.12 235 ALA B O 1
ATOM 4698 N N . LEU B 1 236 ? 17.156 -46.75 -26.609 1 97.88 236 LEU B N 1
ATOM 4699 C CA . LEU B 1 236 ? 17.234 -48 -25.891 1 97.88 236 LEU B CA 1
ATOM 4700 C C . LEU B 1 236 ? 15.906 -48.75 -25.953 1 97.88 236 LEU B C 1
ATOM 4702 O O . LEU B 1 236 ? 15.789 -49.875 -25.453 1 97.88 236 LEU B O 1
ATOM 4706 N N . LEU B 1 237 ? 14.922 -48.188 -26.562 1 97.81 237 LEU B N 1
ATOM 4707 C CA . LEU B 1 237 ? 13.562 -48.688 -26.484 1 97.81 237 LEU B CA 1
ATOM 4708 C C . LEU B 1 237 ? 13.266 -49.594 -27.672 1 97.81 237 LEU B C 1
ATOM 4710 O O . LEU B 1 237 ? 13.859 -49.438 -28.75 1 97.81 237 LEU B O 1
ATOM 4714 N N . THR B 1 238 ? 12.336 -50.469 -27.484 1 95.56 238 THR B N 1
ATOM 4715 C CA . THR B 1 238 ? 11.945 -51.438 -28.531 1 95.56 238 THR B CA 1
ATOM 4716 C C . THR B 1 238 ? 10.906 -50.812 -29.469 1 95.56 238 THR B C 1
ATOM 4718 O O . THR B 1 238 ? 10.711 -51.281 -30.578 1 95.56 238 THR B O 1
ATOM 4721 N N . ALA B 1 239 ? 10.172 -49.844 -29 1 95.62 239 ALA B N 1
ATOM 4722 C CA . ALA B 1 239 ? 9.195 -49.094 -29.781 1 95.62 239 ALA B CA 1
ATOM 4723 C C . ALA B 1 239 ? 9.289 -47.594 -29.484 1 95.62 239 ALA B C 1
ATOM 4725 O O . ALA B 1 239 ? 9.711 -47.188 -28.406 1 95.62 239 ALA B O 1
ATOM 4726 N N . PRO B 1 240 ? 8.82 -46.844 -30.359 1 96.62 240 PRO B N 1
ATOM 4727 C CA . PRO B 1 240 ? 9.031 -45.375 -30.219 1 96.62 240 PRO B CA 1
ATOM 4728 C C . PRO B 1 240 ? 8.102 -44.75 -29.188 1 96.62 240 PRO B C 1
ATOM 4730 O O . PRO B 1 240 ? 7.055 -45.312 -28.859 1 96.62 240 PRO B O 1
ATOM 4733 N N . VAL B 1 241 ? 8.562 -43.688 -28.656 1 98.12 241 VAL B N 1
ATOM 4734 C CA . VAL B 1 241 ? 7.766 -42.781 -27.812 1 98.12 241 VAL B CA 1
ATOM 4735 C C . VAL B 1 241 ? 7.188 -41.656 -28.672 1 98.12 241 VAL B C 1
ATOM 4737 O O . VAL B 1 241 ? 7.895 -41.062 -29.484 1 98.12 241 VAL B O 1
ATOM 4740 N N . ASP B 1 242 ? 5.867 -41.406 -28.562 1 98.25 242 ASP B N 1
ATOM 4741 C CA . ASP B 1 242 ? 5.254 -40.25 -29.203 1 98.25 242 ASP B CA 1
ATOM 4742 C C . ASP B 1 242 ? 5.582 -38.969 -28.438 1 98.25 242 ASP B C 1
ATOM 4744 O O . ASP B 1 242 ? 5.344 -38.875 -27.219 1 98.25 242 ASP B O 1
ATOM 4748 N N . VAL B 1 243 ? 6.172 -38.031 -29.125 1 98.38 243 VAL B N 1
ATOM 4749 C CA . VAL B 1 243 ? 6.578 -36.75 -28.516 1 98.38 243 VAL B CA 1
ATOM 4750 C C . VAL B 1 243 ? 5.738 -35.625 -29.078 1 98.38 243 VAL B C 1
ATOM 4752 O O . VAL B 1 243 ? 5.938 -35.188 -30.203 1 98.38 243 VAL B O 1
ATOM 4755 N N . ALA B 1 244 ? 4.855 -35.125 -28.25 1 97.81 244 ALA B N 1
ATOM 4756 C CA . ALA B 1 244 ? 3.99 -34.031 -28.641 1 97.81 244 ALA B CA 1
ATOM 4757 C C . ALA B 1 244 ? 4.469 -32.719 -28.031 1 97.81 244 ALA B C 1
ATOM 4759 O O . ALA B 1 244 ? 4.59 -32.594 -26.812 1 97.81 244 ALA B O 1
ATOM 4760 N N . GLY B 1 245 ? 4.766 -31.734 -28.844 1 95.38 245 GLY B N 1
ATOM 4761 C CA . GLY B 1 245 ? 5.188 -30.422 -28.375 1 95.38 245 GLY B CA 1
ATOM 4762 C C . GLY B 1 245 ? 6.16 -29.734 -29.312 1 95.38 245 GLY B C 1
ATOM 4763 O O . GLY B 1 245 ? 6.594 -30.328 -30.297 1 95.38 245 GLY B O 1
ATOM 4764 N N . GLU B 1 246 ? 6.355 -28.5 -29.047 1 94.69 246 GLU B N 1
ATOM 4765 C CA . GLU B 1 246 ? 7.336 -27.688 -29.75 1 94.69 246 GLU B CA 1
ATOM 4766 C C . GLU B 1 246 ? 8.289 -27 -28.766 1 94.69 246 GLU B C 1
ATOM 4768 O O . GLU B 1 246 ? 8.055 -27.016 -27.547 1 94.69 246 GLU B O 1
ATOM 4773 N N . GLY B 1 247 ? 9.398 -26.453 -29.281 1 94.06 247 GLY B N 1
ATOM 4774 C CA . GLY B 1 247 ? 10.359 -25.766 -28.438 1 94.06 247 GLY B CA 1
ATOM 4775 C C . GLY B 1 247 ? 11.742 -25.688 -29.062 1 94.06 247 GLY B C 1
ATOM 4776 O O . GLY B 1 247 ? 11.961 -26.125 -30.188 1 94.06 247 GLY B O 1
ATOM 4777 N N . PRO B 1 248 ? 12.594 -25.109 -28.328 1 93.5 248 PRO B N 1
ATOM 4778 C CA . PRO B 1 248 ? 13.922 -24.812 -28.859 1 93.5 248 PRO B CA 1
ATOM 4779 C C . PRO B 1 248 ? 14.734 -26.062 -29.188 1 93.5 248 PRO B C 1
ATOM 4781 O O . PRO B 1 248 ? 15.648 -26.016 -30.016 1 93.5 248 PRO B O 1
ATOM 4784 N N . LEU B 1 249 ? 14.383 -27.219 -28.625 1 96 249 LEU B N 1
ATOM 4785 C CA . LEU B 1 249 ? 15.203 -28.406 -28.828 1 96 249 LEU B CA 1
ATOM 4786 C C . LEU B 1 249 ? 14.578 -29.328 -29.859 1 96 249 LEU B C 1
ATOM 4788 O O . LEU B 1 249 ? 15.016 -30.469 -30.031 1 96 249 LEU B O 1
ATOM 4792 N N . ARG B 1 250 ? 13.57 -28.828 -30.547 1 96.44 250 ARG B N 1
ATOM 4793 C CA . ARG B 1 250 ? 12.883 -29.656 -31.547 1 96.44 250 ARG B CA 1
ATOM 4794 C C . ARG B 1 250 ? 13.867 -30.203 -32.562 1 96.44 250 ARG B C 1
ATOM 4796 O O . ARG B 1 250 ? 13.836 -31.391 -32.906 1 96.44 250 ARG B O 1
ATOM 4803 N N . GLU B 1 251 ? 14.727 -29.391 -33.094 1 96 251 GLU B N 1
ATOM 4804 C CA . GLU B 1 251 ? 15.664 -29.766 -34.156 1 96 251 GLU B CA 1
ATOM 4805 C C . GLU B 1 251 ? 16.594 -30.891 -33.688 1 96 251 GLU B C 1
ATOM 4807 O O . GLU B 1 251 ? 16.906 -31.797 -34.438 1 96 251 GLU B O 1
ATOM 4812 N N . MET B 1 252 ? 16.953 -30.734 -32.469 1 94.94 252 MET B N 1
ATOM 4813 C CA . MET B 1 252 ? 17.875 -31.719 -31.891 1 94.94 252 MET B CA 1
ATOM 4814 C C . MET B 1 252 ? 17.203 -33.094 -31.781 1 94.94 252 MET B C 1
ATOM 4816 O O . MET B 1 252 ? 17.875 -34.125 -31.781 1 94.94 252 MET B O 1
ATOM 4820 N N . LEU B 1 253 ? 15.953 -33.156 -31.672 1 96.88 253 LEU B N 1
ATOM 4821 C CA . LEU B 1 253 ? 15.203 -34.406 -31.484 1 96.88 253 LEU B CA 1
ATOM 4822 C C . LEU B 1 253 ? 14.852 -35.031 -32.844 1 96.88 253 LEU B C 1
ATOM 4824 O O . LEU B 1 253 ? 14.461 -36.188 -32.875 1 96.88 253 LEU B O 1
ATOM 4828 N N . GLU B 1 254 ? 14.938 -34.25 -33.875 1 95.5 254 GLU B N 1
ATOM 4829 C CA . GLU B 1 254 ? 14.586 -34.75 -35.188 1 95.5 254 GLU B CA 1
ATOM 4830 C C . GLU B 1 254 ? 15.453 -35.969 -35.562 1 95.5 254 GLU B C 1
ATOM 4832 O O . GLU B 1 254 ? 16.688 -35.906 -35.469 1 95.5 254 GLU B O 1
ATOM 4837 N N . GLY B 1 255 ? 14.781 -37.031 -36 1 93.12 255 GLY B N 1
ATOM 4838 C CA . GLY B 1 255 ? 15.484 -38.219 -36.438 1 93.12 255 GLY B CA 1
ATOM 4839 C C . GLY B 1 255 ? 16.062 -39.062 -35.312 1 93.12 255 GLY B C 1
ATOM 4840 O O . GLY B 1 255 ? 16.672 -40.094 -35.562 1 93.12 255 GLY B O 1
ATOM 4841 N N . ALA B 1 256 ? 15.875 -38.625 -34.125 1 95.56 256 ALA B N 1
ATOM 4842 C CA . ALA B 1 256 ? 16.375 -39.406 -33 1 95.56 256 ALA B CA 1
ATOM 4843 C C . ALA B 1 256 ? 15.695 -40.75 -32.938 1 95.56 256 ALA B C 1
ATOM 4845 O O . ALA B 1 256 ? 14.477 -40.875 -33.062 1 95.56 256 ALA B O 1
ATOM 4846 N N . PRO B 1 257 ? 16.531 -41.781 -32.781 1 96.5 257 PRO B N 1
ATOM 4847 C CA . PRO B 1 257 ? 15.922 -43.125 -32.719 1 96.5 257 PRO B CA 1
ATOM 4848 C C . PRO B 1 257 ? 14.938 -43.25 -31.562 1 96.5 257 PRO B C 1
ATOM 4850 O O . PRO B 1 257 ? 15.164 -42.688 -30.484 1 96.5 257 PRO B O 1
ATOM 4853 N N . GLY B 1 258 ? 13.859 -43.938 -31.844 1 97.06 258 GLY B N 1
ATOM 4854 C CA . GLY B 1 258 ? 12.914 -44.281 -30.797 1 97.06 258 GLY B CA 1
ATOM 4855 C C . GLY B 1 258 ? 11.969 -43.156 -30.438 1 97.06 258 GLY B C 1
ATOM 4856 O O . GLY B 1 258 ? 11.234 -43.219 -29.453 1 97.06 258 GLY B O 1
ATOM 4857 N N . LEU B 1 259 ? 12.016 -42.062 -31.141 1 98.06 259 LEU B N 1
ATOM 4858 C CA . LEU B 1 259 ? 11.094 -40.969 -30.906 1 98.06 259 LEU B CA 1
ATOM 4859 C C . LEU B 1 259 ? 10.258 -40.688 -32.156 1 98.06 259 LEU B C 1
ATOM 4861 O O . LEU B 1 259 ? 10.766 -40.719 -33.281 1 98.06 259 LEU B O 1
ATOM 4865 N N . ASN B 1 260 ? 9.016 -40.531 -32 1 97.81 260 ASN B N 1
ATOM 4866 C CA . ASN B 1 260 ? 8.102 -40.062 -33.031 1 97.81 260 ASN B CA 1
ATOM 4867 C C . ASN B 1 260 ? 7.613 -38.656 -32.719 1 97.81 260 ASN B C 1
ATOM 4869 O O . ASN B 1 260 ? 6.777 -38.438 -31.844 1 97.81 260 ASN B O 1
ATOM 4873 N N . LEU B 1 261 ? 8.109 -37.656 -33.406 1 98 261 LEU B N 1
ATOM 4874 C CA . LEU B 1 261 ? 7.77 -36.281 -33.188 1 98 261 LEU B CA 1
ATOM 4875 C C . LEU B 1 261 ? 6.434 -35.906 -33.812 1 98 261 LEU B C 1
ATOM 4877 O O . LEU B 1 261 ? 6.285 -36 -35.031 1 98 261 LEU B O 1
ATOM 4881 N N . LEU B 1 262 ? 5.516 -35.438 -32.969 1 97.25 262 LEU B N 1
ATOM 4882 C CA . LEU B 1 262 ? 4.16 -35.188 -33.438 1 97.25 262 LEU B CA 1
ATOM 4883 C C . LEU B 1 262 ? 3.928 -33.688 -33.688 1 97.25 262 LEU B C 1
ATOM 4885 O O . LEU B 1 262 ? 2.953 -33.312 -34.312 1 97.25 262 LEU B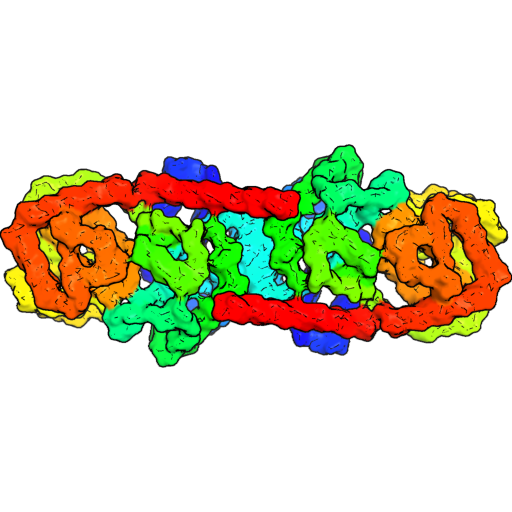 O 1
ATOM 4889 N N . GLY B 1 263 ? 4.883 -32.875 -33.156 1 95.94 263 GLY B N 1
ATOM 4890 C CA . GLY B 1 263 ? 4.648 -31.438 -33.188 1 95.94 263 GLY B CA 1
ATOM 4891 C C . GLY B 1 263 ? 3.594 -30.984 -32.188 1 95.94 263 GLY B C 1
ATOM 4892 O O . GLY B 1 263 ? 3.301 -31.703 -31.234 1 95.94 263 GLY B O 1
ATOM 4893 N N . ALA B 1 264 ? 3.162 -29.766 -32.375 1 94 264 ALA B N 1
ATOM 4894 C CA . ALA B 1 264 ? 2.086 -29.234 -31.531 1 94 264 ALA B CA 1
ATOM 4895 C C . ALA B 1 264 ? 0.748 -29.875 -31.906 1 94 264 ALA B C 1
ATOM 4897 O O . ALA B 1 264 ? 0.416 -30 -33.094 1 94 264 ALA B O 1
ATOM 4898 N N . LEU B 1 265 ? 0.051 -30.297 -30.922 1 95 265 LEU B N 1
ATOM 4899 C CA . LEU B 1 265 ? -1.255 -30.906 -31.156 1 95 265 LEU B CA 1
ATOM 4900 C C . LEU B 1 265 ? -2.367 -30.047 -30.562 1 95 265 LEU B C 1
ATOM 4902 O O . LEU B 1 265 ? -2.186 -29.422 -29.516 1 95 265 LEU B O 1
ATOM 4906 N N . PRO B 1 266 ? -3.463 -30.109 -31.25 1 92.62 266 PRO B N 1
ATOM 4907 C CA . PRO B 1 266 ? -4.621 -29.469 -30.609 1 92.62 266 PRO B CA 1
ATOM 4908 C C . PRO B 1 266 ? -5.02 -30.156 -29.312 1 92.62 266 PRO B C 1
ATOM 4910 O O . PRO B 1 266 ? -4.738 -31.344 -29.109 1 92.62 266 PRO B O 1
ATOM 4913 N N . ARG B 1 267 ? -5.625 -29.391 -28.453 1 86.88 267 ARG B N 1
ATOM 4914 C CA . ARG B 1 267 ? -5.992 -29.844 -27.109 1 86.88 267 ARG B CA 1
ATOM 4915 C C . ARG B 1 267 ? -6.785 -31.141 -27.156 1 86.88 267 ARG B C 1
ATOM 4917 O O . ARG B 1 267 ? -6.535 -32.062 -26.391 1 86.88 267 ARG B O 1
ATOM 4924 N N . ALA B 1 268 ? -7.723 -31.234 -28.094 1 90.94 268 ALA B N 1
ATOM 4925 C CA . ALA B 1 268 ? -8.578 -32.406 -28.219 1 90.94 268 ALA B CA 1
ATOM 4926 C C . ALA B 1 268 ? -7.773 -33.625 -28.625 1 90.94 268 ALA B C 1
ATOM 4928 O O . ALA B 1 268 ? -8.008 -34.75 -28.109 1 90.94 268 ALA B O 1
ATOM 4929 N N . GLU B 1 269 ? -6.93 -33.438 -29.5 1 94 269 GLU B N 1
ATOM 4930 C CA . GLU B 1 269 ? -6.082 -34.531 -29.953 1 94 269 GLU B CA 1
ATOM 4931 C C . GLU B 1 269 ? -5.129 -35 -28.859 1 94 269 GLU B C 1
ATOM 4933 O O . GLU B 1 269 ? -4.887 -36.188 -28.688 1 94 269 GLU B O 1
ATOM 4938 N N . MET B 1 270 ? -4.617 -34.062 -28.172 1 93.94 270 MET B N 1
ATOM 4939 C CA . MET B 1 270 ? -3.742 -34.406 -27.047 1 93.94 270 MET B CA 1
ATOM 4940 C C . MET B 1 270 ? -4.477 -35.219 -26 1 93.94 270 MET B C 1
ATOM 4942 O O . MET B 1 270 ? -3.947 -36.219 -25.516 1 93.94 270 MET B O 1
ATOM 4946 N N . ARG B 1 271 ? -5.664 -34.844 -25.719 1 92.38 271 ARG B N 1
ATOM 4947 C CA . ARG B 1 271 ? -6.473 -35.562 -24.734 1 92.38 271 ARG B CA 1
ATOM 4948 C C . ARG B 1 271 ? -6.738 -37 -25.172 1 92.38 271 ARG B C 1
ATOM 4950 O O . ARG B 1 271 ? -6.648 -37.938 -24.375 1 92.38 271 ARG B O 1
ATOM 4957 N N . ALA B 1 272 ? -7.051 -37.094 -26.406 1 92.69 272 ALA B N 1
ATOM 4958 C CA . ALA B 1 272 ? -7.336 -38.406 -26.953 1 92.69 272 ALA B CA 1
ATOM 4959 C C . ALA B 1 272 ? -6.102 -39.312 -26.891 1 92.69 272 ALA B C 1
ATOM 4961 O O . ALA B 1 272 ? -6.195 -40.469 -26.516 1 92.69 272 ALA B O 1
ATOM 4962 N N . ARG B 1 273 ? -5.012 -38.75 -27.266 1 94.5 273 ARG B N 1
ATOM 4963 C CA . ARG B 1 273 ? -3.768 -39.5 -27.25 1 94.5 273 ARG B CA 1
ATOM 4964 C C . ARG B 1 273 ? -3.377 -39.906 -25.812 1 94.5 273 ARG B C 1
ATOM 4966 O O . ARG B 1 273 ? -2.914 -41 -25.578 1 94.5 273 ARG B O 1
ATOM 4973 N N . MET B 1 274 ? -3.553 -39.031 -24.969 1 95.5 274 MET B N 1
ATOM 4974 C CA . MET B 1 274 ? -3.242 -39.281 -23.562 1 95.5 274 MET B CA 1
ATOM 4975 C C . MET B 1 274 ? -4.121 -40.375 -23 1 95.5 274 MET B C 1
ATOM 4977 O O . MET B 1 274 ? -3.646 -41.25 -22.266 1 95.5 274 MET B O 1
ATOM 4981 N N . GLY B 1 275 ? -5.348 -40.375 -23.391 1 94.81 275 GLY B N 1
ATOM 4982 C CA . GLY B 1 275 ? -6.297 -41.375 -22.922 1 94.81 275 GLY B CA 1
ATOM 4983 C C . GLY B 1 275 ? -6.016 -42.781 -23.469 1 94.81 275 GLY B C 1
ATOM 4984 O O . GLY B 1 275 ? -6.469 -43.75 -22.906 1 94.81 275 GLY B O 1
ATOM 4985 N N . ARG B 1 276 ? -5.242 -42.844 -24.516 1 93.94 276 ARG B N 1
ATOM 4986 C CA . ARG B 1 276 ? -4.957 -44.125 -25.141 1 93.94 276 ARG B CA 1
ATOM 4987 C C . ARG B 1 276 ? -3.535 -44.594 -24.812 1 93.94 276 ARG B C 1
ATOM 4989 O O . ARG B 1 276 ? -3.172 -45.719 -25.094 1 93.94 276 ARG B O 1
ATOM 4996 N N . ALA B 1 277 ? -2.797 -43.781 -24.203 1 96.62 277 ALA B N 1
ATOM 4997 C CA . ALA B 1 277 ? -1.395 -44.094 -23.938 1 96.62 277 ALA B CA 1
ATOM 4998 C C . ALA B 1 277 ? -1.258 -45.031 -22.75 1 96.62 277 ALA B C 1
ATOM 5000 O O . ALA B 1 277 ? -2.055 -44.969 -21.797 1 96.62 277 ALA B O 1
ATOM 5001 N N . VAL B 1 278 ? -0.241 -45.844 -22.828 1 97.25 278 VAL B N 1
ATOM 5002 C CA . VAL B 1 278 ? 0.102 -46.719 -21.703 1 97.25 278 VAL B CA 1
ATOM 5003 C C . VAL B 1 278 ? 0.618 -45.875 -20.531 1 97.25 278 VAL B C 1
ATOM 5005 O O . VAL B 1 278 ? 0.326 -46.188 -19.375 1 97.25 278 VAL B O 1
ATOM 5008 N N . ALA B 1 279 ? 1.317 -44.906 -20.844 1 98.31 279 ALA B N 1
ATOM 5009 C CA . ALA B 1 279 ? 1.873 -44.031 -19.828 1 98.31 279 ALA B CA 1
ATOM 5010 C C . ALA B 1 279 ? 2.287 -42.688 -20.438 1 98.31 279 ALA B C 1
ATOM 5012 O O . ALA B 1 279 ? 2.512 -42.594 -21.656 1 98.31 279 ALA B O 1
ATOM 5013 N N . LEU B 1 280 ? 2.273 -41.656 -19.641 1 98.69 280 LEU B N 1
ATOM 5014 C CA . LEU B 1 280 ? 2.883 -40.375 -19.953 1 98.69 280 LEU B CA 1
ATOM 5015 C C . LEU B 1 280 ? 4.266 -40.281 -19.312 1 98.69 280 LEU B C 1
ATOM 5017 O O . LEU B 1 280 ? 4.465 -40.656 -18.172 1 98.69 280 LEU B O 1
ATOM 5021 N N . VAL B 1 281 ? 5.215 -39.75 -20.078 1 98.75 281 VAL B N 1
ATOM 5022 C CA . VAL B 1 281 ? 6.566 -39.594 -19.547 1 98.75 281 VAL B CA 1
ATOM 5023 C C . VAL B 1 281 ? 6.84 -38.125 -19.25 1 98.75 281 VAL B C 1
ATOM 5025 O O . VAL B 1 281 ? 6.566 -37.25 -20.078 1 98.75 281 VAL B O 1
ATOM 5028 N N . VAL B 1 282 ? 7.324 -37.812 -18.031 1 98.62 282 VAL B N 1
ATOM 5029 C CA . VAL B 1 282 ? 7.688 -36.469 -17.578 1 98.62 282 VAL B CA 1
ATOM 5030 C C . VAL B 1 282 ? 9.102 -36.5 -17 1 98.62 282 VAL B C 1
ATOM 5032 O O . VAL B 1 282 ? 9.289 -36.375 -15.789 1 98.62 282 VAL B O 1
ATOM 5035 N N . PRO B 1 283 ? 10.055 -36.5 -17.828 1 98.31 283 PRO B N 1
ATOM 5036 C CA . PRO B 1 283 ? 11.445 -36.625 -17.375 1 98.31 283 PRO B CA 1
ATOM 5037 C C . PRO B 1 283 ? 12.094 -35.281 -17.047 1 98.31 283 PRO B C 1
ATOM 5039 O O . PRO B 1 283 ? 13.266 -35.062 -17.344 1 98.31 283 PRO B O 1
ATOM 5042 N N . SER B 1 284 ? 11.328 -34.375 -16.453 1 97.75 284 SER B N 1
ATOM 5043 C CA . SER B 1 284 ? 11.766 -33.031 -16.141 1 97.75 284 SER B CA 1
ATOM 5044 C C . SER B 1 284 ? 13.031 -33.031 -15.289 1 97.75 284 SER B C 1
ATOM 5046 O O . SER B 1 284 ? 13.242 -33.969 -14.492 1 97.75 284 SER B O 1
ATOM 5048 N N . LEU B 1 285 ? 13.883 -32.062 -15.445 1 96.94 285 LEU B N 1
ATOM 5049 C CA . LEU B 1 285 ? 15.148 -31.953 -14.727 1 96.94 285 LEU B CA 1
ATOM 5050 C C . LEU B 1 285 ? 15.109 -30.812 -13.711 1 96.94 285 LEU B C 1
ATOM 5052 O O . LEU B 1 285 ? 16.109 -30.531 -13.047 1 96.94 285 LEU B O 1
ATOM 5056 N N . TRP B 1 286 ? 14 -30.078 -13.562 1 94.81 286 TRP B N 1
ATOM 5057 C CA . TRP B 1 286 ? 13.852 -28.938 -12.648 1 94.81 286 TRP B CA 1
ATOM 5058 C C . TRP B 1 286 ? 12.68 -29.156 -11.695 1 94.81 286 TRP B C 1
ATOM 5060 O O . TRP B 1 286 ? 11.977 -30.172 -11.797 1 94.81 286 TRP B O 1
ATOM 5070 N N . TYR B 1 287 ? 12.562 -28.297 -10.727 1 95.5 287 TYR B N 1
ATOM 5071 C CA . TYR B 1 287 ? 11.43 -28.328 -9.805 1 95.5 287 TYR B CA 1
ATOM 5072 C C . TYR B 1 287 ? 10.164 -27.828 -10.477 1 95.5 287 TYR B C 1
ATOM 5074 O O . TYR B 1 287 ? 9.844 -26.641 -10.414 1 95.5 287 TYR B O 1
ATOM 5082 N N . GLU B 1 288 ? 9.492 -28.766 -11.07 1 92.75 288 GLU B N 1
ATOM 5083 C CA . GLU B 1 288 ? 8.195 -28.391 -11.617 1 92.75 288 GLU B CA 1
ATOM 5084 C C . GLU B 1 288 ? 7.285 -27.812 -10.539 1 92.75 288 GLU B C 1
ATOM 5086 O O . GLU B 1 288 ? 7.434 -28.125 -9.359 1 92.75 288 GLU B O 1
ATOM 5091 N N . GLY B 1 289 ? 6.434 -26.875 -10.914 1 91.31 289 GLY B N 1
ATOM 5092 C CA . GLY B 1 289 ? 5.312 -26.594 -10.039 1 91.31 289 GLY B CA 1
ATOM 5093 C C . GLY B 1 289 ? 4.305 -27.719 -9.969 1 91.31 289 GLY B C 1
ATOM 5094 O O . GLY B 1 289 ? 4.539 -28.734 -9.289 1 91.31 289 GLY B O 1
ATOM 5095 N N . LEU B 1 290 ? 3.299 -27.609 -10.625 1 91.69 290 LEU B N 1
ATOM 5096 C CA . LEU B 1 290 ? 2.34 -28.656 -10.945 1 91.69 290 LEU B CA 1
ATOM 5097 C C . LEU B 1 290 ? 2.078 -28.719 -12.445 1 91.69 290 LEU B C 1
ATOM 5099 O O . LEU B 1 290 ? 1.198 -28.016 -12.953 1 91.69 290 LEU B O 1
ATOM 5103 N N . PRO B 1 291 ? 2.902 -29.469 -13.039 1 91.38 291 PRO B N 1
ATOM 5104 C CA . PRO B 1 291 ? 2.678 -29.547 -14.484 1 91.38 291 PRO B CA 1
ATOM 5105 C C . PRO B 1 291 ? 1.278 -30.047 -14.836 1 91.38 291 PRO B C 1
ATOM 5107 O O . PRO B 1 291 ? 0.891 -31.141 -14.445 1 91.38 291 PRO B O 1
ATOM 5110 N N . MET B 1 292 ? 0.635 -29.312 -15.625 1 93 292 MET B N 1
ATOM 5111 C CA . MET B 1 292 ? -0.755 -29.625 -15.945 1 93 292 MET B CA 1
ATOM 5112 C C . MET B 1 292 ? -0.856 -30.938 -16.719 1 93 292 MET B C 1
ATOM 5114 O O . MET B 1 292 ? -1.87 -31.625 -16.641 1 93 292 MET B O 1
ATOM 5118 N N . VAL B 1 293 ? 0.165 -31.328 -17.422 1 94.94 293 VAL B N 1
ATOM 5119 C CA . VAL B 1 293 ? 0.15 -32.562 -18.188 1 94.94 293 VAL B CA 1
ATOM 5120 C C . VAL B 1 293 ? -0.01 -33.781 -17.25 1 94.94 293 VAL B C 1
ATOM 5122 O O . VAL B 1 293 ? -0.607 -34.781 -17.609 1 94.94 293 VAL B O 1
ATOM 5125 N N . VAL B 1 294 ? 0.54 -33.656 -16.062 1 96.5 294 VAL B N 1
ATOM 5126 C CA . VAL B 1 294 ? 0.363 -34.719 -15.078 1 96.5 294 VAL B CA 1
ATOM 5127 C C . VAL B 1 294 ? -1.104 -34.781 -14.664 1 96.5 294 VAL B C 1
ATOM 5129 O O . VAL B 1 294 ? -1.684 -35.875 -14.609 1 96.5 294 VAL B O 1
ATOM 5132 N N . ALA B 1 295 ? -1.676 -33.625 -14.406 1 95.06 295 ALA B N 1
ATOM 5133 C CA . ALA B 1 295 ? -3.096 -33.594 -14.07 1 95.06 295 ALA B CA 1
ATOM 5134 C C . ALA B 1 295 ? -3.947 -34.156 -15.203 1 95.06 295 ALA B C 1
ATOM 5136 O O . ALA B 1 295 ? -4.898 -34.906 -14.953 1 95.06 295 ALA B O 1
ATOM 5137 N N . GLU B 1 296 ? -3.623 -33.812 -16.344 1 95.62 296 GLU B N 1
ATOM 5138 C CA . GLU B 1 296 ? -4.344 -34.312 -17.516 1 95.62 296 GLU B CA 1
ATOM 5139 C C . GLU B 1 296 ? -4.219 -35.812 -17.656 1 95.62 296 GLU B C 1
ATOM 5141 O O . GLU B 1 296 ? -5.199 -36.5 -17.953 1 95.62 296 GLU B O 1
ATOM 5146 N N . ALA B 1 297 ? -3.061 -36.312 -17.484 1 97.44 297 ALA B N 1
ATOM 5147 C CA . ALA B 1 297 ? -2.836 -37.75 -17.531 1 97.44 297 ALA B CA 1
ATOM 5148 C C . ALA B 1 297 ? -3.654 -38.469 -16.469 1 97.44 297 ALA B C 1
ATOM 5150 O O . ALA B 1 297 ? -4.32 -39.469 -16.766 1 97.44 297 ALA B O 1
ATOM 5151 N N . TYR B 1 298 ? -3.582 -37.969 -15.242 1 97.5 298 TYR B N 1
ATOM 5152 C CA . TYR B 1 298 ? -4.352 -38.531 -14.148 1 97.5 298 TYR B CA 1
ATOM 5153 C C . TYR B 1 298 ? -5.844 -38.531 -14.461 1 97.5 298 TYR B C 1
ATOM 5155 O O . TYR B 1 298 ? -6.539 -39.531 -14.25 1 97.5 298 TYR B O 1
ATOM 5163 N N . ALA B 1 299 ? -6.285 -37.406 -15.008 1 96.88 299 ALA B N 1
ATOM 5164 C CA . ALA B 1 299 ? -7.695 -37.312 -15.367 1 96.88 299 ALA B CA 1
ATOM 5165 C C . ALA B 1 299 ? -8.086 -38.344 -16.406 1 96.88 299 ALA B C 1
ATOM 5167 O O . ALA B 1 299 ? -9.203 -38.875 -16.375 1 96.88 299 ALA B O 1
ATOM 5168 N N . ALA B 1 300 ? -7.223 -38.656 -17.25 1 96.56 300 ALA B N 1
ATOM 5169 C CA . ALA B 1 300 ? -7.473 -39.594 -18.328 1 96.56 300 ALA B CA 1
ATOM 5170 C C . ALA B 1 300 ? -7.227 -41.031 -17.875 1 96.56 300 ALA B C 1
ATOM 5172 O O . ALA B 1 300 ? -7.434 -41.969 -18.641 1 96.56 300 ALA B O 1
ATOM 5173 N N . GLY B 1 301 ? -6.777 -41.188 -16.672 1 97.12 301 GLY B N 1
ATOM 5174 C CA . GLY B 1 301 ? -6.453 -42.5 -16.172 1 97.12 301 GLY B CA 1
ATOM 5175 C C . GLY B 1 301 ? -5.16 -43.062 -16.734 1 97.12 301 GLY B C 1
ATOM 5176 O O . GLY B 1 301 ? -5.047 -44.25 -16.969 1 97.12 301 GLY B O 1
ATOM 5177 N N . THR B 1 302 ? -4.297 -42.25 -17.062 1 97.81 302 THR B N 1
ATOM 5178 C CA . THR B 1 302 ? -3 -42.656 -17.609 1 97.81 302 THR B CA 1
ATOM 5179 C C . THR B 1 302 ? -1.906 -42.5 -16.547 1 97.81 302 THR B C 1
ATOM 5181 O O . THR B 1 302 ? -1.724 -41.406 -16 1 97.81 302 THR B O 1
ATOM 5184 N N . PRO B 1 303 ? -1.178 -43.594 -16.188 1 98.19 303 PRO B N 1
ATOM 5185 C CA . PRO B 1 303 ? -0.079 -43.438 -15.234 1 98.19 303 PRO B CA 1
ATOM 5186 C C . PRO B 1 303 ? 1.062 -42.562 -15.781 1 98.19 303 PRO B C 1
ATOM 5188 O O . PRO B 1 303 ? 1.19 -42.406 -17 1 98.19 303 PRO B O 1
ATOM 5191 N N . VAL B 1 304 ? 1.886 -42.062 -14.867 1 98.81 304 VAL B N 1
ATOM 5192 C CA . VAL B 1 304 ? 2.945 -41.156 -15.25 1 98.81 304 VAL B CA 1
ATOM 5193 C C . VAL B 1 304 ? 4.301 -41.719 -14.844 1 98.81 304 VAL B C 1
ATOM 5195 O O . VAL B 1 304 ? 4.465 -42.219 -13.727 1 98.81 304 VAL B O 1
ATOM 5198 N N . ILE B 1 305 ? 5.195 -41.75 -15.773 1 98.88 305 ILE B N 1
ATOM 5199 C CA . ILE B 1 305 ? 6.602 -42 -15.469 1 98.88 305 ILE B CA 1
ATOM 5200 C C . ILE B 1 305 ? 7.352 -40.688 -15.352 1 98.88 305 ILE B C 1
ATOM 5202 O O . ILE B 1 305 ? 7.543 -39.969 -16.344 1 98.88 305 ILE B O 1
ATOM 5206 N N . ALA B 1 306 ? 7.766 -40.375 -14.164 1 98.81 306 ALA B N 1
ATOM 5207 C CA . ALA B 1 306 ? 8.312 -39.031 -13.93 1 98.81 306 ALA B CA 1
ATOM 5208 C C . ALA B 1 306 ? 9.664 -39.125 -13.219 1 98.81 306 ALA B C 1
ATOM 5210 O O . ALA B 1 306 ? 9.969 -40.125 -12.578 1 98.81 306 ALA B O 1
ATOM 5211 N N . SER B 1 307 ? 10.461 -38.031 -13.422 1 98.44 307 SER B N 1
ATOM 5212 C CA . SER B 1 307 ? 11.688 -37.906 -12.656 1 98.44 307 SER B CA 1
ATOM 5213 C C . SER B 1 307 ? 11.406 -37.781 -11.164 1 98.44 307 SER B C 1
ATOM 5215 O O . SER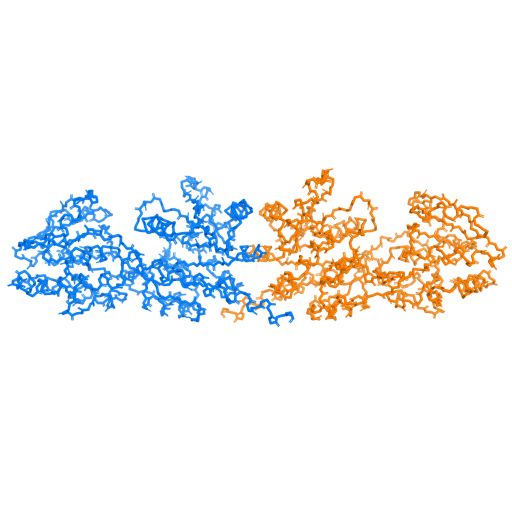 B 1 307 ? 10.461 -37.094 -10.758 1 98.44 307 SER B O 1
ATOM 5217 N N . ARG B 1 308 ? 12.164 -38.5 -10.32 1 98.06 308 ARG B N 1
ATOM 5218 C CA . ARG B 1 308 ? 12.094 -38.344 -8.875 1 98.06 308 ARG B CA 1
ATOM 5219 C C . ARG B 1 308 ? 12.75 -37.031 -8.438 1 98.06 308 ARG B C 1
ATOM 5221 O O . ARG B 1 308 ? 13.828 -37.031 -7.84 1 98.06 308 ARG B O 1
ATOM 5228 N N . ILE B 1 309 ? 12.016 -35.938 -8.609 1 97.44 309 ILE B N 1
ATOM 5229 C CA . ILE B 1 309 ? 12.602 -34.625 -8.375 1 97.44 309 ILE B CA 1
ATOM 5230 C C . ILE B 1 309 ? 11.516 -33.656 -7.93 1 97.44 309 ILE B C 1
ATOM 5232 O O . ILE B 1 309 ? 10.414 -33.625 -8.484 1 97.44 309 ILE B O 1
ATOM 5236 N N . GLY B 1 310 ? 11.836 -32.906 -6.906 1 96.5 310 GLY B N 1
ATOM 5237 C CA . GLY B 1 310 ? 10.961 -31.828 -6.48 1 96.5 310 GLY B CA 1
ATOM 5238 C C . GLY B 1 310 ? 9.523 -32.281 -6.281 1 96.5 310 GLY B C 1
ATOM 5239 O O . GLY B 1 310 ? 9.258 -33.25 -5.586 1 96.5 310 GLY B O 1
ATOM 5240 N N . ALA B 1 311 ? 8.594 -31.5 -6.867 1 96.62 311 ALA B N 1
ATOM 5241 C CA . ALA B 1 311 ? 7.16 -31.719 -6.727 1 96.62 311 ALA B CA 1
ATOM 5242 C C . ALA B 1 311 ? 6.746 -33.062 -7.352 1 96.62 311 ALA B C 1
ATOM 5244 O O . ALA B 1 311 ? 5.832 -33.719 -6.859 1 96.62 311 ALA B O 1
ATOM 5245 N N . LEU B 1 312 ? 7.395 -33.438 -8.414 1 97.56 312 LEU B N 1
ATOM 5246 C CA . LEU B 1 312 ? 7.051 -34.688 -9.109 1 97.56 312 LEU B CA 1
ATOM 5247 C C . LEU B 1 312 ? 7.18 -35.875 -8.18 1 97.56 312 LEU B C 1
ATOM 5249 O O . LEU B 1 312 ? 6.402 -36.844 -8.273 1 97.56 312 LEU B O 1
ATOM 5253 N N . ALA B 1 313 ? 8.148 -35.781 -7.27 1 97.06 313 ALA B N 1
ATOM 5254 C CA . ALA B 1 313 ? 8.391 -36.875 -6.336 1 97.06 313 ALA B CA 1
ATOM 5255 C C . ALA B 1 313 ? 7.207 -37.094 -5.395 1 97.06 313 ALA B C 1
ATOM 5257 O O . ALA B 1 313 ? 7.02 -38.156 -4.84 1 97.06 313 ALA B O 1
ATOM 5258 N N . GLY B 1 314 ? 6.477 -36.062 -5.215 1 95.5 314 GLY B N 1
ATOM 5259 C CA . GLY B 1 314 ? 5.297 -36.125 -4.371 1 95.5 314 GLY B CA 1
ATOM 5260 C C . GLY B 1 314 ? 4.012 -36.312 -5.152 1 95.5 314 GLY B C 1
ATOM 5261 O O . GLY B 1 314 ? 3.055 -36.906 -4.652 1 95.5 314 GLY B O 1
ATOM 5262 N N . LEU B 1 315 ? 3.98 -35.844 -6.371 1 96.44 315 LEU B N 1
ATOM 5263 C CA . LEU B 1 315 ? 2.779 -35.906 -7.199 1 96.44 315 LEU B CA 1
ATOM 5264 C C . LEU B 1 315 ? 2.539 -37.312 -7.73 1 96.44 315 LEU B C 1
ATOM 5266 O O . LEU B 1 315 ? 1.391 -37.719 -7.906 1 96.44 315 LEU B O 1
ATOM 5270 N N . VAL B 1 316 ? 3.631 -38 -8.039 1 98.12 316 VAL B N 1
ATOM 5271 C CA . VAL B 1 316 ? 3.547 -39.375 -8.539 1 98.12 316 VAL B CA 1
ATOM 5272 C C . VAL B 1 316 ? 3.889 -40.344 -7.414 1 98.12 316 VAL B C 1
ATOM 5274 O O . VAL B 1 316 ? 4.98 -40.281 -6.844 1 98.12 316 VAL B O 1
ATOM 5277 N N . GLU B 1 317 ? 2.934 -41.156 -7.039 1 98.06 317 GLU B N 1
ATOM 5278 C CA . GLU B 1 317 ? 3.205 -42.219 -6.078 1 98.06 317 GLU B CA 1
ATOM 5279 C C . GLU B 1 317 ? 3.82 -43.438 -6.766 1 98.06 317 GLU B C 1
ATOM 5281 O O . GLU B 1 317 ? 3.141 -44.125 -7.516 1 98.06 317 GLU B O 1
ATOM 5286 N N . ASP B 1 318 ? 5.043 -43.656 -6.418 1 98.5 318 ASP B N 1
ATOM 5287 C CA . ASP B 1 318 ? 5.828 -44.656 -7.109 1 98.5 318 ASP B CA 1
ATOM 5288 C C . ASP B 1 318 ? 5.191 -46.031 -6.965 1 98.5 318 ASP B C 1
ATOM 5290 O O . ASP B 1 318 ? 4.949 -46.5 -5.852 1 98.5 318 ASP B O 1
ATOM 5294 N N . GLY B 1 319 ? 4.887 -46.625 -8.055 1 98.19 319 GLY B N 1
ATOM 5295 C CA . GLY B 1 319 ? 4.289 -47.969 -8.07 1 98.19 319 GLY B CA 1
ATOM 5296 C C . GLY B 1 319 ? 2.783 -47.938 -7.879 1 98.19 319 GLY B C 1
ATOM 5297 O O . GLY B 1 319 ? 2.129 -48.969 -7.941 1 98.19 319 GLY B O 1
ATOM 5298 N N . VAL B 1 320 ? 2.246 -46.812 -7.734 1 98.44 320 VAL B N 1
ATOM 5299 C CA . VAL B 1 320 ? 0.819 -46.719 -7.445 1 98.44 320 VAL B CA 1
ATOM 5300 C C . VAL B 1 320 ? 0.127 -45.906 -8.531 1 98.44 320 VAL B C 1
ATOM 5302 O O . VAL B 1 320 ? -0.75 -46.406 -9.234 1 98.44 320 VAL B O 1
ATOM 5305 N N . THR B 1 321 ? 0.52 -44.719 -8.766 1 98.69 321 THR B N 1
ATOM 5306 C CA . THR B 1 321 ? -0.081 -43.875 -9.789 1 98.69 321 THR B CA 1
ATOM 5307 C C . THR B 1 321 ? 0.856 -43.719 -10.984 1 98.69 321 THR B C 1
ATOM 5309 O O . THR B 1 321 ? 0.502 -43.094 -11.984 1 98.69 321 THR B O 1
ATOM 5312 N N . GLY B 1 322 ? 1.987 -44.219 -10.883 1 98.62 322 GLY B N 1
ATOM 5313 C CA . GLY B 1 322 ? 3.033 -44.188 -11.891 1 98.62 322 GLY B CA 1
ATOM 5314 C C . GLY B 1 322 ? 4.371 -44.688 -11.383 1 98.62 322 GLY B C 1
ATOM 5315 O O . GLY B 1 322 ? 4.43 -45.469 -10.43 1 98.62 322 GLY B O 1
ATOM 5316 N N . LEU B 1 323 ? 5.402 -44.344 -12.102 1 98.81 323 LEU B N 1
ATOM 5317 C CA . LEU B 1 323 ? 6.754 -44.719 -11.727 1 98.81 323 LEU B CA 1
ATOM 5318 C C . LEU B 1 323 ? 7.664 -43.5 -11.625 1 98.81 323 LEU B C 1
ATOM 5320 O O . LEU B 1 323 ? 7.539 -42.562 -12.406 1 98.81 323 LEU B O 1
ATOM 5324 N N . LEU B 1 324 ? 8.523 -43.562 -10.617 1 98.75 324 LEU B N 1
ATOM 5325 C CA . LEU B 1 324 ? 9.555 -42.531 -10.477 1 98.75 324 LEU B CA 1
ATOM 5326 C C . LEU B 1 324 ? 10.914 -43.094 -10.922 1 98.75 324 LEU B C 1
ATOM 5328 O O . LEU B 1 324 ? 11.258 -44.219 -10.633 1 98.75 324 LEU B O 1
ATOM 5332 N N . VAL B 1 325 ? 11.617 -42.281 -11.672 1 98.75 325 VAL B N 1
ATOM 5333 C CA . VAL B 1 325 ? 12.922 -42.688 -12.18 1 98.75 325 VAL B CA 1
ATOM 5334 C C . VAL B 1 325 ? 13.977 -41.656 -11.734 1 98.75 325 VAL B C 1
ATOM 5336 O O . VAL B 1 325 ? 13.648 -40.562 -11.297 1 98.75 325 VAL B O 1
ATOM 5339 N N . THR B 1 326 ? 15.258 -42.094 -11.781 1 98.31 326 THR B N 1
ATOM 5340 C CA . THR B 1 326 ? 16.359 -41.188 -11.445 1 98.31 326 THR B CA 1
ATOM 5341 C C . THR B 1 326 ? 16.438 -40.031 -12.43 1 98.31 326 THR B C 1
ATOM 5343 O O . THR B 1 326 ? 16.562 -40.25 -13.641 1 98.31 326 THR B O 1
ATOM 5346 N N . PRO B 1 327 ? 16.359 -38.781 -11.906 1 97.81 327 PRO B N 1
ATOM 5347 C CA . PRO B 1 327 ? 16.469 -37.656 -12.828 1 97.81 327 PRO B CA 1
ATOM 5348 C C . PRO B 1 327 ? 17.75 -37.688 -13.656 1 97.81 327 PRO B C 1
ATOM 5350 O O . PRO B 1 327 ? 18.828 -37.938 -13.125 1 97.81 327 PRO B O 1
ATOM 5353 N N . GLY B 1 328 ? 17.594 -37.5 -14.922 1 97.12 328 GLY B N 1
ATOM 5354 C CA . GLY B 1 328 ? 18.75 -37.375 -15.797 1 97.12 328 GLY B CA 1
ATOM 5355 C C . GLY B 1 328 ? 19.312 -38.719 -16.219 1 97.12 328 GLY B C 1
ATOM 5356 O O . GLY B 1 328 ? 20.391 -38.781 -16.828 1 97.12 328 GLY B O 1
ATOM 5357 N N . ASP B 1 329 ? 18.641 -39.781 -15.961 1 98.19 329 ASP B N 1
ATOM 5358 C CA . ASP B 1 329 ? 19.141 -41.125 -16.281 1 98.19 329 ASP B CA 1
ATOM 5359 C C . ASP B 1 329 ? 18.328 -41.781 -17.406 1 98.19 329 ASP B C 1
ATOM 5361 O O . ASP B 1 329 ? 17.297 -42.375 -17.141 1 98.19 329 ASP B O 1
ATOM 5365 N N . PRO B 1 330 ? 18.891 -41.719 -18.656 1 98.5 330 PRO B N 1
ATOM 5366 C CA . PRO B 1 330 ? 18.141 -42.25 -19.781 1 98.5 330 PRO B CA 1
ATOM 5367 C C . PRO B 1 330 ? 17.875 -43.75 -19.641 1 98.5 330 PRO B C 1
ATOM 5369 O O . PRO B 1 330 ? 16.812 -44.25 -20.047 1 98.5 330 PRO B O 1
ATOM 5372 N N . ALA B 1 331 ? 18.812 -44.469 -19.109 1 98.69 331 ALA B N 1
ATOM 5373 C CA . ALA B 1 331 ? 18.656 -45.938 -18.969 1 98.69 331 ALA B CA 1
ATOM 5374 C C . ALA B 1 331 ? 17.531 -46.281 -18 1 98.69 331 ALA B C 1
ATOM 5376 O O . ALA B 1 331 ? 16.734 -47.188 -18.266 1 98.69 331 ALA B O 1
ATOM 5377 N N . ASP B 1 332 ? 17.547 -45.594 -16.906 1 98.75 332 ASP B N 1
ATOM 5378 C CA . ASP B 1 332 ? 16.484 -45.812 -15.922 1 98.75 332 ASP B CA 1
ATOM 5379 C C . ASP B 1 332 ? 15.109 -45.469 -16.5 1 98.75 332 ASP B C 1
ATOM 5381 O O . ASP B 1 332 ? 14.141 -46.188 -16.281 1 98.75 332 ASP B O 1
ATOM 5385 N N . LEU B 1 333 ? 15.023 -44.406 -17.25 1 98.75 333 LEU B N 1
ATOM 5386 C CA . LEU B 1 333 ? 13.781 -44 -17.922 1 98.75 333 LEU B CA 1
ATOM 5387 C C . LEU B 1 333 ? 13.336 -45.062 -18.922 1 98.75 333 LEU B C 1
ATOM 5389 O O . LEU B 1 333 ? 12.164 -45.438 -18.938 1 98.75 333 LEU B O 1
ATOM 5393 N N . ALA B 1 334 ? 14.281 -45.531 -19.719 1 98.75 334 ALA B N 1
ATOM 5394 C CA . ALA B 1 334 ? 13.969 -46.594 -20.688 1 98.75 334 ALA B CA 1
ATOM 5395 C C . ALA B 1 334 ? 13.453 -47.844 -20.016 1 98.75 334 ALA B C 1
ATOM 5397 O O . ALA B 1 334 ? 12.5 -48.469 -20.484 1 98.75 334 ALA B O 1
ATOM 5398 N N . GLN B 1 335 ? 14.117 -48.188 -18.938 1 98.69 335 GLN B N 1
ATOM 5399 C CA . GLN B 1 335 ? 13.703 -49.375 -18.203 1 98.69 335 GLN B CA 1
ATOM 5400 C C . GLN B 1 335 ? 12.273 -49.25 -17.688 1 98.69 335 GLN B C 1
ATOM 5402 O O . GLN B 1 335 ? 11.492 -50.188 -17.766 1 98.69 335 GLN B O 1
ATOM 5407 N N . ALA B 1 336 ? 11.938 -48.156 -17.125 1 98.69 336 ALA B N 1
ATOM 5408 C CA . ALA B 1 336 ? 10.594 -47.906 -16.609 1 98.69 336 ALA B CA 1
ATOM 5409 C C . ALA B 1 336 ? 9.562 -47.969 -17.734 1 98.69 336 ALA B C 1
ATOM 5411 O O . ALA B 1 336 ? 8.477 -48.531 -17.562 1 98.69 336 ALA B O 1
ATOM 5412 N N . ILE B 1 337 ? 9.875 -47.375 -18.875 1 98.5 337 ILE B N 1
ATOM 5413 C CA . ILE B 1 337 ? 8.984 -47.375 -20.031 1 98.5 337 ILE B CA 1
ATOM 5414 C C . ILE B 1 337 ? 8.734 -48.812 -20.484 1 98.5 337 ILE B C 1
ATOM 5416 O O . ILE B 1 337 ? 7.582 -49.219 -20.656 1 98.5 337 ILE B O 1
ATOM 5420 N N . GLU B 1 338 ? 9.797 -49.562 -20.641 1 98.31 338 GLU B N 1
ATOM 5421 C CA . GLU B 1 338 ? 9.664 -50.938 -21.094 1 98.31 338 GLU B CA 1
ATOM 5422 C C . GLU B 1 338 ? 8.906 -51.812 -20.094 1 98.31 338 GLU B C 1
ATOM 5424 O O . GLU B 1 338 ? 8.18 -52.719 -20.469 1 98.31 338 GLU B O 1
ATOM 5429 N N . ARG B 1 339 ? 9.125 -51.469 -18.844 1 97.94 339 ARG B N 1
ATOM 5430 C CA . ARG B 1 339 ? 8.391 -52.188 -17.797 1 97.94 339 ARG B CA 1
ATOM 5431 C C . ARG B 1 339 ? 6.887 -52.031 -18 1 97.94 339 ARG B C 1
ATOM 5433 O O . ARG B 1 339 ? 6.164 -53.031 -18.031 1 97.94 339 ARG B O 1
ATOM 5440 N N . LEU B 1 340 ? 6.383 -50.875 -18.172 1 97.38 340 LEU B N 1
ATOM 5441 C CA . LEU B 1 340 ? 4.945 -50.656 -18.297 1 97.38 340 LEU B CA 1
ATOM 5442 C C . LEU B 1 340 ? 4.426 -51.156 -19.641 1 97.38 340 LEU B C 1
ATOM 5444 O O . LEU B 1 340 ? 3.285 -51.594 -19.75 1 97.38 340 LEU B O 1
ATOM 5448 N N . ARG B 1 341 ? 5.27 -51.062 -20.656 1 95.62 341 ARG B N 1
ATOM 5449 C CA . ARG B 1 341 ? 4.887 -51.625 -21.953 1 95.62 341 ARG B CA 1
ATOM 5450 C C . ARG B 1 341 ? 4.672 -53.125 -21.844 1 95.62 341 ARG B C 1
ATOM 5452 O O . ARG B 1 341 ? 3.76 -53.688 -22.484 1 95.62 341 ARG B O 1
ATOM 5459 N N . ALA B 1 342 ? 5.488 -53.719 -21.109 1 95.38 342 ALA B N 1
ATOM 5460 C CA . ALA B 1 342 ? 5.492 -55.188 -21.016 1 95.38 342 ALA B CA 1
ATOM 5461 C C . ALA B 1 342 ? 4.438 -55.688 -20.031 1 95.38 342 ALA B C 1
ATOM 5463 O O . ALA B 1 342 ? 4.074 -56.875 -20.047 1 95.38 342 ALA B O 1
ATOM 5464 N N . ARG B 1 343 ? 3.996 -54.812 -19.188 1 94.94 343 ARG B N 1
ATOM 5465 C CA . ARG B 1 343 ? 3.037 -55.188 -18.156 1 94.94 343 ARG B CA 1
ATOM 5466 C C . ARG B 1 343 ? 1.796 -54.312 -18.219 1 94.94 343 ARG B C 1
ATOM 5468 O O . ARG B 1 343 ? 1.539 -53.531 -17.281 1 94.94 343 ARG B O 1
ATOM 5475 N N . PRO B 1 344 ? 0.97 -54.531 -19.188 1 91.06 344 PRO B N 1
ATOM 5476 C CA . PRO B 1 344 ? -0.192 -53.688 -19.391 1 91.06 344 PRO B CA 1
ATOM 5477 C C . PRO B 1 344 ? -1.134 -53.656 -18.188 1 91.06 344 PRO B C 1
ATOM 5479 O O . PRO B 1 344 ? -1.772 -52.656 -17.906 1 91.06 344 PRO B O 1
ATOM 5482 N N . GLU B 1 345 ? -1.202 -54.781 -17.5 1 93.94 345 GLU B N 1
ATOM 5483 C CA . GLU B 1 345 ? -2.07 -54.812 -16.328 1 93.94 345 GLU B CA 1
ATOM 5484 C C . GLU B 1 345 ? -1.562 -53.906 -15.227 1 93.94 345 GLU B C 1
ATOM 5486 O O . GLU B 1 345 ? -2.355 -53.281 -14.508 1 93.94 345 GLU B O 1
ATOM 5491 N N . GLU B 1 346 ? -0.281 -53.875 -15.086 1 96.5 346 GLU B N 1
ATOM 5492 C CA . GLU B 1 346 ? 0.325 -52.969 -14.117 1 96.5 346 GLU B CA 1
ATOM 5493 C C . GLU B 1 346 ? 0.047 -51.531 -14.469 1 96.5 346 GLU B C 1
ATOM 5495 O O . GLU B 1 346 ? -0.297 -50.719 -13.602 1 96.5 346 GLU B O 1
ATOM 5500 N N . ALA B 1 347 ? 0.166 -51.188 -15.688 1 96.69 347 ALA B N 1
ATOM 5501 C CA . ALA B 1 347 ? -0.117 -49.844 -16.172 1 96.69 347 ALA B CA 1
ATOM 5502 C C . ALA B 1 347 ? -1.579 -49.469 -15.93 1 96.69 347 ALA B C 1
ATOM 5504 O O . ALA B 1 347 ? -1.885 -48.344 -15.523 1 96.69 347 ALA B O 1
ATOM 5505 N N . GLN B 1 348 ? -2.412 -50.406 -16.203 1 95.56 348 GLN B N 1
ATOM 5506 C CA . GLN B 1 348 ? -3.84 -50.188 -16.016 1 95.56 348 GLN B CA 1
ATOM 5507 C C . GLN B 1 348 ? -4.168 -49.938 -14.555 1 95.56 348 GLN B C 1
ATOM 5509 O O . GLN B 1 348 ? -4.957 -49.031 -14.227 1 95.56 348 GLN B O 1
ATOM 5514 N N . ARG B 1 349 ? -3.605 -50.719 -13.688 1 96.69 349 ARG B N 1
ATOM 5515 C CA . ARG B 1 349 ? -3.814 -50.531 -12.25 1 96.69 349 ARG B CA 1
ATOM 5516 C C . ARG B 1 349 ? -3.344 -49.156 -11.805 1 96.69 349 ARG B C 1
ATOM 5518 O O . ARG B 1 349 ? -4.027 -48.469 -11.031 1 96.69 349 ARG B O 1
ATOM 5525 N N . MET B 1 350 ? -2.229 -48.781 -12.266 1 98 350 MET B N 1
ATOM 5526 C CA . MET B 1 350 ? -1.7 -47.469 -11.93 1 98 350 MET B CA 1
ATOM 5527 C C . MET B 1 350 ? -2.592 -46.375 -12.492 1 98 350 MET B C 1
ATOM 5529 O O . MET B 1 350 ? -2.754 -45.312 -11.867 1 98 350 MET B O 1
ATOM 5533 N N . GLY B 1 351 ? -3.109 -46.594 -13.695 1 97.38 351 GLY B N 1
ATOM 5534 C CA . GLY B 1 351 ? -4.035 -45.625 -14.289 1 97.38 351 GLY B CA 1
ATOM 5535 C C . GLY B 1 351 ? -5.289 -45.438 -13.469 1 97.38 351 GLY B C 1
ATOM 5536 O O . GLY B 1 351 ? -5.762 -44.312 -13.312 1 97.38 351 GLY B O 1
ATOM 5537 N N . VAL B 1 352 ? -5.797 -46.469 -12.93 1 97.12 352 VAL B N 1
ATOM 5538 C CA . VAL B 1 352 ? -6.977 -46.406 -12.07 1 97.12 352 VAL B CA 1
ATOM 5539 C C . VAL B 1 352 ? -6.664 -45.594 -10.82 1 97.12 352 VAL B C 1
ATOM 5541 O O . VAL B 1 352 ? -7.461 -44.75 -10.406 1 97.12 352 VAL B O 1
ATOM 5544 N N . ALA B 1 353 ? -5.547 -45.875 -10.266 1 98.25 353 ALA B N 1
ATOM 5545 C CA . ALA B 1 353 ? -5.117 -45.156 -9.086 1 98.25 353 ALA B CA 1
ATOM 5546 C C . ALA B 1 353 ? -4.906 -43.688 -9.406 1 98.25 353 ALA B C 1
ATOM 5548 O O . ALA B 1 353 ? -5.25 -42.812 -8.602 1 98.25 353 ALA B O 1
ATOM 5549 N N . ALA B 1 354 ? -4.324 -43.406 -10.555 1 98.12 354 ALA B N 1
ATOM 5550 C CA . ALA B 1 354 ? -4.117 -42.031 -10.992 1 98.12 354 ALA B CA 1
ATOM 5551 C C . ALA B 1 354 ? -5.445 -41.312 -11.141 1 98.12 354 ALA B C 1
ATOM 5553 O O . ALA B 1 354 ? -5.594 -40.156 -10.672 1 98.12 354 ALA B O 1
ATOM 5554 N N . ARG B 1 355 ? -6.383 -41.906 -11.758 1 98.12 355 ARG B N 1
ATOM 5555 C CA . ARG B 1 355 ? -7.711 -41.312 -11.93 1 98.12 355 ARG B CA 1
ATOM 5556 C C . ARG B 1 355 ? -8.359 -41.031 -10.57 1 98.12 355 ARG B C 1
ATOM 5558 O O . ARG B 1 355 ? -8.984 -40 -10.383 1 98.12 355 ARG B O 1
ATOM 5565 N N . ALA B 1 356 ? -8.211 -41.969 -9.672 1 97.88 356 ALA B N 1
ATOM 5566 C CA . ALA B 1 356 ? -8.758 -41.781 -8.328 1 97.88 356 ALA B CA 1
ATOM 5567 C C . ALA B 1 356 ? -8.133 -40.562 -7.633 1 97.88 356 ALA B C 1
ATOM 5569 O O . ALA B 1 356 ? -8.82 -39.812 -6.945 1 97.88 356 ALA B O 1
ATOM 5570 N N . ALA B 1 357 ? -6.867 -40.469 -7.77 1 97.31 357 ALA B N 1
ATOM 5571 C CA . ALA B 1 357 ? -6.172 -39.312 -7.191 1 97.31 357 ALA B CA 1
ATOM 5572 C C . ALA B 1 357 ? -6.68 -38 -7.785 1 97.31 357 ALA B C 1
ATOM 5574 O O . ALA B 1 357 ? -6.875 -37.031 -7.066 1 97.31 357 ALA B O 1
ATOM 5575 N N . TYR B 1 358 ? -6.859 -37.938 -9.109 1 97.19 358 TYR B N 1
ATOM 5576 C CA . TYR B 1 358 ? -7.43 -36.781 -9.781 1 97.19 358 TYR B CA 1
ATOM 5577 C C . TYR B 1 358 ? -8.797 -36.438 -9.211 1 97.19 358 TYR B C 1
ATOM 5579 O O . TYR B 1 358 ? -9.055 -35.281 -8.844 1 97.19 358 TYR B O 1
ATOM 5587 N N . LEU B 1 359 ? -9.648 -37.375 -9.125 1 97.56 359 LEU B N 1
ATOM 5588 C CA . LEU B 1 359 ? -11.008 -37.156 -8.664 1 97.56 359 LEU B CA 1
ATOM 5589 C C . LEU B 1 359 ? -11.023 -36.625 -7.227 1 97.56 359 LEU B C 1
ATOM 5591 O O . LEU B 1 359 ? -11.891 -35.844 -6.855 1 97.56 359 LEU B O 1
ATOM 5595 N N . ARG B 1 360 ? -10.055 -37 -6.52 1 95.81 360 ARG B N 1
ATOM 5596 C CA . ARG B 1 360 ? -9.992 -36.625 -5.109 1 95.81 360 ARG B CA 1
ATOM 5597 C C . ARG B 1 360 ? -9.461 -35.219 -4.953 1 95.81 360 ARG B C 1
ATOM 5599 O O . ARG B 1 360 ? -9.992 -34.438 -4.164 1 95.81 360 ARG B O 1
ATOM 5606 N N . ASP B 1 361 ? -8.469 -34.875 -5.75 1 94.69 361 ASP B N 1
ATOM 5607 C CA . ASP B 1 361 ? -7.676 -33.719 -5.332 1 94.69 361 ASP B CA 1
ATOM 5608 C C . ASP B 1 361 ? -7.641 -32.656 -6.422 1 94.69 361 ASP B C 1
ATOM 5610 O O . ASP B 1 361 ? -7.34 -31.484 -6.152 1 94.69 361 ASP B O 1
ATOM 5614 N N . TRP B 1 362 ? -7.945 -33 -7.707 1 95.88 362 TRP B N 1
ATOM 5615 C CA . TRP B 1 362 ? -7.531 -32.062 -8.766 1 95.88 362 TRP B CA 1
ATOM 5616 C C . TRP B 1 362 ? -8.727 -31.641 -9.609 1 95.88 362 TRP B C 1
ATOM 5618 O O . TRP B 1 362 ? -8.562 -30.922 -10.609 1 95.88 362 TRP B O 1
ATOM 5628 N N . THR B 1 363 ? -9.922 -32.031 -9.195 1 96.44 363 THR B N 1
ATOM 5629 C CA . THR B 1 363 ? -11.102 -31.547 -9.898 1 96.44 363 THR B CA 1
ATOM 5630 C C . THR B 1 363 ? -11.305 -30.062 -9.656 1 96.44 363 THR B C 1
ATOM 5632 O O . THR B 1 363 ? -10.891 -29.531 -8.617 1 96.44 363 THR B O 1
ATOM 5635 N N . GLU B 1 364 ? -11.961 -29.422 -10.594 1 95.06 364 GLU B N 1
ATOM 5636 C CA . GLU B 1 364 ? -12.258 -28 -10.422 1 95.06 364 GLU B CA 1
ATOM 5637 C C . GLU B 1 364 ? -13.086 -27.766 -9.164 1 95.06 364 GLU B C 1
ATOM 5639 O O . GLU B 1 364 ? -12.883 -26.766 -8.461 1 95.06 364 GLU B O 1
ATOM 5644 N N . THR B 1 365 ? -13.977 -28.641 -8.914 1 95.38 365 THR B N 1
ATOM 5645 C CA . THR B 1 365 ? -14.836 -28.516 -7.742 1 95.38 365 THR B CA 1
ATOM 5646 C C . THR B 1 365 ? -14.008 -28.562 -6.461 1 95.38 365 THR B C 1
ATOM 5648 O O . THR B 1 365 ? -14.148 -27.703 -5.594 1 95.38 365 THR B O 1
ATOM 5651 N N . ALA B 1 366 ? -13.172 -29.547 -6.363 1 96.19 366 ALA B N 1
ATOM 5652 C CA . ALA B 1 366 ? -12.359 -29.719 -5.16 1 96.19 366 ALA B CA 1
ATOM 5653 C C . ALA B 1 366 ? -11.406 -28.547 -4.973 1 96.19 366 ALA B C 1
ATOM 5655 O O . ALA B 1 366 ? -11.266 -28.016 -3.867 1 96.19 366 ALA B O 1
ATOM 5656 N N . THR B 1 367 ? -10.758 -28.156 -6.004 1 97.5 367 THR B N 1
ATOM 5657 C CA . THR B 1 367 ? -9.75 -27.109 -5.891 1 97.5 367 THR B CA 1
ATOM 5658 C C . THR B 1 367 ? -10.406 -25.75 -5.652 1 97.5 367 THR B C 1
ATOM 5660 O O . THR B 1 367 ? -9.859 -24.906 -4.949 1 97.5 367 THR B O 1
ATOM 5663 N N . THR B 1 368 ? -11.602 -25.516 -6.27 1 98 368 THR B N 1
ATOM 5664 C CA . THR B 1 368 ? -12.328 -24.266 -6.035 1 98 368 THR B CA 1
ATOM 5665 C C . THR B 1 368 ? -12.781 -24.172 -4.578 1 98 368 THR B C 1
ATOM 5667 O O . THR B 1 368 ? -12.688 -23.109 -3.969 1 98 368 THR B O 1
ATOM 5670 N N . ALA B 1 369 ? -13.234 -25.266 -4.047 1 98 369 ALA B N 1
ATOM 5671 C CA . ALA B 1 369 ? -13.617 -25.297 -2.637 1 98 369 ALA B CA 1
ATOM 5672 C C . ALA B 1 369 ? -12.438 -24.938 -1.74 1 98 369 ALA B C 1
ATOM 5674 O O . ALA B 1 369 ? -12.586 -24.156 -0.79 1 98 369 ALA B O 1
ATOM 5675 N N . THR B 1 370 ? -11.32 -25.484 -2.059 1 98.25 370 THR B N 1
ATOM 5676 C CA . THR B 1 370 ? -10.109 -25.188 -1.301 1 98.25 370 THR B CA 1
ATOM 5677 C C . THR B 1 370 ? -9.734 -23.719 -1.433 1 98.25 370 THR B C 1
ATOM 5679 O O . THR B 1 370 ? -9.367 -23.078 -0.448 1 98.25 370 THR B O 1
ATOM 5682 N N . LEU B 1 371 ? -9.836 -23.172 -2.604 1 98.69 371 LEU B N 1
ATOM 5683 C CA . LEU B 1 371 ? -9.492 -21.766 -2.848 1 98.69 371 LEU B CA 1
ATOM 5684 C C . LEU B 1 371 ? -10.422 -20.844 -2.076 1 98.69 371 LEU B C 1
ATOM 5686 O O . LEU B 1 371 ? -9.977 -19.859 -1.48 1 98.69 371 LEU B O 1
ATOM 5690 N N . LEU B 1 372 ? -11.703 -21.156 -2.086 1 98.75 372 LEU B N 1
ATOM 5691 C CA . LEU B 1 372 ? -12.664 -20.359 -1.349 1 98.75 372 LEU B CA 1
ATOM 5692 C C . LEU B 1 372 ? -12.367 -20.391 0.147 1 98.75 372 LEU B C 1
ATOM 5694 O O . LEU B 1 372 ? -12.555 -19.375 0.839 1 98.75 372 LEU B O 1
ATOM 5698 N N . THR B 1 373 ? -11.898 -21.547 0.611 1 98.56 373 THR B N 1
ATOM 5699 C CA . THR B 1 373 ? -11.492 -21.641 2.008 1 98.56 373 THR B CA 1
ATOM 5700 C C . THR B 1 373 ? -10.305 -20.719 2.291 1 98.56 373 THR B C 1
ATOM 5702 O O . THR B 1 373 ? -10.258 -20.062 3.336 1 98.56 373 THR B O 1
ATOM 5705 N N . VAL B 1 374 ? -9.383 -20.656 1.377 1 98.69 374 VAL B N 1
ATOM 5706 C CA . VAL B 1 374 ? -8.227 -19.766 1.511 1 98.69 374 VAL B CA 1
ATOM 5707 C C . VAL B 1 374 ? -8.695 -18.312 1.569 1 98.69 374 VAL B C 1
ATOM 5709 O O . VAL B 1 374 ? -8.25 -17.547 2.42 1 98.69 374 VAL B O 1
ATOM 5712 N N . TYR B 1 375 ? -9.617 -17.922 0.65 1 98.62 375 TYR B N 1
ATOM 5713 C CA . TYR B 1 375 ? -10.148 -16.578 0.633 1 98.62 375 TYR B CA 1
ATOM 5714 C C . TYR B 1 375 ? -10.805 -16.234 1.966 1 98.62 375 TYR B C 1
ATOM 5716 O O . TYR B 1 375 ? -10.531 -15.172 2.543 1 98.62 375 TYR B O 1
ATOM 5724 N N . ARG B 1 376 ? -11.609 -17.125 2.477 1 98.25 376 ARG B N 1
ATOM 5725 C CA . ARG B 1 376 ? -12.328 -16.875 3.725 1 98.25 376 ARG B CA 1
ATOM 5726 C C . ARG B 1 376 ? -11.359 -16.75 4.895 1 98.25 376 ARG B C 1
ATOM 5728 O O . ARG B 1 376 ? -11.555 -15.922 5.789 1 98.25 376 ARG B O 1
ATOM 5735 N N . SER B 1 377 ? -10.344 -17.594 4.859 1 97.69 377 SER B N 1
ATOM 5736 C CA . SER B 1 377 ? -9.328 -17.531 5.902 1 97.69 377 SER B CA 1
ATOM 5737 C C . SER B 1 377 ? -8.617 -16.172 5.887 1 97.69 377 SER B C 1
ATOM 5739 O O . SER B 1 377 ? -8.375 -15.586 6.941 1 97.69 377 SER B O 1
ATOM 5741 N N . ALA B 1 378 ? -8.266 -15.711 4.727 1 97.38 378 ALA B N 1
ATOM 5742 C CA . ALA B 1 378 ? -7.59 -14.422 4.586 1 97.38 378 ALA B CA 1
ATOM 5743 C C . ALA B 1 378 ? -8.484 -13.281 5.051 1 97.38 378 ALA B C 1
ATOM 5745 O O . ALA B 1 378 ? -8.039 -12.375 5.758 1 97.38 378 ALA B O 1
ATOM 5746 N N . LEU B 1 379 ? -9.727 -13.297 4.672 1 96.31 379 LEU B N 1
ATOM 5747 C CA . LEU B 1 379 ? -10.695 -12.281 5.062 1 96.31 379 LEU B CA 1
ATOM 5748 C C . LEU B 1 379 ? -10.891 -12.266 6.574 1 96.31 379 LEU B C 1
ATOM 5750 O O . LEU B 1 379 ? -10.93 -11.203 7.191 1 96.31 379 LEU B O 1
ATOM 5754 N N . ALA B 1 380 ? -10.961 -13.453 7.176 1 95.31 380 ALA B N 1
ATOM 5755 C CA . ALA B 1 380 ? -11.148 -13.57 8.617 1 95.31 380 ALA B CA 1
ATOM 5756 C C . ALA B 1 380 ? -9.938 -13.039 9.375 1 95.31 380 ALA B C 1
ATOM 5758 O O . ALA B 1 380 ? -10.078 -12.375 10.406 1 95.31 380 ALA B O 1
ATOM 5759 N N . ALA B 1 381 ? -8.789 -13.367 8.883 1 93.38 381 ALA B N 1
ATOM 5760 C CA . ALA B 1 381 ? -7.566 -12.906 9.523 1 93.38 381 ALA B CA 1
ATOM 5761 C C . ALA B 1 381 ? -7.477 -11.383 9.508 1 93.38 381 ALA B C 1
ATOM 5763 O O . ALA B 1 381 ? -7.055 -10.766 10.484 1 93.38 381 ALA B O 1
ATOM 5764 N N . ARG B 1 382 ? -7.828 -10.75 8.43 1 89.38 382 ARG B N 1
ATOM 5765 C CA . ARG B 1 382 ? -7.812 -9.297 8.305 1 89.38 382 ARG B CA 1
ATOM 5766 C C . ARG B 1 382 ? -8.781 -8.656 9.297 1 89.38 382 ARG B C 1
ATOM 5768 O O . ARG B 1 382 ? -8.477 -7.613 9.875 1 89.38 382 ARG B O 1
ATOM 5775 N N . MET B 1 383 ? -9.875 -9.203 9.461 1 84.38 383 MET B N 1
ATOM 5776 C CA . MET B 1 383 ? -10.875 -8.695 10.391 1 84.38 383 MET B CA 1
ATOM 5777 C C . MET B 1 383 ? -10.367 -8.773 11.828 1 84.38 383 MET B C 1
ATOM 5779 O O . MET B 1 383 ? -10.609 -7.871 12.633 1 84.38 383 MET B O 1
ATOM 5783 N N . ARG B 1 384 ? -9.617 -9.789 12.102 1 82.69 384 ARG B N 1
ATOM 5784 C CA . ARG B 1 384 ? -9.07 -9.953 13.445 1 82.69 384 ARG B CA 1
ATOM 5785 C C . ARG B 1 384 ? -7.973 -8.93 13.727 1 82.69 384 ARG B C 1
ATOM 5787 O O . ARG B 1 384 ? -7.875 -8.406 14.836 1 82.69 384 ARG B O 1
ATOM 5794 N N . ASP B 1 385 ? -7.141 -8.695 12.766 1 77.19 385 ASP B N 1
ATOM 5795 C CA . ASP B 1 385 ? -6.066 -7.723 12.914 1 77.19 385 ASP B CA 1
ATOM 5796 C C . ASP B 1 385 ? -6.621 -6.324 13.172 1 77.19 385 ASP B C 1
ATOM 5798 O O . ASP B 1 385 ? -6.055 -5.559 13.953 1 77.19 385 ASP B O 1
ATOM 5802 N N . GLY B 1 386 ? -7.664 -5.992 12.562 1 64.75 386 GLY B N 1
ATOM 5803 C CA . GLY B 1 386 ? -8.305 -4.707 12.797 1 64.75 386 GLY B CA 1
ATOM 5804 C C . GLY B 1 386 ? -8.883 -4.57 14.188 1 64.75 386 GLY B C 1
ATOM 5805 O O . GLY B 1 386 ? -8.828 -3.492 14.781 1 64.75 386 GLY B O 1
ATOM 5806 N N . ARG B 1 387 ? -9.336 -5.703 14.773 1 55.56 387 ARG B N 1
ATOM 5807 C CA . ARG B 1 387 ? -9.938 -5.688 16.109 1 55.56 387 ARG B CA 1
ATOM 5808 C C . ARG B 1 387 ? -8.859 -5.602 17.188 1 55.56 387 ARG B C 1
ATOM 5810 O O . ARG B 1 387 ? -9.078 -4.98 18.234 1 55.56 387 ARG B O 1
ATOM 5817 N N . ALA B 1 388 ? -7.691 -6.094 16.984 1 52.81 388 ALA B N 1
ATOM 5818 C CA . ALA B 1 388 ? -6.617 -6.113 17.969 1 52.81 388 ALA B CA 1
ATOM 5819 C C . ALA B 1 388 ? -6.023 -4.719 18.156 1 52.81 388 ALA B C 1
ATOM 5821 O O . ALA B 1 388 ? -5.492 -4.402 19.219 1 52.81 388 ALA B O 1
ATOM 5822 N N . ILE B 1 389 ? -6.105 -3.967 17.156 1 45.81 389 ILE B N 1
ATOM 5823 C CA . ILE B 1 389 ? -5.535 -2.625 17.219 1 45.81 389 ILE B CA 1
ATOM 5824 C C . ILE B 1 389 ? -6.559 -1.653 17.797 1 45.81 389 ILE B C 1
ATOM 5826 O O . ILE B 1 389 ? -6.195 -0.631 18.375 1 45.81 389 ILE B O 1
ATOM 5830 N N . ALA B 1 390 ? -7.828 -1.993 17.625 1 47.91 390 ALA B N 1
ATOM 5831 C CA . ALA B 1 390 ? -8.906 -1.156 18.141 1 47.91 390 ALA B CA 1
ATOM 5832 C C . ALA B 1 390 ? -9.086 -1.36 19.641 1 47.91 390 ALA B C 1
ATOM 5834 O O . ALA B 1 390 ? -8.984 -2.484 20.141 1 47.91 390 ALA B O 1
#

Radius of gyration: 34.58 Å; Cα contacts (8 Å, |Δi|>4): 1699; chains: 2; bounding box: 52×109×70 Å

Sequence (780 aa):
MRVLIVHNHYQIRGGEDAVVEHEAAALAAAGCTVETLAFHNDEIRTPLDRLRTAFEAPHAPRGIARVVAAVERFRPDVVHAHNTFPLVSPAMHGVVRALGPVTVQTLHNFRLACAGAMLMRDGAPCETCLTGSSYAAVRHGCYRGSRLGTFAVARMIDRHRRTGTWTRDVDAFVALTEFARGRFIAAGLPAQRIFVKPNGLPDPGPPSEGPREGILFAGRLSPEKGVEILKGAGALLTAPVDVAGEGPLREMLEGAPGLNLLGALPRAEMRARMGRAVALVVPSLWYEGLPMVVAEAYAAGTPVIASRIGALAGLVEDGVTGLLVTPGDPADLAQAIERLRARPEEAQRMGVAARAAYLRDWTETATTATLLTVYRSALAARMRDGRAIAMRVLIVHNHYQIRGGEDAVVEHEAAALAAAGCTVETLAFHNDEIRTPLDRLRTAFEAPHAPRGIARVVAAVERFRPDVVHAHNTFPLVSPAMHGVVRALGPVTVQTLHNFRLACAGAMLMRDGAPCETCLTGSSYAAVRHGCYRGSRLGTFAVARMIDRHRRTGTWTRDVDAFVALTEFARGRFIAAGLPAQRIFVKPNGLPDPGPPSEGPREGILFAGRLSPEKGVEILKGAGALLTAPVDVAGEGPLREMLEGAPGLNLLGALPRAEMRARMGRAVALVVPSLWYEGLPMVVAEAYAAGTPVIASRIGALAGLVEDGVTGLLVTPGDPADLAQAIERLRARPEEAQRMGVAARAAYLRDWTETATTATLLTVYRSALAARMRDGRAIA

InterPro domains:
  IPR028098 Glycosyltransferase subfamily 4-like, N-terminal domain [PF13579] (14-200)
  IPR050194 Glycosyltransferase group 1 [PTHR45947] (1-383)

Secondary structure (DSSP, 8-state):
-EEEEEEEE-SS--HHHHHHHHHHHHHHHTT-EEEEEEEEGGG--SHHHHHHHHHHTTT-HHHHHHHHHHHHHH--SEEEES--TTTT-TTHHHHHHHHS-EEEEEE-SSTTT-TTSSSEETTEE--TTTSS-GGGGGGGTTTTT-HHHHHHHHHHHHHHHHHTIIIII-SEEEESSHHHHHHHHHTT--GGGEEE-PPPB----SPP-SPP--EEEES--SGGGTHHHHHHHHTT-SSPEEEE--STTHHHHTT-TTEEEEES--HHHHHHHHHH-SEEEE---S--S--HHHHHHHHTT--EEEESSTTHHHHS-BTTTEEEE-TT-HHHHHHHHHHHHH-HHHHHHHHHHHHHHHHHHTBHHHHHHHHHHHHHHHHHHHHHHHHHH-/-EEEEEEEE-SS--HHHHHHHHHHHHHHHTT-EEEEEEEEGGG--SHHHHHHHHHHTTT-HHHHHHHHHHHHHH--SEEEES--TTTT-TTHHHHHHHHS-EEEEEE-SSTTT-TTSSSEETTEE--TTTSS-GGGGGGGTTTTT-HHHHHHHHHHHHHHHHHTIIIII-SEEEESSHHHHHHHHHTT--GGGEEE-PPPB----SPP-SPP--EEEES--SGGGTHHHHHHHHTT-SSPEEEE--STTHHHHTT-TTEEEEES--HHHHHHHHHH-SEEEE---S--S--HHHHHHHHTT--EEEESSTTHHHHS-BTTTEEEE-TT-HHHHHHHHHHHHH-HHHHHHHHHHHHHHHHHHTBHHHHHHHHHHHHHHHHHHHHHHHHHH-

Solvent-accessible surface area (backbone atoms only — not comparable to full-atom values): 38336 Å² total; per-residue (Å²): 100,34,38,34,36,36,34,34,45,59,89,64,84,48,72,66,58,54,45,51,52,52,49,50,52,48,41,36,74,72,63,32,50,68,47,76,51,76,43,62,51,82,74,53,79,42,72,66,41,48,53,48,42,42,73,33,24,50,34,15,44,71,34,33,35,52,48,40,52,47,44,58,73,67,59,38,54,32,38,37,34,54,36,42,64,59,59,29,13,71,25,41,33,26,34,42,40,35,61,62,30,43,27,34,36,41,51,73,60,38,52,80,39,22,61,53,26,44,40,53,52,96,81,30,68,42,63,68,29,36,76,45,56,37,60,65,38,26,84,69,10,44,27,90,68,27,42,67,56,11,41,35,44,14,48,32,38,47,48,37,52,21,71,27,41,66,64,67,32,42,52,30,34,34,20,42,30,71,52,53,41,53,54,42,38,60,48,62,41,56,63,92,35,55,40,72,48,45,74,51,39,78,81,87,51,82,51,68,87,67,86,57,55,57,38,33,32,69,48,64,27,37,75,56,46,15,50,67,36,48,47,55,13,16,64,72,45,94,62,53,32,38,35,33,32,49,49,88,43,45,73,75,52,58,88,36,52,31,54,41,80,65,35,73,65,56,70,69,58,47,52,53,51,43,38,31,18,41,28,36,50,44,44,31,41,38,51,50,55,69,59,61,62,57,54,52,25,14,46,28,32,14,10,37,39,28,16,56,37,61,24,45,47,71,72,42,42,66,80,42,23,18,42,63,28,61,58,77,35,24,65,51,46,29,50,55,52,50,49,42,69,74,30,55,67,58,27,50,53,13,2,52,45,16,26,52,50,26,69,65,52,27,25,39,69,51,26,46,53,51,49,51,50,51,52,52,52,35,52,52,51,54,56,49,53,23,52,72,64,92,100,35,38,35,34,36,33,33,45,59,88,66,86,46,72,65,58,53,45,53,53,50,50,50,50,48,40,38,74,73,64,32,49,67,50,76,51,76,40,60,51,80,75,55,79,43,72,66,39,48,52,48,43,44,71,33,25,49,32,15,43,70,34,33,36,52,49,42,52,47,44,59,75,66,58,39,54,31,38,38,34,55,36,40,65,61,58,27,14,72,22,42,33,26,34,43,40,35,60,62,30,43,28,36,34,41,52,74,59,38,52,79,39,23,61,52,26,44,40,53,52,94,81,29,67,42,62,68,29,36,76,45,58,38,61,67,37,26,84,68,11,46,26,90,68,27,41,68,57,10,42,36,44,14,48,33,37,46,50,38,53,19,71,29,40,67,65,68,32,43,51,31,35,34,19,42,30,72,52,52,40,51,55,42,36,61,48,61,41,58,64,92,36,54,40,73,49,46,74,51,38,78,83,87,54,84,51,66,86,65,87,57,54,58,37,33,33,69,47,64,26,37,74,57,45,16,50,67,35,48,47,54,13,18,64,71,44,94,61,53,33,38,36,34,32,50,50,86,44,44,74,76,53,58,88,37,53,29,53,40,79,64,35,73,65,56,70,68,56,48,50,53,51,43,37,31,18,42,28,38,48,45,44,31,42,36,52,50,56,67,60,61,62,58,54,51,25,13,45,26,30,13,11,37,38,28,17,54,37,62,24,45,47,70,73,40,43,66,79,41,24,18,41,61,29,61,59,79,36,22,66,51,46,29,51,54,53,52,49,42,68,74,31,56,66,59,27,51,52,12,3,52,43,15,26,53,49,26,68,64,54,28,24,39,68,51,25,47,54,52,48,52,50,52,52,50,50,34,52,51,51,53,55,49,52,22,53,71,64,92

Foldseek 3Di:
DEEEEEEEADPDHDPLNVLSVLLQVLLVVVPYHYHYDYHYCVVQPDPVSVVVLLQCQLALVVLLVVLVVCCVVRVGQEYEYEDCPGRRHLCSLQVVVVVPHAYEYEQQFQLLQEVLRFCDDPLAHHCDRLQHQQLVCLVQCSHVRHSSSSNSSSVSSVVCVVVCSQAPRHLAYEAQFPLVLVSNVSSPHDSVRYHYFHRADAQPDEFDPDAAAAEEEEDEPDSQQPVVLVLLLQVVAPAAHEYEEYYDCVVVSPPRHRYDYPYHDDPVVLLVNLSRHLAYERLGRTAHRDPVVLLSSLSNLFAYEYECDGRVVVLHDDQALHHYFHRSHSNRSNVRVVVSNVPVVSSNRNSVRSNVVSVVHHHSVNSSVVVVVSSVSSSVVVVVVVVVVD/DEEEEEEEADPDHDPLNVLSVLLQVLLVVVPYHYHYDYHYCVVQPDPVSVVVLLQCQLALVVLLVVLVVCCVVRVGQEYEYEDCPGRNHLCSLQVVVVVPHAYEYEQQFQLLQEVLRFCDDPLAHHCDRLQHQQLVCLVQCSHVRHSSSSNSSSVSSVVCVVVCSQAPRHLAYEAQFPLVLVSVVSSPHDSVRYHHFHRADAQPDEFDPDAAAAEEEADEPDSQQPVVLVLLLQVVAPAAHEYEYYYDCVVVSPPRHRYDYDYHDDPVVLLVNLSRHLAYERLGRTAHRDDVVLLSSLSNLFAYEYECDGRVVVLHDDQALHHYFHRPHSNRSNVRVVVSNVPSVSSNRNSVRSNVVSVQHHHSVNSSVVVVVSSVSSSVVVVVVVVVVD

Organism: Methylorubrum extorquens (strain ATCC 14718 / DSM 1338 / JCM 2805 / NCIMB 9133 / AM1) (NCBI:txid272630)